Protein 8VA3 (pdb70)

Structure (mmCIF, N/CA/C/O backbone):
data_8VA3
#
_entry.id   8VA3
#
_cell.length_a   94.055
_cell.length_b   105.352
_cell.length_c   190.409
_cell.angle_alpha   90.00
_cell.angle_beta   90.00
_cell.angle_gamma   90.00
#
_symmetry.space_group_name_H-M   'P 21 21 21'
#
loop_
_entity.id
_entity.type
_entity.pdbx_description
1 polymer 'Glycoside hydrolase family 3'
2 non-polymer DI(HYDROXYETHYL)ETHER
3 non-polymer 'TRIETHYLENE GLYCOL'
4 non-polymer GLYCEROL
5 non-polymer 'MAGNESIUM ION'
6 non-polymer 'SODIUM ION'
7 non-polymer '4-(2-HYDROXYETHYL)-1-PIPERAZINE ETHANESULFONIC ACID'
8 non-polymer 'PHOSPHATE ION'
9 water water
#
loop_
_atom_site.group_PDB
_atom_site.id
_atom_site.type_symbol
_atom_site.label_atom_id
_atom_site.label_alt_id
_atom_site.label_comp_id
_atom_site.label_asym_id
_atom_site.label_entity_id
_atom_site.label_seq_id
_atom_site.pdbx_PDB_ins_code
_atom_site.Cartn_x
_atom_site.Cartn_y
_atom_site.Cartn_z
_atom_site.occupancy
_atom_site.B_iso_or_equiv
_atom_site.auth_seq_id
_atom_site.auth_comp_id
_atom_site.auth_asym_id
_atom_site.auth_atom_id
_atom_site.pdbx_PDB_model_num
ATOM 1 N N . ALA A 1 18 ? 60.267 76.677 96.946 1.00 75.32 18 ALA A N 1
ATOM 2 C CA . ALA A 1 18 ? 60.744 75.317 96.711 1.00 77.00 18 ALA A CA 1
ATOM 3 C C . ALA A 1 18 ? 59.695 74.518 95.938 1.00 68.83 18 ALA A C 1
ATOM 4 O O . ALA A 1 18 ? 58.511 74.605 96.235 1.00 78.20 18 ALA A O 1
ATOM 6 N N . GLN A 1 19 ? 60.125 73.738 94.947 1.00 72.65 19 GLN A N 1
ATOM 7 C CA . GLN A 1 19 ? 59.192 73.013 94.094 1.00 66.84 19 GLN A CA 1
ATOM 8 C C . GLN A 1 19 ? 59.760 71.656 93.705 1.00 67.81 19 GLN A C 1
ATOM 9 O O . GLN A 1 19 ? 60.935 71.540 93.341 1.00 68.65 19 GLN A O 1
ATOM 15 N N . VAL A 1 20 ? 58.909 70.638 93.769 1.00 54.81 20 VAL A N 1
ATOM 16 C CA . VAL A 1 20 ? 59.252 69.289 93.331 1.00 47.55 20 VAL A CA 1
ATOM 17 C C . VAL A 1 20 ? 59.077 69.207 91.815 1.00 41.37 20 VAL A C 1
ATOM 18 O O . VAL A 1 20 ? 58.421 70.075 91.219 1.00 44.64 20 VAL A O 1
ATOM 22 N N . PRO A 1 21 ? 59.666 68.212 91.153 1.00 53.63 21 PRO A N 1
ATOM 23 C CA . PRO A 1 21 ? 59.447 68.067 89.716 1.00 48.59 21 PRO A CA 1
ATOM 24 C C . PRO A 1 21 ? 57.989 67.790 89.426 1.00 35.61 21 PRO A C 1
ATOM 25 O O . PRO A 1 21 ? 57.257 67.261 90.286 1.00 39.63 21 PRO A O 1
ATOM 29 N N . PRO A 1 22 ? 57.512 68.146 88.226 1.00 37.73 22 PRO A N 1
ATOM 30 C CA . PRO A 1 22 ? 56.118 67.849 87.864 1.00 37.88 22 PRO A CA 1
ATOM 31 C C . PRO A 1 22 ? 55.841 66.361 87.951 1.00 35.41 22 PRO A C 1
ATOM 32 O O . PRO A 1 22 ? 56.663 65.531 87.563 1.00 32.69 22 PRO A O 1
ATOM 36 N N . ALA A 1 23 ? 54.680 66.029 88.505 1.00 33.42 23 ALA A N 1
ATOM 37 C CA . ALA A 1 23 ? 54.300 64.630 88.650 1.00 34.92 23 ALA A CA 1
ATOM 38 C C . ALA A 1 23 ? 54.245 63.932 87.295 1.00 31.63 23 ALA A C 1
ATOM 39 O O . ALA A 1 23 ? 54.644 62.771 87.164 1.00 35.58 23 ALA A O 1
ATOM 41 N N . LEU A 1 24 ? 53.749 64.595 86.315 1.00 30.57 24 LEU A N 1
ATOM 42 C CA . LEU A 1 24 ? 53.770 64.094 84.962 1.00 30.29 24 LEU A CA 1
ATOM 43 C C . LEU A 1 24 ? 54.740 64.953 84.149 1.00 39.42 24 LEU A C 1
ATOM 44 O O . LEU A 1 24 ? 54.796 66.172 84.361 1.00 29.40 24 LEU A O 1
ATOM 49 N N . PRO A 1 25 ? 55.543 64.361 83.261 1.00 37.86 25 PRO A N 1
ATOM 50 C CA . PRO A 1 25 ? 56.629 65.129 82.621 1.00 35.84 25 PRO A CA 1
ATOM 51 C C . PRO A 1 25 ? 56.084 66.334 81.855 1.00 30.10 25 PRO A C 1
ATOM 52 O O . PRO A 1 25 ? 55.033 66.262 81.226 1.00 32.39 25 PRO A O 1
ATOM 56 N N . TYR A 1 26 ? 56.786 67.465 81.958 1.00 36.15 26 TYR A N 1
ATOM 57 C CA . TYR A 1 26 ? 56.398 68.658 81.207 1.00 36.91 26 TYR A CA 1
ATOM 58 C C . TYR A 1 26 ? 56.556 68.408 79.708 1.00 34.45 26 TYR A C 1
ATOM 59 O O . TYR A 1 26 ? 57.580 67.887 79.259 1.00 36.56 26 TYR A O 1
ATOM 68 N N . ASP A 1 27 ? 55.543 68.783 78.931 1.00 35.78 27 ASP A N 1
ATOM 69 C CA . ASP A 1 27 ? 55.527 68.542 77.483 1.00 38.39 27 ASP A CA 1
ATOM 70 C C . ASP A 1 27 ? 55.166 69.866 76.809 1.00 36.88 27 ASP A C 1
ATOM 71 O O . ASP A 1 27 ? 54.007 70.290 76.846 1.00 34.00 27 ASP A O 1
ATOM 76 N N . ALA A 1 28 ? 56.166 70.528 76.214 1.00 39.50 28 ALA A N 1
ATOM 77 C CA . ALA A 1 28 ? 55.952 71.849 75.622 1.00 39.42 28 ALA A CA 1
ATOM 78 C C . ALA A 1 28 ? 54.881 71.805 74.534 1.00 37.79 28 ALA A C 1
ATOM 79 O O . ALA A 1 28 ? 53.963 72.638 74.508 1.00 39.04 28 ALA A O 1
ATOM 81 N N . ALA A 1 29 ? 54.977 70.828 73.631 1.00 38.53 29 ALA A N 1
ATOM 82 C CA . ALA A 1 29 ? 54.025 70.725 72.531 1.00 42.22 29 ALA A CA 1
ATOM 83 C C . ALA A 1 29 ? 52.604 70.533 73.038 1.00 38.23 29 ALA A C 1
ATOM 84 O O . ALA A 1 29 ? 51.651 71.071 72.456 1.00 33.42 29 ALA A O 1
ATOM 86 N N . LEU A 1 30 ? 52.443 69.725 74.087 1.00 32.33 30 LEU A N 1
ATOM 87 C CA . LEU A 1 30 ? 51.132 69.523 74.689 1.00 35.76 30 LEU A CA 1
ATOM 88 C C . LEU A 1 30 ? 50.563 70.836 75.217 1.00 37.15 30 LEU A C 1
ATOM 89 O O . LEU A 1 30 ? 49.417 71.195 74.915 1.00 36.52 30 LEU A O 1
ATOM 94 N N . GLU A 1 31 ? 51.359 71.571 76.004 1.00 34.99 31 GLU A N 1
ATOM 95 C CA . GLU A 1 31 ? 50.864 72.815 76.588 1.00 36.56 31 GLU A CA 1
ATOM 96 C C . GLU A 1 31 ? 50.507 73.816 75.508 1.00 31.99 31 GLU A C 1
ATOM 97 O O . GLU A 1 31 ? 49.517 74.542 75.633 1.00 36.82 31 GLU A O 1
ATOM 103 N N . SER A 1 32 ? 51.282 73.837 74.423 1.00 33.80 32 SER A N 1
ATOM 104 C CA . SER A 1 32 ? 50.948 74.698 73.293 1.00 31.11 32 SER A CA 1
ATOM 105 C C . SER A 1 32 ? 49.587 74.346 72.710 1.00 35.33 32 SER A C 1
ATOM 106 O O . SER A 1 32 ? 48.791 75.238 72.405 1.00 36.71 32 SER A O 1
ATOM 109 N N . LYS A 1 33 ? 49.300 73.054 72.528 1.00 30.75 33 LYS A N 1
ATOM 110 C CA . LYS A 1 33 ? 47.983 72.691 72.006 1.00 31.95 33 LYS A CA 1
ATOM 111 C C . LYS A 1 33 ? 46.889 73.152 72.954 1.00 31.95 33 LYS A C 1
ATOM 112 O O . LYS A 1 33 ? 45.859 73.682 72.520 1.00 32.21 33 LYS A O 1
ATOM 118 N N . VAL A 1 34 ? 47.105 72.962 74.258 1.00 28.36 34 VAL A N 1
ATOM 119 C CA . VAL A 1 34 ? 46.112 73.349 75.258 1.00 27.39 34 VAL A CA 1
ATOM 120 C C . VAL A 1 34 ? 45.882 74.851 75.230 1.00 31.39 34 VAL A C 1
ATOM 121 O O . VAL A 1 34 ? 44.738 75.315 75.177 1.00 29.36 34 VAL A O 1
ATOM 125 N N . GLN A 1 35 ? 46.962 75.634 75.208 1.00 28.28 35 GLN A N 1
ATOM 126 C CA . GLN A 1 35 ? 46.783 77.077 75.311 1.00 37.01 35 GLN A CA 1
ATOM 127 C C . GLN A 1 35 ? 46.197 77.662 74.033 1.00 40.36 35 GLN A C 1
ATOM 128 O O . GLN A 1 35 ? 45.374 78.582 74.098 1.00 30.82 35 GLN A O 1
ATOM 134 N N . GLN A 1 36 ? 46.573 77.130 72.861 1.00 37.22 36 GLN A N 1
ATOM 135 C CA . GLN A 1 36 ? 45.964 77.623 71.627 1.00 38.08 36 GLN A CA 1
ATOM 136 C C . GLN A 1 36 ? 44.473 77.320 71.584 1.00 32.22 36 GLN A C 1
ATOM 137 O O . GLN A 1 36 ? 43.685 78.150 71.120 1.00 32.06 36 GLN A O 1
ATOM 143 N N . ARG A 1 37 ? 44.072 76.119 72.018 1.00 28.24 37 ARG A N 1
ATOM 144 C CA . ARG A 1 37 ? 42.653 75.791 72.047 1.00 31.82 37 ARG A CA 1
ATOM 145 C C . ARG A 1 37 ? 41.920 76.650 73.062 1.00 32.29 37 ARG A C 1
ATOM 146 O O . ARG A 1 37 ? 40.827 77.158 72.776 1.00 31.36 37 ARG A O 1
ATOM 154 N N . LEU A 1 38 ? 42.517 76.847 74.247 1.00 28.32 38 LEU A N 1
ATOM 155 C CA . LEU A 1 38 ? 41.860 77.653 75.272 1.00 32.02 38 LEU A CA 1
ATOM 156 C C . LEU A 1 38 ? 41.612 79.069 74.775 1.00 27.25 38 LEU A C 1
ATOM 157 O O . LEU A 1 38 ? 40.559 79.658 75.055 1.00 31.81 38 LEU A O 1
ATOM 162 N N . ALA A 1 39 ? 42.567 79.634 74.027 1.00 28.30 39 ALA A N 1
ATOM 163 C CA . ALA A 1 39 ? 42.449 81.032 73.628 1.00 30.12 39 ALA A CA 1
ATOM 164 C C . ALA A 1 39 ? 41.321 81.254 72.636 1.00 36.27 39 ALA A C 1
ATOM 165 O O . ALA A 1 39 ? 40.942 82.408 72.397 1.00 35.19 39 ALA A O 1
ATOM 167 N N . ARG A 1 40 ? 40.820 80.185 72.017 1.00 32.74 40 ARG A N 1
ATOM 168 C CA . ARG A 1 40 ? 39.782 80.276 70.996 1.00 34.87 40 ARG A CA 1
ATOM 169 C C . ARG A 1 40 ? 38.385 80.074 71.560 1.00 29.43 40 ARG A C 1
ATOM 170 O O . ARG A 1 40 ? 37.405 80.266 70.832 1.00 35.28 40 ARG A O 1
ATOM 178 N N . MET A 1 41 ? 38.278 79.680 72.817 1.00 30.25 41 MET A N 1
ATOM 179 C CA . MET A 1 41 ? 37.013 79.238 73.386 1.00 29.40 41 MET A CA 1
ATOM 180 C C . MET A 1 41 ? 36.213 80.397 73.964 1.00 33.47 41 MET A C 1
ATOM 181 O O . MET A 1 41 ? 36.760 81.322 74.571 1.00 33.50 41 MET A O 1
ATOM 186 N N . THR A 1 42 ? 34.892 80.295 73.835 1.00 27.18 42 THR A N 1
ATOM 187 C CA . THR A 1 42 ? 33.989 81.238 74.472 1.00 31.81 42 THR A CA 1
ATOM 188 C C . THR A 1 42 ? 33.780 80.831 75.922 1.00 27.65 42 THR A C 1
ATOM 189 O O . THR A 1 42 ? 34.104 79.708 76.327 1.00 30.78 42 THR A O 1
ATOM 193 N N . LEU A 1 43 ? 33.220 81.750 76.717 1.00 28.11 43 LEU A N 1
ATOM 194 C CA . LEU A 1 43 ? 32.881 81.398 78.099 1.00 27.40 43 LEU A CA 1
ATOM 195 C C . LEU A 1 43 ? 31.879 80.239 78.152 1.00 27.78 43 LEU A C 1
ATOM 196 O O . LEU A 1 43 ? 32.008 79.337 78.985 1.00 26.03 43 LEU A O 1
ATOM 201 N N . ASP A 1 44 ? 30.876 80.236 77.264 1.00 26.63 44 ASP A N 1
ATOM 202 C CA . ASP A 1 44 ? 29.940 79.110 77.222 1.00 29.57 44 ASP A CA 1
ATOM 203 C C . ASP A 1 44 ? 30.658 77.786 77.007 1.00 26.43 44 ASP A C 1
ATOM 204 O O . ASP A 1 44 ? 30.303 76.765 77.607 1.00 27.57 44 ASP A O 1
ATOM 209 N N . GLU A 1 45 ? 31.633 77.766 76.100 1.00 26.81 45 GLU A N 1
ATOM 210 C CA . GLU A 1 45 ? 32.385 76.540 75.892 1.00 25.37 45 GLU A CA 1
ATOM 211 C C . GLU A 1 45 ? 33.246 76.205 77.103 1.00 24.88 45 GLU A C 1
ATOM 212 O O . GLU A 1 45 ? 33.486 75.030 77.380 1.00 24.38 45 GLU A O 1
ATOM 218 N N . LYS A 1 46 ? 33.739 77.209 77.824 1.00 25.28 46 LYS A N 1
ATOM 219 C CA . LYS A 1 46 ? 34.577 76.891 78.978 1.00 27.93 46 LYS A CA 1
ATOM 220 C C . LYS A 1 46 ? 33.760 76.223 80.066 1.00 25.28 46 LYS A C 1
ATOM 221 O O . LYS A 1 46 ? 34.090 75.116 80.503 1.00 24.84 46 LYS A O 1
ATOM 227 N N . VAL A 1 47 ? 32.657 76.848 80.478 1.00 24.84 47 VAL A N 1
ATOM 228 C CA . VAL A 1 47 ? 31.863 76.243 81.548 1.00 24.89 47 VAL A CA 1
ATOM 229 C C . VAL A 1 47 ? 31.266 74.915 81.091 1.00 27.76 47 VAL A C 1
ATOM 230 O O . VAL A 1 47 ? 31.061 74.004 81.902 1.00 27.57 47 VAL A O 1
ATOM 234 N N . GLY A 1 48 ? 31.007 74.758 79.795 1.00 24.11 48 GLY A N 1
ATOM 235 C CA . GLY A 1 48 ? 30.563 73.461 79.306 1.00 25.65 48 GLY A CA 1
ATOM 236 C C . GLY A 1 48 ? 31.588 72.360 79.519 1.00 26.68 48 GLY A C 1
ATOM 237 O O . GLY A 1 48 ? 31.233 71.218 79.830 1.00 22.78 48 GLY A O 1
ATOM 238 N N . GLN A 1 49 ? 32.871 72.670 79.318 1.00 20.64 49 GLN A N 1
ATOM 239 C CA . GLN A 1 49 ? 33.896 71.648 79.510 1.00 18.70 49 GLN A CA 1
ATOM 240 C C . GLN A 1 49 ? 33.957 71.181 80.958 1.00 23.36 49 GLN A C 1
ATOM 241 O O . GLN A 1 49 ? 34.364 70.049 81.228 1.00 26.62 49 GLN A O 1
ATOM 247 N N . MET A 1 50 ? 33.580 72.036 81.896 1.00 25.22 50 MET A N 1
ATOM 248 C CA . MET A 1 50 ? 33.604 71.697 83.315 1.00 23.04 50 MET A CA 1
ATOM 249 C C . MET A 1 50 ? 32.325 71.017 83.767 1.00 24.97 50 MET A C 1
ATOM 250 O O . MET A 1 50 ? 32.159 70.770 84.961 1.00 26.11 50 MET A O 1
ATOM 255 N N . CYS A 1 51 ? 31.411 70.717 82.837 1.00 23.75 51 CYS A N 1
ATOM 256 C CA . CYS A 1 51 ? 30.138 70.090 83.145 1.00 22.24 51 CYS A CA 1
ATOM 257 C C . CYS A 1 51 ? 30.135 68.663 82.616 1.00 24.91 51 CYS A C 1
ATOM 258 O O . CYS A 1 51 ? 30.379 68.434 81.422 1.00 26.89 51 CYS A O 1
ATOM 261 N N . GLN A 1 52 ? 29.801 67.713 83.491 1.00 20.20 52 GLN A N 1
ATOM 262 C CA . GLN A 1 52 ? 29.725 66.299 83.149 1.00 23.89 52 GLN A CA 1
ATOM 263 C C . GLN A 1 52 ? 28.340 65.771 83.497 1.00 27.28 52 GLN A C 1
ATOM 264 O O . GLN A 1 52 ? 27.892 65.918 84.638 1.00 23.12 52 GLN A O 1
ATOM 270 N N . LEU A 1 53 ? 27.671 65.143 82.517 1.00 25.86 53 LEU A N 1
ATOM 271 C CA . LEU A 1 53 ? 26.333 64.578 82.703 1.00 21.53 53 LEU A CA 1
ATOM 272 C C . LEU A 1 53 ? 26.353 63.070 82.470 1.00 22.64 53 LEU A C 1
ATOM 273 O O . LEU A 1 53 ? 27.219 62.559 81.757 1.00 22.38 53 LEU A O 1
ATOM 278 N N . THR A 1 54 ? 25.433 62.343 83.122 1.00 23.20 54 THR A N 1
ATOM 279 C CA . THR A 1 54 ? 25.279 60.933 82.775 1.00 29.81 54 THR A CA 1
ATOM 280 C C . THR A 1 54 ? 24.597 60.776 81.427 1.00 28.56 54 THR A C 1
ATOM 281 O O . THR A 1 54 ? 24.084 61.727 80.839 1.00 29.75 54 THR A O 1
ATOM 285 N N . ALA A 1 55 ? 24.548 59.526 80.976 1.00 26.07 55 ALA A N 1
ATOM 286 C CA . ALA A 1 55 ? 23.901 59.216 79.707 1.00 28.84 55 ALA A CA 1
ATOM 287 C C . ALA A 1 55 ? 22.391 59.435 79.733 1.00 31.21 55 ALA A C 1
ATOM 288 O O . ALA A 1 55 ? 21.789 59.595 78.653 1.00 30.19 55 ALA A O 1
ATOM 290 N N . ASP A 1 56 ? 21.759 59.438 80.919 1.00 28.54 56 ASP A N 1
ATOM 291 C CA . ASP A 1 56 ? 20.291 59.492 80.983 1.00 31.59 56 ASP A CA 1
ATOM 292 C C . ASP A 1 56 ? 19.679 60.680 80.246 1.00 28.68 56 ASP A C 1
ATOM 293 O O . ASP A 1 56 ? 18.685 60.482 79.517 1.00 26.28 56 ASP A O 1
ATOM 298 N N . PRO A 1 57 ? 20.171 61.915 80.401 1.00 36.00 57 PRO A N 1
ATOM 299 C CA . PRO A 1 57 ? 19.609 63.030 79.613 1.00 33.01 57 PRO A CA 1
ATOM 300 C C . PRO A 1 57 ? 19.762 62.847 78.115 1.00 31.34 57 PRO A C 1
ATOM 301 O O . PRO A 1 57 ? 19.086 63.553 77.356 1.00 36.68 57 PRO A O 1
ATOM 305 N N . LEU A 1 58 ? 20.635 61.945 77.654 1.00 31.69 58 LEU A N 1
ATOM 306 C CA . LEU A 1 58 ? 20.736 61.648 76.227 1.00 28.43 58 LEU A CA 1
ATOM 307 C C . LEU A 1 58 ? 19.925 60.427 75.815 1.00 34.91 58 LEU A C 1
ATOM 308 O O . LEU A 1 58 ? 19.903 60.091 74.625 1.00 30.41 58 LEU A O 1
ATOM 313 N N . THR A 1 59 ? 19.268 59.760 76.765 1.00 32.26 59 THR A N 1
ATOM 314 C CA . THR A 1 59 ? 18.499 58.545 76.503 1.00 32.58 59 THR A CA 1
ATOM 315 C C . THR A 1 59 ? 17.041 58.882 76.260 1.00 42.47 59 THR A C 1
ATOM 316 O O . THR A 1 59 ? 16.433 59.624 77.039 1.00 42.15 59 THR A O 1
ATOM 320 N N . ASP A 1 60 ? 16.480 58.313 75.198 1.00 40.33 60 ASP A N 1
ATOM 321 C CA . ASP A 1 60 ? 15.051 58.434 74.922 1.00 44.92 60 ASP A CA 1
ATOM 322 C C . ASP A 1 60 ? 14.331 57.430 75.810 1.00 53.84 60 ASP A C 1
ATOM 323 O O . ASP A 1 60 ? 14.261 56.240 75.490 1.00 44.00 60 ASP A O 1
ATOM 328 N N . MET A 1 61 ? 13.771 57.914 76.924 1.00 62.97 61 MET A N 1
ATOM 329 C CA . MET A 1 61 ? 13.207 57.012 77.930 1.00 62.20 61 MET A CA 1
ATOM 330 C C . MET A 1 61 ? 12.007 56.245 77.392 1.00 66.64 61 MET A C 1
ATOM 331 O O . MET A 1 61 ? 11.912 55.024 77.567 1.00 65.58 61 MET A O 1
ATOM 336 N N . ALA A 1 62 ? 11.073 56.946 76.744 1.00 55.39 62 ALA A N 1
ATOM 337 C CA . ALA A 1 62 ? 9.844 56.299 76.293 1.00 60.78 62 ALA A CA 1
ATOM 338 C C . ALA A 1 62 ? 10.133 55.219 75.257 1.00 70.29 62 ALA A C 1
ATOM 339 O O . ALA A 1 62 ? 9.581 54.113 75.333 1.00 72.36 62 ALA A O 1
ATOM 341 N N . ARG A 1 63 ? 11.007 55.517 74.286 1.00 74.00 63 ARG A N 1
ATOM 342 C CA . ARG A 1 63 ? 11.331 54.557 73.232 1.00 72.67 63 ARG A CA 1
ATOM 343 C C . ARG A 1 63 ? 12.259 53.453 73.722 1.00 68.17 63 ARG A C 1
ATOM 344 O O . ARG A 1 63 ? 12.222 52.338 73.186 1.00 57.34 63 ARG A O 1
ATOM 352 N N . THR A 1 64 ? 13.095 53.742 74.724 1.00 58.64 64 THR A N 1
ATOM 353 C CA . THR A 1 64 ? 13.830 52.679 75.403 1.00 61.01 64 THR A CA 1
ATOM 354 C C . THR A 1 64 ? 12.871 51.680 76.058 1.00 75.53 64 THR A C 1
ATOM 355 O O . THR A 1 64 ? 13.005 50.463 75.880 1.00 74.03 64 THR A O 1
ATOM 359 N N . LYS A 1 65 ? 11.880 52.180 76.811 1.00 78.13 65 LYS A N 1
ATOM 360 C CA . LYS A 1 65 ? 10.947 51.287 77.496 1.00 78.62 65 LYS A CA 1
ATOM 361 C C . LYS A 1 65 ? 10.047 50.560 76.509 1.00 79.51 65 LYS A C 1
ATOM 362 O O . LYS A 1 65 ? 9.680 49.401 76.736 1.00 83.17 65 LYS A O 1
ATOM 368 N N . GLY A 1 66 ? 9.671 51.229 75.417 1.00 77.70 66 GLY A N 1
ATOM 369 C CA . GLY A 1 66 ? 8.783 50.605 74.449 1.00 78.96 66 GLY A CA 1
ATOM 370 C C . GLY A 1 66 ? 9.429 49.437 73.729 1.00 72.84 66 GLY A C 1
ATOM 371 O O . GLY A 1 66 ? 8.777 48.425 73.464 1.00 77.30 66 GLY A O 1
ATOM 372 N N . THR A 1 67 ? 10.724 49.554 73.420 1.00 80.51 67 THR A N 1
ATOM 373 C CA . THR A 1 67 ? 11.455 48.501 72.724 1.00 79.39 67 THR A CA 1
ATOM 374 C C . THR A 1 67 ? 12.240 47.580 73.655 1.00 73.19 67 THR A C 1
ATOM 375 O O . THR A 1 67 ? 12.528 46.442 73.268 1.00 69.40 67 THR A O 1
ATOM 379 N N . GLY A 1 68 ? 12.577 48.025 74.868 1.00 70.69 68 GLY A N 1
ATOM 380 C CA . GLY A 1 68 ? 13.478 47.289 75.735 1.00 76.35 68 GLY A CA 1
ATOM 381 C C . GLY A 1 68 ? 14.955 47.489 75.448 1.00 77.15 68 GLY A C 1
ATOM 382 O O . GLY A 1 68 ? 15.792 47.185 76.312 1.00 77.43 68 GLY A O 1
ATOM 383 N N . ARG A 1 69 ? 15.307 47.996 74.273 1.00 68.53 69 ARG A N 1
ATOM 384 C CA . ARG A 1 69 ? 16.692 48.242 73.906 1.00 69.35 69 ARG A CA 1
ATOM 385 C C . ARG A 1 69 ? 17.076 49.695 74.181 1.00 65.42 69 ARG A C 1
ATOM 386 O O . ARG A 1 69 ? 16.247 50.607 74.096 1.00 52.82 69 ARG A O 1
ATOM 394 N N . PHE A 1 70 ? 18.354 49.902 74.502 1.00 50.28 70 PHE A N 1
ATOM 395 C CA . PHE A 1 70 ? 18.900 51.252 74.606 1.00 52.60 70 PHE A CA 1
ATOM 396 C C . PHE A 1 70 ? 18.747 52.017 73.289 1.00 42.94 70 PHE A C 1
ATOM 397 O O . PHE A 1 70 ? 19.243 51.596 72.241 1.00 42.33 70 PHE A O 1
ATOM 405 N N . THR A 1 71 ? 18.068 53.156 73.372 1.00 47.72 71 THR A N 1
ATOM 406 C CA . THR A 1 71 ? 17.871 54.095 72.284 1.00 41.67 71 THR A CA 1
ATOM 407 C C . THR A 1 71 ? 18.312 55.480 72.734 1.00 39.14 71 THR A C 1
ATOM 408 O O . THR A 1 71 ? 17.787 55.994 73.726 1.00 41.70 71 THR A O 1
ATOM 412 N N . PHE A 1 72 ? 19.207 56.122 71.998 1.00 36.95 72 PHE A N 1
ATOM 413 C CA . PHE A 1 72 ? 19.555 57.483 72.385 1.00 31.56 72 PHE A CA 1
ATOM 414 C C . PHE A 1 72 ? 18.774 58.496 71.546 1.00 35.97 72 PHE A C 1
ATOM 415 O O . PHE A 1 72 ? 18.242 58.187 70.479 1.00 36.88 72 PHE A O 1
ATOM 423 N N . ASP A 1 73 ? 18.708 59.729 72.062 1.00 37.17 73 ASP A N 1
ATOM 424 C CA . ASP A 1 73 ? 17.922 60.798 71.458 1.00 42.66 73 ASP A CA 1
ATOM 425 C C . ASP A 1 73 ? 18.856 61.777 70.757 1.00 43.77 73 ASP A C 1
ATOM 426 O O . ASP A 1 73 ? 19.545 62.555 71.439 1.00 36.03 73 ASP A O 1
ATOM 431 N N . PRO A 1 74 ? 18.927 61.785 69.422 1.00 36.40 74 PRO A N 1
ATOM 432 C CA . PRO A 1 74 ? 19.867 62.706 68.755 1.00 37.96 74 PRO A CA 1
ATOM 433 C C . PRO A 1 74 ? 19.560 64.173 69.026 1.00 29.82 74 PRO A C 1
ATOM 434 O O . PRO A 1 74 ? 20.495 64.982 69.130 1.00 38.96 74 PRO A O 1
ATOM 438 N N . LYS A 1 75 ? 18.292 64.535 69.186 1.00 32.81 75 LYS A N 1
ATOM 439 C CA . LYS A 1 75 ? 17.964 65.928 69.486 1.00 40.99 75 LYS A CA 1
ATOM 440 C C . LYS A 1 75 ? 18.479 66.325 70.861 1.00 35.34 75 LYS A C 1
ATOM 441 O O . LYS A 1 75 ? 18.838 67.492 71.084 1.00 36.17 75 LYS A O 1
ATOM 447 N N . ALA A 1 76 ? 18.531 65.361 71.780 1.00 30.64 76 ALA A N 1
ATOM 448 C CA . ALA A 1 76 ? 19.105 65.603 73.099 1.00 32.33 76 ALA A CA 1
ATOM 449 C C . ALA A 1 76 ? 20.618 65.783 73.020 1.00 30.82 76 ALA A C 1
ATOM 450 O O . ALA A 1 76 ? 21.195 66.598 73.753 1.00 32.05 76 ALA A O 1
ATOM 452 N N . ILE A 1 77 ? 21.289 65.007 72.173 1.00 31.61 77 ILE A N 1
ATOM 453 C CA . ILE A 1 77 ? 22.722 65.224 71.985 1.00 30.36 77 ILE A CA 1
ATOM 454 C C . ILE A 1 77 ? 22.972 66.628 71.453 1.00 29.79 77 ILE A C 1
ATOM 455 O O . ILE A 1 77 ? 23.877 67.336 71.926 1.00 27.61 77 ILE A O 1
ATOM 460 N N . GLU A 1 78 ? 22.192 67.032 70.443 1.00 30.41 78 GLU A N 1
ATOM 461 C CA . GLU A 1 78 ? 22.338 68.352 69.835 1.00 28.23 78 GLU A CA 1
ATOM 462 C C . GLU A 1 78 ? 22.157 69.445 70.869 1.00 35.62 78 GLU A C 1
ATOM 463 O O . GLU A 1 78 ? 22.930 70.407 70.905 1.00 34.42 78 GLU A O 1
ATOM 469 N N . ARG A 1 79 ? 21.138 69.307 71.720 1.00 29.82 79 ARG A N 1
ATOM 470 C CA . ARG A 1 79 ? 20.900 70.267 72.796 1.00 34.61 79 ARG A CA 1
ATOM 471 C C . ARG A 1 79 ? 22.000 70.237 73.870 1.00 31.98 79 ARG A C 1
ATOM 472 O O . ARG A 1 79 ? 22.572 71.281 74.205 1.00 29.57 79 ARG A O 1
ATOM 480 N N . VAL A 1 80 ? 22.288 69.065 74.448 1.00 23.80 80 VAL A N 1
ATOM 481 C CA . VAL A 1 80 ? 23.207 69.009 75.588 1.00 24.20 80 VAL A CA 1
ATOM 482 C C . VAL A 1 80 ? 24.626 69.355 75.164 1.00 30.93 80 VAL A C 1
ATOM 483 O O . VAL A 1 80 ? 25.319 70.133 75.832 1.00 27.33 80 VAL A O 1
ATOM 487 N N . VAL A 1 81 ? 25.100 68.733 74.091 1.00 24.71 81 VAL A N 1
ATOM 488 C CA . VAL A 1 81 ? 26.450 68.994 73.604 1.00 24.66 81 VAL A CA 1
ATOM 489 C C . VAL A 1 81 ? 26.475 70.267 72.766 1.00 25.39 81 VAL A C 1
ATOM 490 O O . VAL A 1 81 ? 27.223 71.205 73.044 1.00 32.27 81 VAL A O 1
ATOM 494 N N . GLY A 1 82 ? 25.639 70.326 71.725 1.00 27.17 82 GLY A N 1
ATOM 495 C CA . GLY A 1 82 ? 25.751 71.416 70.768 1.00 30.32 82 GLY A CA 1
ATOM 496 C C . GLY A 1 82 ? 25.364 72.771 71.334 1.00 35.88 82 GLY A C 1
ATOM 497 O O . GLY A 1 82 ? 25.976 73.784 70.995 1.00 33.64 82 GLY A O 1
ATOM 498 N N . GLN A 1 83 ? 24.343 72.820 72.194 1.00 32.67 83 GLN A N 1
ATOM 499 C CA . GLN A 1 83 ? 23.900 74.099 72.738 1.00 27.41 83 GLN A CA 1
ATOM 500 C C . GLN A 1 83 ? 24.519 74.420 74.100 1.00 28.42 83 GLN A C 1
ATOM 501 O O . GLN A 1 83 ? 24.957 75.547 74.323 1.00 29.11 83 GLN A O 1
ATOM 507 N N . TYR A 1 84 ? 24.501 73.491 75.044 1.00 24.89 84 TYR A N 1
ATOM 508 C CA . TYR A 1 84 ? 25.069 73.778 76.360 1.00 26.72 84 TYR A CA 1
ATOM 509 C C . TYR A 1 84 ? 26.552 73.454 76.463 1.00 26.80 84 TYR A C 1
ATOM 510 O O . TYR A 1 84 ? 27.161 73.756 77.495 1.00 24.98 84 TYR A O 1
ATOM 519 N N . LYS A 1 85 ? 27.146 72.861 75.412 1.00 26.54 85 LYS A N 1
ATOM 520 C CA . LYS A 1 85 ? 28.591 72.681 75.268 1.00 26.67 85 LYS A CA 1
ATOM 521 C C . LYS A 1 85 ? 29.153 71.711 76.301 1.00 28.75 85 LYS A C 1
ATOM 522 O O . LYS A 1 85 ? 30.330 71.774 76.643 1.00 26.82 85 LYS A O 1
ATOM 528 N N . VAL A 1 86 ? 28.323 70.791 76.779 1.00 26.43 86 VAL A N 1
ATOM 529 C CA . VAL A 1 86 ? 28.770 69.820 77.755 1.00 22.95 86 VAL A CA 1
ATOM 530 C C . VAL A 1 86 ? 29.908 68.985 77.186 1.00 26.25 86 VAL A C 1
ATOM 531 O O . VAL A 1 86 ? 29.792 68.439 76.084 1.00 24.72 86 VAL A O 1
ATOM 535 N N . GLY A 1 87 ? 31.012 68.872 77.949 1.00 23.59 87 GLY A N 1
ATOM 536 C CA . GLY A 1 87 ? 32.238 68.251 77.447 1.00 21.92 87 GLY A CA 1
ATOM 537 C C . GLY A 1 87 ? 32.532 66.825 77.883 1.00 25.53 87 GLY A C 1
ATOM 538 O O . GLY A 1 87 ? 33.493 66.232 77.390 1.00 24.10 87 GLY A O 1
ATOM 539 N N . SER A 1 88 ? 31.705 66.248 78.759 1.00 18.93 88 SER A N 1
ATOM 540 C CA . SER A 1 88 ? 31.910 64.879 79.215 1.00 21.38 88 SER A CA 1
ATOM 541 C C . SER A 1 88 ? 30.577 64.194 79.509 1.00 18.87 88 SER A C 1
ATOM 542 O O . SER A 1 88 ? 29.700 64.778 80.161 1.00 21.27 88 SER A O 1
ATOM 545 N N . ILE A 1 89 ? 30.429 62.955 79.038 1.00 24.15 89 ILE A N 1
ATOM 546 C CA . ILE A 1 89 ? 29.295 62.105 79.391 1.00 22.84 89 ILE A CA 1
ATOM 547 C C . ILE A 1 89 ? 29.841 60.905 80.154 1.00 27.51 89 ILE A C 1
ATOM 548 O O . ILE A 1 89 ? 30.946 60.434 79.857 1.00 25.01 89 ILE A O 1
ATOM 553 N N . LEU A 1 90 ? 29.086 60.407 81.144 1.00 23.44 90 LEU A N 1
ATOM 554 C CA . LEU A 1 90 ? 29.514 59.213 81.843 1.00 21.29 90 LEU A CA 1
ATOM 555 C C . LEU A 1 90 ? 28.380 58.203 81.914 1.00 23.90 90 LEU A C 1
ATOM 556 O O . LEU A 1 90 ? 27.216 58.521 81.645 1.00 21.32 90 LEU A O 1
ATOM 561 N N . ASN A 1 91 ? 28.770 56.971 82.254 1.00 21.71 91 ASN A N 1
ATOM 562 C CA . ASN A 1 91 ? 27.928 55.914 82.820 1.00 22.53 91 ASN A CA 1
ATOM 563 C C . ASN A 1 91 ? 27.376 54.977 81.757 1.00 23.91 91 ASN A C 1
ATOM 564 O O . ASN A 1 91 ? 27.375 55.282 80.556 1.00 27.81 91 ASN A O 1
ATOM 569 N N . ALA A 1 92 ? 26.909 53.836 82.209 1.00 25.24 92 ALA A N 1
ATOM 570 C CA . ALA A 1 92 ? 26.291 52.877 81.324 1.00 20.92 92 ALA A CA 1
ATOM 571 C C . ALA A 1 92 ? 24.915 53.382 80.939 1.00 25.91 92 ALA A C 1
ATOM 572 O O . ALA A 1 92 ? 24.117 53.743 81.824 1.00 24.85 92 ALA A O 1
ATOM 574 N N . PRO A 1 93 ? 24.593 53.405 79.654 1.00 26.21 93 PRO A N 1
ATOM 575 C CA . PRO A 1 93 ? 23.227 53.702 79.237 1.00 26.36 93 PRO A CA 1
ATOM 576 C C . PRO A 1 93 ? 22.267 52.789 79.977 1.00 28.69 93 PRO A C 1
ATOM 577 O O . PRO A 1 93 ? 22.541 51.601 80.162 1.00 27.54 93 PRO A O 1
ATOM 581 N N . LEU A 1 94 ? 21.155 53.365 80.438 1.00 25.24 94 LEU A N 1
ATOM 582 C CA . LEU A 1 94 ? 20.155 52.668 81.242 1.00 29.21 94 LEU A CA 1
ATOM 583 C C . LEU A 1 94 ? 20.740 52.097 82.514 1.00 34.20 94 LEU A C 1
ATOM 584 O O . LEU A 1 94 ? 20.144 51.198 83.109 1.00 34.95 94 LEU A O 1
ATOM 589 N N . THR A 1 95 ? 21.902 52.620 82.922 1.00 28.35 95 THR A N 1
ATOM 590 C CA . THR A 1 95 ? 22.687 52.125 84.060 1.00 28.81 95 THR A CA 1
ATOM 591 C C . THR A 1 95 ? 22.797 50.597 84.072 1.00 28.13 95 THR A C 1
ATOM 592 O O . THR A 1 95 ? 22.766 49.961 85.129 1.00 27.49 95 THR A O 1
ATOM 596 N N A THR A 1 96 ? 22.951 50.006 82.882 0.63 24.91 96 THR A N 1
ATOM 597 N N B THR A 1 96 ? 22.878 49.982 82.890 0.37 24.98 96 THR A N 1
ATOM 598 C CA A THR A 1 96 ? 23.097 48.565 82.758 0.63 23.69 96 THR A CA 1
ATOM 599 C CA B THR A 1 96 ? 23.125 48.552 82.794 0.37 23.74 96 THR A CA 1
ATOM 600 C C A THR A 1 96 ? 24.131 48.305 81.677 0.63 22.37 96 THR A C 1
ATOM 601 C C B THR A 1 96 ? 24.168 48.335 81.712 0.37 22.41 96 THR A C 1
ATOM 602 O O A THR A 1 96 ? 24.191 49.044 80.693 0.63 22.90 96 THR A O 1
ATOM 603 O O B THR A 1 96 ? 24.268 49.120 80.767 0.37 22.92 96 THR A O 1
ATOM 610 N N . ALA A 1 97 ? 24.941 47.262 81.860 1.00 22.39 97 ALA A N 1
ATOM 611 C CA . ALA A 1 97 ? 26.023 46.984 80.915 1.00 23.47 97 ALA A CA 1
ATOM 612 C C . ALA A 1 97 ? 25.465 46.860 79.490 1.00 25.76 97 ALA A C 1
ATOM 613 O O . ALA A 1 97 ? 24.349 46.387 79.281 1.00 22.87 97 ALA A O 1
ATOM 615 N N . GLN A 1 98 ? 26.251 47.315 78.513 1.00 22.42 98 GLN A N 1
ATOM 616 C CA . GLN A 1 98 ? 25.891 47.266 77.101 1.00 22.19 98 GLN A CA 1
ATOM 617 C C . GLN A 1 98 ? 27.037 46.618 76.337 1.00 23.28 98 GLN A C 1
ATOM 618 O O . GLN A 1 98 ? 28.152 46.512 76.852 1.00 23.43 98 GLN A O 1
ATOM 624 N N . THR A 1 99 ? 26.760 46.208 75.087 1.00 24.41 99 THR A N 1
ATOM 625 C CA . THR A 1 99 ? 27.813 45.661 74.229 1.00 24.74 99 THR A CA 1
ATOM 626 C C . THR A 1 99 ? 28.755 46.787 73.777 1.00 23.16 99 THR A C 1
ATOM 627 O O . THR A 1 99 ? 28.371 47.959 73.746 1.00 25.72 99 THR A O 1
ATOM 631 N N . PRO A 1 100 ? 30.002 46.470 73.416 1.00 23.07 100 PRO A N 1
ATOM 632 C CA . PRO A 1 100 ? 30.835 47.508 72.778 1.00 24.13 100 PRO A CA 1
ATOM 633 C C . PRO A 1 100 ? 30.126 48.190 71.603 1.00 25.17 100 PRO A C 1
ATOM 634 O O . PRO A 1 100 ? 30.222 49.420 71.439 1.00 24.44 100 PRO A O 1
ATOM 638 N N . GLU A 1 101 ? 29.408 47.422 70.783 1.00 24.25 101 GLU A N 1
ATOM 639 C CA . GLU A 1 101 ? 28.774 48.027 69.609 1.00 28.26 101 GLU A CA 1
ATOM 640 C C . GLU A 1 101 ? 27.745 49.073 70.024 1.00 24.30 101 GLU A C 1
ATOM 641 O O . GLU A 1 101 ? 27.615 50.122 69.380 1.00 28.89 101 GLU A O 1
ATOM 647 N N . ALA A 1 102 ? 26.995 48.798 71.090 1.00 25.69 102 ALA A N 1
ATOM 648 C CA . ALA A 1 102 ? 25.985 49.754 71.541 1.00 26.56 102 ALA A CA 1
ATOM 649 C C . ALA A 1 102 ? 26.621 51.029 72.070 1.00 26.42 102 ALA A C 1
ATOM 650 O O . ALA A 1 102 ? 26.142 52.129 71.776 1.00 24.04 102 ALA A O 1
ATOM 652 N N . TYR A 1 103 ? 27.700 50.913 72.848 1.00 22.20 103 TYR A N 1
ATOM 653 C CA . TYR A 1 103 ? 28.470 52.094 73.219 1.00 22.34 103 TYR A CA 1
ATOM 654 C C . TYR A 1 103 ? 28.975 52.845 71.985 1.00 25.35 103 TYR A C 1
ATOM 655 O O . TYR A 1 103 ? 28.918 54.082 71.928 1.00 23.07 103 TYR A O 1
ATOM 664 N N . ALA A 1 104 ? 29.539 52.123 71.015 1.00 23.68 104 ALA A N 1
ATOM 665 C CA . ALA A 1 104 ? 30.250 52.801 69.937 1.00 24.68 104 ALA A CA 1
ATOM 666 C C . ALA A 1 104 ? 29.300 53.663 69.116 1.00 27.90 104 ALA A C 1
ATOM 667 O O . ALA A 1 104 ? 29.616 54.807 68.773 1.00 28.40 104 ALA A O 1
ATOM 669 N N . ARG A 1 105 ? 28.132 53.123 68.771 1.00 27.22 105 ARG A N 1
ATOM 670 C CA . ARG A 1 105 ? 27.193 53.906 67.978 1.00 26.38 105 ARG A CA 1
ATOM 671 C C . ARG A 1 105 ? 26.760 55.157 68.721 1.00 29.47 105 ARG A C 1
ATOM 672 O O . ARG A 1 105 ? 26.542 56.216 68.112 1.00 27.92 105 ARG A O 1
ATOM 680 N N . PHE A 1 106 ? 26.613 55.040 70.040 1.00 26.24 106 PHE A N 1
ATOM 681 C CA . PHE A 1 106 ? 26.225 56.160 70.887 1.00 25.96 106 PHE A CA 1
ATOM 682 C C . PHE A 1 106 ? 27.336 57.208 70.926 1.00 29.58 106 PHE A C 1
ATOM 683 O O . PHE A 1 106 ? 27.108 58.405 70.695 1.00 24.68 106 PHE A O 1
ATOM 691 N N . ILE A 1 107 ? 28.558 56.761 71.152 1.00 22.36 107 ILE A N 1
ATOM 692 C CA . ILE A 1 107 ? 29.679 57.686 71.249 1.00 24.33 107 ILE A CA 1
ATOM 693 C C . ILE A 1 107 ? 30.029 58.284 69.889 1.00 26.05 107 ILE A C 1
ATOM 694 O O . ILE A 1 107 ? 30.443 59.447 69.798 1.00 26.32 107 ILE A O 1
ATOM 699 N N . GLU A 1 108 ? 29.887 57.507 68.811 1.00 25.29 108 GLU A N 1
ATOM 700 C CA . GLU A 1 108 ? 30.020 58.103 67.486 1.00 28.66 108 GLU A CA 1
ATOM 701 C C . GLU A 1 108 ? 29.062 59.283 67.314 1.00 29.59 108 GLU A C 1
ATOM 702 O O . GLU A 1 108 ? 29.434 60.329 66.760 1.00 30.11 108 GLU A O 1
ATOM 708 N N . ALA A 1 109 ? 27.819 59.133 67.776 1.00 25.91 109 ALA A N 1
ATOM 709 C CA . ALA A 1 109 ? 26.851 60.218 67.634 1.00 29.20 109 ALA A CA 1
ATOM 710 C C . ALA A 1 109 ? 27.217 61.401 68.528 1.00 25.52 109 ALA A C 1
ATOM 711 O O . ALA A 1 109 ? 27.035 62.562 68.135 1.00 25.90 109 ALA A O 1
ATOM 713 N N . ILE A 1 110 ? 27.734 61.123 69.726 1.00 25.74 110 ILE A N 1
ATOM 714 C CA . ILE A 1 110 ? 28.162 62.207 70.610 1.00 25.13 110 ILE A CA 1
ATOM 715 C C . ILE A 1 110 ? 29.353 62.947 70.001 1.00 25.30 110 ILE A C 1
ATOM 716 O O . ILE A 1 110 ? 29.390 64.186 69.997 1.00 25.25 110 ILE A O 1
ATOM 721 N N . GLN A 1 111 ? 30.340 62.204 69.470 1.00 25.59 111 GLN A N 1
ATOM 722 C CA . GLN A 1 111 ? 31.526 62.859 68.928 1.00 22.20 111 GLN A CA 1
ATOM 723 C C . GLN A 1 111 ? 31.198 63.653 67.677 1.00 25.78 111 GLN A C 1
ATOM 724 O O . GLN A 1 111 ? 31.765 64.726 67.457 1.00 26.17 111 GLN A O 1
ATOM 730 N N . LYS A 1 112 ? 30.302 63.145 66.839 1.00 29.16 112 LYS A N 1
ATOM 731 C CA . LYS A 1 112 ? 29.920 63.903 65.654 1.00 31.09 112 LYS A CA 1
ATOM 732 C C . LYS A 1 112 ? 29.421 65.303 66.035 1.00 36.45 112 LYS A C 1
ATOM 733 O O . LYS A 1 112 ? 29.841 66.311 65.450 1.00 32.81 112 LYS A O 1
ATOM 739 N N . VAL A 1 113 ? 28.552 65.389 67.043 1.00 29.10 113 VAL A N 1
ATOM 740 C CA . VAL A 1 113 ? 28.069 66.698 67.482 1.00 27.63 113 VAL A CA 1
ATOM 741 C C . VAL A 1 113 ? 29.188 67.489 68.149 1.00 26.44 113 VAL A C 1
ATOM 742 O O . VAL A 1 113 ? 29.326 68.700 67.932 1.00 31.16 113 VAL A O 1
ATOM 746 N N . SER A 1 114 ? 29.982 66.833 68.992 1.00 23.75 114 SER A N 1
ATOM 747 C CA . SER A 1 114 ? 31.034 67.547 69.716 1.00 24.67 114 SER A CA 1
ATOM 748 C C . SER A 1 114 ? 32.019 68.200 68.752 1.00 27.17 114 SER A C 1
ATOM 749 O O . SER A 1 114 ? 32.346 69.389 68.869 1.00 28.97 114 SER A O 1
ATOM 752 N N . MET A 1 115 ? 32.510 67.431 67.785 1.00 28.36 115 MET A N 1
ATOM 753 C CA . MET A 1 115 ? 33.506 67.969 66.868 1.00 29.80 115 MET A CA 1
ATOM 754 C C . MET A 1 115 ? 32.910 69.039 65.959 1.00 33.01 115 MET A C 1
ATOM 755 O O . MET A 1 115 ? 33.561 70.051 65.688 1.00 36.09 115 MET A O 1
ATOM 760 N N . LYS A 1 116 ? 31.667 68.865 65.512 1.00 30.17 116 LYS A N 1
ATOM 761 C CA . LYS A 1 116 ? 31.086 69.838 64.595 1.00 30.02 116 LYS A CA 1
ATOM 762 C C . LYS A 1 116 ? 30.763 71.152 65.289 1.00 36.16 116 LYS A C 1
ATOM 763 O O . LYS A 1 116 ? 31.009 72.232 64.737 1.00 32.69 116 LYS A O 1
ATOM 769 N N . GLN A 1 117 ? 30.143 71.082 66.469 1.00 32.40 117 GLN A N 1
ATOM 770 C CA . GLN A 1 117 ? 29.620 72.260 67.154 1.00 31.58 117 GLN A CA 1
ATOM 771 C C . GLN A 1 117 ? 30.633 72.908 68.093 1.00 33.67 117 GLN A C 1
ATOM 772 O O . GLN A 1 117 ? 30.646 74.136 68.218 1.00 35.41 117 GLN A O 1
ATOM 778 N N . ILE A 1 118 ? 31.474 72.119 68.759 1.00 30.92 118 ILE A N 1
ATOM 779 C CA . ILE A 1 118 ? 32.450 72.642 69.704 1.00 30.18 118 ILE A CA 1
ATOM 780 C C . ILE A 1 118 ? 33.859 72.620 69.127 1.00 37.62 118 ILE A C 1
ATOM 781 O O . ILE A 1 118 ? 34.634 73.562 69.329 1.00 34.38 118 ILE A O 1
ATOM 786 N N . GLY A 1 119 ? 34.220 71.551 68.429 1.00 33.90 119 GLY A N 1
ATOM 787 C CA . GLY A 1 119 ? 35.589 71.389 67.989 1.00 26.28 119 GLY A CA 1
ATOM 788 C C . GLY A 1 119 ? 36.476 70.765 69.037 1.00 32.74 119 GLY A C 1
ATOM 789 O O . GLY A 1 119 ? 37.694 70.697 68.838 1.00 32.77 119 GLY A O 1
ATOM 790 N N . ILE A 1 120 ? 35.898 70.327 70.153 1.00 27.95 120 ILE A N 1
ATOM 791 C CA . ILE A 1 120 ? 36.592 69.679 71.257 1.00 19.75 120 ILE A CA 1
ATOM 792 C C . ILE A 1 120 ? 35.928 68.320 71.437 1.00 22.87 120 ILE A C 1
ATOM 793 O O . ILE A 1 120 ? 34.710 68.252 71.606 1.00 30.70 120 ILE A O 1
ATOM 798 N N . PRO A 1 121 ? 36.669 67.219 71.400 1.00 27.65 121 PRO A N 1
ATOM 799 C CA . PRO A 1 121 ? 36.038 65.907 71.561 1.00 21.61 121 PRO A CA 1
ATOM 800 C C . PRO A 1 121 ? 35.439 65.728 72.946 1.00 24.47 121 PRO A C 1
ATOM 801 O O . PRO A 1 121 ? 35.974 66.203 73.953 1.00 25.97 121 PRO A O 1
ATOM 805 N N . ASN A 1 122 ? 34.343 64.976 72.996 1.00 24.30 122 ASN A N 1
ATOM 806 C CA . ASN A 1 122 ? 33.790 64.548 74.272 1.00 18.04 122 ASN A CA 1
ATOM 807 C C . ASN A 1 122 ? 34.748 63.588 74.961 1.00 21.17 122 ASN A C 1
ATOM 808 O O . ASN A 1 122 ? 35.486 62.836 74.308 1.00 22.84 122 ASN A O 1
ATOM 813 N N . LEU A 1 123 ? 34.732 63.626 76.290 1.00 23.08 123 LEU A N 1
ATOM 814 C CA . LEU A 1 123 ? 35.444 62.674 77.143 1.00 24.69 123 LEU A CA 1
ATOM 815 C C . LEU A 1 123 ? 34.392 61.796 77.833 1.00 19.17 123 LEU A C 1
ATOM 816 O O . LEU A 1 123 ? 33.651 62.265 78.705 1.00 22.87 123 LEU A O 1
ATOM 821 N N . TYR A 1 124 ? 34.332 60.521 77.435 1.00 20.86 124 TYR A N 1
ATOM 822 C CA . TYR A 1 124 ? 33.408 59.560 78.028 1.00 20.85 124 TYR A CA 1
ATOM 823 C C . TYR A 1 124 ? 34.125 58.792 79.136 1.00 20.23 124 TYR A C 1
ATOM 824 O O . TYR A 1 124 ? 35.255 58.325 78.943 1.00 25.00 124 TYR A O 1
ATOM 833 N N . GLY A 1 125 ? 33.486 58.673 80.292 1.00 22.69 125 GLY A N 1
ATOM 834 C CA . GLY A 1 125 ? 34.037 57.914 81.413 1.00 22.78 125 GLY A CA 1
ATOM 835 C C . GLY A 1 125 ? 33.096 56.810 81.858 1.00 23.76 125 GLY A C 1
ATOM 836 O O . GLY A 1 125 ? 31.875 56.963 81.800 1.00 20.09 125 GLY A O 1
ATOM 837 N N . LEU A 1 126 ? 33.672 55.683 82.267 1.00 22.84 126 LEU A N 1
ATOM 838 C CA . LEU A 1 126 ? 32.924 54.591 82.871 1.00 22.07 126 LEU A CA 1
ATOM 839 C C . LEU A 1 126 ? 33.632 54.130 84.137 1.00 22.58 126 LEU A C 1
ATOM 840 O O . LEU A 1 126 ? 34.862 54.183 84.220 1.00 24.62 126 LEU A O 1
ATOM 845 N N . ASP A 1 127 ? 32.867 53.590 85.082 1.00 19.76 127 ASP A N 1
ATOM 846 C CA . ASP A 1 127 ? 33.459 52.983 86.282 1.00 22.27 127 ASP A CA 1
ATOM 847 C C . ASP A 1 127 ? 33.773 51.509 86.012 1.00 20.70 127 ASP A C 1
ATOM 848 O O . ASP A 1 127 ? 33.112 50.593 86.524 1.00 20.74 127 ASP A O 1
ATOM 853 N N . GLN A 1 128 ? 34.813 51.280 85.198 1.00 19.33 128 GLN A N 1
ATOM 854 C CA . GLN A 1 128 ? 35.274 49.925 84.893 1.00 17.63 128 GLN A CA 1
ATOM 855 C C . GLN A 1 128 ? 36.266 49.590 86.007 1.00 22.33 128 GLN A C 1
ATOM 856 O O . GLN A 1 128 ? 37.444 49.927 85.923 1.00 23.82 128 GLN A O 1
ATOM 862 N N . ASN A 1 129 ? 35.794 48.927 87.062 1.00 18.95 129 ASN A N 1
ATOM 863 C CA . ASN A 1 129 ? 36.584 48.828 88.292 1.00 21.96 129 ASN A CA 1
ATOM 864 C C . ASN A 1 129 ? 36.961 47.405 88.661 1.00 23.43 129 ASN A C 1
ATOM 865 O O . ASN A 1 129 ? 37.559 47.200 89.715 1.00 22.80 129 ASN A O 1
ATOM 870 N N . HIS A 1 130 ? 36.650 46.420 87.821 1.00 20.31 130 HIS A N 1
ATOM 871 C CA . HIS A 1 130 ? 37.241 45.100 87.992 1.00 17.66 130 HIS A CA 1
ATOM 872 C C . HIS A 1 130 ? 37.088 44.374 86.661 1.00 21.83 130 HIS A C 1
ATOM 873 O O . HIS A 1 130 ? 36.422 43.339 86.573 1.00 22.46 130 HIS A O 1
ATOM 880 N N . GLY A 1 131 ? 37.840 44.839 85.673 1.00 20.09 131 GLY A N 1
ATOM 881 C CA . GLY A 1 131 ? 37.488 44.580 84.301 1.00 17.73 131 GLY A CA 1
ATOM 882 C C . GLY A 1 131 ? 36.301 45.460 83.959 1.00 22.18 131 GLY A C 1
ATOM 883 O O . GLY A 1 131 ? 35.959 46.425 84.678 1.00 18.64 131 GLY A O 1
ATOM 884 N N . THR A 1 132 ? 35.627 45.089 82.875 1.00 21.25 132 THR A N 1
ATOM 885 C CA . THR A 1 132 ? 34.648 45.955 82.245 1.00 18.57 132 THR A CA 1
ATOM 886 C C . THR A 1 132 ? 33.276 45.779 82.912 1.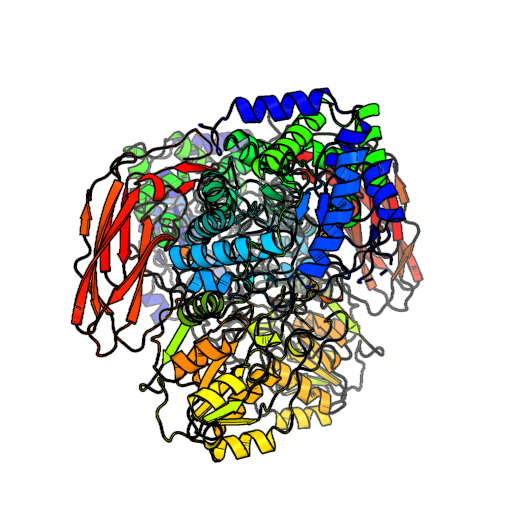00 20.49 132 THR A C 1
ATOM 887 O O . THR A 1 132 ? 32.337 45.228 82.333 1.00 21.55 132 THR A O 1
ATOM 891 N N . THR A 1 133 ? 33.183 46.295 84.141 1.00 18.35 133 THR A N 1
ATOM 892 C CA . THR A 1 133 ? 31.938 46.453 84.912 1.00 18.11 133 THR A CA 1
ATOM 893 C C . THR A 1 133 ? 30.691 46.646 84.066 1.00 20.92 133 THR A C 1
ATOM 894 O O . THR A 1 133 ? 29.662 45.992 84.288 1.00 23.02 133 THR A O 1
ATOM 898 N N . TYR A 1 134 ? 30.771 47.565 83.106 1.00 21.26 134 TYR A N 1
ATOM 899 C CA . TYR A 1 134 ? 29.597 47.995 82.357 1.00 21.60 134 TYR A CA 1
ATOM 900 C C . TYR A 1 134 ? 29.655 47.605 80.886 1.00 20.30 134 TYR A C 1
ATOM 901 O O . TYR A 1 134 ? 28.963 48.210 80.062 1.00 22.44 134 TYR A O 1
ATOM 910 N N . THR A 1 135 ? 30.445 46.597 80.536 1.00 21.63 135 THR A N 1
ATOM 911 C CA . THR A 1 135 ? 30.498 46.116 79.153 1.00 20.43 135 THR A CA 1
ATOM 912 C C . THR A 1 135 ? 30.149 44.638 79.138 1.00 20.97 135 THR A C 1
ATOM 913 O O . THR A 1 135 ? 30.890 43.824 79.698 1.00 20.99 135 THR A O 1
ATOM 917 N N . LEU A 1 136 ? 29.024 44.294 78.508 1.00 22.57 136 LEU A N 1
ATOM 918 C CA . LEU A 1 136 ? 28.664 42.891 78.341 1.00 20.52 136 LEU A CA 1
ATOM 919 C C . LEU A 1 136 ? 29.743 42.164 77.545 1.00 21.77 136 LEU A C 1
ATOM 920 O O . LEU A 1 136 ? 30.234 42.680 76.533 1.00 21.75 136 LEU A O 1
ATOM 925 N N . GLY A 1 137 ? 30.047 40.923 77.952 1.00 19.73 137 GLY A N 1
ATOM 926 C CA . GLY A 1 137 ? 31.026 40.088 77.271 1.00 22.37 137 GLY A CA 1
ATOM 927 C C . GLY A 1 137 ? 32.486 40.375 77.622 1.00 24.59 137 GLY A C 1
ATOM 928 O O . GLY A 1 137 ? 33.380 39.632 77.176 1.00 25.16 137 GLY A O 1
ATOM 929 N N . GLY A 1 138 ? 32.769 41.426 78.367 1.00 24.53 138 GLY A N 1
ATOM 930 C CA . GLY A 1 138 ? 34.148 41.719 78.699 1.00 23.54 138 GLY A CA 1
ATOM 931 C C . GLY A 1 138 ? 34.662 40.812 79.806 1.00 22.25 138 GLY A C 1
ATOM 932 O O . GLY A 1 138 ? 33.923 40.054 80.435 1.00 23.14 138 GLY A O 1
ATOM 933 N N . THR A 1 139 ? 35.960 40.916 80.047 1.00 21.36 139 THR A N 1
ATOM 934 C CA . THR A 1 139 ? 36.618 40.106 81.056 1.00 17.88 139 THR A CA 1
ATOM 935 C C . THR A 1 139 ? 36.406 40.723 82.442 1.00 21.01 139 THR A C 1
ATOM 936 O O . THR A 1 139 ? 36.871 41.833 82.700 1.00 23.57 139 THR A O 1
ATOM 940 N N . ILE A 1 140 ? 35.736 39.998 83.335 1.00 17.88 140 ILE A N 1
ATOM 941 C CA . ILE A 1 140 ? 35.459 40.475 84.686 1.00 16.36 140 ILE A CA 1
ATOM 942 C C . ILE A 1 140 ? 36.444 39.823 85.648 1.00 20.23 140 ILE A C 1
ATOM 943 O O . ILE A 1 140 ? 36.489 38.594 85.769 1.00 20.31 140 ILE A O 1
ATOM 948 N N . PHE A 1 141 ? 37.207 40.648 86.354 1.00 18.88 141 PHE A N 1
ATOM 949 C CA . PHE A 1 141 ? 38.283 40.220 87.238 1.00 21.29 141 PHE A CA 1
ATOM 950 C C . PHE A 1 141 ? 37.796 40.153 88.668 1.00 18.49 141 PHE A C 1
ATOM 951 O O . PHE A 1 141 ? 36.703 40.619 88.983 1.00 18.80 141 PHE A O 1
ATOM 959 N N . PRO A 1 142 ? 38.604 39.597 89.575 1.00 18.61 142 PRO A N 1
ATOM 960 C CA . PRO A 1 142 ? 38.322 39.758 90.994 1.00 17.29 142 PRO A CA 1
ATOM 961 C C . PRO A 1 142 ? 38.270 41.232 91.347 1.00 18.29 142 PRO A C 1
ATOM 962 O O . PRO A 1 142 ? 38.879 42.071 90.672 1.00 17.69 142 PRO A O 1
ATOM 966 N N . GLN A 1 143 ? 37.510 41.550 92.397 1.00 15.59 143 GLN A N 1
ATOM 967 C CA . GLN A 1 143 ? 37.504 42.925 92.919 1.00 18.91 143 GLN A CA 1
ATOM 968 C C . GLN A 1 143 ? 38.869 43.281 93.495 1.00 22.34 143 GLN A C 1
ATOM 969 O O . GLN A 1 143 ? 39.702 42.415 93.751 1.00 18.20 143 GLN A O 1
ATOM 975 N N . ASN A 1 144 ? 39.085 44.580 93.741 1.00 18.05 144 ASN A N 1
ATOM 976 C CA . ASN A 1 144 ? 40.405 45.004 94.209 1.00 18.95 144 ASN A CA 1
ATOM 977 C C . ASN A 1 144 ? 40.772 44.367 95.542 1.00 22.20 144 ASN A C 1
ATOM 978 O O . ASN A 1 144 ? 41.961 44.171 95.817 1.00 17.74 144 ASN A O 1
ATOM 983 N N . ILE A 1 145 ? 39.792 44.044 96.404 1.00 17.42 145 ILE A N 1
ATOM 984 C CA . ILE A 1 145 ? 40.207 43.464 97.692 1.00 19.03 145 ILE A CA 1
ATOM 985 C C . ILE A 1 145 ? 40.890 42.126 97.441 1.00 19.15 145 ILE A C 1
ATOM 986 O O . ILE A 1 145 ? 41.891 41.779 98.093 1.00 16.89 145 ILE A O 1
ATOM 991 N N . ASN A 1 146 ? 40.357 41.358 96.489 1.00 15.43 146 ASN A N 1
ATOM 992 C CA . ASN A 1 146 ? 40.994 40.115 96.050 1.00 16.13 146 ASN A CA 1
ATOM 993 C C . ASN A 1 146 ? 42.380 40.366 95.466 1.00 18.15 146 ASN A C 1
ATOM 994 O O . ASN A 1 146 ? 43.323 39.618 95.738 1.00 18.46 146 ASN A O 1
ATOM 999 N N . LEU A 1 147 ? 42.514 41.385 94.613 1.00 19.24 147 LEU A N 1
ATOM 1000 C CA . LEU A 1 147 ? 43.849 41.681 94.075 1.00 18.78 147 LEU A CA 1
ATOM 1001 C C . LEU A 1 147 ? 44.817 42.043 95.187 1.00 19.37 147 LEU A C 1
ATOM 1002 O O . LEU A 1 147 ? 46.007 41.694 95.116 1.00 21.06 147 LEU A O 1
ATOM 1007 N N . GLY A 1 148 ? 44.341 42.755 96.217 1.00 18.91 148 GLY A N 1
ATOM 1008 C CA . GLY A 1 148 ? 45.186 42.938 97.408 1.00 19.41 148 GLY A CA 1
ATOM 1009 C C . GLY A 1 148 ? 45.704 41.618 97.944 1.00 18.08 148 GLY A C 1
ATOM 1010 O O . GLY A 1 148 ? 46.904 41.466 98.241 1.00 18.25 148 GLY A O 1
ATOM 1011 N N . ALA A 1 149 ? 44.809 40.634 98.052 1.00 16.90 149 ALA A N 1
ATOM 1012 C CA . ALA A 1 149 ? 45.187 39.329 98.574 1.00 17.87 149 ALA A CA 1
ATOM 1013 C C . ALA A 1 149 ? 46.196 38.611 97.693 1.00 16.13 149 ALA A C 1
ATOM 1014 O O . ALA A 1 149 ? 46.893 37.706 98.184 1.00 17.83 149 ALA A O 1
ATOM 1016 N N . THR A 1 150 ? 46.294 38.955 96.406 1.00 19.72 150 THR A N 1
ATOM 1017 C CA . THR A 1 150 ? 47.316 38.282 95.598 1.00 18.60 150 THR A CA 1
ATOM 1018 C C . THR A 1 150 ? 48.724 38.758 95.911 1.00 19.21 150 THR A C 1
ATOM 1019 O O . THR A 1 150 ? 49.668 38.048 95.563 1.00 22.65 150 THR A O 1
ATOM 1023 N N . PHE A 1 151 ? 48.898 39.947 96.523 1.00 19.44 151 PHE A N 1
ATOM 1024 C CA . PHE A 1 151 ? 50.235 40.569 96.628 1.00 18.52 151 PHE A CA 1
ATOM 1025 C C . PHE A 1 151 ? 51.032 40.466 95.326 1.00 19.24 151 PHE A C 1
ATOM 1026 O O . PHE A 1 151 ? 52.258 40.249 95.327 1.00 18.04 151 PHE A O 1
ATOM 1034 N N . ASN A 1 152 ? 50.360 40.709 94.203 1.00 16.49 152 ASN A N 1
ATOM 1035 C CA . ASN A 1 152 ? 50.966 40.422 92.903 1.00 17.71 152 ASN A CA 1
ATOM 1036 C C . ASN A 1 152 ? 50.792 41.658 92.027 1.00 22.32 152 ASN A C 1
ATOM 1037 O O . ASN A 1 152 ? 49.732 41.853 91.415 1.00 22.00 152 ASN A O 1
ATOM 1042 N N . ARG A 1 153 ? 51.832 42.497 92.006 1.00 21.53 153 ARG A N 1
ATOM 1043 C CA . ARG A 1 153 ? 51.805 43.708 91.187 1.00 23.48 153 ARG A CA 1
ATOM 1044 C C . ARG A 1 153 ? 51.563 43.386 89.720 1.00 23.59 153 ARG A C 1
ATOM 1045 O O . ARG A 1 153 ? 50.875 44.137 89.026 1.00 21.30 153 ARG A O 1
ATOM 1053 N N . GLU A 1 154 ? 52.213 42.338 89.203 1.00 24.42 154 GLU A N 1
ATOM 1054 C CA . GLU A 1 154 ? 52.153 42.103 87.762 1.00 27.39 154 GLU A CA 1
ATOM 1055 C C . GLU A 1 154 ? 50.764 41.626 87.332 1.00 25.69 154 GLU A C 1
ATOM 1056 O O . GLU A 1 154 ? 50.264 42.044 86.271 1.00 24.47 154 GLU A O 1
ATOM 1062 N N . LEU A 1 155 ? 50.117 40.753 88.127 1.00 21.44 155 LEU A N 1
ATOM 1063 C CA . LEU A 1 155 ? 48.745 40.382 87.802 1.00 24.29 155 LEU A CA 1
ATOM 1064 C C . LEU A 1 155 ? 47.845 41.593 87.878 1.00 25.96 155 LEU A C 1
ATOM 1065 O O . LEU A 1 155 ? 46.939 41.743 87.062 1.00 20.72 155 LEU A O 1
ATOM 1070 N N . THR A 1 156 ? 48.056 42.452 88.878 1.00 20.07 156 THR A N 1
ATOM 1071 C CA . THR A 1 156 ? 47.212 43.636 88.993 1.00 17.98 156 THR A CA 1
ATOM 1072 C C . THR A 1 156 ? 47.380 44.514 87.762 1.00 21.08 156 THR A C 1
ATOM 1073 O O . THR A 1 156 ? 46.396 44.953 87.152 1.00 20.32 156 THR A O 1
ATOM 1077 N N . ARG A 1 157 ? 48.630 44.752 87.361 1.00 21.06 157 ARG A N 1
ATOM 1078 C CA . ARG A 1 157 ? 48.883 45.552 86.170 1.00 20.95 157 ARG A CA 1
ATOM 1079 C C . ARG A 1 157 ? 48.279 44.909 84.917 1.00 22.76 157 ARG A C 1
ATOM 1080 O O . ARG A 1 157 ? 47.723 45.603 84.060 1.00 22.46 157 ARG A O 1
ATOM 1088 N N . ARG A 1 158 ? 48.405 43.592 84.773 1.00 19.13 158 ARG A N 1
ATOM 1089 C CA . ARG A 1 158 ? 47.890 42.947 83.568 1.00 21.48 158 ARG A CA 1
ATOM 1090 C C . ARG A 1 158 ? 46.367 43.037 83.526 1.00 23.66 158 ARG A C 1
ATOM 1091 O O . ARG A 1 158 ? 45.778 43.226 82.452 1.00 24.40 158 ARG A O 1
ATOM 1099 N N . SER A 1 159 ? 45.719 42.949 84.691 1.00 21.43 159 SER A N 1
ATOM 1100 C CA . SER A 1 159 ? 44.256 43.032 84.717 1.00 18.21 159 SER A CA 1
ATOM 1101 C C . SER A 1 159 ? 43.781 44.394 84.232 1.00 19.37 159 SER A C 1
ATOM 1102 O O . SER A 1 159 ? 42.798 44.478 83.494 1.00 21.33 159 SER A O 1
ATOM 1105 N N . THR A 1 160 ? 44.450 45.475 84.644 1.00 19.77 160 THR A N 1
ATOM 1106 C CA . THR A 1 160 ? 43.970 46.779 84.226 1.00 20.79 160 THR A CA 1
ATOM 1107 C C . THR A 1 160 ? 44.403 47.111 82.811 1.00 21.39 160 THR A C 1
ATOM 1108 O O . THR A 1 160 ? 43.715 47.881 82.136 1.00 21.52 160 THR A O 1
ATOM 1112 N N . GLU A 1 161 ? 45.480 46.494 82.314 1.00 20.45 161 GLU A N 1
ATOM 1113 C CA . GLU A 1 161 ? 45.787 46.562 80.885 1.00 22.61 161 GLU A CA 1
ATOM 1114 C C . GLU A 1 161 ? 44.682 45.919 80.052 1.00 28.63 161 GLU A C 1
ATOM 1115 O O . GLU A 1 161 ? 44.259 46.458 79.015 1.00 23.80 161 GLU A O 1
ATOM 1121 N N . ILE A 1 162 ? 44.223 44.743 80.476 1.00 19.37 162 ILE A N 1
ATOM 1122 C CA . ILE A 1 162 ? 43.118 44.088 79.775 1.00 18.77 162 ILE A CA 1
ATOM 1123 C C . ILE A 1 162 ? 41.861 44.939 79.861 1.00 18.86 162 ILE A C 1
ATOM 1124 O O . ILE A 1 162 ? 41.163 45.151 78.855 1.00 22.88 162 ILE A O 1
ATOM 1129 N N . CYS A 1 163 ? 41.580 45.494 81.035 1.00 21.18 163 CYS A N 1
ATOM 1130 C CA . CYS A 1 163 ? 40.402 46.347 81.160 1.00 21.73 163 CYS A CA 1
ATOM 1131 C C . CYS A 1 163 ? 40.502 47.551 80.237 1.00 21.00 163 CYS A C 1
ATOM 1132 O O . CYS A 1 163 ? 39.512 47.933 79.599 1.00 21.69 163 CYS A O 1
ATOM 1135 N N . ALA A 1 164 ? 41.687 48.169 80.160 1.00 19.51 164 ALA A N 1
ATOM 1136 C CA . ALA A 1 164 ? 41.866 49.321 79.281 1.00 21.13 164 ALA A CA 1
ATOM 1137 C C . ALA A 1 164 ? 41.629 48.937 77.825 1.00 23.14 164 ALA A C 1
ATOM 1138 O O . ALA A 1 164 ? 41.015 49.688 77.054 1.00 24.31 164 ALA A O 1
ATOM 1140 N N . TYR A 1 165 ? 42.170 47.794 77.410 1.00 19.29 165 TYR A N 1
ATOM 1141 C CA . TYR A 1 165 ? 41.978 47.340 76.027 1.00 19.80 165 TYR A CA 1
ATOM 1142 C C . TYR A 1 165 ? 40.493 47.154 75.725 1.00 23.03 165 TYR A C 1
ATOM 1143 O O . TYR A 1 165 ? 39.978 47.648 74.712 1.00 23.05 165 TYR A O 1
ATOM 1152 N N . GLU A 1 166 ? 39.787 46.437 76.601 1.00 21.33 166 GLU A N 1
ATOM 1153 C CA . GLU A 1 166 ? 38.382 46.138 76.346 1.00 23.15 166 GLU A CA 1
ATOM 1154 C C . GLU A 1 166 ? 37.480 47.359 76.533 1.00 22.84 166 GLU A C 1
ATOM 1155 O O . GLU A 1 166 ? 36.347 47.355 76.033 1.00 24.25 166 GLU A O 1
ATOM 1161 N N . THR A 1 167 ? 37.963 48.404 77.231 1.00 20.24 167 THR A N 1
ATOM 1162 C CA . THR A 1 167 ? 37.190 49.632 77.390 1.00 21.32 167 THR A CA 1
ATOM 1163 C C . THR A 1 167 ? 37.368 50.530 76.169 1.00 21.35 167 THR A C 1
ATOM 1164 O O . THR A 1 167 ? 36.400 51.099 75.654 1.00 23.42 167 THR A O 1
ATOM 1168 N N . ARG A 1 168 ? 38.592 50.627 75.641 1.00 19.49 168 ARG A N 1
ATOM 1169 C CA . ARG A 1 168 ? 38.781 51.300 74.361 1.00 19.54 168 ARG A CA 1
ATOM 1170 C C . ARG A 1 168 ? 37.963 50.645 73.255 1.00 19.87 168 ARG A C 1
ATOM 1171 O O . ARG A 1 168 ? 37.540 51.322 72.306 1.00 21.02 168 ARG A O 1
ATOM 1179 N N . ALA A 1 169 ? 37.737 49.333 73.347 1.00 24.05 169 ALA A N 1
ATOM 1180 C CA . ALA A 1 169 ? 36.924 48.648 72.347 1.00 21.89 169 ALA A CA 1
ATOM 1181 C C . ALA A 1 169 ? 35.488 49.148 72.335 1.00 25.51 169 ALA A C 1
ATOM 1182 O O . ALA A 1 169 ? 34.748 48.846 71.385 1.00 23.18 169 ALA A O 1
ATOM 1184 N N . CYS A 1 170 ? 35.101 49.924 73.343 1.00 20.68 170 CYS A N 1
ATOM 1185 C CA . CYS A 1 170 ? 33.781 50.537 73.455 1.00 19.78 170 CYS A CA 1
ATOM 1186 C C . CYS A 1 170 ? 33.777 51.993 73.009 1.00 24.08 170 CYS A C 1
ATOM 1187 O O . CYS A 1 170 ? 32.748 52.654 73.157 1.00 24.49 170 CYS A O 1
ATOM 1190 N N . LEU A 1 171 ? 34.907 52.509 72.501 1.00 20.75 171 LEU A N 1
ATOM 1191 C CA . LEU A 1 171 ? 35.145 53.929 72.249 1.00 22.16 171 LEU A CA 1
ATOM 1192 C C . LEU A 1 171 ? 35.188 54.760 73.528 1.00 20.87 171 LEU A C 1
ATOM 1193 O O . LEU A 1 171 ? 34.948 55.975 73.487 1.00 21.74 171 LEU A O 1
ATOM 1198 N N . VAL A 1 172 ? 35.502 54.155 74.668 1.00 23.61 172 VAL A N 1
ATOM 1199 C CA . VAL A 1 172 ? 35.594 54.859 75.951 1.00 22.80 172 VAL A CA 1
ATOM 1200 C C . VAL A 1 172 ? 37.067 54.971 76.335 1.00 24.81 172 VAL A C 1
ATOM 1201 O O . VAL A 1 172 ? 37.781 53.963 76.304 1.00 25.66 172 VAL A O 1
ATOM 1205 N N . PRO A 1 173 ? 37.576 56.177 76.660 1.00 20.55 173 PRO A N 1
ATOM 1206 C CA . PRO A 1 173 ? 39.019 56.317 76.918 1.00 19.08 173 PRO A CA 1
ATOM 1207 C C . PRO A 1 173 ? 39.368 56.583 78.372 1.00 21.88 173 PRO A C 1
ATOM 1208 O O . PRO A 1 173 ? 40.493 57.008 78.676 1.00 20.33 173 PRO A O 1
ATOM 1212 N N . TRP A 1 174 ? 38.425 56.350 79.286 1.00 21.70 174 TRP A N 1
ATOM 1213 C CA . TRP A 1 174 ? 38.610 56.789 80.664 1.00 22.16 174 TRP A CA 1
ATOM 1214 C C . TRP A 1 174 ? 37.853 55.864 81.606 1.00 17.75 174 TRP A C 1
ATOM 1215 O O . TRP A 1 174 ? 36.651 55.655 81.404 1.00 21.84 174 TRP A O 1
ATOM 1226 N N . THR A 1 175 ? 38.539 55.362 82.641 1.00 21.35 175 THR A N 1
ATOM 1227 C CA . THR A 1 175 ? 37.901 54.647 83.750 1.00 18.84 175 THR A CA 1
ATOM 1228 C C . THR A 1 175 ? 38.094 55.401 85.062 1.00 20.91 175 THR A C 1
ATOM 1229 O O . THR A 1 175 ? 39.166 55.941 85.327 1.00 20.10 175 THR A O 1
ATOM 1233 N N . PHE A 1 176 ? 37.072 55.400 85.917 1.00 18.08 176 PHE A N 1
ATOM 1234 C CA . PHE A 1 176 ? 37.179 56.185 87.139 1.00 19.02 176 PHE A CA 1
ATOM 1235 C C . PHE A 1 176 ? 37.970 55.401 88.186 1.00 22.56 176 PHE A C 1
ATOM 1236 O O . PHE A 1 176 ? 37.515 55.290 89.331 1.00 21.64 176 PHE A O 1
ATOM 1244 N N . ASN A 1 177 ? 39.131 54.853 87.818 1.00 20.60 177 ASN A N 1
ATOM 1245 C CA . ASN A 1 177 ? 39.774 53.840 88.655 1.00 21.87 177 ASN A CA 1
ATOM 1246 C C . ASN A 1 177 ? 41.283 53.947 88.488 1.00 20.24 177 ASN A C 1
ATOM 1247 O O . ASN A 1 177 ? 41.752 54.489 87.486 1.00 20.68 177 ASN A O 1
ATOM 1252 N N . PRO A 1 178 ? 42.086 53.415 89.449 1.00 19.58 178 PRO A N 1
ATOM 1253 C CA . PRO A 1 178 ? 41.742 52.588 90.629 1.00 20.90 178 PRO A CA 1
ATOM 1254 C C . PRO A 1 178 ? 41.147 53.283 91.867 1.00 21.39 178 PRO A C 1
ATOM 1255 O O . PRO A 1 178 ? 41.508 54.404 92.219 1.00 20.10 178 PRO A O 1
ATOM 1259 N N . THR A 1 179 ? 40.299 52.560 92.599 1.00 18.32 179 THR A N 1
ATOM 1260 C CA . THR A 1 179 ? 39.900 52.953 93.957 1.00 15.79 179 THR A CA 1
ATOM 1261 C C . THR A 1 179 ? 40.981 52.518 94.944 1.00 19.20 179 THR A C 1
ATOM 1262 O O . THR A 1 179 ? 41.311 51.332 95.002 1.00 20.23 179 THR A O 1
ATOM 1266 N N . ILE A 1 180 ? 41.538 53.453 95.715 1.00 18.43 180 ILE A N 1
ATOM 1267 C CA . ILE A 1 180 ? 42.635 53.118 96.627 1.00 18.05 180 ILE A CA 1
ATOM 1268 C C . ILE A 1 180 ? 42.370 53.648 98.040 1.00 20.75 180 ILE A C 1
ATOM 1269 O O . ILE A 1 180 ? 43.302 54.010 98.765 1.00 21.70 180 ILE A O 1
ATOM 1274 N N . ASP A 1 181 ? 41.100 53.684 98.432 1.00 20.50 181 ASP A N 1
ATOM 1275 C CA . ASP A 1 181 ? 40.729 53.985 99.811 1.00 20.46 181 ASP A CA 1
ATOM 1276 C C . ASP A 1 181 ? 41.315 52.941 100.747 1.00 21.64 181 ASP A C 1
ATOM 1277 O O . ASP A 1 181 ? 41.212 51.750 100.484 1.00 23.05 181 ASP A O 1
ATOM 1282 N N . LEU A 1 182 ? 41.848 53.364 101.892 1.00 22.41 182 LEU A N 1
ATOM 1283 C CA . LEU A 1 182 ? 42.199 52.375 102.917 1.00 17.35 182 LEU A CA 1
ATOM 1284 C C . LEU A 1 182 ? 40.926 51.803 103.536 1.00 22.66 182 LEU A C 1
ATOM 1285 O O . LEU A 1 182 ? 40.031 52.562 103.921 1.00 23.75 182 LEU A O 1
ATOM 1290 N N . ALA A 1 183 ? 40.868 50.470 103.657 1.00 18.72 183 ALA A N 1
ATOM 1291 C CA . ALA A 1 183 ? 39.727 49.743 104.232 1.00 18.84 183 ALA A CA 1
ATOM 1292 C C . ALA A 1 183 ? 39.888 49.673 105.753 1.00 24.71 183 ALA A C 1
ATOM 1293 O O . ALA A 1 183 ? 40.319 48.669 106.323 1.00 24.55 183 ALA A O 1
ATOM 1295 N N . ARG A 1 184 ? 39.524 50.755 106.416 1.00 22.22 184 ARG A N 1
ATOM 1296 C CA . ARG A 1 184 ? 39.795 50.860 107.842 1.00 21.29 184 ARG A CA 1
ATOM 1297 C C . ARG A 1 184 ? 38.615 50.473 108.713 1.00 35.22 184 ARG A C 1
ATOM 1298 O O . ARG A 1 184 ? 38.772 50.423 109.934 1.00 31.66 184 ARG A O 1
ATOM 1306 N N . HIS A 1 185 ? 37.451 50.189 108.144 1.00 22.32 185 HIS A N 1
ATOM 1307 C CA . HIS A 1 185 ? 36.311 49.809 108.981 1.00 18.83 185 HIS A CA 1
ATOM 1308 C C . HIS A 1 185 ? 35.603 48.667 108.280 1.00 19.86 185 HIS A C 1
ATOM 1309 O O . HIS A 1 185 ? 35.064 48.865 107.187 1.00 19.47 185 HIS A O 1
ATOM 1316 N N . ALA A 1 186 ? 35.646 47.484 108.900 1.00 18.22 186 ALA A N 1
ATOM 1317 C CA . ALA A 1 186 ? 35.051 46.254 108.373 1.00 18.71 186 ALA A CA 1
ATOM 1318 C C . ALA A 1 186 ? 33.560 46.371 108.050 1.00 19.82 186 ALA A C 1
ATOM 1319 O O . ALA A 1 186 ? 33.046 45.592 107.218 1.00 18.35 186 ALA A O 1
ATOM 1321 N N . ALA A 1 187 ? 32.834 47.302 108.654 1.00 16.69 187 ALA A N 1
ATOM 1322 C CA . ALA A 1 187 ? 31.412 47.394 108.308 1.00 20.95 187 ALA A CA 1
ATOM 1323 C C . ALA A 1 187 ? 31.144 48.235 107.060 1.00 18.36 187 ALA A C 1
ATOM 1324 O O . ALA A 1 187 ? 29.983 48.317 106.598 1.00 17.84 187 ALA A O 1
ATOM 1326 N N . TRP A 1 188 ? 32.139 48.923 106.547 1.00 18.24 188 TRP A N 1
ATOM 1327 C CA . TRP A 1 188 ? 31.874 49.861 105.436 1.00 18.78 188 TRP A CA 1
ATOM 1328 C C . TRP A 1 188 ? 31.472 49.085 104.185 1.00 16.64 188 TRP A C 1
ATOM 1329 O O . TRP A 1 188 ? 32.205 48.186 103.760 1.00 18.18 188 TRP A O 1
ATOM 1340 N N . PRO A 1 189 ? 30.371 49.431 103.526 1.00 16.90 189 PRO A N 1
ATOM 1341 C CA . PRO A 1 189 ? 29.963 48.617 102.372 1.00 15.44 189 PRO A CA 1
ATOM 1342 C C . PRO A 1 189 ? 30.895 48.759 101.183 1.00 20.44 189 PRO A C 1
ATOM 1343 O O . PRO A 1 189 ? 30.782 47.949 100.244 1.00 21.29 189 PRO A O 1
ATOM 1347 N N . ARG A 1 190 ? 31.840 49.706 101.207 1.00 15.42 190 ARG A N 1
ATOM 1348 C CA . ARG A 1 190 ? 32.800 49.836 100.101 1.00 19.38 190 ARG A CA 1
ATOM 1349 C C . ARG A 1 190 ? 34.142 49.212 100.436 1.00 18.70 190 ARG A C 1
ATOM 1350 O O . ARG A 1 190 ? 35.135 49.445 99.734 1.00 16.71 190 ARG A O 1
ATOM 1358 N N . PHE A 1 191 ? 34.159 48.392 101.478 1.00 19.16 191 PHE A N 1
ATOM 1359 C CA . PHE A 1 191 ? 35.358 47.706 101.950 1.00 16.95 191 PHE A CA 1
ATOM 1360 C C . PHE A 1 191 ? 36.066 46.997 100.812 1.00 16.62 191 PHE A C 1
ATOM 1361 O O . PHE A 1 191 ? 37.293 47.037 100.716 1.00 18.71 191 PHE A O 1
ATOM 1369 N N . TRP A 1 192 ? 35.303 46.328 99.944 1.00 18.89 192 TRP A N 1
ATOM 1370 C CA . TRP A 1 192 ? 35.911 45.462 98.930 1.00 16.76 192 TRP A CA 1
ATOM 1371 C C . TRP A 1 192 ? 36.364 46.194 97.678 1.00 17.23 192 TRP A C 1
ATOM 1372 O O . TRP A 1 192 ? 36.956 45.544 96.787 1.00 19.05 192 TRP A O 1
ATOM 1383 N N . GLU A 1 193 ? 36.146 47.514 97.573 1.00 17.18 193 GLU A N 1
ATOM 1384 C CA . GLU A 1 193 ? 36.510 48.221 96.338 1.00 18.17 193 GLU A CA 1
ATOM 1385 C C . GLU A 1 193 ? 37.978 48.639 96.286 1.00 19.70 193 GLU A C 1
ATOM 1386 O O . GLU A 1 193 ? 38.444 49.109 95.244 1.00 17.98 193 GLU A O 1
ATOM 1392 N N . ASN A 1 194 ? 38.714 48.485 97.371 1.00 17.23 194 ASN A N 1
ATOM 1393 C CA . ASN A 1 194 ? 40.100 48.924 97.410 1.00 18.66 194 ASN A CA 1
ATOM 1394 C C . ASN A 1 194 ? 40.979 47.703 97.661 1.00 16.21 194 ASN A C 1
ATOM 1395 O O . ASN A 1 194 ? 40.482 46.578 97.761 1.00 19.58 194 ASN A O 1
ATOM 1400 N N . PHE A 1 195 ? 42.289 47.919 97.824 1.00 19.31 195 PHE A N 1
ATOM 1401 C CA . PHE A 1 195 ? 43.207 46.798 97.982 1.00 18.74 195 PHE A CA 1
ATOM 1402 C C . PHE A 1 195 ? 43.415 46.400 99.442 1.00 20.10 195 PHE A C 1
ATOM 1403 O O . PHE A 1 195 ? 44.321 45.607 99.729 1.00 18.85 195 PHE A O 1
ATOM 1411 N N . GLY A 1 196 ? 42.623 46.945 100.363 1.00 17.10 196 GLY A N 1
ATOM 1412 C CA . GLY A 1 196 ? 42.606 46.444 101.736 1.00 16.85 196 GLY A CA 1
ATOM 1413 C C . GLY A 1 196 ? 42.982 47.454 102.810 1.00 21.55 196 GLY A C 1
ATOM 1414 O O . GLY A 1 196 ? 43.020 48.660 102.567 1.00 18.52 196 GLY A O 1
ATOM 1415 N N . GLU A 1 197 ? 43.323 46.979 104.002 1.00 17.25 197 GLU A N 1
ATOM 1416 C CA . GLU A 1 197 ? 43.468 47.937 105.084 1.00 19.29 197 GLU A CA 1
ATOM 1417 C C . GLU A 1 197 ? 44.834 48.609 105.116 1.00 19.13 197 GLU A C 1
ATOM 1418 O O . GLU A 1 197 ? 45.002 49.601 105.845 1.00 17.97 197 GLU A O 1
ATOM 1424 N N . ASP A 1 198 ? 45.799 48.151 104.324 1.00 18.24 198 ASP A N 1
ATOM 1425 C CA . ASP A 1 198 ? 47.184 48.616 104.464 1.00 18.23 198 ASP A CA 1
ATOM 1426 C C . ASP A 1 198 ? 47.568 49.721 103.485 1.00 21.74 198 ASP A C 1
ATOM 1427 O O . ASP A 1 198 ? 47.234 49.666 102.306 1.00 16.41 198 ASP A O 1
ATOM 1432 N N . THR A 1 199 ? 48.313 50.706 104.005 1.00 18.88 199 THR A N 1
ATOM 1433 C CA . THR A 1 199 ? 48.823 51.826 103.222 1.00 18.29 199 THR A CA 1
ATOM 1434 C C . THR A 1 199 ? 49.699 51.352 102.062 1.00 18.75 199 THR A C 1
ATOM 1435 O O . THR A 1 199 ? 49.465 51.722 100.913 1.00 18.45 199 THR A O 1
ATOM 1439 N N . TYR A 1 200 ? 50.730 50.549 102.356 1.00 18.64 200 TYR A N 1
ATOM 1440 C CA . TYR A 1 200 ? 51.704 50.155 101.330 1.00 19.64 200 TYR A CA 1
ATOM 1441 C C . TYR A 1 200 ? 51.062 49.305 100.242 1.00 23.46 200 TYR A C 1
ATOM 1442 O O . TYR A 1 200 ? 51.370 49.490 99.057 1.00 18.75 200 TYR A O 1
ATOM 1451 N N . VAL A 1 201 ? 50.148 48.388 100.606 1.00 19.36 201 VAL A N 1
ATOM 1452 C CA . VAL A 1 201 ? 49.469 47.593 99.571 1.00 17.62 201 VAL A CA 1
ATOM 1453 C C . VAL A 1 201 ? 48.695 48.495 98.609 1.00 23.12 201 VAL A C 1
ATOM 1454 O O . VAL A 1 201 ? 48.822 48.376 97.376 1.00 19.78 201 VAL A O 1
ATOM 1458 N N . ASN A 1 202 ? 47.904 49.435 99.148 1.00 18.93 202 ASN A N 1
ATOM 1459 C CA . ASN A 1 202 ? 47.114 50.289 98.259 1.00 16.17 202 ASN A CA 1
ATOM 1460 C C . ASN A 1 202 ? 48.010 51.198 97.425 1.00 20.97 202 ASN A C 1
ATOM 1461 O O . ASN A 1 202 ? 47.699 51.471 96.256 1.00 20.15 202 ASN A O 1
ATOM 1466 N N . ALA A 1 203 ? 49.099 51.703 98.015 1.00 19.62 203 ALA A N 1
ATOM 1467 C CA . ALA A 1 203 ? 50.070 52.490 97.247 1.00 18.88 203 ALA A CA 1
ATOM 1468 C C . ALA A 1 203 ? 50.657 51.675 96.099 1.00 19.32 203 ALA A C 1
ATOM 1469 O O . ALA A 1 203 ? 50.679 52.122 94.942 1.00 18.93 203 ALA A O 1
ATOM 1471 N N . GLU A 1 204 ? 51.125 50.454 96.393 1.00 19.26 204 GLU A N 1
ATOM 1472 C CA . GLU A 1 204 ? 51.845 49.687 95.370 1.00 18.90 204 GLU A CA 1
ATOM 1473 C C . GLU A 1 204 ? 50.905 49.137 94.290 1.00 21.89 204 GLU A C 1
ATOM 1474 O O . GLU A 1 204 ? 51.215 49.186 93.084 1.00 19.65 204 GLU A O 1
ATOM 1480 N N . LEU A 1 205 ? 49.764 48.588 94.698 1.00 17.81 205 LEU A N 1
ATOM 1481 C CA . LEU A 1 205 ? 48.854 48.062 93.694 1.00 19.11 205 LEU A CA 1
ATOM 1482 C C . LEU A 1 205 ? 48.108 49.182 92.971 1.00 18.11 205 LEU A C 1
ATOM 1483 O O . LEU A 1 205 ? 47.791 49.026 91.788 1.00 18.71 205 LEU A O 1
ATOM 1488 N N . GLY A 1 206 ? 47.891 50.336 93.630 1.00 18.56 206 GLY A N 1
ATOM 1489 C CA . GLY A 1 206 ? 47.361 51.488 92.919 1.00 19.35 206 GLY A CA 1
ATOM 1490 C C . GLY A 1 206 ? 48.304 51.953 91.821 1.00 20.83 206 GLY A C 1
ATOM 1491 O O . GLY A 1 206 ? 47.876 52.266 90.701 1.00 19.65 206 GLY A O 1
ATOM 1492 N N . ARG A 1 207 ? 49.605 52.010 92.122 1.00 20.36 207 ARG A N 1
ATOM 1493 C CA . ARG A 1 207 ? 50.578 52.317 91.059 1.00 19.81 207 ARG A CA 1
ATOM 1494 C C . ARG A 1 207 ? 50.544 51.281 89.928 1.00 19.96 207 ARG A C 1
ATOM 1495 O O . ARG A 1 207 ? 50.592 51.632 88.733 1.00 22.48 207 ARG A O 1
ATOM 1503 N N . ALA A 1 208 ? 50.497 49.990 90.277 1.00 21.92 208 ALA A N 1
ATOM 1504 C CA . ALA A 1 208 ? 50.458 48.962 89.240 1.00 21.54 208 ALA A CA 1
ATOM 1505 C C . ALA A 1 208 ? 49.194 49.111 88.390 1.00 20.47 208 ALA A C 1
ATOM 1506 O O . ALA A 1 208 ? 49.229 48.978 87.160 1.00 21.68 208 ALA A O 1
ATOM 1508 N N . ALA A 1 209 ? 48.066 49.406 89.041 1.00 19.61 209 ALA A N 1
ATOM 1509 C CA . ALA A 1 209 ? 46.820 49.568 88.315 1.00 20.99 209 ALA A CA 1
ATOM 1510 C C . ALA A 1 209 ? 46.905 50.742 87.354 1.00 19.71 209 ALA A C 1
ATOM 1511 O O . ALA A 1 209 ? 46.444 50.649 86.204 1.00 22.03 209 ALA A O 1
ATOM 1513 N N . VAL A 1 210 ? 47.421 51.878 87.834 1.00 18.97 210 VAL A N 1
ATOM 1514 C CA . VAL A 1 210 ? 47.573 53.070 86.992 1.00 21.12 210 VAL A CA 1
ATOM 1515 C C . VAL A 1 210 ? 48.455 52.756 85.782 1.00 23.76 210 VAL A C 1
ATOM 1516 O O . VAL A 1 210 ? 48.130 53.092 84.628 1.00 20.83 210 VAL A O 1
ATOM 1520 N N . LEU A 1 211 ? 49.570 52.077 86.026 1.00 20.47 211 LEU A N 1
ATOM 1521 C CA . LEU A 1 211 ? 50.469 51.712 84.934 1.00 24.46 211 LEU A CA 1
ATOM 1522 C C . LEU A 1 211 ? 49.776 50.791 83.931 1.00 22.89 211 LEU A C 1
ATOM 1523 O O . LEU A 1 211 ? 49.991 50.917 82.718 1.00 22.08 211 LEU A O 1
ATOM 1528 N N . GLY A 1 212 ? 48.965 49.846 84.412 1.00 22.03 212 GLY A N 1
ATOM 1529 C CA . GLY A 1 212 ? 48.285 48.949 83.493 1.00 23.53 212 GLY A CA 1
ATOM 1530 C C . GLY A 1 212 ? 47.294 49.688 82.612 1.00 21.08 212 GLY A C 1
ATOM 1531 O O . GLY A 1 212 ? 47.265 49.495 81.392 1.00 22.69 212 GLY A O 1
ATOM 1532 N N . TYR A 1 213 ? 46.493 50.571 83.219 1.00 20.89 213 TYR A N 1
ATOM 1533 C CA . TYR A 1 213 ? 45.460 51.293 82.470 1.00 18.14 213 TYR A CA 1
ATOM 1534 C C . TYR A 1 213 ? 46.078 52.217 81.443 1.00 25.36 213 TYR A C 1
ATOM 1535 O O . TYR A 1 213 ? 45.670 52.225 80.274 1.00 21.46 213 TYR A O 1
ATOM 1544 N N . GLN A 1 214 ? 47.048 53.025 81.869 1.00 20.16 214 GLN A N 1
ATOM 1545 C CA . GLN A 1 214 ? 47.539 54.127 81.044 1.00 20.43 214 GLN A CA 1
ATOM 1546 C C . GLN A 1 214 ? 48.716 53.764 80.152 1.00 25.79 214 GLN A C 1
ATOM 1547 O O . GLN A 1 214 ? 48.964 54.470 79.163 1.00 22.94 214 GLN A O 1
ATOM 1553 N N . GLY A 1 215 ? 49.476 52.733 80.496 1.00 23.14 215 GLY A N 1
ATOM 1554 C CA . GLY A 1 215 ? 50.759 52.518 79.859 1.00 25.62 215 GLY A CA 1
ATOM 1555 C C . GLY A 1 215 ? 51.822 53.431 80.441 1.00 24.42 215 GLY A C 1
ATOM 1556 O O . GLY A 1 215 ? 51.626 54.098 81.460 1.00 25.50 215 GLY A O 1
ATOM 1557 N N . ASP A 1 216 ? 52.969 53.482 79.755 1.00 30.51 216 ASP A N 1
ATOM 1558 C CA . ASP A 1 216 ? 54.168 54.033 80.368 1.00 34.69 216 ASP A CA 1
ATOM 1559 C C . ASP A 1 216 ? 54.411 55.497 80.020 1.00 33.27 216 ASP A C 1
ATOM 1560 O O . ASP A 1 216 ? 55.420 56.056 80.442 1.00 34.30 216 ASP A O 1
ATOM 1565 N N . ASN A 1 217 ? 53.521 56.133 79.267 1.00 26.68 217 ASN A N 1
ATOM 1566 C CA . ASN A 1 217 ? 53.694 57.533 78.884 1.00 28.24 217 ASN A CA 1
ATOM 1567 C C . ASN A 1 217 ? 52.389 58.276 79.130 1.00 25.96 217 ASN A C 1
ATOM 1568 O O . ASN A 1 217 ? 51.465 58.200 78.294 1.00 26.21 217 ASN A O 1
ATOM 1573 N N . PRO A 1 218 ? 52.286 59.022 80.233 1.00 25.10 218 PRO A N 1
ATOM 1574 C CA . PRO A 1 218 ? 51.010 59.686 80.554 1.00 26.66 218 PRO A CA 1
ATOM 1575 C C . PRO A 1 218 ? 50.661 60.778 79.587 1.00 24.83 218 PRO A C 1
ATOM 1576 O O . PRO A 1 218 ? 49.510 61.228 79.579 1.00 24.02 218 PRO A O 1
ATOM 1580 N N . ASN A 1 219 ? 51.622 61.250 78.797 1.00 28.74 219 ASN A N 1
ATOM 1581 C CA . ASN A 1 219 ? 51.367 62.325 77.848 1.00 23.41 219 ASN A CA 1
ATOM 1582 C C . ASN A 1 219 ? 50.934 61.802 76.486 1.00 27.57 219 ASN A C 1
ATOM 1583 O O . ASN A 1 219 ? 50.619 62.602 75.607 1.00 25.97 219 ASN A O 1
ATOM 1588 N N . SER A 1 220 ? 50.920 60.485 76.286 1.00 24.23 220 SER A N 1
ATOM 1589 C CA . SER A 1 220 ? 50.474 59.907 75.017 1.00 22.83 220 SER A CA 1
ATOM 1590 C C . SER A 1 220 ? 49.915 58.532 75.362 1.00 29.00 220 SER A C 1
ATOM 1591 O O . SER A 1 220 ? 50.632 57.531 75.349 1.00 25.67 220 SER A O 1
ATOM 1594 N N . ILE A 1 221 ? 48.631 58.500 75.678 1.00 23.56 221 ILE A N 1
ATOM 1595 C CA . ILE A 1 221 ? 47.944 57.253 75.987 1.00 23.00 221 ILE A CA 1
ATOM 1596 C C . ILE A 1 221 ? 47.325 56.713 74.697 1.00 30.84 221 ILE A C 1
ATOM 1597 O O . ILE A 1 221 ? 46.417 57.319 74.114 1.00 23.50 221 ILE A O 1
ATOM 1602 N N . ASP A 1 222 ? 47.841 55.586 74.220 1.00 25.04 222 ASP A N 1
ATOM 1603 C CA . ASP A 1 222 ? 47.488 55.152 72.872 1.00 26.93 222 ASP A CA 1
ATOM 1604 C C . ASP A 1 222 ? 46.103 54.516 72.903 1.00 29.07 222 ASP A C 1
ATOM 1605 O O . ASP A 1 222 ? 45.426 54.513 73.932 1.00 25.15 222 ASP A O 1
ATOM 1610 N N . ARG A 1 223 ? 45.674 53.929 71.795 1.00 26.56 223 ARG A N 1
ATOM 1611 C CA . ARG A 1 223 ? 44.285 53.481 71.695 1.00 27.22 223 ARG A CA 1
ATOM 1612 C C . ARG A 1 223 ? 44.059 52.082 72.260 1.00 25.33 223 ARG A C 1
ATOM 1613 O O . ARG A 1 223 ? 42.955 51.541 72.138 1.00 23.19 223 ARG A O 1
ATOM 1621 N N . TYR A 1 224 ? 45.055 51.499 72.910 1.00 25.53 224 TYR A N 1
ATOM 1622 C CA . TYR A 1 224 ? 44.807 50.315 73.728 1.00 22.43 224 TYR A CA 1
ATOM 1623 C C . TYR A 1 224 ? 44.846 50.616 75.207 1.00 24.10 224 TYR A C 1
ATOM 1624 O O . TYR A 1 224 ? 44.688 49.688 76.005 1.00 24.52 224 TYR A O 1
ATOM 1633 N N . HIS A 1 225 ? 45.038 51.884 75.588 1.00 20.49 225 HIS A N 1
ATOM 1634 C CA . HIS A 1 225 ? 45.116 52.296 76.988 1.00 21.91 225 HIS A CA 1
ATOM 1635 C C . HIS A 1 225 ? 44.092 53.392 77.286 1.00 19.28 225 HIS A C 1
ATOM 1636 O O . HIS A 1 225 ? 43.531 54.007 76.374 1.00 22.98 225 HIS A O 1
ATOM 1643 N N . ILE A 1 226 ? 43.801 53.604 78.577 1.00 18.68 226 ILE A N 1
ATOM 1644 C CA . ILE A 1 226 ? 42.831 54.612 78.981 1.00 19.57 226 ILE A CA 1
ATOM 1645 C C . ILE A 1 226 ? 43.396 55.446 80.109 1.00 21.86 226 ILE A C 1
ATOM 1646 O O . ILE A 1 226 ? 44.315 55.033 80.811 1.00 23.37 226 ILE A O 1
ATOM 1651 N N . ALA A 1 227 ? 42.824 56.633 80.286 1.00 20.83 227 ALA A N 1
ATOM 1652 C CA . ALA A 1 227 ? 43.129 57.437 81.469 1.00 19.73 227 ALA A CA 1
ATOM 1653 C C . ALA A 1 227 ? 42.645 56.731 82.713 1.00 20.95 227 ALA A C 1
ATOM 1654 O O . ALA A 1 227 ? 41.546 56.169 82.726 1.00 19.27 227 ALA A O 1
ATOM 1656 N N . ALA A 1 228 ? 43.469 56.757 83.766 1.00 19.26 228 ALA A N 1
ATOM 1657 C CA . ALA A 1 228 ? 43.053 56.307 85.086 1.00 18.88 228 ALA A CA 1
ATOM 1658 C C . ALA A 1 228 ? 42.617 57.485 85.950 1.00 21.88 228 ALA A C 1
ATOM 1659 O O . ALA A 1 228 ? 42.856 58.653 85.631 1.00 21.93 228 ALA A O 1
ATOM 1661 N N . CYS A 1 229 ? 42.010 57.147 87.090 1.00 18.67 229 CYS A N 1
ATOM 1662 C CA . CYS A 1 229 ? 41.446 58.120 88.014 1.00 17.57 229 CYS A CA 1
ATOM 1663 C C . CYS A 1 229 ? 41.569 57.548 89.422 1.00 17.94 229 CYS A C 1
ATOM 1664 O O . CYS A 1 229 ? 40.914 56.550 89.731 1.00 18.53 229 CYS A O 1
ATOM 1667 N N . LEU A 1 230 ? 42.403 58.144 90.275 1.00 19.22 230 LEU A N 1
ATOM 1668 C CA . LEU A 1 230 ? 42.409 57.693 91.666 1.00 19.06 230 LEU A CA 1
ATOM 1669 C C . LEU A 1 230 ? 41.132 58.129 92.363 1.00 18.15 230 LEU A C 1
ATOM 1670 O O . LEU A 1 230 ? 40.686 59.258 92.192 1.00 19.06 230 LEU A O 1
ATOM 1675 N N . LYS A 1 231 ? 40.583 57.248 93.197 1.00 17.60 231 LYS A N 1
ATOM 1676 C CA . LYS A 1 231 ? 39.442 57.638 94.023 1.00 19.56 231 LYS A CA 1
ATOM 1677 C C . LYS A 1 231 ? 39.483 56.854 95.326 1.00 17.60 231 LYS A C 1
ATOM 1678 O O . LYS A 1 231 ? 40.140 55.819 95.422 1.00 23.37 231 LYS A O 1
ATOM 1684 N N . HIS A 1 232 ? 38.831 57.391 96.365 1.00 17.47 232 HIS A N 1
ATOM 1685 C CA . HIS A 1 232 ? 38.095 58.655 96.442 1.00 17.28 232 HIS A CA 1
ATOM 1686 C C . HIS A 1 232 ? 38.846 59.577 97.388 1.00 20.85 232 HIS A C 1
ATOM 1687 O O . HIS A 1 232 ? 38.801 59.375 98.585 1.00 20.68 232 HIS A O 1
ATOM 1694 N N . TYR A 1 233 ? 39.527 60.586 96.863 1.00 19.36 233 TYR A N 1
ATOM 1695 C CA . TYR A 1 233 ? 40.487 61.352 97.672 1.00 17.42 233 TYR A CA 1
ATOM 1696 C C . TYR A 1 233 ? 39.788 62.179 98.758 1.00 17.28 233 TYR A C 1
ATOM 1697 O O . TYR A 1 233 ? 39.024 63.093 98.437 1.00 19.17 233 TYR A O 1
ATOM 1706 N N . MET A 1 234 ? 40.073 61.901 100.044 1.00 17.58 234 MET A N 1
ATOM 1707 C CA . MET A 1 234 ? 40.773 60.775 100.656 1.00 19.35 234 MET A CA 1
ATOM 1708 C C . MET A 1 234 ? 40.120 60.502 102.044 1.00 18.83 234 MET A C 1
ATOM 1709 O O . MET A 1 234 ? 39.260 61.278 102.480 1.00 20.84 234 MET A O 1
ATOM 1714 N N . ALA A 1 235 ? 40.519 59.419 102.721 1.00 21.36 235 ALA A N 1
ATOM 1715 C CA . ALA A 1 235 ? 39.959 59.049 104.020 1.00 21.22 235 ALA A CA 1
ATOM 1716 C C . ALA A 1 235 ? 38.481 58.652 103.924 1.00 17.70 235 ALA A C 1
ATOM 1717 O O . ALA A 1 235 ? 37.763 58.626 104.946 1.00 19.98 235 ALA A O 1
ATOM 1719 N N . TYR A 1 236 ? 38.040 58.280 102.717 1.00 21.09 236 TYR A N 1
ATOM 1720 C CA . TYR A 1 236 ? 36.651 57.885 102.464 1.00 19.16 236 TYR A CA 1
ATOM 1721 C C . TYR A 1 236 ? 36.278 56.596 103.205 1.00 21.37 236 TYR A C 1
ATOM 1722 O O . TYR A 1 236 ? 35.119 56.421 103.627 1.00 20.29 236 TYR A O 1
ATOM 1731 N N . GLY A 1 237 ? 37.240 55.692 103.372 1.00 18.95 237 GLY A N 1
ATOM 1732 C CA . GLY A 1 237 ? 36.992 54.390 103.964 1.00 20.56 237 GLY A CA 1
ATOM 1733 C C . GLY A 1 237 ? 37.174 54.357 105.467 1.00 20.98 237 GLY A C 1
ATOM 1734 O O . GLY A 1 237 ? 37.196 53.280 106.079 1.00 19.63 237 GLY A O 1
ATOM 1735 N N . ALA A 1 238 ? 37.219 55.531 106.085 1.00 15.87 238 ALA A N 1
ATOM 1736 C CA . ALA A 1 238 ? 37.339 55.540 107.538 1.00 19.73 238 ALA A CA 1
ATOM 1737 C C . ALA A 1 238 ? 36.178 56.240 108.236 1.00 18.68 238 ALA A C 1
ATOM 1738 O O . ALA A 1 238 ? 36.410 57.006 109.183 1.00 20.88 238 ALA A O 1
ATOM 1740 N N . PRO A 1 239 ? 34.922 56.010 107.842 1.00 17.44 239 PRO A N 1
ATOM 1741 C CA . PRO A 1 239 ? 33.832 56.612 108.611 1.00 18.46 239 PRO A CA 1
ATOM 1742 C C . PRO A 1 239 ? 33.837 56.063 110.034 1.00 17.51 239 PRO A C 1
ATOM 1743 O O . PRO A 1 239 ? 33.975 54.854 110.245 1.00 21.57 239 PRO A O 1
ATOM 1747 N N . VAL A 1 240 ? 33.650 56.951 111.008 1.00 21.29 240 VAL A N 1
ATOM 1748 C CA . VAL A 1 240 ? 33.681 56.523 112.413 1.00 20.53 240 VAL A CA 1
ATOM 1749 C C . VAL A 1 240 ? 32.726 55.362 112.659 1.00 23.52 240 VAL A C 1
ATOM 1750 O O . VAL A 1 240 ? 33.080 54.377 113.314 1.00 22.16 240 VAL A O 1
ATOM 1754 N N . SER A 1 241 ? 31.492 55.473 112.164 1.00 21.45 241 SER A N 1
ATOM 1755 C CA . SER A 1 241 ? 30.464 54.479 112.453 1.00 22.37 241 SER A CA 1
ATOM 1756 C C . SER A 1 241 ? 30.525 53.303 111.501 1.00 22.71 241 SER A C 1
ATOM 1757 O O . SER A 1 241 ? 29.793 52.326 111.697 1.00 24.42 241 SER A O 1
ATOM 1760 N N . GLY A 1 242 ? 31.350 53.381 110.458 1.00 18.42 242 GLY A N 1
ATOM 1761 C CA . GLY A 1 242 ? 31.334 52.360 109.432 1.00 20.03 242 GLY A CA 1
ATOM 1762 C C . GLY A 1 242 ? 30.306 52.576 108.324 1.00 22.83 242 GLY A C 1
ATOM 1763 O O . GLY A 1 242 ? 30.395 51.916 107.279 1.00 21.86 242 GLY A O 1
ATOM 1764 N N . ARG A 1 243 ? 29.325 53.462 108.530 1.00 22.21 243 ARG A N 1
ATOM 1765 C CA . ARG A 1 243 ? 28.285 53.710 107.535 1.00 23.17 243 ARG A CA 1
ATOM 1766 C C . ARG A 1 243 ? 28.839 54.578 106.406 1.00 20.00 243 ARG A C 1
ATOM 1767 O O . ARG A 1 243 ? 29.568 55.545 106.645 1.00 18.20 243 ARG A O 1
ATOM 1775 N N . ASP A 1 244 ? 28.496 54.225 105.162 1.00 20.67 244 ASP A N 1
ATOM 1776 C CA . ASP A 1 244 ? 29.000 54.979 104.024 1.00 20.63 244 ASP A CA 1
ATOM 1777 C C . ASP A 1 244 ? 28.556 56.438 104.094 1.00 17.29 244 ASP A C 1
ATOM 1778 O O . ASP A 1 244 ? 27.407 56.731 104.458 1.00 21.68 244 ASP A O 1
ATOM 1783 N N . ARG A 1 245 ? 29.466 57.354 103.720 1.00 19.14 245 ARG A N 1
ATOM 1784 C CA . ARG A 1 245 ? 29.175 58.794 103.653 1.00 19.38 245 ARG A CA 1
ATOM 1785 C C . ARG A 1 245 ? 28.642 59.316 104.989 1.00 20.86 245 ARG A C 1
ATOM 1786 O O . ARG A 1 245 ? 27.604 59.995 105.072 1.00 18.63 245 ARG A O 1
ATOM 1794 N N . THR A 1 246 ? 29.332 58.946 106.052 1.00 22.76 246 THR A N 1
ATOM 1795 C CA . THR A 1 246 ? 29.168 59.538 107.367 1.00 20.75 246 THR A CA 1
ATOM 1796 C C . THR A 1 246 ? 30.569 59.953 107.813 1.00 19.73 246 THR A C 1
ATOM 1797 O O . THR A 1 246 ? 31.564 59.539 107.209 1.00 22.39 246 THR A O 1
ATOM 1801 N N . PRO A 1 247 ? 30.672 60.851 108.794 1.00 22.08 247 PRO A N 1
ATOM 1802 C CA . PRO A 1 247 ? 31.960 61.518 109.041 1.00 21.55 247 PRO A CA 1
ATOM 1803 C C . PRO A 1 247 ? 33.076 60.539 109.410 1.00 20.26 247 PRO A C 1
ATOM 1804 O O . PRO A 1 247 ? 32.869 59.582 110.157 1.00 19.83 247 PRO A O 1
ATOM 1808 N N . SER A 1 248 ? 34.257 60.799 108.873 1.00 19.45 248 SER A N 1
ATOM 1809 C CA . SER A 1 248 ? 35.485 60.272 109.446 1.00 20.31 248 SER A CA 1
ATOM 1810 C C . SER A 1 248 ? 36.026 61.226 110.509 1.00 24.05 248 SER A C 1
ATOM 1811 O O . SER A 1 248 ? 35.624 62.390 110.617 1.00 23.61 248 SER A O 1
ATOM 1814 N N . SER A 1 249 ? 36.995 60.726 111.304 1.00 17.59 249 SER A N 1
ATOM 1815 C CA . SER A 1 249 ? 37.648 61.534 112.327 1.00 16.91 249 SER A CA 1
ATOM 1816 C C . SER A 1 249 ? 39.119 61.107 112.354 1.00 26.34 249 SER A C 1
ATOM 1817 O O . SER A 1 249 ? 39.592 60.474 113.303 1.00 22.50 249 SER A O 1
ATOM 1820 N N . VAL A 1 250 ? 39.861 61.446 111.255 1.00 20.28 250 VAL A N 1
ATOM 1821 C CA . VAL A 1 250 ? 41.203 60.899 111.039 1.00 18.92 250 VAL A CA 1
ATOM 1822 C C . VAL A 1 250 ? 42.218 61.779 111.754 1.00 23.87 250 VAL A C 1
ATOM 1823 O O . VAL A 1 250 ? 42.139 63.011 111.686 1.00 20.14 250 VAL A O 1
ATOM 1827 N N . SER A 1 251 ? 43.161 61.149 112.457 1.00 18.96 251 SER A N 1
ATOM 1828 C CA . SER A 1 251 ? 44.165 61.896 113.190 1.00 22.01 251 SER A CA 1
ATOM 1829 C C . SER A 1 251 ? 45.143 62.564 112.227 1.00 20.49 251 SER A C 1
ATOM 1830 O O . SER A 1 251 ? 45.312 62.145 111.083 1.00 23.33 251 SER A O 1
ATOM 1833 N N . ARG A 1 252 ? 45.796 63.617 112.723 1.00 22.71 252 ARG A N 1
ATOM 1834 C CA . ARG A 1 252 ? 46.717 64.382 111.888 1.00 25.45 252 ARG A CA 1
ATOM 1835 C C . ARG A 1 252 ? 47.850 63.505 111.350 1.00 20.66 252 ARG A C 1
ATOM 1836 O O . ARG A 1 252 ? 48.216 63.625 110.185 1.00 21.34 252 ARG A O 1
ATOM 1844 N N . SER A 1 253 ? 48.412 62.600 112.164 1.00 21.11 253 SER A N 1
ATOM 1845 C CA . SER A 1 253 ? 49.461 61.737 111.601 1.00 22.86 253 SER A CA 1
ATOM 1846 C C . SER A 1 253 ? 48.901 60.732 110.585 1.00 25.28 253 SER A C 1
ATOM 1847 O O . SER A 1 253 ? 49.513 60.532 109.533 1.00 23.83 253 SER A O 1
ATOM 1850 N N . ASP A 1 254 ? 47.728 60.128 110.844 1.00 21.70 254 ASP A N 1
ATOM 1851 C CA . ASP A 1 254 ? 47.158 59.152 109.907 1.00 21.27 254 ASP A CA 1
ATOM 1852 C C . ASP A 1 254 ? 46.796 59.780 108.558 1.00 20.68 254 ASP A C 1
ATOM 1853 O O . ASP A 1 254 ? 46.942 59.128 107.521 1.00 24.15 254 ASP A O 1
ATOM 1858 N N . MET A 1 255 ? 46.290 61.021 108.543 1.00 18.71 255 MET A N 1
ATOM 1859 C CA . MET A 1 255 ? 45.895 61.626 107.265 1.00 18.88 255 MET A CA 1
ATOM 1860 C C . MET A 1 255 ? 47.084 61.687 106.298 1.00 22.49 255 MET A C 1
ATOM 1861 O O . MET A 1 255 ? 46.965 61.349 105.121 1.00 20.74 255 MET A O 1
ATOM 1866 N N . ARG A 1 256 ? 48.237 62.120 106.774 1.00 20.30 256 ARG A N 1
ATOM 1867 C CA . ARG A 1 256 ? 49.367 62.240 105.854 1.00 24.90 256 ARG A CA 1
ATOM 1868 C C . ARG A 1 256 ? 50.092 60.912 105.669 1.00 21.43 256 ARG A C 1
ATOM 1869 O O . ARG A 1 256 ? 50.441 60.536 104.540 1.00 22.63 256 ARG A O 1
ATOM 1877 N N . GLU A 1 257 ? 50.282 60.178 106.756 1.00 20.52 257 GLU A N 1
ATOM 1878 C CA . GLU A 1 257 ? 51.095 58.974 106.688 1.00 19.71 257 GLU A CA 1
ATOM 1879 C C . GLU A 1 257 ? 50.382 57.838 105.971 1.00 20.52 257 GLU A C 1
ATOM 1880 O O . GLU A 1 257 ? 51.026 57.030 105.279 1.00 20.81 257 GLU A O 1
ATOM 1886 N N . LYS A 1 258 ? 49.072 57.709 106.173 1.00 19.71 258 LYS A N 1
ATOM 1887 C CA . LYS A 1 258 ? 48.356 56.537 105.696 1.00 20.34 258 LYS A CA 1
ATOM 1888 C C . LYS A 1 258 ? 47.346 56.877 104.615 1.00 24.65 258 LYS A C 1
ATOM 1889 O O . LYS A 1 258 ? 47.409 56.294 103.533 1.00 23.04 258 LYS A O 1
ATOM 1895 N N . HIS A 1 259 ? 46.444 57.835 104.847 1.00 18.13 259 HIS A N 1
ATOM 1896 C CA . HIS A 1 259 ? 45.390 58.061 103.850 1.00 17.98 259 HIS A CA 1
ATOM 1897 C C . HIS A 1 259 ? 45.923 58.740 102.591 1.00 17.20 259 HIS A C 1
ATOM 1898 O O . HIS A 1 259 ? 45.529 58.372 101.471 1.00 17.64 259 HIS A O 1
ATOM 1905 N N . PHE A 1 260 ? 46.791 59.747 102.756 1.00 18.25 260 PHE A N 1
ATOM 1906 C CA . PHE A 1 260 ? 47.342 60.491 101.621 1.00 21.82 260 PHE A CA 1
ATOM 1907 C C . PHE A 1 260 ? 48.316 59.643 100.812 1.00 23.46 260 PHE A C 1
ATOM 1908 O O . PHE A 1 260 ? 48.432 59.825 99.584 1.00 20.16 260 PHE A O 1
ATOM 1916 N N . GLU A 1 261 ? 49.035 58.743 101.484 1.00 19.74 261 GLU A N 1
ATOM 1917 C CA . GLU A 1 261 ? 50.219 58.114 100.883 1.00 18.65 261 GLU A CA 1
ATOM 1918 C C . GLU A 1 261 ? 49.905 57.342 99.606 1.00 22.35 261 GLU A C 1
ATOM 1919 O O . GLU A 1 261 ? 50.654 57.494 98.624 1.00 20.63 261 GLU A O 1
ATOM 1925 N N . PRO A 1 262 ? 48.846 56.512 99.522 1.00 19.18 262 PRO A N 1
ATOM 1926 C CA . PRO A 1 262 ? 48.590 55.847 98.247 1.00 21.30 262 PRO A CA 1
ATOM 1927 C C . PRO A 1 262 ? 48.269 56.844 97.145 1.00 20.72 262 PRO A C 1
ATOM 1928 O O . PRO A 1 262 ? 48.638 56.614 95.986 1.00 19.96 262 PRO A O 1
ATOM 1932 N N . PHE A 1 263 ? 47.615 57.966 97.461 1.00 18.91 263 PHE A N 1
ATOM 1933 C CA . PHE A 1 263 ? 47.372 58.960 96.412 1.00 19.51 263 PHE A CA 1
ATOM 1934 C C . PHE A 1 263 ? 48.673 59.626 95.981 1.00 20.06 263 PHE A C 1
ATOM 1935 O O . PHE A 1 263 ? 48.921 59.796 94.777 1.00 20.42 263 PHE A O 1
ATOM 1943 N N . ARG A 1 264 ? 49.522 59.999 96.949 1.00 18.79 264 ARG A N 1
ATOM 1944 C CA . ARG A 1 264 ? 50.846 60.521 96.614 1.00 17.45 264 ARG A CA 1
ATOM 1945 C C . ARG A 1 264 ? 51.613 59.564 95.713 1.00 19.81 264 ARG A C 1
ATOM 1946 O O . ARG A 1 264 ? 52.186 59.977 94.695 1.00 20.47 264 ARG A O 1
ATOM 1954 N N . ALA A 1 265 ? 51.626 58.269 96.070 1.00 18.86 265 ALA A N 1
ATOM 1955 C CA . ALA A 1 265 ? 52.422 57.296 95.315 1.00 25.44 265 ALA A CA 1
ATOM 1956 C C . ALA A 1 265 ? 51.910 57.136 93.888 1.00 22.94 265 ALA A C 1
ATOM 1957 O O . ALA A 1 265 ? 52.698 57.088 92.931 1.00 21.20 265 ALA A O 1
ATOM 1959 N N . ALA A 1 266 ? 50.599 57.016 93.729 1.00 23.76 266 ALA A N 1
ATOM 1960 C CA . ALA A 1 266 ? 50.047 56.781 92.397 1.00 24.75 266 ALA A CA 1
ATOM 1961 C C . ALA A 1 266 ? 50.067 58.040 91.527 1.00 22.51 266 ALA A C 1
ATOM 1962 O O . ALA A 1 266 ? 50.085 57.927 90.296 1.00 23.36 266 ALA A O 1
ATOM 1964 N N . VAL A 1 267 ? 50.019 59.238 92.138 1.00 22.04 267 VAL A N 1
ATOM 1965 C CA . VAL A 1 267 ? 50.292 60.473 91.390 1.00 18.90 267 VAL A CA 1
ATOM 1966 C C . VAL A 1 267 ? 51.697 60.434 90.779 1.00 24.96 267 VAL A C 1
ATOM 1967 O O . VAL A 1 267 ? 51.899 60.841 89.631 1.00 27.97 267 VAL A O 1
ATOM 1971 N N . GLN A 1 268 ? 52.695 59.940 91.528 1.00 26.66 268 GLN A N 1
ATOM 1972 C CA . GLN A 1 268 ? 54.037 59.887 90.949 1.00 30.37 268 GLN A CA 1
ATOM 1973 C C . GLN A 1 268 ? 54.110 58.962 89.753 1.00 28.59 268 GLN A C 1
ATOM 1974 O O . GLN A 1 268 ? 55.007 59.125 88.918 1.00 31.55 268 GLN A O 1
ATOM 1980 N N A SER A 1 269 ? 53.202 57.993 89.645 0.50 24.93 269 SER A N 1
ATOM 1981 N N B SER A 1 269 ? 53.201 57.988 89.665 0.50 24.93 269 SER A N 1
ATOM 1982 C CA A SER A 1 269 ? 53.135 57.141 88.466 0.50 28.38 269 SER A CA 1
ATOM 1983 C CA B SER A 1 269 ? 53.073 57.125 88.500 0.50 28.34 269 SER A CA 1
ATOM 1984 C C A SER A 1 269 ? 52.345 57.781 87.319 0.50 28.10 269 SER A C 1
ATOM 1985 C C B SER A 1 269 ? 52.504 57.849 87.287 0.50 28.30 269 SER A C 1
ATOM 1986 O O A SER A 1 269 ? 52.088 57.119 86.303 0.50 24.62 269 SER A O 1
ATOM 1987 O O B SER A 1 269 ? 52.551 57.300 86.180 0.50 25.47 269 SER A O 1
ATOM 1992 N N . GLY A 1 270 ? 51.974 59.053 87.462 1.00 27.34 270 GLY A N 1
ATOM 1993 C CA . GLY A 1 270 ? 51.451 59.828 86.355 1.00 27.14 270 GLY A CA 1
ATOM 1994 C C . GLY A 1 270 ? 49.959 59.723 86.082 1.00 27.13 270 GLY A C 1
ATOM 1995 O O . GLY A 1 270 ? 49.554 59.878 84.923 1.00 23.05 270 GLY A O 1
ATOM 1996 N N . VAL A 1 271 ? 49.132 59.475 87.110 1.00 22.52 271 VAL A N 1
ATOM 1997 C CA . VAL A 1 271 ? 47.691 59.348 86.892 1.00 21.16 271 VAL A CA 1
ATOM 1998 C C . VAL A 1 271 ? 47.145 60.652 86.306 1.00 20.65 271 VAL A C 1
ATOM 1999 O O . VAL A 1 271 ? 47.556 61.760 86.694 1.00 22.09 271 VAL A O 1
ATOM 2003 N N . LEU A 1 272 ? 46.253 60.515 85.322 1.00 19.33 272 LEU A N 1
ATOM 2004 C CA . LEU A 1 272 ? 45.694 61.673 84.606 1.00 19.76 272 LEU A CA 1
ATOM 2005 C C . LEU A 1 272 ? 44.619 62.404 85.407 1.00 23.84 272 LEU A C 1
ATOM 2006 O O . LEU A 1 272 ? 44.405 63.598 85.180 1.00 22.49 272 LEU A O 1
ATOM 2011 N N . SER A 1 273 ? 43.918 61.717 86.308 1.00 20.07 273 SER A N 1
ATOM 2012 C CA . SER A 1 273 ? 42.739 62.301 86.936 1.00 18.91 273 SER A CA 1
ATOM 2013 C C . SER A 1 273 ? 42.556 61.715 88.335 1.00 19.57 273 SER A C 1
ATOM 2014 O O . SER A 1 273 ? 43.116 60.662 88.669 1.00 17.70 273 SER A O 1
ATOM 2017 N N . ILE A 1 274 ? 41.799 62.440 89.161 1.00 18.85 274 ILE A N 1
ATOM 2018 C CA . ILE A 1 274 ? 41.481 62.044 90.536 1.00 18.31 274 ILE A CA 1
ATOM 2019 C C . ILE A 1 274 ? 40.042 62.455 90.813 1.00 20.14 274 ILE A C 1
ATOM 2020 O O . ILE A 1 274 ? 39.585 63.500 90.337 1.00 21.17 274 ILE A O 1
ATOM 2025 N N . MET A 1 275 ? 39.322 61.620 91.558 1.00 20.64 275 MET A N 1
ATOM 2026 C CA . MET A 1 275 ? 37.981 61.943 92.016 1.00 17.56 275 MET A CA 1
ATOM 2027 C C . MET A 1 275 ? 37.988 62.103 93.538 1.00 19.31 275 MET A C 1
ATOM 2028 O O . MET A 1 275 ? 38.660 61.346 94.242 1.00 21.60 275 MET A O 1
ATOM 2033 N N . VAL A 1 276 ? 37.243 63.072 94.041 1.00 23.50 276 VAL A N 1
ATOM 2034 C CA . VAL A 1 276 ? 37.230 63.451 95.460 1.00 21.34 276 VAL A CA 1
ATOM 2035 C C . VAL A 1 276 ? 36.204 62.630 96.270 1.00 23.77 276 VAL A C 1
ATOM 2036 O O . VAL A 1 276 ? 35.162 62.179 95.766 1.00 19.66 276 VAL A O 1
ATOM 2040 N N . ASN A 1 277 ? 36.540 62.426 97.552 1.00 22.74 277 ASN A N 1
ATOM 2041 C CA . ASN A 1 277 ? 35.679 61.818 98.564 1.00 18.95 277 ASN A CA 1
ATOM 2042 C C . ASN A 1 277 ? 34.389 62.618 98.742 1.00 20.25 277 ASN A C 1
ATOM 2043 O O . ASN A 1 277 ? 34.430 63.816 99.049 1.00 16.40 277 ASN A O 1
ATOM 2048 N N . SER A 1 278 ? 33.241 61.945 98.562 1.00 19.41 278 SER A N 1
ATOM 2049 C CA . SER A 1 278 ? 31.921 62.553 98.758 1.00 19.50 278 SER A CA 1
ATOM 2050 C C . SER A 1 278 ? 31.678 63.005 100.195 1.00 20.38 278 SER A C 1
ATOM 2051 O O . SER A 1 278 ? 30.858 63.907 100.426 1.00 21.81 278 SER A O 1
ATOM 2054 N N . GLY A 1 279 ? 32.378 62.420 101.151 1.00 17.50 279 GLY A N 1
ATOM 2055 C CA . GLY A 1 279 ? 32.085 62.576 102.573 1.00 19.61 279 GLY A CA 1
ATOM 2056 C C . GLY A 1 279 ? 32.797 63.732 103.256 1.00 19.52 279 GLY A C 1
ATOM 2057 O O . GLY A 1 279 ? 33.132 64.736 102.633 1.00 20.83 279 GLY A O 1
ATOM 2058 N N . VAL A 1 280 ? 32.976 63.591 104.574 1.00 18.64 280 VAL A N 1
ATOM 2059 C CA . VAL A 1 280 ? 33.285 64.685 105.496 1.00 19.46 280 VAL A CA 1
ATOM 2060 C C . VAL A 1 280 ? 34.314 64.183 106.509 1.00 19.15 280 VAL A C 1
ATOM 2061 O O . VAL A 1 280 ? 34.225 63.040 106.988 1.00 20.64 280 VAL A O 1
ATOM 2065 N N . ASP A 1 281 ? 35.273 65.054 106.855 1.00 18.83 281 ASP A N 1
ATOM 2066 C CA . ASP A 1 281 ? 36.196 64.824 107.952 1.00 18.69 281 ASP A CA 1
ATOM 2067 C C . ASP A 1 281 ? 36.332 66.127 108.719 1.00 18.88 281 ASP A C 1
ATOM 2068 O O . ASP A 1 281 ? 36.411 67.197 108.108 1.00 21.59 281 ASP A O 1
ATOM 2073 N N . ASN A 1 282 ? 36.290 66.037 110.056 1.00 20.73 282 ASN A N 1
ATOM 2074 C CA . ASN A 1 282 ? 36.365 67.215 110.920 1.00 17.98 282 ASN A CA 1
ATOM 2075 C C . ASN A 1 282 ? 35.403 68.311 110.451 1.00 22.24 282 ASN A C 1
ATOM 2076 O O . ASN A 1 282 ? 35.756 69.495 110.323 1.00 20.88 282 ASN A O 1
ATOM 2081 N N . GLY A 1 283 ? 34.176 67.904 110.136 1.00 20.42 283 GLY A N 1
ATOM 2082 C CA . GLY A 1 283 ? 33.152 68.866 109.789 1.00 20.28 283 GLY A CA 1
ATOM 2083 C C . GLY A 1 283 ? 33.269 69.418 108.383 1.00 20.60 283 GLY A C 1
ATOM 2084 O O . GLY A 1 283 ? 32.373 70.148 107.955 1.00 22.57 283 GLY A O 1
ATOM 2085 N N . MET A 1 284 ? 34.300 69.034 107.629 1.00 21.26 284 MET A N 1
ATOM 2086 C CA . MET A 1 284 ? 34.557 69.646 106.332 1.00 19.33 284 MET A CA 1
ATOM 2087 C C . MET A 1 284 ? 34.300 68.666 105.200 1.00 18.55 284 MET A C 1
ATOM 2088 O O . MET A 1 284 ? 35.008 67.653 105.095 1.00 20.32 284 MET A O 1
ATOM 2093 N N . PRO A 1 285 ? 33.325 68.923 104.328 1.00 18.93 285 PRO A N 1
ATOM 2094 C CA . PRO A 1 285 ? 33.239 68.156 103.078 1.00 20.27 285 PRO A CA 1
ATOM 2095 C C . PRO A 1 285 ? 34.545 68.261 102.301 1.00 17.09 285 PRO A C 1
ATOM 2096 O O . PRO A 1 285 ? 35.121 69.345 102.152 1.00 18.81 285 PRO A O 1
ATOM 2100 N N . PHE A 1 286 ? 35.024 67.122 101.807 1.00 18.33 286 PHE A N 1
ATOM 2101 C CA . PHE A 1 286 ? 36.257 67.171 100.999 1.00 19.93 286 PHE A CA 1
ATOM 2102 C C . PHE A 1 286 ? 36.062 67.984 99.738 1.00 21.41 286 PHE A C 1
ATOM 2103 O O . PHE A 1 286 ? 37.017 68.589 99.246 1.00 18.89 286 PHE A O 1
ATOM 2111 N N . HIS A 1 287 ? 34.837 68.048 99.236 1.00 19.69 287 HIS A N 1
ATOM 2112 C CA . HIS A 1 287 ? 34.594 68.802 98.003 1.00 24.07 287 HIS A CA 1
ATOM 2113 C C . HIS A 1 287 ? 34.645 70.302 98.227 1.00 22.46 287 HIS A C 1
ATOM 2114 O O . HIS A 1 287 ? 34.550 71.060 97.258 1.00 25.67 287 HIS A O 1
ATOM 2121 N N . ALA A 1 288 ? 34.763 70.748 99.479 1.00 21.09 288 ALA A N 1
ATOM 2122 C CA . ALA A 1 288 ? 34.933 72.161 99.791 1.00 23.71 288 ALA A CA 1
ATOM 2123 C C . ALA A 1 288 ? 36.298 72.460 100.406 1.00 23.91 288 ALA A C 1
ATOM 2124 O O . ALA A 1 288 ? 36.512 73.577 100.881 1.00 21.35 288 ALA A O 1
ATOM 2126 N N . ASN A 1 289 ? 37.240 71.522 100.362 1.00 21.01 289 ASN A N 1
ATOM 2127 C CA . ASN A 1 289 ? 38.463 71.611 101.193 1.00 18.27 289 ASN A CA 1
ATOM 2128 C C . ASN A 1 289 ? 39.638 72.029 100.305 1.00 19.97 289 ASN A C 1
ATOM 2129 O O . ASN A 1 289 ? 40.390 71.196 99.780 1.00 19.77 289 ASN A O 1
ATOM 2134 N N . LYS A 1 290 ? 39.834 73.348 100.189 1.00 21.96 290 LYS A N 1
ATOM 2135 C CA . LYS A 1 290 ? 40.908 73.849 99.332 1.00 19.59 290 LYS A CA 1
ATOM 2136 C C . LYS A 1 290 ? 42.273 73.405 99.844 1.00 26.91 290 LYS A C 1
ATOM 2137 O O . LYS A 1 290 ? 43.173 73.094 99.054 1.00 22.63 290 LYS A O 1
ATOM 2143 N N . GLN A 1 291 ? 42.446 73.353 101.169 1.00 24.22 291 GLN A N 1
ATOM 2144 C CA . GLN A 1 291 ? 43.747 72.950 101.695 1.00 20.24 291 GLN A CA 1
ATOM 2145 C C . GLN A 1 291 ? 44.141 71.567 101.175 1.00 22.47 291 GLN A C 1
ATOM 2146 O O . GLN A 1 291 ? 45.264 71.373 100.698 1.00 22.69 291 GLN A O 1
ATOM 2152 N N . LEU A 1 292 ? 43.210 70.598 101.214 1.00 19.59 292 LEU A N 1
ATOM 2153 C CA . LEU A 1 292 ? 43.544 69.252 100.752 1.00 19.27 292 LEU A CA 1
ATOM 2154 C C . LEU A 1 292 ? 43.502 69.108 99.229 1.00 20.43 292 LEU A C 1
ATOM 2155 O O . LEU A 1 292 ? 44.333 68.405 98.653 1.00 21.41 292 LEU A O 1
ATOM 2160 N N . LEU A 1 293 ? 42.521 69.707 98.557 1.00 20.58 293 LEU A N 1
ATOM 2161 C CA . LEU A 1 293 ? 42.438 69.525 97.106 1.00 21.32 293 LEU A CA 1
ATOM 2162 C C . LEU A 1 293 ? 43.512 70.328 96.375 1.00 23.38 293 LEU A C 1
ATOM 2163 O O . LEU A 1 293 ? 44.136 69.828 95.427 1.00 22.29 293 LEU A O 1
ATOM 2168 N N . THR A 1 294 ? 43.701 71.592 96.750 1.00 22.01 294 THR A N 1
ATOM 2169 C CA . THR A 1 294 ? 44.597 72.446 95.971 1.00 21.45 294 THR A CA 1
ATOM 2170 C C . THR A 1 294 ? 46.012 72.446 96.542 1.00 23.84 294 THR A C 1
ATOM 2171 O O . THR A 1 294 ? 46.979 72.323 95.785 1.00 25.45 294 THR A O 1
ATOM 2175 N N . ASP A 1 295 ? 46.154 72.540 97.867 1.00 22.60 295 ASP A N 1
ATOM 2176 C CA . ASP A 1 295 ? 47.489 72.705 98.442 1.00 21.79 295 ASP A CA 1
ATOM 2177 C C . ASP A 1 295 ? 48.200 71.371 98.626 1.00 24.74 295 ASP A C 1
ATOM 2178 O O . ASP A 1 295 ? 49.315 71.189 98.124 1.00 26.17 295 ASP A O 1
ATOM 2183 N N . TRP A 1 296 ? 47.580 70.422 99.348 1.00 22.23 296 TRP A N 1
ATOM 2184 C CA . TRP A 1 296 ? 48.248 69.130 99.556 1.00 22.42 296 TRP A CA 1
ATOM 2185 C C . TRP A 1 296 ? 48.453 68.379 98.247 1.00 25.50 296 TRP A C 1
ATOM 2186 O O . TRP A 1 296 ? 49.461 67.679 98.076 1.00 23.32 296 TRP A O 1
ATOM 2197 N N . LEU A 1 297 ? 47.475 68.460 97.336 1.00 20.31 297 LEU A N 1
ATOM 2198 C CA . LEU A 1 297 ? 47.451 67.591 96.162 1.00 21.97 297 LEU A CA 1
ATOM 2199 C C . LEU A 1 297 ? 48.020 68.299 94.931 1.00 20.11 297 LEU A C 1
ATOM 2200 O O . LEU A 1 297 ? 49.166 68.049 94.549 1.00 22.40 297 LEU A O 1
ATOM 2205 N N . LYS A 1 298 ? 47.262 69.211 94.314 1.00 21.57 298 LYS A N 1
ATOM 2206 C CA . LYS A 1 298 ? 47.717 69.826 93.062 1.00 22.95 298 LYS A CA 1
ATOM 2207 C C . LYS A 1 298 ? 49.029 70.587 93.220 1.00 23.95 298 LYS A C 1
ATOM 2208 O O . LYS A 1 298 ? 49.937 70.473 92.381 1.00 23.62 298 LYS A O 1
ATOM 2214 N N . ARG A 1 299 ? 49.131 71.401 94.265 1.00 22.08 299 ARG A N 1
ATOM 2215 C CA . ARG A 1 299 ? 50.290 72.270 94.436 1.00 24.50 299 ARG A CA 1
ATOM 2216 C C . ARG A 1 299 ? 51.492 71.497 94.956 1.00 23.00 299 ARG A C 1
ATOM 2217 O O . ARG A 1 299 ? 52.551 71.462 94.315 1.00 23.52 299 ARG A O 1
ATOM 2225 N N . ASP A 1 300 ? 51.357 70.901 96.130 1.00 19.94 300 ASP A N 1
ATOM 2226 C CA . ASP A 1 300 ? 52.504 70.232 96.757 1.00 26.64 300 ASP A CA 1
ATOM 2227 C C . ASP A 1 300 ? 53.061 69.135 95.863 1.00 27.51 300 ASP A C 1
ATOM 2228 O O . ASP A 1 300 ? 54.277 68.947 95.799 1.00 24.52 300 ASP A O 1
ATOM 2233 N N . LEU A 1 301 ? 52.191 68.355 95.213 1.00 23.59 301 LEU A N 1
ATOM 2234 C CA . LEU A 1 301 ? 52.696 67.312 94.330 1.00 24.27 301 LEU A CA 1
ATOM 2235 C C . LEU A 1 301 ? 52.988 67.806 92.906 1.00 24.51 301 LEU A C 1
ATOM 2236 O O . LEU A 1 301 ? 53.434 67.009 92.084 1.00 26.46 301 LEU A O 1
ATOM 2241 N N . ASN A 1 302 ? 52.780 69.092 92.610 1.00 21.43 302 ASN A N 1
ATOM 2242 C CA . ASN A 1 302 ? 52.966 69.662 91.276 1.00 23.12 302 ASN A CA 1
ATOM 2243 C C . ASN A 1 302 ? 52.286 68.785 90.218 1.00 27.28 302 ASN A C 1
ATOM 2244 O O . ASN A 1 302 ? 52.910 68.256 89.309 1.00 23.11 302 ASN A O 1
ATOM 2249 N N . TRP A 1 303 ? 50.990 68.561 90.407 1.00 22.54 303 TRP A N 1
ATOM 2250 C CA . TRP A 1 303 ? 50.247 67.598 89.590 1.00 24.62 303 TRP A CA 1
ATOM 2251 C C . TRP A 1 303 ? 49.274 68.345 88.678 1.00 25.78 303 TRP A C 1
ATOM 2252 O O . TRP A 1 303 ? 48.382 69.056 89.166 1.00 23.96 303 TRP A O 1
ATOM 2263 N N . ASP A 1 304 ? 49.434 68.171 87.361 1.00 24.57 304 ASP A N 1
ATOM 2264 C CA . ASP A 1 304 ? 48.679 68.969 86.399 1.00 24.85 304 ASP A CA 1
ATOM 2265 C C . ASP A 1 304 ? 47.428 68.248 85.879 1.00 27.59 304 ASP A C 1
ATOM 2266 O O . ASP A 1 304 ? 46.898 68.637 84.824 1.00 24.00 304 ASP A O 1
ATOM 2271 N N . GLY A 1 305 ? 46.955 67.228 86.609 1.00 22.48 305 GLY A N 1
ATOM 2272 C CA . GLY A 1 305 ? 45.848 66.386 86.203 1.00 20.96 305 GLY A CA 1
ATOM 2273 C C . GLY A 1 305 ? 44.497 67.051 86.410 1.00 21.53 305 GLY A C 1
ATOM 2274 O O . GLY A 1 305 ? 44.386 68.201 86.824 1.00 21.59 305 GLY A O 1
ATOM 2275 N N . MET A 1 306 ? 43.449 66.278 86.154 1.00 21.34 306 MET A N 1
ATOM 2276 C CA . MET A 1 306 ? 42.078 66.768 86.164 1.00 21.30 306 MET A CA 1
ATOM 2277 C C . MET A 1 306 ? 41.364 66.222 87.400 1.00 20.47 306 MET A C 1
ATOM 2278 O O . MET A 1 306 ? 41.270 65.002 87.571 1.00 19.79 306 MET A O 1
ATOM 2283 N N . LEU A 1 307 ? 40.845 67.122 88.251 1.00 19.16 307 LEU A N 1
ATOM 2284 C CA . LEU A 1 307 ? 40.146 66.758 89.491 1.00 21.30 307 LEU A CA 1
ATOM 2285 C C . LEU A 1 307 ? 38.632 66.845 89.285 1.00 20.41 307 LEU A C 1
ATOM 2286 O O . LEU A 1 307 ? 38.095 67.931 89.008 1.00 20.93 307 LEU A O 1
ATOM 2291 N N . VAL A 1 308 ? 37.950 65.710 89.442 1.00 18.68 308 VAL A N 1
ATOM 2292 C CA . VAL A 1 308 ? 36.512 65.592 89.174 1.00 19.15 308 VAL A CA 1
ATOM 2293 C C . VAL A 1 308 ? 35.809 65.304 90.499 1.00 22.30 308 VAL A C 1
ATOM 2294 O O . VAL A 1 308 ? 36.386 64.680 91.396 1.00 20.56 308 VAL A O 1
ATOM 2298 N N . THR A 1 309 ? 34.592 65.832 90.658 1.00 19.01 309 THR A N 1
ATOM 2299 C CA . THR A 1 309 ? 33.778 65.457 91.812 1.00 21.87 309 THR A CA 1
ATOM 2300 C C . THR A 1 309 ? 33.288 64.024 91.667 1.00 21.85 309 THR A C 1
ATOM 2301 O O . THR A 1 309 ? 33.294 63.440 90.586 1.00 22.21 309 THR A O 1
ATOM 2305 N N . ASP A 1 310 ? 32.825 63.475 92.789 1.00 21.46 310 ASP A N 1
ATOM 2306 C CA . ASP A 1 310 ? 32.009 62.279 92.757 1.00 18.93 310 ASP A CA 1
ATOM 2307 C C . ASP A 1 310 ? 30.551 62.706 92.508 1.00 23.04 310 ASP A C 1
ATOM 2308 O O . ASP A 1 310 ? 30.242 63.896 92.349 1.00 18.96 310 ASP A O 1
ATOM 2313 N N . TRP A 1 311 ? 29.642 61.727 92.471 1.00 19.51 311 TRP A N 1
ATOM 2314 C CA . TRP A 1 311 ? 28.290 61.923 91.920 1.00 21.85 311 TRP A CA 1
ATOM 2315 C C . TRP A 1 311 ? 27.455 62.929 92.715 1.00 23.50 311 TRP A C 1
ATOM 2316 O O . TRP A 1 311 ? 27.137 62.704 93.885 1.00 22.13 311 TRP A O 1
ATOM 2327 N N . ALA A 1 312 ? 27.096 64.040 92.069 1.00 22.51 312 ALA A N 1
ATOM 2328 C CA . ALA A 1 312 ? 26.213 65.053 92.626 1.00 23.13 312 ALA A CA 1
ATOM 2329 C C . ALA A 1 312 ? 26.797 65.723 93.855 1.00 23.05 312 ALA A C 1
ATOM 2330 O O . ALA A 1 312 ? 26.057 66.275 94.662 1.00 20.40 312 ALA A O 1
ATOM 2332 N N . ASP A 1 313 ? 28.122 65.691 94.045 1.00 17.46 313 ASP A N 1
ATOM 2333 C CA . ASP A 1 313 ? 28.638 66.155 95.329 1.00 18.29 313 ASP A CA 1
ATOM 2334 C C . ASP A 1 313 ? 28.668 67.667 95.473 1.00 23.36 313 ASP A C 1
ATOM 2335 O O . ASP A 1 313 ? 28.739 68.161 96.611 1.00 22.99 313 ASP A O 1
ATOM 2340 N N . ILE A 1 314 ? 28.591 68.428 94.382 1.00 19.54 314 ILE A N 1
ATOM 2341 C CA . ILE A 1 314 ? 28.366 69.855 94.575 1.00 21.38 314 ILE A CA 1
ATOM 2342 C C . ILE A 1 314 ? 26.957 70.099 95.125 1.00 20.46 314 ILE A C 1
ATOM 2343 O O . ILE A 1 314 ? 26.775 70.929 96.025 1.00 21.77 314 ILE A O 1
ATOM 2348 N N . ASP A 1 315 ? 25.949 69.371 94.633 1.00 22.47 315 ASP A N 1
ATOM 2349 C CA . ASP A 1 315 ? 24.619 69.500 95.241 1.00 22.18 315 ASP A CA 1
ATOM 2350 C C . ASP A 1 315 ? 24.667 69.137 96.720 1.00 20.43 315 ASP A C 1
ATOM 2351 O O . ASP A 1 315 ? 23.937 69.719 97.537 1.00 23.18 315 ASP A O 1
ATOM 2356 N N . ASN A 1 316 ? 25.463 68.126 97.069 1.00 21.54 316 ASN A N 1
ATOM 2357 C CA . ASN A 1 316 ? 25.498 67.687 98.461 1.00 20.20 316 ASN A CA 1
ATOM 2358 C C . ASN A 1 316 ? 25.980 68.796 99.389 1.00 24.52 316 ASN A C 1
ATOM 2359 O O . ASN A 1 316 ? 25.531 68.874 100.534 1.00 21.02 316 ASN A O 1
ATOM 2364 N N . LEU A 1 317 ? 26.865 69.677 98.914 1.00 21.05 317 LEU A N 1
ATOM 2365 C CA . LEU A 1 317 ? 27.378 70.731 99.782 1.00 19.77 317 LEU A CA 1
ATOM 2366 C C . LEU A 1 317 ? 26.253 71.598 100.333 1.00 26.98 317 LEU A C 1
ATOM 2367 O O . LEU A 1 317 ? 26.299 71.997 101.501 1.00 21.88 317 LEU A O 1
ATOM 2372 N N . TYR A 1 318 ? 25.258 71.950 99.496 1.00 21.84 318 TYR A N 1
ATOM 2373 C CA . TYR A 1 318 ? 24.145 72.720 100.048 1.00 27.91 318 TYR A CA 1
ATOM 2374 C C . TYR A 1 318 ? 22.989 71.851 100.536 1.00 28.19 318 TYR A C 1
ATOM 2375 O O . TYR A 1 318 ? 22.414 72.146 101.584 1.00 26.88 318 TYR A O 1
ATOM 2384 N N . LYS A 1 319 ? 22.640 70.775 99.831 1.00 23.44 319 LYS A N 1
ATOM 2385 C CA . LYS A 1 319 ? 21.477 69.987 100.243 1.00 21.02 319 LYS A CA 1
ATOM 2386 C C . LYS A 1 319 ? 21.767 69.104 101.455 1.00 25.32 319 LYS A C 1
ATOM 2387 O O . LYS A 1 319 ? 20.982 69.062 102.403 1.00 26.72 319 LYS A O 1
ATOM 2393 N N . ARG A 1 320 ? 22.858 68.343 101.413 1.00 18.40 320 ARG A N 1
ATOM 2394 C CA . ARG A 1 320 ? 23.114 67.353 102.452 1.00 21.77 320 ARG A CA 1
ATOM 2395 C C . ARG A 1 320 ? 23.822 67.983 103.646 1.00 21.47 320 ARG A C 1
ATOM 2396 O O . ARG A 1 320 ? 23.380 67.830 104.784 1.00 20.40 320 ARG A O 1
ATOM 2404 N N . ASP A 1 321 ? 24.895 68.732 103.394 1.00 21.13 321 ASP A N 1
ATOM 2405 C CA . ASP A 1 321 ? 25.763 69.168 104.487 1.00 22.63 321 ASP A CA 1
ATOM 2406 C C . ASP A 1 321 ? 25.483 70.586 104.949 1.00 23.00 321 ASP A C 1
ATOM 2407 O O . ASP A 1 321 ? 25.912 70.951 106.050 1.00 20.16 321 ASP A O 1
ATOM 2412 N N . ARG A 1 322 ? 24.794 71.401 104.132 1.00 19.22 322 ARG A N 1
ATOM 2413 C CA . ARG A 1 322 ? 24.379 72.745 104.531 1.00 22.15 322 ARG A CA 1
ATOM 2414 C C . ARG A 1 322 ? 25.586 73.600 104.906 1.00 21.28 322 ARG A C 1
ATOM 2415 O O . ARG A 1 322 ? 25.561 74.355 105.885 1.00 22.93 322 ARG A O 1
ATOM 2423 N N . VAL A 1 323 ? 26.661 73.472 104.120 1.00 20.02 323 VAL A N 1
ATOM 2424 C CA . VAL A 1 323 ? 27.769 74.428 104.188 1.00 22.35 323 VAL A CA 1
ATOM 2425 C C . VAL A 1 323 ? 27.642 75.494 103.122 1.00 23.12 323 VAL A C 1
ATOM 2426 O O . VAL A 1 323 ? 28.481 76.398 103.032 1.00 24.80 323 VAL A O 1
ATOM 2430 N N . ALA A 1 324 ? 26.595 75.424 102.319 1.00 24.99 324 ALA A N 1
ATOM 2431 C CA . ALA A 1 324 ? 26.305 76.433 101.309 1.00 25.93 324 ALA A CA 1
ATOM 2432 C C . ALA A 1 324 ? 24.795 76.604 101.328 1.00 26.94 324 ALA A C 1
ATOM 2433 O O . ALA A 1 324 ? 24.073 75.684 101.722 1.00 25.50 324 ALA A O 1
ATOM 2435 N N . ASN A 1 325 ? 24.316 77.773 100.932 1.00 25.21 325 ASN A N 1
ATOM 2436 C CA . ASN A 1 325 ? 22.874 78.015 100.966 1.00 22.31 325 ASN A CA 1
ATOM 2437 C C . ASN A 1 325 ? 22.151 77.688 99.663 1.00 27.28 325 ASN A C 1
ATOM 2438 O O . ASN A 1 325 ? 20.917 77.635 99.668 1.00 24.16 325 ASN A O 1
ATOM 2443 N N . ASN A 1 326 ? 22.864 77.481 98.557 1.00 27.75 326 ASN A N 1
ATOM 2444 C CA . ASN A 1 326 ? 22.191 77.195 97.295 1.00 26.64 326 ASN A CA 1
ATOM 2445 C C . ASN A 1 326 ? 23.224 76.645 96.317 1.00 26.99 326 ASN A C 1
ATOM 2446 O O . ASN A 1 326 ? 24.427 76.643 96.596 1.00 22.94 326 ASN A O 1
ATOM 2451 N N . LYS A 1 327 ? 22.747 76.204 95.146 1.00 26.22 327 LYS A N 1
ATOM 2452 C CA . LYS A 1 327 ? 23.653 75.522 94.225 1.00 23.90 327 LYS A CA 1
ATOM 2453 C C . LYS A 1 327 ? 24.715 76.475 93.671 1.00 26.92 327 LYS A C 1
ATOM 2454 O O . LYS A 1 327 ? 25.870 76.085 93.472 1.00 23.23 327 LYS A O 1
ATOM 2460 N N . LYS A 1 328 ? 24.354 77.726 93.416 1.00 23.77 328 LYS A N 1
ATOM 2461 C CA . LYS A 1 328 ? 25.349 78.686 92.943 1.00 23.89 328 LYS A CA 1
ATOM 2462 C C . LYS A 1 328 ? 26.510 78.797 93.925 1.00 29.59 328 LYS A C 1
ATOM 2463 O O . LYS A 1 328 ? 27.686 78.742 93.537 1.00 27.57 328 LYS A O 1
ATOM 2469 N N . GLU A 1 329 ? 26.196 78.983 95.205 1.00 27.36 329 GLU A N 1
ATOM 2470 C CA . GLU A 1 329 ? 27.254 79.093 96.203 1.00 25.14 329 GLU A CA 1
ATOM 2471 C C . GLU A 1 329 ? 28.034 77.800 96.312 1.00 23.20 329 GLU A C 1
ATOM 2472 O O . GLU A 1 329 ? 29.248 77.822 96.529 1.00 24.81 329 GLU A O 1
ATOM 2478 N N . ALA A 1 330 ? 27.347 76.662 96.206 1.00 22.75 330 ALA A N 1
ATOM 2479 C CA . ALA A 1 330 ? 28.032 75.376 96.257 1.00 20.64 330 ALA A CA 1
ATOM 2480 C C . ALA A 1 330 ? 28.998 75.211 95.086 1.00 24.32 330 ALA A C 1
ATOM 2481 O O . ALA A 1 330 ? 30.114 74.702 95.263 1.00 23.78 330 ALA A O 1
ATOM 2483 N N . ILE A 1 331 ? 28.575 75.589 93.872 1.00 19.84 331 ILE A N 1
ATOM 2484 C CA . ILE A 1 331 ? 29.486 75.507 92.724 1.00 23.77 331 ILE A CA 1
ATOM 2485 C C . ILE A 1 331 ? 30.745 76.340 92.970 1.00 23.27 331 ILE A C 1
ATOM 2486 O O . ILE A 1 331 ? 31.872 75.865 92.777 1.00 23.86 331 ILE A O 1
ATOM 2491 N N . ALA A 1 332 ? 30.569 77.605 93.364 1.00 23.51 332 ALA A N 1
ATOM 2492 C CA . ALA A 1 332 ? 31.714 78.483 93.592 1.00 30.27 332 ALA A CA 1
ATOM 2493 C C . ALA A 1 332 ? 32.679 77.881 94.607 1.00 27.54 332 ALA A C 1
ATOM 2494 O O . ALA A 1 332 ? 33.898 77.864 94.382 1.00 25.32 332 ALA A O 1
ATOM 2496 N N . MET A 1 333 ? 32.142 77.374 95.732 1.00 27.02 333 MET A N 1
ATOM 2497 C CA . MET A 1 333 ? 32.971 76.773 96.786 1.00 22.45 333 MET A CA 1
ATOM 2498 C C . MET A 1 333 ? 33.831 75.635 96.236 1.00 24.70 333 MET A C 1
ATOM 2499 O O . MET A 1 333 ? 35.032 75.531 96.532 1.00 24.98 333 MET A O 1
ATOM 2504 N N . ALA A 1 334 ? 33.215 74.744 95.457 1.00 24.09 334 ALA A N 1
ATOM 2505 C CA . ALA A 1 334 ? 33.911 73.551 94.971 1.00 24.10 334 ALA A CA 1
ATOM 2506 C C . ALA A 1 334 ? 34.936 73.921 93.901 1.00 21.08 334 ALA A C 1
ATOM 2507 O O . ALA A 1 334 ? 36.094 73.503 93.960 1.00 22.57 334 ALA A O 1
ATOM 2509 N N . ILE A 1 335 ? 34.538 74.757 92.942 1.00 21.36 335 ILE A N 1
ATOM 2510 C CA . ILE A 1 335 ? 35.484 75.159 91.895 1.00 25.62 335 ILE A CA 1
ATOM 2511 C C . ILE A 1 335 ? 36.632 75.954 92.502 1.00 22.42 335 ILE A C 1
ATOM 2512 O O . ILE A 1 335 ? 37.803 75.695 92.214 1.00 24.16 335 ILE A O 1
ATOM 2517 N N . ASN A 1 336 ? 36.323 76.887 93.402 1.00 24.29 336 ASN A N 1
ATOM 2518 C CA . ASN A 1 336 ? 37.402 77.635 94.041 1.00 24.35 336 ASN A CA 1
ATOM 2519 C C . ASN A 1 336 ? 38.285 76.732 94.896 1.00 23.62 336 ASN A C 1
ATOM 2520 O O . ASN A 1 336 ? 39.464 77.053 95.119 1.00 23.85 336 ASN A O 1
ATOM 2525 N N . ALA A 1 337 ? 37.748 75.616 95.397 1.00 22.78 337 ALA A N 1
ATOM 2526 C CA . ALA A 1 337 ? 38.567 74.701 96.193 1.00 21.38 337 ALA A CA 1
ATOM 2527 C C . ALA A 1 337 ? 39.521 73.870 95.341 1.00 24.43 337 ALA A C 1
ATOM 2528 O O . ALA A 1 337 ? 40.462 73.260 95.889 1.00 21.47 337 ALA A O 1
ATOM 2530 N N . GLY A 1 338 ? 39.303 73.833 94.026 1.00 21.81 338 GLY A N 1
ATOM 2531 C CA . GLY A 1 338 ? 40.176 73.095 93.117 1.00 22.82 338 GLY A CA 1
ATOM 2532 C C . GLY A 1 338 ? 39.495 72.097 92.187 1.00 23.05 338 GLY A C 1
ATOM 2533 O O . GLY A 1 338 ? 40.156 71.522 91.319 1.00 22.49 338 GLY A O 1
ATOM 2534 N N . ILE A 1 339 ? 38.189 71.876 92.351 1.00 20.52 339 ILE A N 1
ATOM 2535 C CA . ILE A 1 339 ? 37.459 71.015 91.411 1.00 22.67 339 ILE A CA 1
ATOM 2536 C C . ILE A 1 339 ? 37.565 71.567 89.990 1.00 22.29 339 ILE A C 1
ATOM 2537 O O . ILE A 1 339 ? 37.359 72.761 89.755 1.00 22.25 339 ILE A O 1
ATOM 2542 N N . ASP A 1 340 ? 37.884 70.697 89.033 1.00 19.42 340 ASP A N 1
ATOM 2543 C CA . ASP A 1 340 ? 37.892 71.083 87.612 1.00 22.04 340 ASP A CA 1
ATOM 2544 C C . ASP A 1 340 ? 36.608 70.719 86.858 1.00 23.70 340 ASP A C 1
ATOM 2545 O O . ASP A 1 340 ? 36.215 71.447 85.937 1.00 22.76 340 ASP A O 1
ATOM 2550 N N . MET A 1 341 ? 35.956 69.608 87.210 1.00 19.66 341 MET A N 1
ATOM 2551 C CA . MET A 1 341 ? 34.817 69.065 86.467 1.00 23.67 341 MET A CA 1
ATOM 2552 C C . MET A 1 341 ? 33.754 68.616 87.455 1.00 24.09 341 MET A C 1
ATOM 2553 O O . MET A 1 341 ? 34.074 67.895 88.408 1.00 20.78 341 MET A O 1
ATOM 2558 N N . SER A 1 342 ? 32.503 69.012 87.243 1.00 21.17 342 SER A N 1
ATOM 2559 C CA . SER A 1 342 ? 31.416 68.608 88.140 1.00 21.71 342 SER A CA 1
ATOM 2560 C C . SER A 1 342 ? 30.641 67.445 87.528 1.00 22.49 342 SER A C 1
ATOM 2561 O O . SER A 1 342 ? 30.107 67.551 86.414 1.00 23.12 342 SER A O 1
ATOM 2564 N N . MET A 1 343 ? 30.590 66.339 88.258 1.00 23.20 343 MET A N 1
ATOM 2565 C CA . MET A 1 343 ? 29.732 65.215 87.909 1.00 21.50 343 MET A CA 1
ATOM 2566 C C . MET A 1 343 ? 28.359 65.605 88.435 1.00 22.86 343 MET A C 1
ATOM 2567 O O . MET A 1 343 ? 27.968 65.245 89.554 1.00 21.04 343 MET A O 1
ATOM 25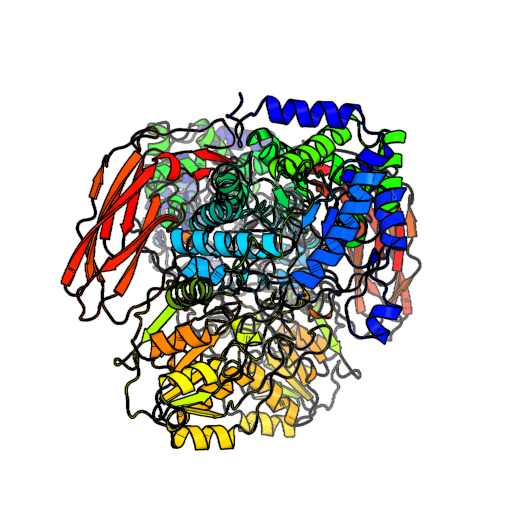72 N N . ASP A 1 344 ? 27.642 66.409 87.632 1.00 22.13 344 ASP A N 1
ATOM 2573 C CA . ASP A 1 344 ? 26.511 67.152 88.192 1.00 23.42 344 ASP A CA 1
ATOM 2574 C C . ASP A 1 344 ? 25.435 66.264 88.807 1.00 25.23 344 ASP A C 1
ATOM 2575 O O . ASP A 1 344 ? 25.005 66.551 89.949 1.00 22.76 344 ASP A O 1
ATOM 2580 N N . PRO A 1 345 ? 24.961 65.177 88.150 1.00 23.72 345 PRO A N 1
ATOM 2581 C CA . PRO A 1 345 ? 25.233 64.717 86.780 1.00 22.54 345 PRO A CA 1
ATOM 2582 C C . PRO A 1 345 ? 24.004 64.833 85.894 1.00 28.99 345 PRO A C 1
ATOM 2583 O O . PRO A 1 345 ? 23.921 64.155 84.879 1.00 22.86 345 PRO A O 1
ATOM 2587 N N . TYR A 1 346 ? 23.014 65.649 86.249 1.00 24.59 346 TYR A N 1
ATOM 2588 C CA . TYR A 1 346 ? 21.767 65.660 85.496 1.00 28.48 346 TYR A CA 1
ATOM 2589 C C . TYR A 1 346 ? 21.416 66.993 84.863 1.00 28.56 346 TYR A C 1
ATOM 2590 O O . TYR A 1 346 ? 20.634 67.002 83.915 1.00 27.02 346 TYR A O 1
ATOM 2599 N N . ASP A 1 347 ? 21.945 68.118 85.348 1.00 29.65 347 ASP A N 1
ATOM 2600 C CA . ASP A 1 347 ? 21.388 69.427 85.000 1.00 29.82 347 ASP A CA 1
ATOM 2601 C C . ASP A 1 347 ? 22.362 70.226 84.137 1.00 29.53 347 ASP A C 1
ATOM 2602 O O . ASP A 1 347 ? 23.403 70.664 84.630 1.00 31.09 347 ASP A O 1
ATOM 2607 N N . VAL A 1 348 ? 22.011 70.463 82.865 1.00 30.42 348 VAL A N 1
ATOM 2608 C CA . VAL A 1 348 ? 22.762 71.444 82.079 1.00 26.55 348 VAL A CA 1
ATOM 2609 C C . VAL A 1 348 ? 22.798 72.814 82.737 1.00 30.04 348 VAL A C 1
ATOM 2610 O O . VAL A 1 348 ? 23.696 73.614 82.433 1.00 26.95 348 VAL A O 1
ATOM 2614 N N . GLY A 1 349 ? 21.828 73.131 83.609 1.00 29.92 349 GLY A N 1
ATOM 2615 C CA . GLY A 1 349 ? 21.795 74.450 84.249 1.00 24.77 349 GLY A CA 1
ATOM 2616 C C . GLY A 1 349 ? 23.012 74.736 85.109 1.00 26.63 349 GLY A C 1
ATOM 2617 O O . GLY A 1 349 ? 23.205 75.879 85.535 1.00 26.05 349 GLY A O 1
ATOM 2618 N N . PHE A 1 350 ? 23.834 73.722 85.374 1.00 21.78 350 PHE A N 1
ATOM 2619 C CA . PHE A 1 350 ? 25.141 73.959 85.980 1.00 26.28 350 PHE A CA 1
ATOM 2620 C C . PHE A 1 350 ? 25.943 74.995 85.190 1.00 27.29 350 PHE A C 1
ATOM 2621 O O . PHE A 1 350 ? 26.618 75.846 85.775 1.00 26.92 350 PHE A O 1
ATOM 2629 N N . THR A 1 351 ? 25.907 74.925 83.855 1.00 28.54 351 THR A N 1
ATOM 2630 C CA . THR A 1 351 ? 26.678 75.884 83.075 1.00 28.18 351 THR A CA 1
ATOM 2631 C C . THR A 1 351 ? 26.185 77.304 83.316 1.00 28.23 351 THR A C 1
ATOM 2632 O O . THR A 1 351 ? 26.994 78.231 83.460 1.00 28.36 351 THR A O 1
ATOM 2636 N N . ASP A 1 352 ? 24.864 77.491 83.389 1.00 28.14 352 ASP A N 1
ATOM 2637 C CA . ASP A 1 352 ? 24.319 78.826 83.650 1.00 26.84 352 ASP A CA 1
ATOM 2638 C C . ASP A 1 352 ? 24.761 79.339 85.014 1.00 26.83 352 ASP A C 1
ATOM 2639 O O . ASP A 1 352 ? 25.124 80.513 85.157 1.00 25.78 352 ASP A O 1
ATOM 2644 N N . LEU A 1 353 ? 24.713 78.475 86.036 1.00 26.17 353 LEU A N 1
ATOM 2645 C CA . LEU A 1 353 ? 25.113 78.881 87.379 1.00 28.84 353 LEU A CA 1
ATOM 2646 C C . LEU A 1 353 ? 26.611 79.184 87.465 1.00 28.07 353 LEU A C 1
ATOM 2647 O O . LEU A 1 353 ? 27.019 80.135 88.144 1.00 28.34 353 LEU A O 1
ATOM 2652 N N . LEU A 1 354 ? 27.453 78.392 86.802 1.00 27.38 354 LEU A N 1
ATOM 2653 C CA . LEU A 1 354 ? 28.883 78.695 86.860 1.00 25.55 354 LEU A CA 1
ATOM 2654 C C . LEU A 1 354 ? 29.182 79.996 86.116 1.00 30.11 354 LEU A C 1
ATOM 2655 O O . LEU A 1 354 ? 29.964 80.831 86.589 1.00 29.23 354 LEU A O 1
ATOM 2660 N N . LYS A 1 355 ? 28.503 80.221 84.989 1.00 28.66 355 LYS A N 1
ATOM 2661 C CA . LYS A 1 355 ? 28.622 81.508 84.314 1.00 30.28 355 LYS A CA 1
ATOM 2662 C C . LYS A 1 355 ? 28.195 82.650 85.234 1.00 35.13 355 LYS A C 1
ATOM 2663 O O . LYS A 1 355 ? 28.844 83.704 85.279 1.00 34.64 355 LYS A O 1
ATOM 2669 N N . GLN A 1 356 ? 27.144 82.437 86.031 1.00 31.92 356 GLN A N 1
ATOM 2670 C CA . GLN A 1 356 ? 26.737 83.465 86.989 1.00 32.65 356 GLN A CA 1
ATOM 2671 C C . GLN A 1 356 ? 27.823 83.721 88.017 1.00 31.18 356 GLN A C 1
ATOM 2672 O O . GLN A 1 356 ? 28.095 84.876 88.359 1.00 33.07 356 GLN A O 1
ATOM 2678 N N . CYS A 1 357 ? 28.437 82.649 88.545 1.00 28.13 357 CYS A N 1
ATOM 2679 C CA . CYS A 1 357 ? 29.582 82.816 89.434 1.00 29.35 357 CYS A CA 1
ATOM 2680 C C . CYS A 1 357 ? 30.646 83.682 88.804 1.00 29.60 357 CYS A C 1
ATOM 2681 O O . CYS A 1 357 ? 31.208 84.562 89.461 1.00 34.20 357 CYS A O 1
ATOM 2684 N N . VAL A 1 358 ? 30.931 83.462 87.522 1.00 29.72 358 VAL A N 1
ATOM 2685 C CA . VAL A 1 358 ? 31.996 84.226 86.892 1.00 32.35 358 VAL A CA 1
ATOM 2686 C C . VAL A 1 358 ? 31.568 85.675 86.718 1.00 41.45 358 VAL A C 1
ATOM 2687 O O . VAL A 1 358 ? 32.323 86.596 87.048 1.00 37.22 358 VAL A O 1
ATOM 2691 N N . ASN A 1 359 ? 30.331 85.904 86.262 1.00 36.01 359 ASN A N 1
ATOM 2692 C CA . ASN A 1 359 ? 29.904 87.280 86.027 1.00 38.97 359 ASN A CA 1
ATOM 2693 C C . ASN A 1 359 ? 29.781 88.057 87.327 1.00 36.37 359 ASN A C 1
ATOM 2694 O O . ASN A 1 359 ? 30.008 89.270 87.334 1.00 44.36 359 ASN A O 1
ATOM 2699 N N . GLU A 1 360 ? 29.425 87.393 88.428 1.00 36.94 360 GLU A N 1
ATOM 2700 C CA . GLU A 1 360 ? 29.327 88.036 89.738 1.00 35.24 360 GLU A CA 1
ATOM 2701 C C . GLU A 1 360 ? 30.655 88.071 90.489 1.00 43.66 360 GLU A C 1
ATOM 2702 O O . GLU A 1 360 ? 30.706 88.587 91.614 1.00 40.76 360 GLU A O 1
ATOM 2708 N N . GLY A 1 361 ? 31.719 87.524 89.906 1.00 43.69 361 GLY A N 1
ATOM 2709 C CA . GLY A 1 361 ? 33.030 87.533 90.524 1.00 41.87 361 GLY A CA 1
ATOM 2710 C C . GLY A 1 361 ? 33.195 86.579 91.680 1.00 37.02 361 GLY A C 1
ATOM 2711 O O . GLY A 1 361 ? 34.086 86.782 92.511 1.00 38.64 361 GLY A O 1
ATOM 2712 N N . LEU A 1 362 ? 32.335 85.560 91.781 1.00 31.49 362 LEU A N 1
ATOM 2713 C CA . LEU A 1 362 ? 32.463 84.559 92.831 1.00 31.29 362 LEU A CA 1
ATOM 2714 C C . LEU A 1 362 ? 33.579 83.561 92.531 1.00 30.74 362 LEU A C 1
ATOM 2715 O O . LEU A 1 362 ? 34.122 82.936 93.453 1.00 30.70 362 LEU A O 1
ATOM 2720 N N . VAL A 1 363 ? 33.885 83.371 91.251 1.00 27.51 363 VAL A N 1
ATOM 2721 C CA . VAL A 1 363 ? 34.955 82.499 90.770 1.00 25.41 363 VAL A CA 1
ATOM 2722 C C . VAL A 1 363 ? 35.753 83.326 89.769 1.00 29.20 363 VAL A C 1
ATOM 2723 O O . VAL A 1 363 ? 35.161 83.890 88.839 1.00 29.32 363 VAL A O 1
ATOM 2727 N N . PRO A 1 364 ? 37.066 83.459 89.934 1.00 28.69 364 PRO A N 1
ATOM 2728 C CA . PRO A 1 364 ? 37.864 84.240 88.981 1.00 28.03 364 PRO A CA 1
ATOM 2729 C C . PRO A 1 364 ? 38.103 83.468 87.686 1.00 33.86 364 PRO A C 1
ATOM 2730 O O . PRO A 1 364 ? 38.164 82.236 87.676 1.00 25.42 364 PRO A O 1
ATOM 2734 N N . MET A 1 365 ? 38.225 84.211 86.575 1.00 31.39 365 MET A N 1
ATOM 2735 C CA . MET A 1 365 ? 38.473 83.567 85.274 1.00 26.61 365 MET A CA 1
ATOM 2736 C C . MET A 1 365 ? 39.753 82.750 85.294 1.00 29.89 365 MET A C 1
ATOM 2737 O O . MET A 1 365 ? 39.857 81.736 84.592 1.00 28.43 365 MET A O 1
ATOM 2742 N N . SER A 1 366 ? 40.729 83.158 86.108 1.00 28.06 366 SER A N 1
ATOM 2743 C CA . SER A 1 366 ? 41.966 82.394 86.222 1.00 27.13 366 SER A CA 1
ATOM 2744 C C . SER A 1 366 ? 41.706 80.955 86.675 1.00 29.93 366 SER A C 1
ATOM 2745 O O . SER A 1 366 ? 42.395 80.027 86.233 1.00 25.24 366 SER A O 1
ATOM 2748 N N . ARG A 1 367 ? 40.721 80.749 87.563 1.00 26.96 367 ARG A N 1
ATOM 2749 C CA . ARG A 1 367 ? 40.367 79.397 88.024 1.00 24.26 367 ARG A CA 1
ATOM 2750 C C . ARG A 1 367 ? 39.588 78.639 86.947 1.00 28.68 367 ARG A C 1
ATOM 2751 O O . ARG A 1 367 ? 39.797 77.431 86.746 1.00 28.85 367 ARG A O 1
ATOM 2759 N N . ILE A 1 368 ? 38.707 79.340 86.227 1.00 24.68 368 ILE A N 1
ATOM 2760 C CA . ILE A 1 368 ? 38.036 78.737 85.070 1.00 23.83 368 ILE A CA 1
ATOM 2761 C C . ILE A 1 368 ? 39.064 78.289 84.044 1.00 27.70 368 ILE A C 1
ATOM 2762 O O . ILE A 1 368 ? 39.028 77.151 83.562 1.00 23.98 368 ILE A O 1
ATOM 2767 N N . ASP A 1 369 ? 40.008 79.184 83.701 1.00 27.30 369 ASP A N 1
ATOM 2768 C CA . ASP A 1 369 ? 40.971 78.885 82.641 1.00 26.78 369 ASP A CA 1
ATOM 2769 C C . ASP A 1 369 ? 41.908 77.759 83.034 1.00 25.12 369 ASP A C 1
ATOM 2770 O O . ASP A 1 369 ? 42.246 76.926 82.186 1.00 26.85 369 ASP A O 1
ATOM 2775 N N . ASP A 1 370 ? 42.272 77.666 84.327 1.00 26.40 370 ASP A N 1
ATOM 2776 C CA . ASP A 1 370 ? 43.083 76.545 84.804 1.00 24.97 370 ASP A CA 1
ATOM 2777 C C . ASP A 1 370 ? 42.298 75.240 84.764 1.00 22.29 370 ASP A C 1
ATOM 2778 O O . ASP A 1 370 ? 42.833 74.193 84.389 1.00 23.43 370 ASP A O 1
ATOM 2783 N N . ALA A 1 371 ? 41.034 75.272 85.182 1.00 22.43 371 ALA A N 1
ATOM 2784 C CA . ALA A 1 371 ? 40.228 74.058 85.131 1.00 21.58 371 ALA A CA 1
ATOM 2785 C C . ALA A 1 371 ? 40.076 73.573 83.689 1.00 27.40 371 ALA A C 1
ATOM 2786 O O . ALA A 1 371 ? 40.222 72.374 83.399 1.00 21.91 371 ALA A O 1
ATOM 2788 N N . VAL A 1 372 ? 39.787 74.493 82.769 1.00 22.67 372 VAL A N 1
ATOM 2789 C CA . VAL A 1 372 ? 39.620 74.092 81.380 1.00 24.95 372 VAL A CA 1
ATOM 2790 C C . VAL A 1 372 ? 40.945 73.603 80.816 1.00 25.98 372 VAL A C 1
ATOM 2791 O O . VAL A 1 372 ? 40.986 72.641 80.030 1.00 22.57 372 VAL A O 1
ATOM 2795 N N . SER A 1 373 ? 42.046 74.263 81.186 1.00 24.50 373 SER A N 1
ATOM 2796 C CA . SER A 1 373 ? 43.354 73.788 80.735 1.00 24.21 373 SER A CA 1
ATOM 2797 C C . SER A 1 373 ? 43.589 72.354 81.176 1.00 28.29 373 SER A C 1
ATOM 2798 O O . SER A 1 373 ? 44.106 71.543 80.398 1.00 25.40 373 SER A O 1
ATOM 2801 N N . ARG A 1 374 ? 43.206 72.010 82.423 1.00 24.35 374 ARG A N 1
ATOM 2802 C CA . ARG A 1 374 ? 43.404 70.638 82.883 1.00 20.22 374 ARG A CA 1
ATOM 2803 C C . ARG A 1 374 ? 42.506 69.653 82.130 1.00 24.49 374 ARG A C 1
ATOM 2804 O O . ARG A 1 374 ? 42.925 68.529 81.831 1.00 22.04 374 ARG A O 1
ATOM 2812 N N . ILE A 1 375 ? 41.290 70.056 81.779 1.00 22.54 375 ILE A N 1
ATOM 2813 C CA . ILE A 1 375 ? 40.413 69.158 81.021 1.00 20.11 375 ILE A CA 1
ATOM 2814 C C . ILE A 1 375 ? 40.929 68.990 79.593 1.00 23.06 375 ILE A C 1
ATOM 2815 O O . ILE A 1 375 ? 41.004 67.867 79.059 1.00 24.65 375 ILE A O 1
ATOM 2820 N N . LEU A 1 376 ? 41.285 70.099 78.941 1.00 25.21 376 LEU A N 1
ATOM 2821 C CA . LEU A 1 376 ? 41.829 70.002 77.580 1.00 23.18 376 LEU A CA 1
ATOM 2822 C C . LEU A 1 376 ? 43.099 69.165 77.553 1.00 21.31 376 LEU A C 1
ATOM 2823 O O . LEU A 1 376 ? 43.321 68.377 76.628 1.00 23.95 376 LEU A O 1
ATOM 2828 N N . ARG A 1 377 ? 43.972 69.377 78.539 1.00 23.98 377 ARG A N 1
ATOM 2829 C CA . ARG A 1 377 ? 45.213 68.628 78.631 1.00 25.14 377 ARG A CA 1
ATOM 2830 C C . ARG A 1 377 ? 44.935 67.136 78.661 1.00 26.77 377 ARG A C 1
ATOM 2831 O O . ARG A 1 377 ? 45.610 66.357 77.986 1.00 23.04 377 ARG A O 1
ATOM 2839 N N . MET A 1 378 ? 43.938 66.718 79.436 1.00 22.29 378 MET A N 1
ATOM 2840 C CA . MET A 1 378 ? 43.620 65.301 79.508 1.00 22.67 378 MET A CA 1
ATOM 2841 C C . MET A 1 378 ? 43.110 64.789 78.166 1.00 21.01 378 MET A C 1
ATOM 2842 O O . MET A 1 378 ? 43.448 63.679 77.753 1.00 23.01 378 MET A O 1
ATOM 2847 N N . LYS A 1 379 ? 42.306 65.597 77.469 1.00 22.82 379 LYS A N 1
ATOM 2848 C CA . LYS A 1 379 ? 41.747 65.180 76.180 1.00 20.80 379 LYS A CA 1
ATOM 2849 C C . LYS A 1 379 ? 42.840 65.000 75.139 1.00 23.06 379 LYS A C 1
ATOM 2850 O O . LYS A 1 379 ? 42.833 64.001 74.413 1.00 23.98 379 LYS A O 1
ATOM 2856 N N . PHE A 1 380 ? 43.829 65.911 75.110 1.00 24.46 380 PHE A N 1
ATOM 2857 C CA . PHE A 1 380 ? 44.965 65.764 74.190 1.00 25.84 380 PHE A CA 1
ATOM 2858 C C . PHE A 1 380 ? 45.818 64.539 74.537 1.00 28.10 380 PHE A C 1
ATOM 2859 O O . PHE A 1 380 ? 46.310 63.839 73.635 1.00 27.10 380 PHE A O 1
ATOM 2867 N N . ARG A 1 381 ? 46.011 64.268 75.837 1.00 25.28 381 ARG A N 1
ATOM 2868 C CA . ARG A 1 381 ? 46.842 63.135 76.244 1.00 23.55 381 ARG A CA 1
ATOM 2869 C C . ARG A 1 381 ? 46.265 61.822 75.749 1.00 23.72 381 ARG A C 1
ATOM 2870 O O . ARG A 1 381 ? 47.004 60.878 75.435 1.00 26.07 381 ARG A O 1
ATOM 2878 N N . LEU A 1 382 ? 44.949 61.729 75.721 1.00 22.16 382 LEU A N 1
ATOM 2879 C CA . LEU A 1 382 ? 44.240 60.568 75.210 1.00 21.23 382 LEU A CA 1
ATOM 2880 C C . LEU A 1 382 ? 44.121 60.557 73.689 1.00 25.34 382 LEU A C 1
ATOM 2881 O O . LEU A 1 382 ? 43.485 59.644 73.147 1.00 24.24 382 LEU A O 1
ATOM 2886 N N . GLY A 1 383 ? 44.685 61.544 72.994 1.00 24.05 383 GLY A N 1
ATOM 2887 C CA . GLY A 1 383 ? 44.609 61.558 71.533 1.00 24.65 383 GLY A CA 1
ATOM 2888 C C . GLY A 1 383 ? 43.237 61.842 70.959 1.00 26.49 383 GLY A C 1
ATOM 2889 O O . GLY A 1 383 ? 42.982 61.537 69.790 1.00 26.97 383 GLY A O 1
ATOM 2890 N N . LEU A 1 384 ? 42.351 62.446 71.736 1.00 25.87 384 LEU A N 1
ATOM 2891 C CA . LEU A 1 384 ? 40.954 62.541 71.334 1.00 22.04 384 LEU A CA 1
ATOM 2892 C C . LEU A 1 384 ? 40.651 63.611 70.297 1.00 26.67 384 LEU A C 1
ATOM 2893 O O . LEU A 1 384 ? 39.588 63.538 69.662 1.00 25.52 384 LEU A O 1
ATOM 2898 N N . PHE A 1 385 ? 41.491 64.641 70.149 1.00 23.66 385 PHE A N 1
ATOM 2899 C CA . PHE A 1 385 ? 41.225 65.622 69.093 1.00 29.70 385 PHE A CA 1
ATOM 2900 C C . PHE A 1 385 ? 41.476 65.020 67.708 1.00 31.80 385 PHE A C 1
ATOM 2901 O O . PHE A 1 385 ? 40.647 65.163 66.792 1.00 28.49 385 PHE A O 1
ATOM 2909 N N . ASP A 1 386 ? 42.596 64.300 67.551 1.00 27.90 386 ASP A N 1
ATOM 2910 C CA . ASP A 1 386 ? 42.922 63.631 66.293 1.00 31.99 386 ASP A CA 1
ATOM 2911 C C . ASP A 1 386 ? 42.132 62.347 66.112 1.00 32.65 386 ASP A C 1
ATOM 2912 O O . ASP A 1 386 ? 41.847 61.947 64.976 1.00 27.80 386 ASP A O 1
ATOM 2917 N N . ALA A 1 387 ? 41.762 61.693 67.213 1.00 26.30 387 ALA A N 1
ATOM 2918 C CA . ALA A 1 387 ? 41.002 60.442 67.171 1.00 24.66 387 ALA A CA 1
ATOM 2919 C C . ALA A 1 387 ? 39.862 60.471 68.195 1.00 25.83 387 ALA A C 1
ATOM 2920 O O . ALA A 1 387 ? 39.934 59.820 69.242 1.00 25.18 387 ALA A O 1
ATOM 2922 N N . PRO A 1 388 ? 38.769 61.189 67.909 1.00 26.90 388 PRO A N 1
ATOM 2923 C CA . PRO A 1 388 ? 37.631 61.137 68.841 1.00 28.64 388 PRO A CA 1
ATOM 2924 C C . PRO A 1 388 ? 36.925 59.807 68.793 1.00 25.55 388 PRO A C 1
ATOM 2925 O O . PRO A 1 388 ? 36.301 59.425 69.778 1.00 24.70 388 PRO A O 1
ATOM 2929 N N . THR A 1 389 ? 36.984 59.104 67.664 1.00 25.04 389 THR A N 1
ATOM 2930 C CA . THR A 1 389 ? 36.557 57.718 67.568 1.00 24.11 389 THR A CA 1
ATOM 2931 C C . THR A 1 389 ? 37.669 56.974 66.840 1.00 25.83 389 THR A C 1
ATOM 2932 O O . THR A 1 389 ? 38.636 57.579 66.375 1.00 28.41 389 THR A O 1
ATOM 2936 N N . TRP A 1 390 ? 37.531 55.656 66.734 1.00 27.54 390 TRP A N 1
ATOM 2937 C CA . TRP A 1 390 ? 38.589 54.814 66.184 1.00 34.34 390 TRP A CA 1
ATOM 2938 C C . TRP A 1 390 ? 37.958 53.484 65.788 1.00 32.04 390 TRP A C 1
ATOM 2939 O O . TRP A 1 390 ? 36.756 53.278 65.960 1.00 31.13 390 TRP A O 1
ATOM 2950 N N . ASN A 1 391 ? 38.770 52.576 65.240 1.00 28.55 391 ASN A N 1
ATOM 2951 C CA . ASN A 1 391 ? 38.222 51.394 64.575 1.00 26.15 391 ASN A CA 1
ATOM 2952 C C . ASN A 1 391 ? 37.911 50.321 65.622 1.00 27.54 391 ASN A C 1
ATOM 2953 O O . ASN A 1 391 ? 38.633 49.339 65.790 1.00 27.82 391 ASN A O 1
ATOM 2958 N N . TRP A 1 392 ? 36.778 50.505 66.321 1.00 30.64 392 TRP A N 1
ATOM 2959 C CA . TRP A 1 392 ? 36.357 49.536 67.336 1.00 26.93 392 TRP A CA 1
ATOM 2960 C C . TRP A 1 392 ? 35.985 48.178 66.725 1.00 27.81 392 TRP A C 1
ATOM 2961 O O . TRP A 1 392 ? 36.132 47.145 67.392 1.00 28.30 392 TRP A O 1
ATOM 2972 N N . ARG A 1 393 ? 35.510 48.148 65.474 1.00 25.72 393 ARG A N 1
ATOM 2973 C CA . ARG A 1 393 ? 35.128 46.871 64.854 1.00 33.61 393 ARG A CA 1
ATOM 2974 C C . ARG A 1 393 ? 36.336 45.977 64.574 1.00 34.33 393 ARG A C 1
ATOM 2975 O O . ARG A 1 393 ? 36.224 44.750 64.598 1.00 33.44 393 ARG A O 1
ATOM 2983 N N . ARG A 1 394 ? 37.495 46.557 64.312 1.00 29.20 394 ARG A N 1
ATOM 2984 C CA . ARG A 1 394 ? 38.621 45.759 63.847 1.00 35.28 394 ARG A CA 1
ATOM 2985 C C . ARG A 1 394 ? 39.771 45.629 64.840 1.00 29.69 394 ARG A C 1
ATOM 2986 O O . ARG A 1 394 ? 40.452 44.601 64.840 1.00 30.06 394 ARG A O 1
ATOM 2994 N N . ASP A 1 395 ? 40.016 46.629 65.675 1.00 27.17 395 ASP A N 1
ATOM 2995 C CA . ASP A 1 395 ? 41.292 46.689 66.382 1.00 27.75 395 ASP A CA 1
ATOM 2996 C C . ASP A 1 395 ? 41.293 45.963 67.722 1.00 27.76 395 ASP A C 1
ATOM 2997 O O . ASP A 1 395 ? 42.331 45.953 68.387 1.00 26.87 395 ASP A O 1
ATOM 3002 N N . TYR A 1 396 ? 40.184 45.334 68.137 1.00 28.17 396 TYR A N 1
ATOM 3003 C CA . TYR A 1 396 ? 40.103 44.720 69.472 1.00 23.59 396 TYR A CA 1
ATOM 3004 C C . TYR A 1 396 ? 39.686 43.248 69.405 1.00 23.61 396 TYR A C 1
ATOM 3005 O O . TYR A 1 396 ? 38.780 42.813 70.121 1.00 22.71 396 TYR A O 1
ATOM 3014 N N . PRO A 1 397 ? 40.375 42.433 68.594 1.00 28.54 397 PRO A N 1
ATOM 3015 C CA . PRO A 1 397 ? 39.941 41.040 68.442 1.00 24.79 397 PRO A CA 1
ATOM 3016 C C . PRO A 1 397 ? 40.110 40.208 69.699 1.00 25.09 397 PRO A C 1
ATOM 3017 O O . PRO A 1 397 ? 39.470 39.153 69.794 1.00 29.10 397 PRO A O 1
ATOM 3021 N N . LEU A 1 398 ? 40.919 40.649 70.682 1.00 25.01 398 LEU A N 1
ATOM 3022 C CA . LEU A 1 398 ? 41.087 39.915 71.941 1.00 26.36 398 LEU A CA 1
ATOM 3023 C C . LEU A 1 398 ? 40.024 40.245 72.988 1.00 24.96 398 LEU A C 1
ATOM 3024 O O . LEU A 1 398 ? 40.067 39.692 74.092 1.00 27.90 398 LEU A O 1
ATOM 3029 N N . PHE A 1 399 ? 39.071 41.122 72.670 1.00 26.78 399 PHE A N 1
ATOM 3030 C CA . PHE A 1 399 ? 37.971 41.408 73.575 1.00 25.31 399 PHE A CA 1
ATOM 3031 C C . PHE A 1 399 ? 37.296 40.120 74.010 1.00 25.27 399 PHE A C 1
ATOM 3032 O O . PHE A 1 399 ? 36.850 39.345 73.172 1.00 23.38 399 PHE A O 1
ATOM 3040 N N . GLY A 1 400 ? 37.212 39.891 75.320 1.00 23.47 400 GLY A N 1
ATOM 3041 C CA . GLY A 1 400 ? 36.530 38.692 75.795 1.00 27.81 400 GLY A CA 1
ATOM 3042 C C . GLY A 1 400 ? 37.191 37.380 75.419 1.00 22.66 400 GLY A C 1
ATOM 3043 O O . GLY A 1 400 ? 36.545 36.328 75.460 1.00 29.37 400 GLY A O 1
ATOM 3044 N N . SER A 1 401 ? 38.467 37.404 75.075 1.00 20.91 401 SER A N 1
ATOM 3045 C CA . SER A 1 401 ? 39.143 36.205 74.602 1.00 24.11 401 SER A CA 1
ATOM 3046 C C . SER A 1 401 ? 39.450 35.243 75.753 1.00 27.00 401 SER A C 1
ATOM 3047 O O . SER A 1 401 ? 39.445 35.602 76.934 1.00 23.94 401 SER A O 1
ATOM 3050 N N . ALA A 1 402 ? 39.799 34.010 75.383 1.00 28.52 402 ALA A N 1
ATOM 3051 C CA . ALA A 1 402 ? 40.261 33.036 76.372 1.00 29.17 402 ALA A CA 1
ATOM 3052 C C . ALA A 1 402 ? 41.587 33.454 77.011 1.00 25.23 402 ALA A C 1
ATOM 3053 O O . ALA A 1 402 ? 41.831 33.142 78.181 1.00 30.09 402 ALA A O 1
ATOM 3055 N N . GLN A 1 403 ? 42.468 34.112 76.251 1.00 29.64 403 GLN A N 1
ATOM 3056 C CA . GLN A 1 403 ? 43.720 34.616 76.816 1.00 24.76 403 GLN A CA 1
ATOM 3057 C C . GLN A 1 403 ? 43.452 35.587 77.956 1.00 23.78 403 GLN A C 1
ATOM 3058 O O . GLN A 1 403 ? 44.108 35.540 79.008 1.00 24.24 403 GLN A O 1
ATOM 3064 N N . HIS A 1 404 ? 42.491 36.477 77.762 1.00 20.16 404 HIS A N 1
ATOM 3065 C CA . HIS A 1 404 ? 42.150 37.424 78.807 1.00 24.53 404 HIS A CA 1
ATOM 3066 C C . HIS A 1 404 ? 41.503 36.719 79.998 1.00 25.79 404 HIS A C 1
ATOM 3067 O O . HIS A 1 404 ? 41.783 37.050 81.163 1.00 23.95 404 HIS A O 1
ATOM 3074 N N . ALA A 1 405 ? 40.627 35.754 79.723 1.00 23.55 405 ALA A N 1
ATOM 3075 C CA . ALA A 1 405 ? 39.982 35.004 80.792 1.00 20.21 405 ALA A CA 1
ATOM 3076 C C . ALA A 1 405 ? 40.997 34.236 81.631 1.00 24.41 405 ALA A C 1
ATOM 3077 O O . ALA A 1 405 ? 40.816 34.087 82.844 1.00 19.48 405 ALA A O 1
ATOM 3079 N N . ASP A 1 406 ? 42.052 33.721 81.002 1.00 21.58 406 ASP A N 1
ATOM 3080 C CA . ASP A 1 406 ? 43.114 33.032 81.741 1.00 22.27 406 ASP A CA 1
ATOM 3081 C C . ASP A 1 406 ? 43.745 33.937 82.792 1.00 23.35 406 ASP A C 1
ATOM 3082 O O . ASP A 1 406 ? 44.059 33.487 83.900 1.00 22.11 406 ASP A O 1
ATOM 3087 N N . VAL A 1 407 ? 43.960 35.209 82.461 1.00 21.12 407 VAL A N 1
ATOM 3088 C CA . VAL A 1 407 ? 44.534 36.117 83.454 1.00 19.76 407 VAL A CA 1
ATOM 3089 C C . VAL A 1 407 ? 43.522 36.370 84.576 1.00 21.72 407 VAL A C 1
ATOM 3090 O O . VAL A 1 407 ? 43.881 36.438 85.763 1.00 22.33 407 VAL A O 1
ATOM 3094 N N . ALA A 1 408 ? 42.239 36.507 84.231 1.00 22.31 408 ALA A N 1
ATOM 3095 C CA . ALA A 1 408 ? 41.237 36.667 85.287 1.00 19.47 408 ALA A CA 1
ATOM 3096 C C . ALA A 1 408 ? 41.196 35.453 86.176 1.00 19.26 408 ALA A C 1
ATOM 3097 O O . ALA A 1 408 ? 41.134 35.590 87.401 1.00 21.29 408 ALA A O 1
ATOM 3099 N N . ARG A 1 409 ? 41.286 34.254 85.594 1.00 20.59 409 ARG A N 1
ATOM 3100 C CA . ARG A 1 409 ? 41.215 33.052 86.418 1.00 16.88 409 ARG A CA 1
ATOM 3101 C C . ARG A 1 409 ? 42.463 32.909 87.285 1.00 18.44 409 ARG A C 1
ATOM 3102 O O . ARG A 1 409 ? 42.375 32.503 88.442 1.00 19.97 409 ARG A O 1
ATOM 3110 N N . GLN A 1 410 ? 43.630 33.279 86.773 1.00 19.03 410 GLN A N 1
ATOM 3111 C CA . GLN A 1 410 ? 44.822 33.233 87.630 1.00 19.00 410 GLN A CA 1
ATOM 3112 C C . GLN A 1 410 ? 44.755 34.263 88.754 1.00 18.14 410 GLN A C 1
ATOM 3113 O O . GLN A 1 410 ? 45.163 33.979 89.888 1.00 21.16 410 GLN A O 1
ATOM 3119 N N A SER A 1 411 ? 44.297 35.480 88.446 0.49 17.19 411 SER A N 1
ATOM 3120 N N B SER A 1 411 ? 44.267 35.469 88.472 0.51 17.18 411 SER A N 1
ATOM 3121 C CA A SER A 1 411 ? 44.048 36.471 89.487 0.49 18.70 411 SER A CA 1
ATOM 3122 C CA B SER A 1 411 ? 44.121 36.438 89.550 0.51 18.66 411 SER A CA 1
ATOM 3123 C C A SER A 1 411 ? 43.126 35.911 90.558 0.49 20.35 411 SER A C 1
ATOM 3124 C C B SER A 1 411 ? 43.092 35.972 90.579 0.51 20.36 411 SER A C 1
ATOM 3125 O O A SER A 1 411 ? 43.410 36.012 91.755 0.49 20.18 411 SER A O 1
ATOM 3126 O O B SER A 1 411 ? 43.279 36.188 91.780 0.51 20.25 411 SER A O 1
ATOM 3131 N N . ALA A 1 412 ? 41.998 35.332 90.135 1.00 17.23 412 ALA A N 1
ATOM 3132 C CA . ALA A 1 412 ? 41.053 34.754 91.094 1.00 18.37 412 ALA A CA 1
ATOM 3133 C C . ALA A 1 412 ? 41.735 33.694 91.957 1.00 18.29 412 ALA A C 1
ATOM 3134 O O . ALA A 1 412 ? 41.584 33.695 93.184 1.00 19.68 412 ALA A O 1
ATOM 3136 N N . GLU A 1 413 ? 42.488 32.777 91.323 1.00 18.96 413 GLU A N 1
ATOM 3137 C CA . GLU A 1 413 ? 43.185 31.731 92.076 1.00 17.13 413 GLU A CA 1
ATOM 3138 C C . GLU A 1 413 ? 44.112 32.335 93.122 1.00 21.85 413 GLU A C 1
ATOM 3139 O O . GLU A 1 413 ? 44.083 31.948 94.300 1.00 22.67 413 GLU A O 1
ATOM 3145 N N . GLU A 1 414 ? 44.956 33.283 92.702 1.00 20.57 414 GLU A N 1
ATOM 3146 C CA . GLU A 1 414 ? 45.966 33.813 93.618 1.00 19.89 414 GLU A CA 1
ATOM 3147 C C . GLU A 1 414 ? 45.370 34.643 94.740 1.00 20.86 414 GLU A C 1
ATOM 3148 O O . GLU A 1 414 ? 46.070 34.926 95.739 1.00 19.11 414 GLU A O 1
ATOM 3154 N N . SER A 1 415 ? 44.116 35.059 94.584 1.00 19.86 415 SER A N 1
ATOM 3155 C CA . SER A 1 415 ? 43.436 35.869 95.593 1.00 19.32 415 SER A CA 1
ATOM 3156 C C . SER A 1 415 ? 42.828 35.048 96.720 1.00 20.67 415 SER A C 1
ATOM 3157 O O . SER A 1 415 ? 42.615 35.583 97.822 1.00 21.14 415 SER A O 1
ATOM 3160 N N . MET A 1 416 ? 42.494 33.781 96.482 1.00 16.03 416 MET A N 1
ATOM 3161 C CA . MET A 1 416 ? 41.712 33.042 97.474 1.00 18.49 416 MET A CA 1
ATOM 3162 C C . MET A 1 416 ? 42.633 32.630 98.613 1.00 19.97 416 MET A C 1
ATOM 3163 O O . MET A 1 416 ? 43.773 32.203 98.382 1.00 19.45 416 MET A O 1
ATOM 3168 N N . VAL A 1 417 ? 42.146 32.771 99.833 1.00 18.19 417 VAL A N 1
ATOM 3169 C CA . VAL A 1 417 ? 42.971 32.628 101.036 1.00 17.77 417 VAL A CA 1
ATOM 3170 C C . VAL A 1 417 ? 42.544 31.359 101.764 1.00 16.14 417 VAL A C 1
ATOM 3171 O O . VAL A 1 417 ? 41.412 31.261 102.247 1.00 17.32 417 VAL A O 1
ATOM 3175 N N . LEU A 1 418 ? 43.439 30.382 101.831 1.00 20.24 418 LEU A N 1
ATOM 3176 C CA . LEU A 1 418 ? 43.227 29.193 102.642 1.00 19.20 418 LEU A CA 1
ATOM 3177 C C . LEU A 1 418 ? 43.547 29.595 104.072 1.00 19.42 418 LEU A C 1
ATOM 3178 O O . LEU A 1 418 ? 44.705 29.855 104.409 1.00 23.88 418 LEU A O 1
ATOM 3183 N N . LEU A 1 419 ? 42.517 29.681 104.913 1.00 17.17 419 LEU A N 1
ATOM 3184 C CA . LEU A 1 419 ? 42.721 30.147 106.282 1.00 20.97 419 LEU A CA 1
ATOM 3185 C C . LEU A 1 419 ? 42.874 29.011 107.278 1.00 22.39 419 LEU A C 1
ATOM 3186 O O . LEU A 1 419 ? 43.419 29.227 108.365 1.00 20.95 419 LEU A O 1
ATOM 3191 N N . LYS A 1 420 ? 42.429 27.806 106.928 1.00 20.10 420 LYS A N 1
ATOM 3192 C CA . LYS A 1 420 ? 42.482 26.675 107.833 1.00 18.68 420 LYS A CA 1
ATOM 3193 C C . LYS A 1 420 ? 42.407 25.437 106.975 1.00 19.86 420 LYS A C 1
ATOM 3194 O O . LYS A 1 420 ? 41.615 25.400 106.046 1.00 19.45 420 LYS A O 1
ATOM 3200 N N . ASN A 1 421 ? 43.196 24.414 107.305 1.00 20.82 421 ASN A N 1
ATOM 3201 C CA . ASN A 1 421 ? 43.070 23.162 106.564 1.00 21.68 421 ASN A CA 1
ATOM 3202 C C . ASN A 1 421 ? 43.599 22.005 107.402 1.00 21.57 421 ASN A C 1
ATOM 3203 O O . ASN A 1 421 ? 44.761 21.591 107.243 1.00 24.41 421 ASN A O 1
ATOM 3208 N N . GLU A 1 422 ? 42.767 21.494 108.300 1.00 24.27 422 GLU A N 1
ATOM 3209 C CA . GLU A 1 422 ? 43.148 20.447 109.224 1.00 22.07 422 GLU A CA 1
ATOM 3210 C C . GLU A 1 422 ? 42.979 19.075 108.604 1.00 26.19 422 GLU A C 1
ATOM 3211 O O . GLU A 1 422 ? 42.095 18.860 107.763 1.00 27.13 422 GLU A O 1
ATOM 3217 N N . GLY A 1 423 ? 43.885 18.168 108.967 1.00 26.65 423 GLY A N 1
ATOM 3218 C CA . GLY A 1 423 ? 43.796 16.787 108.521 1.00 31.07 423 GLY A CA 1
ATOM 3219 C C . GLY A 1 423 ? 43.897 16.574 107.027 1.00 29.99 423 GLY A C 1
ATOM 3220 O O . GLY A 1 423 ? 43.351 15.595 106.515 1.00 34.70 423 GLY A O 1
ATOM 3221 N N . GLN A 1 424 ? 44.551 17.483 106.311 1.00 26.58 424 GLN A N 1
ATOM 3222 C CA . GLN A 1 424 ? 44.714 17.411 104.859 1.00 32.52 424 GLN A CA 1
ATOM 3223 C C . GLN A 1 424 ? 43.387 17.184 104.148 1.00 24.85 424 GLN A C 1
ATOM 3224 O O . GLN A 1 424 ? 43.315 16.472 103.148 1.00 26.83 424 GLN A O 1
ATOM 3230 N N . LEU A 1 425 ? 42.315 17.805 104.667 1.00 25.22 425 LEU A N 1
ATOM 3231 C CA . LEU A 1 425 ? 41.027 17.688 103.987 1.00 25.27 425 LEU A CA 1
ATOM 3232 C C . LEU A 1 425 ? 41.126 18.191 102.555 1.00 27.08 425 LEU A C 1
ATOM 3233 O O . LEU A 1 425 ? 40.588 17.567 101.628 1.00 24.85 425 LEU A O 1
ATOM 3238 N N . LEU A 1 426 ? 41.799 19.352 102.348 1.00 21.63 426 LEU A N 1
ATOM 3239 C CA . LEU A 1 426 ? 42.040 19.837 100.997 1.00 22.08 426 LEU A CA 1
ATOM 3240 C C . LEU A 1 426 ? 43.487 19.557 100.610 1.00 22.13 426 LEU A C 1
ATOM 3241 O O . LEU A 1 426 ? 44.380 19.616 101.455 1.00 21.04 426 LEU A O 1
ATOM 3246 N N . PRO A 1 427 ? 43.754 19.261 99.337 1.00 22.15 427 PRO A N 1
ATOM 3247 C CA . PRO A 1 427 ? 42.788 19.204 98.227 1.00 21.45 427 PRO A CA 1
ATOM 3248 C C . PRO A 1 427 ? 41.905 17.971 98.249 1.00 23.96 427 PRO A C 1
ATOM 3249 O O . PRO A 1 427 ? 42.277 16.932 98.769 1.00 24.20 427 PRO A O 1
ATOM 3253 N N . LEU A 1 428 ? 40.714 18.086 97.682 1.00 22.82 428 LEU A N 1
ATOM 3254 C CA . LEU A 1 428 ? 39.790 16.969 97.530 1.00 22.44 428 LEU A CA 1
ATOM 3255 C C . LEU A 1 428 ? 40.332 15.987 96.509 1.00 27.36 428 LEU A C 1
ATOM 3256 O O . LEU A 1 428 ? 41.229 16.305 95.732 1.00 29.90 428 LEU A O 1
ATOM 3261 N N . ARG A 1 429 ? 39.757 14.789 96.485 1.00 31.82 429 ARG A N 1
ATOM 3262 C CA . ARG A 1 429 ? 40.279 13.736 95.630 1.00 31.64 429 ARG A CA 1
ATOM 3263 C C . ARG A 1 429 ? 39.162 13.094 94.820 1.00 37.17 429 ARG A C 1
ATOM 3264 O O . ARG A 1 429 ? 37.967 13.307 95.063 1.00 31.86 429 ARG A O 1
ATOM 3272 N N . ALA A 1 430 ? 39.593 12.287 93.849 1.00 32.50 430 ALA A N 1
ATOM 3273 C CA . ALA A 1 430 ? 38.684 11.465 93.062 1.00 31.62 430 ALA A CA 1
ATOM 3274 C C . ALA A 1 430 ? 37.911 10.518 93.968 1.00 38.48 430 ALA A C 1
ATOM 3275 O O . ALA A 1 430 ? 38.390 10.081 95.021 1.00 29.53 430 ALA A O 1
ATOM 3277 N N . GLY A 1 431 ? 36.698 10.200 93.553 1.00 38.02 431 GLY A N 1
ATOM 3278 C CA . GLY A 1 431 ? 35.884 9.283 94.300 1.00 39.73 431 GLY A CA 1
ATOM 3279 C C . GLY A 1 431 ? 35.081 9.897 95.423 1.00 37.88 431 GLY A C 1
ATOM 3280 O O . GLY A 1 431 ? 34.235 9.202 96.001 1.00 54.99 431 GLY A O 1
ATOM 3281 N N . GLN A 1 432 ? 35.319 11.156 95.779 1.00 32.37 432 GLN A N 1
ATOM 3282 C CA . GLN A 1 432 ? 34.557 11.761 96.870 1.00 29.91 432 GLN A CA 1
ATOM 3283 C C . GLN A 1 432 ? 33.263 12.331 96.308 1.00 26.12 432 GLN A C 1
ATOM 3284 O O . GLN A 1 432 ? 33.275 12.994 95.269 1.00 25.88 432 GLN A O 1
ATOM 3290 N N . LYS A 1 433 ? 32.159 12.025 96.969 1.00 23.06 433 LYS A N 1
ATOM 3291 C CA . LYS A 1 433 ? 30.875 12.632 96.639 1.00 22.19 433 LYS A CA 1
ATOM 3292 C C . LYS A 1 433 ? 30.781 13.970 97.351 1.00 22.37 433 LYS A C 1
ATOM 3293 O O . LYS A 1 433 ? 30.903 14.036 98.580 1.00 22.18 433 LYS A O 1
ATOM 3299 N N . ILE A 1 434 ? 30.579 15.038 96.596 1.00 18.85 434 ILE A N 1
ATOM 3300 C CA . ILE A 1 434 ? 30.677 16.394 97.142 1.00 20.99 434 ILE A CA 1
ATOM 3301 C C . ILE A 1 434 ? 29.284 17.002 97.162 1.00 24.80 434 ILE A C 1
ATOM 3302 O O . ILE A 1 434 ? 28.579 16.942 96.153 1.00 26.75 434 ILE A O 1
ATOM 3307 N N . LEU A 1 435 ? 28.882 17.571 98.306 1.00 19.28 435 LEU A N 1
ATOM 3308 C CA . LEU A 1 435 ? 27.658 18.361 98.376 1.00 20.16 435 LEU A CA 1
ATOM 3309 C C . LEU A 1 435 ? 28.013 19.842 98.403 1.00 22.64 435 LEU A C 1
ATOM 3310 O O . LEU A 1 435 ? 28.833 20.270 99.217 1.00 22.85 435 LEU A O 1
ATOM 3315 N N . LEU A 1 436 ? 27.379 20.632 97.540 1.00 20.07 436 LEU A N 1
ATOM 3316 C CA . LEU A 1 436 ? 27.509 22.089 97.593 1.00 17.88 436 LEU A CA 1
ATOM 3317 C C . LEU A 1 436 ? 26.279 22.612 98.332 1.00 20.82 436 LEU A C 1
ATOM 3318 O O . LEU A 1 436 ? 25.153 22.360 97.894 1.00 20.43 436 LEU A O 1
ATOM 3323 N N . ALA A 1 437 ? 26.504 23.334 99.433 1.00 19.27 437 ALA A N 1
ATOM 3324 C CA . ALA A 1 437 ? 25.452 23.903 100.259 1.00 17.16 437 ALA A CA 1
ATOM 3325 C C . ALA A 1 437 ? 25.714 25.387 100.451 1.00 19.53 437 ALA A C 1
ATOM 3326 O O . ALA A 1 437 ? 26.787 25.904 100.109 1.00 20.24 437 ALA A O 1
ATOM 3328 N N . GLY A 1 438 ? 24.721 26.072 101.014 1.00 18.44 438 GLY A N 1
ATOM 3329 C CA . GLY A 1 438 ? 24.836 27.488 101.297 1.00 19.99 438 GLY A CA 1
ATOM 3330 C C . GLY A 1 438 ? 24.301 28.372 100.190 1.00 18.57 438 GLY A C 1
ATOM 3331 O O . GLY A 1 438 ? 24.230 27.973 99.016 1.00 20.32 438 GLY A O 1
ATOM 3332 N N . PRO A 1 439 ? 23.950 29.615 100.528 1.00 16.79 439 PRO A N 1
ATOM 3333 C CA . PRO A 1 439 ? 23.282 30.479 99.542 1.00 21.05 439 PRO A CA 1
ATOM 3334 C C . PRO A 1 439 ? 24.230 31.089 98.532 1.00 20.40 439 PRO A C 1
ATOM 3335 O O . PRO A 1 439 ? 23.752 31.653 97.537 1.00 18.07 439 PRO A O 1
ATOM 3339 N N . ASN A 1 440 ? 25.550 30.986 98.741 1.00 18.21 440 ASN A N 1
ATOM 3340 C CA . ASN A 1 440 ? 26.519 31.486 97.776 1.00 21.57 440 ASN A CA 1
ATOM 3341 C C . ASN A 1 440 ? 26.999 30.398 96.842 1.00 20.65 440 ASN A C 1
ATOM 3342 O O . ASN A 1 440 ? 27.891 30.667 96.035 1.00 22.06 440 ASN A O 1
ATOM 3347 N N . ALA A 1 441 ? 26.458 29.165 96.954 1.00 17.25 441 ALA A N 1
ATOM 3348 C CA . ALA A 1 441 ? 27.007 28.030 96.197 1.00 22.03 441 ALA A CA 1
ATOM 3349 C C . ALA A 1 441 ? 26.674 28.063 94.716 1.00 20.45 441 ALA A C 1
ATOM 3350 O O . ALA A 1 441 ? 27.366 27.387 93.939 1.00 17.51 441 ALA A O 1
ATOM 3352 N N . ASN A 1 442 ? 25.615 28.766 94.299 1.00 17.50 442 ASN A N 1
ATOM 3353 C CA . ASN A 1 442 ? 25.184 28.690 92.907 1.00 18.56 442 ASN A CA 1
ATOM 3354 C C . ASN A 1 442 ? 24.717 30.058 92.415 1.00 19.61 442 ASN A C 1
ATOM 3355 O O . ASN A 1 442 ? 23.609 30.218 91.898 1.00 20.79 442 ASN A O 1
ATOM 3360 N N . SER A 1 443 ? 25.605 31.042 92.517 1.00 22.10 443 SER A N 1
ATOM 3361 C CA . SER A 1 443 ? 25.269 32.414 92.170 1.00 26.66 443 SER A CA 1
ATOM 3362 C C . SER A 1 443 ? 26.472 33.151 91.594 1.00 21.06 443 SER A C 1
ATOM 3363 O O . SER A 1 443 ? 27.527 33.238 92.248 1.00 19.33 443 SER A O 1
ATOM 3366 N N . LEU A 1 444 ? 26.290 33.732 90.394 1.00 20.74 444 LEU A N 1
ATOM 3367 C CA . LEU A 1 444 ? 27.313 34.633 89.852 1.00 20.09 444 LEU A CA 1
ATOM 3368 C C . LEU A 1 444 ? 27.258 35.986 90.532 1.00 17.94 444 LEU A C 1
ATOM 3369 O O . LEU A 1 444 ? 28.284 36.648 90.681 1.00 19.34 444 LEU A O 1
ATOM 3374 N N . ARG A 1 445 ? 26.067 36.392 90.959 1.00 17.68 445 ARG A N 1
ATOM 3375 C CA . ARG A 1 445 ? 25.949 37.608 91.759 1.00 15.97 445 ARG A CA 1
ATOM 3376 C C . ARG A 1 445 ? 26.789 37.507 93.026 1.00 18.36 445 ARG A C 1
ATOM 3377 O O . ARG A 1 445 ? 27.462 38.469 93.431 1.00 18.68 445 ARG A O 1
ATOM 3385 N N . ALA A 1 446 ? 26.785 36.331 93.654 1.00 18.19 446 ALA A N 1
ATOM 3386 C CA . ALA A 1 446 ? 27.554 36.154 94.875 1.00 19.53 446 ALA A CA 1
ATOM 3387 C C . ALA A 1 446 ? 29.043 36.265 94.588 1.00 20.13 446 ALA A C 1
ATOM 3388 O O . ALA A 1 446 ? 29.796 36.852 95.380 1.00 18.32 446 ALA A O 1
ATOM 3390 N N . LEU A 1 447 ? 29.475 35.680 93.477 1.00 19.33 447 LEU A N 1
ATOM 3391 C CA . LEU A 1 447 ? 30.896 35.658 93.123 1.00 18.24 447 LEU A CA 1
ATOM 3392 C C . LEU A 1 447 ? 31.427 37.048 92.785 1.00 23.10 447 LEU A C 1
ATOM 3393 O O . LEU A 1 447 ? 32.607 37.353 93.049 1.00 19.83 447 LEU A O 1
ATOM 3398 N N . ASN A 1 448 ? 30.604 37.878 92.144 1.00 18.71 448 ASN A N 1
ATOM 3399 C CA . ASN A 1 448 ? 31.023 39.193 91.679 1.00 18.56 448 ASN A CA 1
ATOM 3400 C C . ASN A 1 448 ? 30.786 40.312 92.691 1.00 24.43 448 ASN A C 1
ATOM 3401 O O . ASN A 1 448 ? 31.581 41.256 92.766 1.00 20.36 448 ASN A O 1
ATOM 3406 N N . GLY A 1 449 ? 29.714 40.247 93.461 1.00 19.17 449 GLY A N 1
ATOM 3407 C CA . GLY A 1 449 ? 29.446 41.403 94.297 1.00 18.17 449 GLY A CA 1
ATOM 3408 C C . GLY A 1 449 ? 28.890 42.562 93.473 1.00 21.56 449 GLY A C 1
ATOM 3409 O O . GLY A 1 449 ? 28.461 42.390 92.335 1.00 20.56 449 GLY A O 1
ATOM 3410 N N . GLY A 1 450 ? 28.916 43.759 94.065 1.00 18.33 450 GLY A N 1
ATOM 3411 C CA . GLY A 1 450 ? 28.407 44.947 93.406 1.00 19.42 450 GLY A CA 1
ATOM 3412 C C . GLY A 1 450 ? 29.308 45.383 92.260 1.00 22.12 450 GLY A C 1
ATOM 3413 O O . GLY A 1 450 ? 30.295 44.736 91.914 1.00 18.68 450 GLY A O 1
ATOM 3414 N N . TRP A 1 451 ? 28.969 46.529 91.686 1.00 21.40 451 TRP A N 1
ATOM 3415 C CA . TRP A 1 451 ? 29.685 47.045 90.523 1.00 15.89 451 TRP A CA 1
ATOM 3416 C C . TRP A 1 451 ? 29.930 45.935 89.499 1.00 21.30 451 TRP A C 1
ATOM 3417 O O . TRP A 1 451 ? 31.051 45.710 89.022 1.00 21.15 451 TRP A O 1
ATOM 3428 N N . THR A 1 452 ? 28.865 45.222 89.148 1.00 21.28 452 THR A N 1
ATOM 3429 C CA . THR A 1 452 ? 28.979 44.208 88.108 1.00 17.82 452 THR A CA 1
ATOM 3430 C C . THR A 1 452 ? 27.702 44.222 87.270 1.00 22.05 452 THR A C 1
ATOM 3431 O O . THR A 1 452 ? 26.667 43.770 87.757 1.00 19.97 452 THR A O 1
ATOM 3435 N N . TYR A 1 453 ? 27.806 44.738 86.029 1.00 20.31 453 TYR A N 1
ATOM 3436 C CA . TYR A 1 453 ? 26.769 44.873 84.995 1.00 22.37 453 TYR A CA 1
ATOM 3437 C C . TYR A 1 453 ? 25.692 45.875 85.402 1.00 24.10 453 TYR A C 1
ATOM 3438 O O . TYR A 1 453 ? 25.219 46.667 84.579 1.00 23.45 453 TYR A O 1
ATOM 3447 N N . THR A 1 454 ? 25.293 45.842 86.669 1.00 21.04 454 THR A N 1
ATOM 3448 C CA . THR A 1 454 ? 24.523 46.911 87.285 1.00 20.17 454 THR A CA 1
ATOM 3449 C C . THR A 1 454 ? 25.268 47.387 88.522 1.00 22.58 454 THR A C 1
ATOM 3450 O O . THR A 1 454 ? 26.119 46.686 89.078 1.00 20.85 454 THR A O 1
ATOM 3454 N N . TRP A 1 455 ? 24.878 48.567 88.980 1.00 19.58 455 TRP A N 1
ATOM 3455 C CA . TRP A 1 455 ? 25.533 49.188 90.123 1.00 21.45 455 TRP A CA 1
ATOM 3456 C C . TRP A 1 455 ? 25.501 48.277 91.353 1.00 20.88 455 TRP A C 1
ATOM 3457 O O . TRP A 1 455 ? 26.541 48.009 91.962 1.00 20.38 455 TRP A O 1
ATOM 3468 N N . GLN A 1 456 ? 24.317 47.755 91.711 1.00 18.33 456 GLN A N 1
ATOM 3469 C CA . GLN A 1 456 ? 24.193 46.865 92.863 1.00 17.89 456 GLN A CA 1
ATOM 3470 C C . GLN A 1 456 ? 24.655 45.434 92.571 1.00 18.60 456 GLN A C 1
ATOM 3471 O O . GLN A 1 456 ? 24.757 44.622 93.505 1.00 21.26 456 GLN A O 1
ATOM 3477 N N . GLY A 1 457 ? 24.982 45.118 91.319 1.00 21.93 457 GLY A N 1
ATOM 3478 C CA . GLY A 1 457 ? 25.331 43.756 90.989 1.00 18.44 457 GLY A CA 1
ATOM 3479 C C . GLY A 1 457 ? 24.174 42.785 91.072 1.00 22.77 457 GLY A C 1
ATOM 3480 O O . GLY A 1 457 ? 24.398 41.568 91.066 1.00 17.95 457 GLY A O 1
ATOM 3481 N N . HIS A 1 458 ? 22.936 43.285 91.114 1.00 19.76 458 HIS A N 1
ATOM 3482 C CA . HIS A 1 458 ? 21.796 42.469 91.532 1.00 21.97 458 HIS A CA 1
ATOM 3483 C C . HIS A 1 458 ? 21.120 41.713 90.390 1.00 24.90 458 HIS A C 1
ATOM 3484 O O . HIS A 1 458 ? 20.094 41.071 90.636 1.00 22.79 458 HIS A O 1
ATOM 3491 N N . ARG A 1 459 ? 21.662 41.757 89.158 1.00 21.67 459 ARG A N 1
ATOM 3492 C CA . ARG A 1 459 ? 21.045 41.077 88.022 1.00 20.09 459 ARG A CA 1
ATOM 3493 C C . ARG A 1 459 ? 22.035 40.169 87.299 1.00 23.29 459 ARG A C 1
ATOM 3494 O O . ARG A 1 459 ? 21.786 39.752 86.170 1.00 24.17 459 ARG A O 1
ATOM 3502 N N . THR A 1 460 ? 23.145 39.845 87.931 1.00 23.16 460 THR A N 1
ATOM 3503 C CA . THR A 1 460 ? 24.243 39.260 87.172 1.00 20.47 460 THR A CA 1
ATOM 3504 C C . THR A 1 460 ? 23.899 37.860 86.684 1.00 23.84 460 THR A C 1
ATOM 3505 O O . THR A 1 460 ? 24.233 37.500 85.552 1.00 23.38 460 THR A O 1
ATOM 3509 N N . ASP A 1 461 ? 23.206 37.057 87.494 1.00 23.08 461 ASP A N 1
ATOM 3510 C CA . ASP A 1 461 ? 22.845 35.729 86.987 1.00 21.32 461 ASP A CA 1
ATOM 3511 C C . ASP A 1 461 ? 21.860 35.825 85.830 1.00 25.84 461 ASP A C 1
ATOM 3512 O O . ASP A 1 461 ? 21.900 34.995 84.908 1.00 26.60 461 ASP A O 1
ATOM 3517 N N . GLU A 1 462 ? 21.009 36.849 85.844 1.00 22.55 462 GLU A N 1
ATOM 3518 C CA A GLU A 1 462 ? 20.063 37.057 84.750 0.52 26.13 462 GLU A CA 1
ATOM 3519 C CA B GLU A 1 462 ? 20.065 37.041 84.741 0.48 26.12 462 GLU A CA 1
ATOM 3520 C C . GLU A 1 462 ? 20.780 37.500 83.480 1.00 28.16 462 GLU A C 1
ATOM 3521 O O . GLU A 1 462 ? 20.473 37.026 82.378 1.00 25.38 462 GLU A O 1
ATOM 3532 N N . LEU A 1 463 ? 21.758 38.392 83.618 1.00 25.64 463 LEU A N 1
ATOM 3533 C CA . LEU A 1 463 ? 22.367 39.049 82.475 1.00 22.25 463 LEU A CA 1
ATOM 3534 C C . LEU A 1 463 ? 23.495 38.262 81.841 1.00 24.50 463 LEU A C 1
ATOM 3535 O O . LEU A 1 463 ? 23.817 38.501 80.665 1.00 23.14 463 LEU A O 1
ATOM 3540 N N . ALA A 1 464 ? 24.135 37.369 82.589 1.00 21.26 464 ALA A N 1
ATOM 3541 C CA . ALA A 1 464 ? 25.350 36.720 82.103 1.00 23.80 464 ALA A CA 1
ATOM 3542 C C . ALA A 1 464 ? 25.432 35.266 82.568 1.00 26.23 464 ALA A C 1
ATOM 3543 O O . ALA A 1 464 ? 26.444 34.863 83.164 1.00 23.74 464 ALA A O 1
ATOM 3545 N N . PRO A 1 465 ? 24.415 34.441 82.286 1.00 27.22 465 PRO A N 1
ATOM 3546 C CA . PRO A 1 465 ? 24.410 33.056 82.795 1.00 24.45 465 PRO A CA 1
ATOM 3547 C C . PRO A 1 465 ? 25.488 32.170 82.208 1.00 27.05 465 PRO A C 1
ATOM 3548 O O . PRO A 1 465 ? 25.644 31.035 82.684 1.00 25.98 465 PRO A O 1
ATOM 3552 N N . GLN A 1 466 ? 26.233 32.629 81.198 1.00 25.17 466 GLN A N 1
ATOM 3553 C CA . GLN A 1 466 ? 27.249 31.773 80.595 1.00 27.79 466 GLN A CA 1
ATOM 3554 C C . GLN A 1 466 ? 28.449 31.526 81.514 1.00 25.62 466 GLN A C 1
ATOM 3555 O O . GLN A 1 466 ? 29.160 30.536 81.319 1.00 23.87 466 GLN A O 1
ATOM 3561 N N . TYR A 1 467 ? 28.674 32.370 82.515 1.00 22.29 467 TYR A N 1
ATOM 3562 C CA . TYR A 1 467 ? 29.807 32.165 83.421 1.00 23.54 467 TYR A CA 1
ATOM 3563 C C . TYR A 1 467 ? 29.437 31.129 84.465 1.00 26.39 467 TYR A C 1
ATOM 3564 O O . TYR A 1 467 ? 28.267 30.815 84.650 1.00 22.29 467 TYR A O 1
ATOM 3573 N N . LYS A 1 468 ? 30.445 30.571 85.138 1.00 22.87 468 LYS A N 1
ATOM 3574 C CA . LYS A 1 468 ? 30.237 29.375 85.959 1.00 20.45 468 LYS A CA 1
ATOM 3575 C C . LYS A 1 468 ? 30.111 29.742 87.436 1.00 20.72 468 LYS A C 1
ATOM 3576 O O . LYS A 1 468 ? 31.005 30.388 88.007 1.00 19.36 468 LYS A O 1
ATOM 3582 N N . THR A 1 469 ? 29.018 29.305 88.064 1.00 20.86 469 THR A N 1
ATOM 3583 C CA . THR A 1 469 ? 28.894 29.433 89.514 1.00 18.69 469 THR A CA 1
ATOM 3584 C C . THR A 1 469 ? 29.840 28.450 90.203 1.00 19.14 469 THR A C 1
ATOM 3585 O O . THR A 1 469 ? 30.446 27.570 89.576 1.00 18.91 469 THR A O 1
ATOM 3589 N N . ILE A 1 470 ? 29.968 28.585 91.519 1.00 16.61 470 ILE A N 1
ATOM 3590 C CA . ILE A 1 470 ? 30.797 27.628 92.234 1.00 18.22 470 ILE A CA 1
ATOM 3591 C C . ILE A 1 470 ? 30.348 26.207 91.934 1.00 18.90 470 ILE A C 1
ATOM 3592 O O . ILE A 1 470 ? 31.157 25.352 91.577 1.00 18.35 470 ILE A O 1
ATOM 3597 N N . TYR A 1 471 ? 29.047 25.939 92.081 1.00 17.71 471 TYR A N 1
ATOM 3598 C CA . TYR A 1 471 ? 28.507 24.611 91.788 1.00 18.68 471 TYR A CA 1
ATOM 3599 C C . TYR A 1 471 ? 28.834 24.153 90.367 1.00 19.00 471 TYR A C 1
ATOM 3600 O O . TYR A 1 471 ? 29.298 23.019 90.156 1.00 19.21 471 TYR A O 1
ATOM 3609 N N . GLU A 1 472 ? 28.548 24.997 89.381 1.00 19.76 472 GLU A N 1
ATOM 3610 C CA . GLU A 1 472 ? 28.825 24.640 87.982 1.00 20.81 472 GLU A CA 1
ATOM 3611 C C . GLU A 1 472 ? 30.304 24.279 87.775 1.00 20.94 472 GLU A C 1
ATOM 3612 O O . GLU A 1 472 ? 30.637 23.265 87.144 1.00 21.31 472 GLU A O 1
ATOM 3618 N N . ALA A 1 473 ? 31.211 25.092 88.316 1.00 17.51 473 ALA A N 1
ATOM 3619 C CA . ALA A 1 473 ? 32.634 24.849 88.093 1.00 19.59 473 ALA A CA 1
ATOM 3620 C C . ALA A 1 473 ? 33.101 23.598 88.834 1.00 22.41 473 ALA A C 1
ATOM 3621 O O . ALA A 1 473 ? 33.923 22.830 88.320 1.00 23.25 473 ALA A O 1
ATOM 3623 N N . MET A 1 474 ? 32.572 23.370 90.038 1.00 22.03 474 MET A N 1
ATOM 3624 C CA . MET A 1 474 ? 32.883 22.151 90.790 1.00 18.90 474 MET A CA 1
ATOM 3625 C C . MET A 1 474 ? 32.380 20.921 90.049 1.00 20.88 474 MET A C 1
ATOM 3626 O O . MET A 1 474 ? 33.103 19.933 89.906 1.00 22.18 474 MET A O 1
ATOM 3631 N N . ALA A 1 475 ? 31.134 20.970 89.538 1.00 18.72 475 ALA A N 1
ATOM 3632 C CA . ALA A 1 475 ? 30.606 19.816 88.810 1.00 18.59 475 ALA A CA 1
ATOM 3633 C C . ALA A 1 475 ? 31.435 19.505 87.558 1.00 24.34 475 ALA A C 1
ATOM 3634 O O . ALA A 1 475 ? 31.680 18.337 87.234 1.00 24.14 475 ALA A O 1
ATOM 3636 N N . GLU A 1 476 ? 31.866 20.529 86.839 1.00 20.28 476 GLU A N 1
ATOM 3637 C CA . GLU A 1 476 ? 32.658 20.279 85.635 1.00 25.38 476 GLU A CA 1
ATOM 3638 C C . GLU A 1 476 ? 34.013 19.670 85.968 1.00 27.94 476 GLU A C 1
ATOM 3639 O O . GLU A 1 476 ? 34.459 18.748 85.283 1.00 23.71 476 GLU A O 1
ATOM 3645 N N . ARG A 1 477 ? 34.654 20.133 87.040 1.00 22.31 477 ARG A N 1
ATOM 3646 C CA . ARG A 1 477 ? 35.994 19.652 87.384 1.00 22.89 477 ARG A CA 1
ATOM 3647 C C . ARG A 1 477 ? 35.953 18.278 88.042 1.00 23.05 477 ARG A C 1
ATOM 3648 O O . ARG A 1 477 ? 36.773 17.408 87.723 1.00 25.81 477 ARG A O 1
ATOM 3656 N N . PHE A 1 478 ? 35.028 18.062 88.977 1.00 22.59 478 PHE A N 1
ATOM 3657 C CA . PHE A 1 478 ? 34.980 16.787 89.675 1.00 23.10 478 PHE A CA 1
ATOM 3658 C C . PHE A 1 478 ? 34.052 15.762 89.032 1.00 30.75 478 PHE A C 1
ATOM 3659 O O . PHE A 1 478 ? 34.077 14.592 89.431 1.00 25.69 478 PHE A O 1
ATOM 3667 N N . GLY A 1 479 ? 33.251 16.160 88.057 1.00 22.25 479 GLY A N 1
ATOM 3668 C CA . GLY A 1 479 ? 32.329 15.232 87.422 1.00 22.29 479 GLY A CA 1
ATOM 3669 C C . GLY A 1 479 ? 30.912 15.544 87.864 1.00 22.29 479 GLY A C 1
ATOM 3670 O O . GLY A 1 479 ? 30.650 15.767 89.068 1.00 22.98 479 GLY A O 1
ATOM 3671 N N . GLN A 1 480 ? 29.992 15.616 86.898 1.00 23.08 480 GLN A N 1
ATOM 3672 C CA . GLN A 1 480 ? 28.615 15.984 87.239 1.00 23.55 480 GLN A CA 1
ATOM 3673 C C . GLN A 1 480 ? 27.988 14.961 88.180 1.00 20.47 480 GLN A C 1
ATOM 3674 O O . GLN A 1 480 ? 27.074 15.285 88.930 1.00 22.91 480 GLN A O 1
ATOM 3680 N N . ASP A 1 481 ? 28.437 13.725 88.117 1.00 21.06 481 ASP A N 1
ATOM 3681 C CA . ASP A 1 481 ? 27.884 12.663 88.918 1.00 23.22 481 ASP A CA 1
ATOM 3682 C C . ASP A 1 481 ? 28.399 12.699 90.342 1.00 28.42 481 ASP A C 1
ATOM 3683 O O . ASP A 1 481 ? 27.816 12.027 91.209 1.00 23.69 481 ASP A O 1
ATOM 3688 N N . LYS A 1 482 ? 29.475 13.451 90.601 1.00 23.98 482 LYS A N 1
ATOM 3689 C CA . LYS A 1 482 ? 30.069 13.503 91.941 1.00 23.55 482 LYS A CA 1
ATOM 3690 C C . LYS A 1 482 ? 29.684 14.741 92.729 1.00 25.39 482 LYS A C 1
ATOM 3691 O O . LYS A 1 482 ? 29.989 14.810 93.924 1.00 26.67 482 LYS A O 1
ATOM 3697 N N . VAL A 1 483 ? 29.005 15.704 92.112 1.00 21.85 483 VAL A N 1
ATOM 3698 C CA . VAL A 1 483 ? 28.675 16.976 92.757 1.00 22.46 483 VAL A CA 1
ATOM 3699 C C . VAL A 1 483 ? 27.161 17.193 92.751 1.00 25.53 483 VAL A C 1
ATOM 3700 O O . VAL A 1 483 ? 26.510 17.111 91.696 1.00 24.67 483 VAL A O 1
ATOM 3704 N N . THR A 1 484 ? 26.619 17.491 93.927 1.00 20.44 484 THR A N 1
ATOM 3705 C CA . THR A 1 484 ? 25.195 17.662 94.195 1.00 22.91 484 THR A CA 1
ATOM 3706 C C . THR A 1 484 ? 24.977 19.043 94.785 1.00 26.34 484 THR A C 1
ATOM 3707 O O . THR A 1 484 ? 25.755 19.494 95.626 1.00 25.20 484 THR A O 1
ATOM 3711 N N . LEU A 1 485 ? 23.904 19.706 94.374 1.00 18.43 485 LEU A N 1
ATOM 3712 C CA . LEU A 1 485 ? 23.564 21.006 94.924 1.00 20.90 485 LEU A CA 1
ATOM 3713 C C . LEU A 1 485 ? 22.343 20.863 95.841 1.00 21.77 485 LEU A C 1
ATOM 3714 O O . LEU A 1 485 ? 21.276 20.422 95.399 1.00 19.06 485 LEU A O 1
ATOM 3719 N N . SER A 1 486 ? 22.493 21.264 97.107 1.00 18.25 486 SER A N 1
ATOM 3720 C CA . SER A 1 486 ? 21.342 21.376 98.011 1.00 21.60 486 SER A CA 1
ATOM 3721 C C . SER A 1 486 ? 21.671 22.492 99.003 1.00 21.27 486 SER A C 1
ATOM 3722 O O . SER A 1 486 ? 22.471 22.270 99.912 1.00 21.61 486 SER A O 1
ATOM 3725 N N . GLN A 1 487 ? 21.051 23.674 98.834 1.00 19.84 487 GLN A N 1
ATOM 3726 C CA . GLN A 1 487 ? 21.612 24.863 99.479 1.00 20.93 487 GLN A CA 1
ATOM 3727 C C . GLN A 1 487 ? 21.257 24.949 100.955 1.00 21.24 487 GLN A C 1
ATOM 3728 O O . GLN A 1 487 ? 22.110 25.323 101.759 1.00 20.88 487 GLN A O 1
ATOM 3734 N N . GLY A 1 488 ? 20.018 24.623 101.320 1.00 19.44 488 GLY A N 1
ATOM 3735 C CA . GLY A 1 488 ? 19.585 24.731 102.707 1.00 18.26 488 GLY A CA 1
ATOM 3736 C C . GLY A 1 488 ? 19.199 26.138 103.118 1.00 18.06 488 GLY A C 1
ATOM 3737 O O . GLY A 1 488 ? 18.327 26.315 103.963 1.00 19.68 488 GLY A O 1
ATOM 3738 N N . VAL A 1 489 ? 19.839 27.143 102.530 1.00 18.94 489 VAL A N 1
ATOM 3739 C CA . VAL A 1 489 ? 19.510 28.549 102.742 1.00 19.50 489 VAL A CA 1
ATOM 3740 C C . VAL A 1 489 ? 19.600 29.234 101.399 1.00 19.29 489 VAL A C 1
ATOM 3741 O O . VAL A 1 489 ? 20.528 28.963 100.629 1.00 20.37 489 VAL A O 1
ATOM 3745 N N . VAL A 1 490 ? 18.651 30.124 101.113 1.00 17.11 490 VAL A N 1
ATOM 3746 C CA . VAL A 1 490 ? 18.561 30.752 99.791 1.00 19.22 490 VAL A CA 1
ATOM 3747 C C . VAL A 1 490 ? 18.385 32.262 99.951 1.00 22.22 490 VAL A C 1
ATOM 3748 O O . VAL A 1 490 ? 17.594 32.720 100.788 1.00 26.02 490 VAL A O 1
ATOM 3752 N N . TYR A 1 491 ? 19.136 33.052 99.125 1.00 19.19 491 TYR A N 1
ATOM 3753 C CA . TYR A 1 491 ? 18.857 34.489 99.019 1.00 17.34 491 TYR A CA 1
ATOM 3754 C C . TYR A 1 491 ? 17.646 34.721 98.114 1.00 19.49 491 TYR A C 1
ATOM 3755 O O . TYR A 1 491 ? 17.553 34.112 97.060 1.00 24.11 491 TYR A O 1
ATOM 3764 N N . PRO A 1 492 ? 16.757 35.637 98.461 1.00 21.19 492 PRO A N 1
ATOM 3765 C CA . PRO A 1 492 ? 15.685 36.020 97.534 1.00 22.66 492 PRO A CA 1
ATOM 3766 C C . PRO A 1 492 ? 16.225 36.802 96.338 1.00 26.79 492 PRO A C 1
ATOM 3767 O O . PRO A 1 492 ? 17.308 37.391 96.387 1.00 21.99 492 PRO A O 1
ATOM 3771 N N . LYS A 1 493 ? 15.433 36.834 95.253 1.00 25.17 493 LYS A N 1
ATOM 3772 C CA . LYS A 1 493 ? 15.790 37.695 94.126 1.00 23.67 493 LYS A CA 1
ATOM 3773 C C . LYS A 1 493 ? 15.650 39.154 94.553 1.00 25.82 493 LYS A C 1
ATOM 3774 O O . LYS A 1 493 ? 14.766 39.497 95.344 1.00 23.14 493 LYS A O 1
ATOM 3780 N N . ALA A 1 494 ? 16.534 40.008 94.047 1.00 23.71 494 ALA A N 1
ATOM 3781 C CA . ALA A 1 494 ? 16.541 41.403 94.478 1.00 24.53 494 ALA A CA 1
ATOM 3782 C C . ALA A 1 494 ? 15.349 42.159 93.912 1.00 28.37 494 ALA A C 1
ATOM 3783 O O . ALA A 1 494 ? 14.938 41.914 92.770 1.00 29.17 494 ALA A O 1
ATOM 3785 N N . ASP A 1 495 ? 14.801 43.095 94.707 1.00 25.50 495 ASP A N 1
ATOM 3786 C CA . ASP A 1 495 ? 13.914 44.091 94.114 1.00 29.23 495 ASP A CA 1
ATOM 3787 C C . ASP A 1 495 ? 14.769 45.125 93.366 1.00 34.66 495 ASP A C 1
ATOM 3788 O O . ASP A 1 495 ? 16.007 45.078 93.405 1.00 26.41 495 ASP A O 1
ATOM 3793 N N . GLU A 1 496 ? 14.115 46.063 92.665 1.00 23.59 496 GLU A N 1
ATOM 3794 C CA . GLU A 1 496 ? 14.886 46.979 91.813 1.00 30.50 496 GLU A CA 1
ATOM 3795 C C . GLU A 1 496 ? 15.907 47.801 92.605 1.00 28.28 496 GLU A C 1
ATOM 3796 O O . GLU A 1 496 ? 16.989 48.101 92.085 1.00 29.37 496 GLU A O 1
ATOM 3802 N N . ALA A 1 497 ? 15.590 48.182 93.847 1.00 24.23 497 ALA A N 1
ATOM 3803 C CA . ALA A 1 497 ? 16.502 48.961 94.689 1.00 22.99 497 ALA A CA 1
ATOM 3804 C C . ALA A 1 497 ? 17.510 48.094 95.450 1.00 23.28 497 ALA A C 1
ATOM 3805 O O . ALA A 1 497 ? 18.371 48.636 96.153 1.00 26.52 497 ALA A O 1
ATOM 3807 N N . ASN A 1 498 ? 17.437 46.772 95.309 1.00 22.93 498 ASN A N 1
ATOM 3808 C CA . ASN A 1 498 ? 18.269 45.854 96.082 1.00 22.82 498 ASN A CA 1
ATOM 3809 C C . ASN A 1 498 ? 18.096 46.127 97.571 1.00 24.32 498 ASN A C 1
ATOM 3810 O O . ASN A 1 498 ? 19.046 46.056 98.357 1.00 23.55 498 ASN A O 1
ATOM 3815 N N . SER A 1 499 ? 16.857 46.414 97.980 1.00 21.85 499 SER A N 1
ATOM 3816 C CA . SER A 1 499 ? 16.669 46.711 99.387 1.00 24.81 499 SER A CA 1
ATOM 3817 C C . SER A 1 499 ? 16.732 45.467 100.255 1.00 24.24 499 SER A C 1
ATOM 3818 O O . SER A 1 499 ? 16.841 45.604 101.477 1.00 27.22 499 SER A O 1
ATOM 3821 N N . ASN A 1 500 ? 16.671 44.273 99.652 1.00 21.97 500 ASN A N 1
ATOM 3822 C CA . ASN A 1 500 ? 16.680 43.008 100.374 1.00 20.24 500 ASN A CA 1
ATOM 3823 C C . ASN A 1 500 ? 17.972 42.206 100.191 1.00 20.48 500 ASN A C 1
ATOM 3824 O O . ASN A 1 500 ? 17.958 40.980 100.375 1.00 22.72 500 ASN A O 1
ATOM 3829 N N . TRP A 1 501 ? 19.106 42.875 99.885 1.00 19.37 501 TRP A N 1
ATOM 3830 C CA . TRP A 1 501 ? 20.400 42.185 99.770 1.00 21.29 501 TRP A CA 1
ATOM 3831 C C . TRP A 1 501 ? 20.763 41.406 101.042 1.00 24.73 501 TRP A C 1
ATOM 3832 O O . TRP A 1 501 ? 21.411 40.359 100.950 1.00 20.90 501 TRP A O 1
ATOM 3843 N N . ALA A 1 502 ? 20.369 41.885 102.238 1.00 17.27 502 ALA A N 1
ATOM 3844 C CA . ALA A 1 502 ? 20.770 41.181 103.461 1.00 20.57 502 ALA A CA 1
ATOM 3845 C C . ALA A 1 502 ? 19.855 40.015 103.820 1.00 23.04 502 ALA A C 1
ATOM 3846 O O . ALA A 1 502 ? 20.207 39.222 104.705 1.00 23.09 502 ALA A O 1
ATOM 3848 N N . ALA A 1 503 ? 18.697 39.898 103.179 1.00 22.43 503 ALA A N 1
ATOM 3849 C CA . ALA A 1 503 ? 17.750 38.862 103.550 1.00 22.07 503 ALA A CA 1
ATOM 3850 C C . ALA A 1 503 ? 18.221 37.500 103.050 1.00 23.03 503 ALA A C 1
ATOM 3851 O O . ALA A 1 503 ? 18.876 37.387 102.006 1.00 20.36 503 ALA A O 1
ATOM 3853 N N . ASP A 1 504 ? 17.875 36.462 103.804 1.00 20.18 504 ASP A N 1
ATOM 3854 C CA . ASP A 1 504 ? 17.940 35.097 103.292 1.00 20.42 504 ASP A CA 1
ATOM 3855 C C . ASP A 1 504 ? 16.887 34.290 104.028 1.00 23.99 504 ASP A C 1
ATOM 3856 O O . ASP A 1 504 ? 16.249 34.775 104.971 1.00 24.77 504 ASP A O 1
ATOM 3861 N N A SER A 1 505 ? 16.679 33.059 103.570 0.42 21.18 505 SER A N 1
ATOM 3862 N N B SER A 1 505 ? 16.678 33.057 103.574 0.58 21.15 505 SER A N 1
ATOM 3863 C CA A SER A 1 505 ? 15.606 32.226 104.096 0.42 20.84 505 SER A CA 1
ATOM 3864 C CA B SER A 1 505 ? 15.592 32.231 104.091 0.58 20.80 505 SER A CA 1
ATOM 3865 C C A SER A 1 505 ? 16.086 30.794 104.228 0.42 22.32 505 SER A C 1
ATOM 3866 C C B SER A 1 505 ? 16.061 30.793 104.214 0.58 22.32 505 SER A C 1
ATOM 3867 O O A SER A 1 505 ? 16.852 30.316 103.389 0.42 21.65 505 SER A O 1
ATOM 3868 O O B SER A 1 505 ? 16.805 30.310 103.357 0.58 21.59 505 SER A O 1
ATOM 3873 N N . MET A 1 506 ? 15.610 30.103 105.260 1.00 21.17 506 MET A N 1
ATOM 3874 C CA . MET A 1 506 ? 15.806 28.661 105.316 1.00 23.65 506 MET A CA 1
ATOM 3875 C C . MET A 1 506 ? 15.032 28.040 104.155 1.00 27.36 506 MET A C 1
ATOM 3876 O O . MET A 1 506 ? 13.953 28.506 103.785 1.00 30.25 506 MET A O 1
ATOM 3881 N N . ALA A 1 507 ? 15.570 26.983 103.586 1.00 23.96 507 ALA A N 1
ATOM 3882 C CA . ALA A 1 507 ? 14.977 26.379 102.377 1.00 23.37 507 ALA A CA 1
ATOM 3883 C C . ALA A 1 507 ? 15.003 24.862 102.534 1.00 26.65 507 ALA A C 1
ATOM 3884 O O . ALA A 1 507 ? 15.936 24.203 102.085 1.00 26.54 507 ALA A O 1
ATOM 3886 N N . ASP A 1 508 ? 13.968 24.306 103.147 1.00 20.56 508 ASP A N 1
ATOM 3887 C CA . ASP A 1 508 ? 13.907 22.871 103.424 1.00 26.89 508 ASP A CA 1
ATOM 3888 C C . ASP A 1 508 ? 15.234 22.341 103.957 1.00 27.53 508 ASP A C 1
ATOM 3889 O O . ASP A 1 508 ? 15.887 21.474 103.371 1.00 21.97 508 ASP A O 1
ATOM 3894 N N . LEU A 1 509 ? 15.613 22.865 105.122 1.00 22.91 509 LEU A N 1
ATOM 3895 C CA . LEU A 1 509 ? 16.864 22.438 105.735 1.00 21.31 509 LEU A CA 1
ATOM 3896 C C . LEU A 1 509 ? 16.902 20.922 105.892 1.00 22.49 509 LEU A C 1
ATOM 3897 O O . LEU A 1 509 ? 17.930 20.299 105.628 1.00 25.19 509 LEU A O 1
ATOM 3902 N N . ALA A 1 510 ? 15.769 20.296 106.255 1.00 23.48 510 ALA A N 1
ATOM 3903 C CA . ALA A 1 510 ? 15.812 18.851 106.519 1.00 23.31 510 ALA A CA 1
ATOM 3904 C C . ALA A 1 510 ? 16.299 18.066 105.296 1.00 26.58 510 ALA A C 1
ATOM 3905 O O . ALA A 1 510 ? 17.098 17.124 105.424 1.00 26.39 510 ALA A O 1
ATOM 3907 N N . ALA A 1 511 ? 15.842 18.439 104.103 1.00 21.85 511 ALA A N 1
ATOM 3908 C CA . ALA A 1 511 ? 16.284 17.725 102.908 1.00 28.07 511 ALA A CA 1
ATOM 3909 C C . ALA A 1 511 ? 17.764 17.945 102.658 1.00 24.82 511 ALA A C 1
ATOM 3910 O O . ALA A 1 511 ? 18.462 17.044 102.184 1.00 25.85 511 ALA A O 1
ATOM 3912 N N . THR A 1 512 ? 18.265 19.131 102.975 1.00 23.10 512 THR A N 1
ATOM 3913 C CA . THR A 1 512 ? 19.688 19.383 102.772 1.00 20.92 512 THR A CA 1
ATOM 3914 C C . THR A 1 512 ? 20.517 18.557 103.743 1.00 22.72 512 THR A C 1
ATOM 3915 O O . THR A 1 512 ? 21.600 18.076 103.397 1.00 24.61 512 THR A O 1
ATOM 3919 N N . LEU A 1 513 ? 20.021 18.368 104.966 1.00 21.15 513 LEU A N 1
ATOM 3920 C CA . LEU A 1 513 ? 20.747 17.535 105.911 1.00 23.61 513 LEU A CA 1
ATOM 3921 C C . LEU A 1 513 ? 20.733 16.086 105.468 1.00 22.61 513 LEU A C 1
ATOM 3922 O O . LEU A 1 513 ? 21.734 15.379 105.626 1.00 24.85 513 LEU A O 1
ATOM 3927 N N . ARG A 1 514 ? 19.622 15.626 104.887 1.00 23.83 514 ARG A N 1
ATOM 3928 C CA . ARG A 1 514 ? 19.607 14.281 104.304 1.00 25.80 514 ARG A CA 1
ATOM 3929 C C . ARG A 1 514 ? 20.612 14.163 103.164 1.00 31.73 514 ARG A C 1
ATOM 3930 O O . ARG A 1 514 ? 21.307 13.149 103.048 1.00 28.06 514 ARG A O 1
ATOM 3938 N N . ALA A 1 515 ? 20.704 15.188 102.306 1.00 24.21 515 ALA A N 1
ATOM 3939 C CA . ALA A 1 515 ? 21.720 15.160 101.252 1.00 28.16 515 ALA A CA 1
ATOM 3940 C C . ALA A 1 515 ? 23.125 15.125 101.844 1.00 31.95 515 ALA A C 1
ATOM 3941 O O . ALA A 1 515 ? 24.011 14.432 101.329 1.00 26.25 515 ALA A O 1
ATOM 3943 N N . ALA A 1 516 ? 23.348 15.855 102.938 1.00 23.63 516 ALA A N 1
ATOM 3944 C CA . ALA A 1 516 ? 24.676 15.857 103.552 1.00 28.34 516 ALA A CA 1
ATOM 3945 C C . ALA A 1 516 ? 25.045 14.478 104.097 1.00 29.17 516 ALA A C 1
ATOM 3946 O O . ALA A 1 516 ? 26.201 14.045 103.980 1.00 27.47 516 ALA A O 1
ATOM 3948 N N . GLN A 1 517 ? 24.088 13.778 104.719 1.00 27.25 517 GLN A N 1
ATOM 3949 C CA . GLN A 1 517 ? 24.413 12.456 105.242 1.00 34.56 517 GLN A CA 1
ATOM 3950 C C . GLN A 1 517 ? 24.811 11.496 104.131 1.00 34.63 517 GLN A C 1
ATOM 3951 O O . GLN A 1 517 ? 25.501 10.512 104.403 1.00 30.29 517 GLN A O 1
ATOM 3957 N N . ALA A 1 518 ? 24.400 11.753 102.897 1.00 28.64 518 ALA A N 1
ATOM 3958 C CA . ALA A 1 518 ? 24.756 10.881 101.787 1.00 31.51 518 ALA A CA 1
ATOM 3959 C C . ALA A 1 518 ? 26.070 11.267 101.116 1.00 33.38 518 ALA A C 1
ATOM 3960 O O . ALA A 1 518 ? 26.584 10.501 100.301 1.00 30.66 518 ALA A O 1
ATOM 3962 N N . ALA A 1 519 ? 26.610 12.431 101.413 1.00 24.97 519 ALA A N 1
ATOM 3963 C CA . ALA A 1 519 ? 27.818 12.902 100.752 1.00 25.23 519 ALA A CA 1
ATOM 3964 C C . ALA A 1 519 ? 29.061 12.459 101.528 1.00 28.86 519 ALA A C 1
ATOM 3965 O O . ALA A 1 519 ? 28.977 11.977 102.661 1.00 27.68 519 ALA A O 1
ATOM 3967 N N . ASP A 1 520 ? 30.233 12.665 100.927 1.00 20.79 520 ASP A N 1
ATOM 3968 C CA . ASP A 1 520 ? 31.485 12.453 101.654 1.00 23.23 520 ASP A CA 1
ATOM 3969 C C . ASP A 1 520 ? 32.094 13.731 102.196 1.00 25.42 520 ASP A C 1
ATOM 3970 O O . ASP A 1 520 ? 32.779 13.689 103.219 1.00 24.66 520 ASP A O 1
ATOM 3975 N N . VAL A 1 521 ? 31.904 14.862 101.528 1.00 23.61 521 VAL A N 1
ATOM 3976 C CA . VAL A 1 521 ? 32.425 16.133 102.002 1.00 19.85 521 VAL A CA 1
ATOM 3977 C C . VAL A 1 521 ? 31.414 17.201 101.627 1.00 20.68 521 VAL A C 1
ATOM 3978 O O . VAL A 1 521 ? 30.723 17.096 100.613 1.00 19.84 521 VAL A O 1
ATOM 3982 N N . ILE A 1 522 ? 31.278 18.204 102.486 1.00 21.03 522 ILE A N 1
ATOM 3983 C CA . ILE A 1 522 ? 30.311 19.271 102.296 1.00 19.83 522 ILE A CA 1
ATOM 3984 C C . ILE A 1 522 ? 31.101 20.541 102.051 1.00 25.52 522 ILE A C 1
ATOM 3985 O O . ILE A 1 522 ? 31.982 20.880 102.848 1.00 21.78 522 ILE A O 1
ATOM 3990 N N . VAL A 1 523 ? 30.801 21.231 100.953 1.00 21.25 523 VAL A N 1
ATOM 3991 C CA . VAL A 1 523 ? 31.420 22.518 100.662 1.00 18.06 523 VAL A CA 1
ATOM 3992 C C . VAL A 1 523 ? 30.332 23.559 100.892 1.00 21.78 523 VAL A C 1
ATOM 3993 O O . VAL A 1 523 ? 29.424 23.710 100.067 1.00 21.68 523 VAL A O 1
ATOM 3997 N N . ALA A 1 524 ? 30.401 24.278 102.002 1.00 17.61 524 ALA A N 1
ATOM 3998 C CA . ALA A 1 524 ? 29.325 25.174 102.422 1.00 16.29 524 ALA A CA 1
ATOM 3999 C C . ALA A 1 524 ? 29.736 26.609 102.099 1.00 19.61 524 ALA A C 1
ATOM 4000 O O . ALA A 1 524 ? 30.703 27.114 102.665 1.00 20.62 524 ALA A O 1
ATOM 4002 N N . CYS A 1 525 ? 28.987 27.274 101.214 1.00 18.49 525 CYS A N 1
ATOM 4003 C CA . CYS A 1 525 ? 29.355 28.589 100.692 1.00 19.46 525 CYS A CA 1
ATOM 4004 C C . CYS A 1 525 ? 28.423 29.624 101.316 1.00 18.33 525 CYS A C 1
ATOM 4005 O O . CYS A 1 525 ? 27.231 29.679 100.982 1.00 17.80 525 CYS A O 1
ATOM 4008 N N . VAL A 1 526 ? 28.971 30.475 102.188 1.00 19.31 526 VAL A N 1
ATOM 4009 C CA . VAL A 1 526 ? 28.191 31.412 102.990 1.00 19.39 526 VAL A CA 1
ATOM 4010 C C . VAL A 1 526 ? 28.879 32.762 102.896 1.00 18.86 526 VAL A C 1
ATOM 4011 O O . VAL A 1 526 ? 30.027 32.866 102.465 1.00 19.24 526 VAL A O 1
ATOM 4015 N N . GLY A 1 527 ? 28.182 33.793 103.353 1.00 20.16 527 GLY A N 1
ATOM 4016 C CA . GLY A 1 527 ? 28.760 35.129 103.387 1.00 19.78 527 GLY A CA 1
ATOM 4017 C C . GLY A 1 527 ? 27.707 36.200 103.139 1.00 20.13 527 GLY A C 1
ATOM 4018 O O . GLY A 1 527 ? 26.735 36.319 103.908 1.00 19.65 527 GLY A O 1
ATOM 4019 N N . GLU A 1 528 ? 27.868 36.978 102.064 1.00 16.67 528 GLU A N 1
ATOM 4020 C CA . GLU A 1 528 ? 26.905 38.018 101.710 1.00 17.83 528 GLU A CA 1
ATOM 4021 C C . GLU A 1 528 ? 26.447 37.838 100.279 1.00 18.80 528 GLU A C 1
ATOM 4022 O O . GLU A 1 528 ? 27.209 37.348 99.442 1.00 18.13 528 GLU A O 1
ATOM 4028 N N . ASN A 1 529 ? 25.237 38.330 100.001 1.00 18.69 529 ASN A N 1
ATOM 4029 C CA . ASN A 1 529 ? 24.809 38.648 98.631 1.00 15.52 529 ASN A CA 1
ATOM 4030 C C . ASN A 1 529 ? 25.420 39.984 98.204 1.00 18.62 529 ASN A C 1
ATOM 4031 O O . ASN A 1 529 ? 26.056 40.673 99.005 1.00 19.94 529 ASN A O 1
ATOM 4036 N N . SER A 1 530 ? 25.226 40.368 96.928 1.00 19.68 530 SER A N 1
ATOM 4037 C CA . SER A 1 530 ? 25.864 41.581 96.422 1.00 15.76 530 SER A CA 1
ATOM 4038 C C . SER A 1 530 ? 25.146 42.841 96.901 1.00 18.63 530 SER A C 1
ATOM 4039 O O . SER A 1 530 ? 23.939 42.838 97.190 1.00 20.69 530 SER A O 1
ATOM 4042 N N . TYR A 1 531 ? 25.921 43.917 97.030 1.00 16.43 531 TYR A N 1
ATOM 4043 C CA . TYR A 1 531 ? 25.408 45.238 97.402 1.00 17.89 531 TYR A CA 1
ATOM 4044 C C . TYR A 1 531 ? 26.443 46.275 96.949 1.00 17.46 531 TYR A C 1
ATOM 4045 O O . TYR A 1 531 ? 27.585 45.932 96.611 1.00 18.18 531 TYR A O 1
ATOM 4054 N N . CYS A 1 532 ? 26.069 47.553 97.017 1.00 17.01 532 CYS A N 1
ATOM 4055 C CA . CYS A 1 532 ? 27.049 48.579 96.680 1.00 19.08 532 CYS A CA 1
ATOM 4056 C C . CYS A 1 532 ? 26.680 49.895 97.369 1.00 22.58 532 CYS A C 1
ATOM 4057 O O . CYS A 1 532 ? 25.520 50.288 97.351 1.00 20.47 532 CYS A O 1
ATOM 4060 N N . GLU A 1 533 ? 27.661 50.535 98.008 1.00 20.18 533 GLU A N 1
ATOM 4061 C CA . GLU A 1 533 ? 27.566 51.890 98.595 1.00 20.65 533 GLU A CA 1
ATOM 4062 C C . GLU A 1 533 ? 26.495 51.891 99.687 1.00 21.38 533 GLU A C 1
ATOM 4063 O O . GLU A 1 533 ? 26.285 50.877 100.350 1.00 19.64 533 GLU A O 1
ATOM 4069 N N . THR A 1 534 ? 25.817 53.030 99.857 1.00 19.23 534 THR A N 1
ATOM 4070 C CA . THR A 1 534 ? 24.919 53.209 101.006 1.00 20.88 534 THR A CA 1
ATOM 4071 C C . THR A 1 534 ? 23.811 52.157 101.102 1.00 19.63 534 THR A C 1
ATOM 4072 O O . THR A 1 534 ? 23.488 51.755 102.233 1.00 22.03 534 THR A O 1
ATOM 4076 N N . PRO A 1 535 ? 23.202 51.674 100.007 1.00 21.52 535 PRO A N 1
ATOM 4077 C CA . PRO A 1 535 ? 22.223 50.590 100.137 1.00 22.15 535 PRO A CA 1
ATOM 4078 C C . PRO A 1 535 ? 22.758 49.371 100.863 1.00 23.26 535 PRO A C 1
ATOM 4079 O O . PRO A 1 535 ? 21.969 48.603 101.428 1.00 23.33 535 PRO A O 1
ATOM 4083 N N . GLY A 1 536 ? 24.086 49.182 100.861 1.00 18.16 536 GLY A N 1
ATOM 4084 C CA . GLY A 1 536 ? 24.700 48.053 101.539 1.00 19.61 536 GLY A CA 1
ATOM 4085 C C . GLY A 1 536 ? 25.097 48.264 102.994 1.00 22.37 536 GLY A C 1
ATOM 4086 O O . GLY A 1 536 ? 25.742 47.382 103.565 1.00 19.14 536 GLY A O 1
ATOM 4087 N N . ASN A 1 537 ? 24.781 49.406 103.597 1.00 17.72 537 ASN A N 1
ATOM 4088 C CA . ASN A 1 537 ? 25.120 49.651 105.016 1.00 17.95 537 ASN A CA 1
ATOM 4089 C C . ASN A 1 537 ? 24.595 48.515 105.894 1.00 21.70 537 ASN A C 1
ATOM 4090 O O . ASN A 1 537 ? 23.503 47.983 105.657 1.00 18.04 537 ASN A O 1
ATOM 4095 N N . LEU A 1 538 ? 25.351 48.154 106.939 1.00 20.48 538 LEU A N 1
ATOM 4096 C CA . LEU A 1 538 ? 24.879 47.099 107.830 1.00 21.12 538 LEU A CA 1
ATOM 4097 C C . LEU A 1 538 ? 24.785 47.634 109.257 1.00 26.34 538 LEU A C 1
ATOM 4098 O O . LEU A 1 538 ? 25.329 48.692 109.585 1.00 23.07 538 LEU A O 1
ATOM 4103 N N . THR A 1 539 ? 24.081 46.899 110.115 1.00 20.47 539 THR A N 1
ATOM 4104 C CA . THR A 1 539 ? 23.972 47.298 111.513 1.00 25.64 539 THR A CA 1
ATOM 4105 C C . THR A 1 539 ? 24.655 46.337 112.469 1.00 22.70 539 THR A C 1
ATOM 4106 O O . THR A 1 539 ? 24.865 46.706 113.631 1.00 22.39 539 THR A O 1
ATOM 4110 N N . ASP A 1 540 ? 24.994 45.122 112.017 1.00 19.46 540 ASP A N 1
ATOM 4111 C CA . ASP A 1 540 ? 25.694 44.142 112.854 1.00 20.36 540 ASP A CA 1
ATOM 4112 C C . ASP A 1 540 ? 26.583 43.311 111.946 1.00 20.28 540 ASP A C 1
ATOM 4113 O O . ASP A 1 540 ? 26.088 42.744 110.973 1.00 18.07 540 ASP A O 1
ATOM 4118 N N . LEU A 1 541 ? 27.874 43.213 112.274 1.00 18.18 541 LEU A N 1
ATOM 4119 C CA . LEU A 1 541 ? 28.810 42.489 111.406 1.00 20.14 541 LEU A CA 1
ATOM 4120 C C . LEU A 1 541 ? 28.604 40.978 111.372 1.00 17.92 541 LEU A C 1
ATOM 4121 O O . LEU A 1 541 ? 29.195 40.322 110.503 1.00 19.45 541 LEU A O 1
ATOM 4126 N N . HIS A 1 542 ? 27.828 40.400 112.290 1.00 18.60 542 HIS A N 1
ATOM 4127 C CA . HIS A 1 542 ? 27.674 38.946 112.304 1.00 20.12 542 HIS A CA 1
ATOM 4128 C C . HIS A 1 542 ? 27.151 38.426 110.965 1.00 21.44 542 HIS A C 1
ATOM 4129 O O . HIS A 1 542 ? 26.265 39.028 110.350 1.00 19.47 542 HIS A O 1
ATOM 4136 N N . LEU A 1 543 ? 27.657 37.260 110.554 1.00 17.80 543 LEU A N 1
ATOM 4137 C CA . LEU A 1 543 ? 26.993 36.478 109.519 1.00 19.26 543 LEU A CA 1
ATOM 4138 C C . LEU A 1 543 ? 25.517 36.316 109.866 1.00 22.80 543 LEU A C 1
ATOM 4139 O O . LEU A 1 543 ? 25.139 36.255 111.045 1.00 18.66 543 LEU A O 1
ATOM 4144 N N . SER A 1 544 ? 24.683 36.179 108.838 1.00 18.84 544 SER A N 1
ATOM 4145 C CA . SER A 1 544 ? 23.256 36.104 109.116 1.00 19.62 544 SER A CA 1
ATOM 4146 C C . SER A 1 544 ? 22.919 34.878 109.959 1.00 23.40 544 SER A C 1
ATOM 4147 O O . SER A 1 544 ? 23.552 33.822 109.829 1.00 20.61 544 SER A O 1
ATOM 4150 N N . PRO A 1 545 ? 21.888 34.989 110.813 1.00 24.80 545 PRO A N 1
ATOM 4151 C CA . PRO A 1 545 ? 21.508 33.852 111.671 1.00 24.61 545 PRO A CA 1
ATOM 4152 C C . PRO A 1 545 ? 21.164 32.588 110.907 1.00 21.66 545 PRO A C 1
ATOM 4153 O O . PRO A 1 545 ? 21.538 31.492 111.351 1.00 23.21 545 PRO A O 1
ATOM 4157 N N . ASN A 1 546 ? 20.443 32.698 109.788 1.00 18.12 546 ASN A N 1
ATOM 4158 C CA . ASN A 1 546 ? 20.120 31.498 109.015 1.00 20.32 546 ASN A CA 1
ATOM 4159 C C . ASN A 1 546 ? 21.385 30.804 108.516 1.00 17.65 546 ASN A C 1
ATOM 4160 O O . ASN A 1 546 ? 21.464 29.566 108.496 1.00 20.33 546 ASN A O 1
ATOM 4165 N N . GLN A 1 547 ? 22.367 31.573 108.046 1.00 16.70 547 GLN A N 1
ATOM 4166 C CA . GLN A 1 547 ? 23.577 30.908 107.553 1.00 18.32 547 GLN A CA 1
ATOM 4167 C C . GLN A 1 547 ? 24.392 30.273 108.692 1.00 20.06 547 GLN A C 1
ATOM 4168 O O . GLN A 1 547 ? 24.996 29.200 108.507 1.00 20.31 547 GLN A O 1
ATOM 4174 N N . ARG A 1 548 ? 24.419 30.900 109.866 1.00 19.25 548 ARG A N 1
ATOM 4175 C CA . ARG A 1 548 ? 25.033 30.265 111.034 1.00 22.37 548 ARG A CA 1
ATOM 4176 C C . ARG A 1 548 ? 24.337 28.957 111.376 1.00 23.12 548 ARG A C 1
ATOM 4177 O O . ARG A 1 548 ? 24.992 27.935 111.604 1.00 20.89 548 ARG A O 1
ATOM 4185 N N . THR A 1 549 ? 22.997 28.983 111.450 1.00 21.33 549 THR A N 1
ATOM 4186 C CA . THR A 1 549 ? 22.264 27.758 111.744 1.00 21.92 549 THR A CA 1
ATOM 4187 C C . THR A 1 549 ? 22.571 26.670 110.723 1.00 19.42 549 THR A C 1
ATOM 4188 O O . THR A 1 549 ? 22.772 25.505 111.086 1.00 20.68 549 THR A O 1
ATOM 4192 N N . LEU A 1 550 ? 22.594 27.027 109.433 1.00 18.89 550 LEU A N 1
ATOM 4193 C CA . LEU A 1 550 ? 22.891 26.039 108.384 1.00 22.41 550 LEU A CA 1
ATOM 4194 C C . LEU A 1 550 ? 24.181 25.278 108.679 1.00 21.50 550 LEU A C 1
ATOM 4195 O O . LEU A 1 550 ? 24.210 24.039 108.680 1.00 20.54 550 LEU A O 1
ATOM 4200 N N . VAL A 1 551 ? 25.266 26.011 108.934 1.00 20.36 551 VAL A N 1
ATOM 4201 C CA . VAL A 1 551 ? 26.561 25.362 109.125 1.00 23.90 551 VAL A CA 1
ATOM 4202 C C . VAL A 1 551 ? 26.562 24.537 110.404 1.00 21.15 551 VAL A C 1
ATOM 4203 O O . VAL A 1 551 ? 27.099 23.418 110.432 1.00 20.50 551 VAL A O 1
ATOM 4207 N N . LYS A 1 552 ? 25.919 25.038 111.464 1.00 20.05 552 LYS A N 1
ATOM 4208 C CA . LYS A 1 552 ? 25.845 24.246 112.687 1.00 19.94 552 LYS A CA 1
ATOM 4209 C C . LYS A 1 552 ? 25.077 22.958 112.460 1.00 22.40 552 LYS A C 1
ATOM 4210 O O . LYS A 1 552 ? 25.465 21.902 112.981 1.00 23.01 552 LYS A O 1
ATOM 4216 N N . GLU A 1 553 ? 23.960 23.023 111.711 1.00 21.72 553 GLU A N 1
ATOM 4217 C CA . GLU A 1 553 ? 23.187 21.795 111.490 1.00 21.70 553 GLU A CA 1
ATOM 4218 C C . GLU A 1 553 ? 23.912 20.849 110.533 1.00 18.14 553 GLU A C 1
ATOM 4219 O O . GLU A 1 553 ? 23.909 19.626 110.732 1.00 21.55 553 GLU A O 1
ATOM 4225 N N . LEU A 1 554 ? 24.549 21.386 109.499 1.00 20.03 554 LEU A N 1
ATOM 4226 C CA . LEU A 1 554 ? 25.425 20.550 108.678 1.00 22.85 554 LEU A CA 1
ATOM 4227 C C . LEU A 1 554 ? 26.493 19.840 109.516 1.00 21.81 554 LEU A C 1
ATOM 4228 O O . LEU A 1 554 ? 26.794 18.663 109.288 1.00 22.85 554 LEU A O 1
ATOM 4233 N N . ALA A 1 555 ? 27.101 20.540 110.473 1.00 20.47 555 ALA A N 1
ATOM 4234 C CA . ALA A 1 555 ? 28.199 19.930 111.221 1.00 25.85 555 ALA A CA 1
ATOM 4235 C C . ALA A 1 555 ? 27.720 18.731 112.025 1.00 25.34 555 ALA A C 1
ATOM 4236 O O . ALA A 1 555 ? 28.469 17.776 112.224 1.00 26.48 555 ALA A O 1
ATOM 4238 N N . LYS A 1 556 ? 26.466 18.748 112.468 1.00 23.35 556 LYS A N 1
ATOM 4239 C CA . LYS A 1 556 ? 25.909 17.641 113.228 1.00 24.41 556 LYS A CA 1
ATOM 4240 C C . LYS A 1 556 ? 25.764 16.354 112.412 1.00 31.37 556 LYS A C 1
ATOM 4241 O O . LYS A 1 556 ? 25.558 15.285 112.999 1.00 26.88 556 LYS A O 1
ATOM 4247 N N . THR A 1 557 ? 25.857 16.412 111.085 1.00 24.26 557 THR A N 1
ATOM 4248 C CA . THR A 1 557 ? 25.849 15.172 110.313 1.00 27.83 557 THR A CA 1
ATOM 4249 C C . THR A 1 557 ? 27.121 14.360 110.536 1.00 27.55 557 THR A C 1
ATOM 4250 O O . THR A 1 557 ? 27.146 13.169 110.228 1.00 27.26 557 THR A O 1
ATOM 4254 N N . GLY A 1 558 ? 28.165 14.972 111.075 1.00 25.71 558 GLY A N 1
ATOM 4255 C CA . GLY A 1 558 ? 29.445 14.306 111.232 1.00 26.51 558 GLY A CA 1
ATOM 4256 C C . GLY A 1 558 ? 30.334 14.326 110.007 1.00 29.47 558 GLY A C 1
ATOM 4257 O O . GLY A 1 558 ? 31.441 13.787 110.062 1.00 27.62 558 GLY A O 1
ATOM 4258 N N . LYS A 1 559 ? 29.873 14.894 108.880 1.00 23.07 559 LYS A N 1
ATOM 4259 C CA . LYS A 1 559 ? 30.675 14.952 107.660 1.00 24.35 559 LYS A CA 1
ATOM 4260 C C . LYS A 1 559 ? 31.639 16.133 107.719 1.00 22.97 559 LYS A C 1
ATOM 4261 O O . LYS A 1 559 ? 31.333 17.156 108.328 1.00 28.64 559 LYS A O 1
ATOM 4267 N N . PRO A 1 560 ? 32.800 16.035 107.077 1.00 24.24 560 PRO A N 1
ATOM 4268 C CA . PRO A 1 560 ? 33.719 17.179 107.069 1.00 23.07 560 PRO A CA 1
ATOM 4269 C C . PRO A 1 560 ? 33.192 18.301 106.199 1.00 21.08 560 PRO A C 1
ATOM 4270 O O . PRO A 1 560 ? 32.577 18.073 105.134 1.00 19.76 560 PRO A O 1
ATOM 4274 N N . ILE A 1 561 ? 33.428 19.525 106.679 1.00 18.73 561 ILE A N 1
ATOM 4275 C CA . ILE A 1 561 ? 32.950 20.748 106.042 1.00 19.46 561 ILE A CA 1
ATOM 4276 C C . ILE A 1 561 ? 34.132 21.587 105.573 1.00 23.61 561 ILE A C 1
ATOM 4277 O O . ILE A 1 561 ? 35.029 21.896 106.363 1.00 20.71 561 ILE A O 1
ATOM 4282 N N . VAL A 1 562 ? 34.109 21.966 104.299 1.00 21.58 562 VAL A N 1
ATOM 4283 C CA . VAL A 1 562 ? 34.938 23.032 103.751 1.00 19.95 562 VAL A CA 1
ATOM 4284 C C . VAL A 1 562 ? 34.062 24.270 103.740 1.00 21.96 562 VAL A C 1
ATOM 4285 O O . VAL A 1 562 ? 33.038 24.314 103.036 1.00 19.94 562 VAL A O 1
ATOM 4289 N N . LEU A 1 563 ? 34.433 25.251 104.549 1.00 18.25 563 LEU A N 1
ATOM 4290 C CA . LEU A 1 563 ? 33.645 26.466 104.732 1.00 19.78 563 LEU A CA 1
ATOM 4291 C C . LEU A 1 563 ? 34.195 27.516 103.782 1.00 20.76 563 LEU A C 1
ATOM 4292 O O . LEU A 1 563 ? 35.334 27.942 103.948 1.00 19.48 563 LEU A O 1
ATOM 4297 N N . VAL A 1 564 ? 33.380 27.958 102.818 1.00 17.15 564 VAL A N 1
ATOM 4298 C CA . VAL A 1 564 ? 33.808 28.927 101.819 1.00 18.16 564 VAL A CA 1
ATOM 4299 C C . VAL A 1 564 ? 33.144 30.252 102.137 1.00 22.12 564 VAL A C 1
ATOM 4300 O O . VAL A 1 564 ? 31.913 30.347 102.151 1.00 23.75 564 VAL A O 1
ATOM 4304 N N . LEU A 1 565 ? 33.950 31.275 102.351 1.00 16.61 565 LEU A N 1
ATOM 4305 C CA . LEU A 1 565 ? 33.465 32.597 102.736 1.00 19.24 565 LEU A CA 1
ATOM 4306 C C . LEU A 1 565 ? 33.413 33.448 101.481 1.00 20.08 565 LEU A C 1
ATOM 4307 O O . LEU A 1 565 ? 34.454 33.729 100.876 1.00 18.91 565 LEU A O 1
ATOM 4312 N N . SER A 1 566 ? 32.210 33.874 101.101 1.00 18.39 566 SER A N 1
ATOM 4313 C CA . SER A 1 566 ? 31.968 34.504 99.796 1.00 17.39 566 SER A CA 1
ATOM 4314 C C . SER A 1 566 ? 31.261 35.824 100.087 1.00 16.56 566 SER A C 1
ATOM 4315 O O . SER A 1 566 ? 30.073 35.810 100.423 1.00 19.05 566 SER A O 1
ATOM 4318 N N . GLU A 1 567 ? 31.990 36.952 100.046 1.00 18.40 567 GLU A N 1
ATOM 4319 C CA . GLU A 1 567 ? 31.489 38.141 100.748 1.00 20.91 567 GLU A CA 1
ATOM 4320 C C . GLU A 1 567 ? 32.388 39.323 100.419 1.00 20.81 567 GLU A C 1
ATOM 4321 O O . GLU A 1 567 ? 33.594 39.155 100.166 1.00 17.47 567 GLU A O 1
ATOM 4327 N N . GLY A 1 568 ? 31.804 40.519 100.475 1.00 17.45 568 GLY A N 1
ATOM 4328 C CA . GLY A 1 568 ? 32.590 41.751 100.346 1.00 16.52 568 GLY A CA 1
ATOM 4329 C C . GLY A 1 568 ? 33.196 42.256 101.656 1.00 18.08 568 GLY A C 1
ATOM 4330 O O . GLY A 1 568 ? 34.184 42.997 101.625 1.00 18.74 568 GLY A O 1
ATOM 4331 N N . ARG A 1 569 ? 32.591 41.912 102.802 1.00 14.58 569 ARG A N 1
ATOM 4332 C CA . ARG A 1 569 ? 33.056 42.306 104.131 1.00 18.64 569 ARG A CA 1
ATOM 4333 C C . ARG A 1 569 ? 33.335 41.077 104.987 1.00 20.99 569 ARG A C 1
ATOM 4334 O O . ARG A 1 569 ? 32.734 40.013 104.773 1.00 18.21 569 ARG A O 1
ATOM 4342 N N . PRO A 1 570 ? 34.245 41.189 105.983 1.00 21.88 570 PRO A N 1
ATOM 4343 C CA . PRO A 1 570 ? 34.593 40.013 106.823 1.00 14.55 570 PRO A CA 1
ATOM 4344 C C . PRO A 1 570 ? 33.538 39.808 107.911 1.00 18.35 570 PRO A C 1
ATOM 4345 O O . PRO A 1 570 ? 33.667 40.208 109.071 1.00 19.81 570 PRO A O 1
ATOM 4349 N N . ARG A 1 571 ? 32.420 39.202 107.526 1.00 17.43 571 ARG A N 1
ATOM 4350 C CA . ARG A 1 571 ? 31.337 38.996 108.474 1.00 16.19 571 ARG A CA 1
ATOM 4351 C C . ARG A 1 571 ? 31.748 37.982 109.540 1.00 20.27 571 ARG A C 1
ATOM 4352 O O . ARG A 1 571 ? 32.481 37.026 109.264 1.00 19.83 571 ARG A O 1
ATOM 4360 N N . LEU A 1 572 ? 31.293 38.198 110.778 1.00 19.24 572 LEU A N 1
ATOM 4361 C CA . LEU A 1 572 ? 31.838 37.410 111.888 1.00 16.80 572 LEU A CA 1
ATOM 4362 C C . LEU A 1 572 ? 31.373 35.960 111.792 1.00 20.22 572 LEU A C 1
ATOM 4363 O O . LEU A 1 572 ? 30.183 35.713 111.578 1.00 19.65 572 LEU A O 1
ATOM 4368 N N . VAL A 1 573 ? 32.314 35.002 111.939 1.00 17.71 573 VAL A N 1
ATOM 4369 C CA . VAL A 1 573 ? 32.037 33.563 111.788 1.00 17.59 573 VAL A CA 1
ATOM 4370 C C . VAL A 1 573 ? 32.658 32.718 112.906 1.00 20.16 573 VAL A C 1
ATOM 4371 O O . VAL A 1 573 ? 32.834 31.488 112.775 1.00 19.66 573 VAL A O 1
ATOM 4375 N N . GLY A 1 574 ? 32.987 33.373 114.012 1.00 22.46 574 GLY A N 1
ATOM 4376 C CA . GLY A 1 574 ? 33.678 32.706 115.107 1.00 25.74 574 GLY A CA 1
ATOM 4377 C C . GLY A 1 574 ? 32.915 31.549 115.719 1.00 22.68 574 GLY A C 1
ATOM 4378 O O . GLY A 1 574 ? 33.528 30.621 116.235 1.00 23.15 574 GLY A O 1
ATOM 4379 N N . ASP A 1 575 ? 31.575 31.558 115.632 1.00 22.45 575 ASP A N 1
ATOM 4380 C CA . ASP A 1 575 ? 30.823 30.451 116.208 1.00 22.09 575 ASP A CA 1
ATOM 4381 C C . ASP A 1 575 ? 30.781 29.236 115.296 1.00 23.54 575 ASP A C 1
ATOM 4382 O O . ASP A 1 575 ? 30.485 28.133 115.770 1.00 24.91 575 ASP A O 1
ATOM 4387 N N . ILE A 1 576 ? 31.077 29.388 114.006 1.00 20.09 576 ILE A N 1
ATOM 4388 C CA . ILE A 1 576 ? 31.038 28.253 113.092 1.00 19.50 576 ILE A CA 1
ATOM 4389 C C . ILE A 1 576 ? 32.428 27.859 112.594 1.00 20.89 576 ILE A C 1
ATOM 4390 O O . ILE A 1 576 ? 32.597 26.727 112.114 1.00 20.40 576 ILE A O 1
ATOM 4395 N N . GLU A 1 577 ? 33.413 28.743 112.681 1.00 19.28 577 GLU A N 1
ATOM 4396 C CA . GLU A 1 577 ? 34.788 28.365 112.339 1.00 22.41 577 GLU A CA 1
ATOM 4397 C C . GLU A 1 577 ? 35.257 27.095 113.039 1.00 21.24 577 GLU A C 1
ATOM 4398 O O . GLU A 1 577 ? 35.959 26.295 112.393 1.00 19.90 577 GLU A O 1
ATOM 4404 N N . PRO A 1 578 ? 34.938 26.834 114.321 1.00 21.28 578 PRO A N 1
ATOM 4405 C CA . PRO A 1 578 ? 35.410 25.572 114.921 1.00 21.23 578 PRO A CA 1
ATOM 4406 C C . PRO A 1 578 ? 34.798 24.339 114.293 1.00 26.94 578 PRO A C 1
ATOM 4407 O O . PRO A 1 578 ? 35.391 23.253 114.417 1.00 24.23 578 PRO A O 1
ATOM 4411 N N . LEU A 1 579 ? 33.628 24.461 113.649 1.00 19.56 579 LEU A N 1
ATOM 4412 C CA . LEU A 1 579 ? 32.960 23.314 113.046 1.00 22.01 579 LEU A CA 1
ATOM 4413 C C . LEU A 1 579 ? 33.534 22.937 111.679 1.00 25.71 579 LEU A C 1
ATOM 4414 O O . LEU A 1 579 ? 33.265 21.835 111.187 1.00 24.46 579 LEU A O 1
ATOM 4419 N N . ALA A 1 580 ? 34.323 23.815 111.065 1.00 24.18 580 ALA A N 1
ATOM 4420 C CA . ALA A 1 580 ? 34.842 23.602 109.718 1.00 20.21 580 ALA A CA 1
ATOM 4421 C C . ALA A 1 580 ? 36.272 23.085 109.787 1.00 24.62 580 ALA A C 1
ATOM 4422 O O . ALA A 1 580 ? 37.118 23.667 110.467 1.00 22.76 580 ALA A O 1
ATOM 4424 N N . GLN A 1 581 ? 36.546 22.017 109.050 1.00 20.10 581 GLN A N 1
ATOM 4425 C CA . GLN A 1 581 ? 37.896 21.471 109.036 1.00 24.52 581 GLN A CA 1
ATOM 4426 C C . GLN A 1 581 ? 38.805 22.298 108.126 1.00 21.83 581 GLN A C 1
ATOM 4427 O O . GLN A 1 581 ? 40.022 22.414 108.378 1.00 23.53 581 GLN A O 1
ATOM 4433 N N . SER A 1 582 ? 38.237 22.861 107.054 1.00 20.79 582 SER A N 1
ATOM 4434 C CA . SER A 1 582 ? 38.947 23.772 106.163 1.00 18.22 582 SER A CA 1
ATOM 4435 C C . SER A 1 582 ? 38.121 25.036 106.004 1.00 20.62 582 SER A C 1
ATOM 4436 O O . SER A 1 582 ? 36.883 24.988 106.033 1.00 19.53 582 SER A O 1
ATOM 4439 N N . VAL A 1 583 ? 38.799 26.179 105.906 1.00 16.64 583 VAL A N 1
ATOM 4440 C CA . VAL A 1 583 ? 38.135 27.460 105.681 1.00 19.96 583 VAL A CA 1
ATOM 4441 C C . VAL A 1 583 ? 38.860 28.163 104.532 1.00 18.43 583 VAL A C 1
ATOM 4442 O O . VAL A 1 583 ? 40.084 28.298 104.568 1.00 19.13 583 VAL A O 1
ATOM 4446 N N . VAL A 1 584 ? 38.108 28.622 103.526 1.00 15.65 584 VAL A N 1
ATOM 4447 C CA . VAL A 1 584 ? 38.643 29.377 102.388 1.00 19.75 584 VAL A CA 1
ATOM 4448 C C . VAL A 1 584 ? 37.896 30.704 102.285 1.00 23.24 584 VAL A C 1
ATOM 4449 O O . VAL A 1 584 ? 36.662 30.716 102.172 1.00 22.99 584 VAL A O 1
ATOM 4453 N N . ASN A 1 585 ? 38.632 31.814 102.228 1.00 18.95 585 ASN A N 1
ATOM 4454 C CA . ASN A 1 585 ? 38.027 33.121 101.966 1.00 21.64 585 ASN A CA 1
ATOM 4455 C C . ASN A 1 585 ? 38.242 33.459 100.501 1.00 17.55 585 ASN A C 1
ATOM 4456 O O . ASN A 1 585 ? 39.396 33.642 100.061 1.00 19.46 585 ASN A O 1
ATOM 4461 N N . ILE A 1 586 ? 37.133 33.528 99.737 1.00 17.36 586 ILE A N 1
ATOM 4462 C CA . ILE A 1 586 ? 37.250 33.864 98.321 1.00 18.06 586 ILE A CA 1
ATOM 4463 C C . ILE A 1 586 ? 36.936 35.321 98.066 1.00 19.40 586 ILE A C 1
ATOM 4464 O O . ILE A 1 586 ? 37.137 35.787 96.930 1.00 17.43 586 ILE A O 1
ATOM 4469 N N . MET A 1 587 ? 36.487 36.059 99.095 1.00 17.33 587 MET A N 1
ATOM 4470 C CA . MET A 1 587 ? 36.078 37.453 98.952 1.00 19.32 587 MET A CA 1
ATOM 4471 C C . MET A 1 587 ? 35.129 37.567 97.744 1.00 19.02 587 MET A C 1
ATOM 4472 O O . MET A 1 587 ? 34.086 36.885 97.733 1.00 15.86 587 MET A O 1
ATOM 4477 N N . LEU A 1 588 ? 35.475 38.377 96.727 1.00 14.68 588 LEU A N 1
ATOM 4478 C CA . LEU A 1 588 ? 34.629 38.561 95.529 1.00 18.08 588 LEU A CA 1
ATOM 4479 C C . LEU A 1 588 ? 35.452 38.329 94.270 1.00 19.30 588 LEU A C 1
ATOM 4480 O O . LEU A 1 588 ? 35.947 39.279 93.643 1.00 18.81 588 LEU A O 1
ATOM 4485 N N . PRO A 1 589 ? 35.609 37.073 93.855 1.00 17.57 589 PRO A N 1
ATOM 4486 C CA . PRO A 1 589 ? 36.602 36.755 92.813 1.00 19.43 589 PRO A CA 1
ATOM 4487 C C . PRO A 1 589 ? 36.096 36.921 91.378 1.00 19.13 589 PRO A C 1
ATOM 4488 O O . PRO A 1 589 ? 36.875 36.708 90.442 1.00 18.59 589 PRO A O 1
ATOM 4492 N N . GLY A 1 590 ? 34.832 37.296 91.163 1.00 17.64 590 GLY A N 1
ATOM 4493 C CA . GLY A 1 590 ? 34.353 37.588 89.810 1.00 16.28 590 GLY A CA 1
ATOM 4494 C C . GLY A 1 590 ? 33.978 36.367 88.982 1.00 19.12 590 GLY A C 1
ATOM 4495 O O . GLY A 1 590 ? 33.950 35.233 89.465 1.00 19.03 590 GLY A O 1
ATOM 4496 N N . ASN A 1 591 ? 33.699 36.630 87.681 1.00 20.83 591 ASN A N 1
ATOM 4497 C CA . ASN A 1 591 ? 33.147 35.615 86.777 1.00 21.05 591 ASN A CA 1
ATOM 4498 C C . ASN A 1 591 ? 34.000 34.354 86.682 1.00 20.06 591 ASN A C 1
ATOM 4499 O O . ASN A 1 591 ? 33.482 33.301 86.294 1.00 23.45 591 ASN A O 1
ATOM 4504 N N . HIS A 1 592 ? 35.316 34.440 86.919 1.00 20.85 592 HIS A N 1
ATOM 4505 C CA . HIS A 1 592 ? 36.165 33.254 86.812 1.00 18.32 592 HIS A CA 1
ATOM 4506 C C . HIS A 1 592 ? 36.548 32.689 88.170 1.00 19.29 592 HIS A C 1
ATOM 4507 O O . HIS A 1 592 ? 37.426 31.820 88.247 1.00 20.36 592 HIS A O 1
ATOM 4514 N N . GLY A 1 593 ? 35.861 33.137 89.225 1.00 19.28 593 GLY A N 1
ATOM 4515 C CA . GLY A 1 593 ? 36.164 32.670 90.566 1.00 16.87 593 GLY A CA 1
ATOM 4516 C C . GLY A 1 593 ? 35.663 31.268 90.850 1.00 19.08 593 GLY A C 1
ATOM 4517 O O . GLY A 1 593 ? 36.281 30.532 91.617 1.00 18.95 593 GLY A O 1
ATOM 4518 N N . GLY A 1 594 ? 34.513 30.892 90.290 1.00 20.33 594 GLY A N 1
ATOM 4519 C CA . GLY A 1 594 ? 34.110 29.498 90.405 1.00 21.43 594 GLY A CA 1
ATOM 4520 C C . GLY A 1 594 ? 35.145 28.564 89.795 1.00 20.00 594 GLY A C 1
ATOM 4521 O O . GLY A 1 594 ? 35.536 27.566 90.405 1.00 20.34 594 GLY A O 1
ATOM 4522 N N . GLU A 1 595 ? 35.573 28.862 88.562 1.00 17.82 595 GLU A N 1
ATOM 4523 C CA . GLU A 1 595 ? 36.591 28.051 87.897 1.00 20.01 595 GLU A CA 1
ATOM 4524 C C . GLU A 1 595 ? 37.871 27.986 88.725 1.00 21.27 595 GLU A C 1
ATOM 4525 O O . GLU A 1 595 ? 38.469 26.910 88.876 1.00 18.61 595 GLU A O 1
ATOM 4531 N N . ALA A 1 596 ? 38.288 29.125 89.284 1.00 20.28 596 ALA A N 1
ATOM 4532 C CA . ALA A 1 596 ? 39.523 29.158 90.076 1.00 21.20 596 ALA A CA 1
ATOM 4533 C C . ALA A 1 596 ? 39.387 28.316 91.333 1.00 20.03 596 ALA A C 1
ATOM 4534 O O . ALA A 1 596 ? 40.272 27.526 91.665 1.00 19.36 596 ALA A O 1
ATOM 4536 N N . LEU A 1 597 ? 38.274 28.482 92.065 1.00 18.22 597 LEU A N 1
ATOM 4537 C CA . LEU A 1 597 ? 38.089 27.709 93.289 1.00 16.32 597 LEU A CA 1
ATOM 4538 C C . LEU A 1 597 ? 38.101 26.217 92.993 1.00 18.14 597 LEU A C 1
ATOM 4539 O O . LEU A 1 597 ? 38.711 25.441 93.746 1.00 19.08 597 LEU A O 1
ATOM 4544 N N . ALA A 1 598 ? 37.413 25.783 91.912 1.00 16.81 598 ALA A N 1
ATOM 4545 C CA . ALA A 1 598 ? 37.407 24.352 91.604 1.00 20.61 598 ALA A CA 1
ATOM 4546 C C . ALA A 1 598 ? 38.825 23.838 91.376 1.00 19.23 598 ALA A C 1
ATOM 4547 O O . ALA A 1 598 ? 39.171 22.727 91.816 1.00 19.54 598 ALA A O 1
ATOM 4549 N N . ARG A 1 599 ? 39.654 24.623 90.689 1.00 19.40 599 ARG A N 1
ATOM 4550 C CA . ARG A 1 599 ? 41.050 24.214 90.483 1.00 18.38 599 ARG A CA 1
ATOM 4551 C C . ARG A 1 599 ? 41.800 24.126 91.802 1.00 21.35 599 ARG A C 1
ATOM 4552 O O . ARG A 1 599 ? 42.548 23.169 92.032 1.00 21.19 599 ARG A O 1
ATOM 4560 N N . LEU A 1 600 ? 41.613 25.109 92.693 1.00 18.27 600 LEU A N 1
ATOM 4561 C CA . LEU A 1 600 ? 42.300 25.051 93.984 1.00 20.27 600 LEU A CA 1
ATOM 4562 C C . LEU A 1 600 ? 41.820 23.865 94.813 1.00 20.65 600 LEU A C 1
ATOM 4563 O O . LEU A 1 600 ? 42.638 23.127 95.384 1.00 22.94 600 LEU A O 1
ATOM 4568 N N . LEU A 1 601 ? 40.497 23.659 94.901 1.00 18.35 601 LEU A N 1
ATOM 4569 C CA . LEU A 1 601 ? 40.007 22.569 95.746 1.00 19.34 601 LEU A CA 1
ATOM 4570 C C . LEU A 1 601 ? 40.395 21.208 95.188 1.00 19.32 601 LEU A C 1
ATOM 4571 O O . LEU A 1 601 ? 40.515 20.241 95.952 1.00 23.13 601 LEU A O 1
ATOM 4576 N N . ALA A 1 602 ? 40.607 21.113 93.877 1.00 19.60 602 ALA A N 1
ATOM 4577 C CA . ALA A 1 602 ? 41.075 19.869 93.256 1.00 18.18 602 ALA A CA 1
ATOM 4578 C C . ALA A 1 602 ? 42.580 19.670 93.376 1.00 23.09 602 ALA A C 1
ATOM 4579 O O . ALA A 1 602 ? 43.054 18.560 93.099 1.00 24.01 602 ALA A O 1
ATOM 4581 N N . GLY A 1 603 ? 43.320 20.698 93.777 1.00 25.06 603 GLY A N 1
ATOM 4582 C CA . GLY A 1 603 ? 44.778 20.673 93.835 1.00 20.96 603 GLY A CA 1
ATOM 4583 C C . GLY A 1 603 ? 45.479 20.900 92.506 1.00 27.57 603 GLY A C 1
ATOM 4584 O O . GLY A 1 603 ? 46.704 20.692 92.416 1.00 24.40 603 GLY A O 1
ATOM 4585 N N . ASP A 1 604 ? 44.747 21.304 91.468 1.00 20.84 604 ASP A N 1
ATOM 4586 C CA . ASP A 1 604 ? 45.380 21.688 90.212 1.00 22.78 604 ASP A CA 1
ATOM 4587 C C . ASP A 1 604 ? 46.233 22.910 90.400 1.00 24.76 604 ASP A C 1
ATOM 4588 O O . ASP A 1 604 ? 47.241 23.079 89.701 1.00 26.42 604 ASP A O 1
ATOM 4593 N N . ALA A 1 605 ? 45.796 23.811 91.264 1.00 19.29 605 ALA A N 1
ATOM 4594 C CA . ALA A 1 605 ? 46.572 24.961 91.681 1.00 22.52 605 ALA A CA 1
ATOM 4595 C C . ALA A 1 605 ? 46.836 24.835 93.173 1.00 22.70 605 ALA A C 1
ATOM 4596 O O . ALA A 1 605 ? 46.159 24.076 93.879 1.00 23.23 605 ALA A O 1
ATOM 4598 N N . ASN A 1 606 ? 47.781 25.628 93.679 1.00 21.58 606 ASN A N 1
ATOM 4599 C CA . ASN A 1 606 ? 48.069 25.664 95.106 1.00 17.71 606 ASN A CA 1
ATOM 4600 C C . ASN A 1 606 ? 47.661 27.028 95.676 1.00 18.85 606 ASN A C 1
ATOM 4601 O O . ASN A 1 606 ? 47.851 28.072 95.030 1.00 20.75 606 ASN A O 1
ATOM 4606 N N . PHE A 1 607 ? 47.076 27.027 96.873 1.00 18.35 607 PHE A N 1
ATOM 4607 C CA . PHE A 1 607 ? 46.713 28.301 97.506 1.00 20.07 607 PHE A CA 1
ATOM 4608 C C . PHE A 1 607 ? 47.943 29.159 97.790 1.00 20.16 607 PHE A C 1
ATOM 4609 O O . PHE A 1 607 ? 48.951 28.678 98.336 1.00 21.43 607 PHE A O 1
ATOM 4617 N N . SER A 1 608 ? 47.824 30.469 97.492 1.00 18.59 608 SER A N 1
ATOM 4618 C CA . SER A 1 608 ? 48.881 31.425 97.801 1.00 20.08 608 SER A CA 1
ATOM 4619 C C . SER A 1 608 ? 48.348 32.768 98.283 1.00 19.43 608 SER A C 1
ATOM 4620 O O . SER A 1 608 ? 49.149 33.630 98.637 1.00 18.78 608 SER A O 1
ATOM 4623 N N . GLY A 1 609 ? 47.028 32.958 98.359 1.00 18.95 609 GLY A N 1
ATOM 4624 C CA . GLY A 1 609 ? 46.500 34.233 98.796 1.00 17.90 609 GLY A CA 1
ATOM 4625 C C . GLY A 1 609 ? 46.778 34.483 100.271 1.00 16.94 609 GLY A C 1
ATOM 4626 O O . GLY A 1 609 ? 46.931 33.556 101.065 1.00 22.79 609 GLY A O 1
ATOM 4627 N N . ARG A 1 610 ? 46.822 35.767 100.634 1.00 16.94 610 ARG A N 1
ATOM 4628 C CA . ARG A 1 610 ? 47.049 36.216 102.010 1.00 19.51 610 ARG A CA 1
ATOM 4629 C C . ARG A 1 610 ? 46.085 37.342 102.302 1.00 20.29 610 ARG A C 1
ATOM 4630 O O . ARG A 1 610 ? 45.830 38.166 101.430 1.00 21.62 610 ARG A O 1
ATOM 4638 N N . LEU A 1 611 ? 45.532 37.375 103.512 1.00 19.52 611 LEU A N 1
ATOM 4639 C CA . LEU A 1 611 ? 44.516 38.378 103.798 1.00 15.16 611 LEU A CA 1
ATOM 4640 C C . LEU A 1 611 ? 45.107 39.781 103.718 1.00 16.79 611 LEU A C 1
ATOM 4641 O O . LEU A 1 611 ? 46.113 40.062 104.379 1.00 19.84 611 LEU A O 1
ATOM 4646 N N . PRO A 1 612 ? 44.502 40.677 102.993 1.00 16.87 612 PRO A N 1
ATOM 4647 C CA . PRO A 1 612 ? 44.978 42.069 102.962 1.00 16.75 612 PRO A CA 1
ATOM 4648 C C . PRO A 1 612 ? 44.247 42.964 103.963 1.00 19.80 612 PRO A C 1
ATOM 4649 O O . PRO A 1 612 ? 44.259 44.196 103.848 1.00 18.98 612 PRO A O 1
ATOM 4653 N N . PHE A 1 613 ? 43.607 42.347 104.952 1.00 19.49 613 PHE A N 1
ATOM 4654 C CA . PHE A 1 613 ? 42.945 43.061 106.044 1.00 16.71 613 PHE A CA 1
ATOM 4655 C C . PHE A 1 613 ? 42.904 42.139 107.259 1.00 18.57 613 PHE A C 1
ATOM 4656 O O . PHE A 1 613 ? 43.144 40.935 107.153 1.00 16.95 613 PHE A O 1
ATOM 4664 N N . THR A 1 614 ? 42.580 42.727 108.422 1.00 17.83 614 THR A N 1
ATOM 4665 C CA . THR A 1 614 ? 42.333 41.961 109.649 1.00 15.58 614 THR A CA 1
ATOM 4666 C C . THR A 1 614 ? 40.906 41.424 109.640 1.00 20.11 614 THR A C 1
ATOM 4667 O O . THR A 1 614 ? 39.959 42.179 109.419 1.00 21.32 614 THR A O 1
ATOM 4671 N N . TYR A 1 615 ? 40.741 40.136 109.895 1.00 18.32 615 TYR A N 1
ATOM 4672 C CA . TYR A 1 615 ? 39.401 39.561 109.975 1.00 21.78 615 TYR A CA 1
ATOM 4673 C C . TYR A 1 615 ? 38.940 39.580 111.437 1.00 19.87 615 TYR A C 1
ATOM 4674 O O . TYR A 1 615 ? 39.528 38.866 112.268 1.00 21.67 615 TYR A O 1
ATOM 4683 N N . PRO A 1 616 ? 37.938 40.373 111.810 1.00 22.88 616 PRO A N 1
ATOM 4684 C CA . PRO A 1 616 ? 37.610 40.518 113.229 1.00 23.40 616 PRO A CA 1
ATOM 4685 C C . PRO A 1 616 ? 36.837 39.318 113.752 1.00 21.99 616 PRO A C 1
ATOM 4686 O O . PRO A 1 616 ? 36.248 38.531 113.005 1.00 21.53 616 PRO A O 1
ATOM 4690 N N . ARG A 1 617 ? 36.822 39.211 115.075 1.00 19.06 617 ARG A N 1
ATOM 4691 C CA . ARG A 1 617 ? 36.110 38.152 115.780 1.00 19.00 617 ARG A CA 1
ATOM 4692 C C . ARG A 1 617 ? 34.804 38.641 116.392 1.00 18.85 617 ARG A C 1
ATOM 4693 O O . ARG A 1 617 ? 33.795 37.917 116.394 1.00 22.65 617 ARG A O 1
ATOM 4701 N N . PHE A 1 618 ? 34.799 39.875 116.880 1.00 23.04 618 PHE A N 1
ATOM 4702 C CA . PHE A 1 618 ? 33.736 40.415 117.704 1.00 23.36 618 PHE A CA 1
ATOM 4703 C C . PHE A 1 618 ? 33.290 41.772 117.170 1.00 19.70 618 PHE A C 1
ATOM 4704 O O . PHE A 1 618 ? 34.104 42.576 116.702 1.00 22.14 618 PHE A O 1
ATOM 4712 N N . ALA A 1 619 ? 31.991 42.030 117.298 1.00 21.81 619 ALA A N 1
ATOM 4713 C CA . ALA A 1 619 ? 31.398 43.216 116.691 1.00 21.99 619 ALA A CA 1
ATOM 4714 C C . ALA A 1 619 ? 31.894 44.504 117.331 1.00 27.37 619 ALA A C 1
ATOM 4715 O O . ALA A 1 619 ? 31.947 45.549 116.670 1.00 23.76 619 ALA A O 1
ATOM 4717 N N . ASN A 1 620 ? 32.227 44.476 118.615 1.00 21.52 620 ASN A N 1
ATOM 4718 C CA . ASN A 1 620 ? 32.704 45.681 119.275 1.00 21.12 620 ASN A CA 1
ATOM 4719 C C . ASN A 1 620 ? 34.152 45.534 119.734 1.00 26.17 620 ASN A C 1
ATOM 4720 O O . ASN A 1 620 ? 34.540 46.092 120.751 1.00 29.42 620 ASN A O 1
ATOM 4725 N N . ALA A 1 621 ? 34.976 44.815 118.975 1.00 22.49 621 ALA A N 1
ATOM 4726 C CA . ALA A 1 621 ? 36.422 44.802 119.226 1.00 28.62 621 ALA A CA 1
ATOM 4727 C C . ALA A 1 621 ? 37.150 44.836 117.878 1.00 25.69 621 ALA A C 1
ATOM 4728 O O . ALA A 1 621 ? 37.853 43.908 117.487 1.00 26.29 621 ALA A O 1
ATOM 4730 N N . LEU A 1 622 ? 36.935 45.909 117.120 1.00 26.40 622 LEU A N 1
ATOM 4731 C CA . LEU A 1 622 ? 37.507 46.019 115.785 1.00 22.45 622 LEU A CA 1
ATOM 4732 C C . LEU A 1 622 ? 38.881 46.676 115.826 1.00 26.72 622 LEU A C 1
ATOM 4733 O O . LEU A 1 622 ? 39.089 47.683 116.507 1.00 24.24 622 LEU A O 1
ATOM 4738 N N . THR A 1 623 ? 39.792 46.134 115.027 1.00 25.90 623 THR A N 1
ATOM 4739 C CA . THR A 1 623 ? 41.189 46.524 115.042 1.00 32.73 623 THR A CA 1
ATOM 4740 C C . THR A 1 623 ? 41.769 46.282 113.654 1.00 30.60 623 THR A C 1
ATOM 4741 O O . THR A 1 623 ? 41.200 45.532 112.850 1.00 26.44 623 THR A O 1
ATOM 4745 N N . THR A 1 624 ? 42.873 46.966 113.357 1.00 24.30 624 THR A N 1
ATOM 4746 C CA . THR A 1 624 ? 43.704 46.641 112.206 1.00 18.99 624 THR A CA 1
ATOM 4747 C C . THR A 1 624 ? 45.049 46.116 112.711 1.00 23.59 624 THR A C 1
ATOM 4748 O O . THR A 1 624 ? 45.321 46.117 113.919 1.00 23.94 624 THR A O 1
ATOM 4752 N N . TYR A 1 625 ? 45.886 45.629 111.777 1.00 20.07 625 TYR A N 1
ATOM 4753 C CA . TYR A 1 625 ? 47.164 45.017 112.156 1.00 19.20 625 TYR A CA 1
ATOM 4754 C C . TYR A 1 625 ? 48.163 46.062 112.624 1.00 18.20 625 TYR A C 1
ATOM 4755 O O . TYR A 1 625 ? 49.043 45.760 113.452 1.00 21.45 625 TYR A O 1
ATOM 4764 N N . ASP A 1 626 ? 48.064 47.287 112.109 1.00 18.54 626 ASP A N 1
ATOM 4765 C CA . ASP A 1 626 ? 49.034 48.334 112.439 1.00 20.64 626 ASP A CA 1
ATOM 4766 C C . ASP A 1 626 ? 48.559 49.148 113.644 1.00 27.22 626 ASP A C 1
ATOM 4767 O O . ASP A 1 626 ? 48.380 50.366 113.574 1.00 22.59 626 ASP A O 1
ATOM 4772 N N . TYR A 1 627 ? 48.373 48.451 114.762 1.00 19.00 627 TYR A N 1
ATOM 4773 C CA . TYR A 1 627 ? 47.830 49.077 115.954 1.00 19.04 627 TYR A CA 1
ATOM 4774 C C . TYR A 1 627 ? 48.958 49.566 116.879 1.00 21.80 627 TYR A C 1
ATOM 4775 O O . TYR A 1 627 ? 50.139 49.378 116.596 1.00 22.03 627 TYR A O 1
ATOM 4784 N N . LYS A 1 628 ? 48.599 50.201 118.016 1.00 20.30 628 LYS A N 1
ATOM 4785 C CA . LYS A 1 628 ? 49.645 50.724 118.900 1.00 17.67 628 LYS A CA 1
ATOM 4786 C C . LYS A 1 628 ? 49.987 49.723 119.988 1.00 21.49 628 LYS A C 1
ATOM 4787 O O . LYS A 1 628 ? 49.166 48.876 120.355 1.00 21.27 628 LYS A O 1
ATOM 4793 N N . PRO A 1 629 ? 51.180 49.832 120.573 1.00 22.17 629 PRO A N 1
ATOM 4794 C CA . PRO A 1 629 ? 51.579 48.837 121.582 1.00 20.23 629 PRO A CA 1
ATOM 4795 C C . PRO A 1 629 ? 50.613 48.730 122.750 1.00 21.54 629 PRO A C 1
ATOM 4796 O O . PRO A 1 629 ? 50.397 47.621 123.270 1.00 23.88 629 PRO A O 1
ATOM 4800 N N . MET A 1 630 ? 50.026 49.857 123.185 1.00 20.57 630 MET A N 1
ATOM 4801 C CA . MET A 1 630 ? 49.124 49.857 124.330 1.00 22.72 630 MET A CA 1
ATOM 4802 C C . MET A 1 630 ? 47.899 48.958 124.101 1.00 24.28 630 MET A C 1
ATOM 4803 O O . MET A 1 630 ? 47.213 48.596 125.064 1.00 23.39 630 MET A O 1
ATOM 4808 N N . GLU A 1 631 ? 47.602 48.600 122.855 1.00 23.95 631 GLU A N 1
ATOM 4809 C CA . GLU A 1 631 ? 46.429 47.777 122.545 1.00 23.97 631 GLU A CA 1
ATOM 4810 C C . GLU A 1 631 ? 46.738 46.289 122.619 1.00 31.93 631 GLU A C 1
ATOM 4811 O O . GLU A 1 631 ? 45.819 45.473 122.530 1.00 29.25 631 GLU A O 1
ATOM 4817 N N . SER A 1 632 ? 48.012 45.926 122.736 1.00 30.39 632 SER A N 1
ATOM 4818 C CA . SER A 1 632 ? 48.426 44.534 122.795 1.00 38.37 632 SER A CA 1
ATOM 4819 C C . SER A 1 632 ? 48.187 43.981 124.185 1.00 48.63 632 SER A C 1
ATOM 4820 O O . SER A 1 632 ? 48.336 44.686 125.186 1.00 52.89 632 SER A O 1
ATOM 4823 N N . VAL A 1 633 ? 47.828 42.701 124.246 1.00 58.90 633 VAL A N 1
ATOM 4824 C CA . VAL A 1 633 ? 47.593 42.031 125.522 1.00 77.59 633 VAL A CA 1
ATOM 4825 C C . VAL A 1 633 ? 48.900 41.387 125.985 1.00 64.72 633 VAL A C 1
ATOM 4826 O O . VAL A 1 633 ? 49.427 40.479 125.334 1.00 67.24 633 VAL A O 1
ATOM 4830 N N . GLY A 1 634 ? 49.446 41.899 127.089 1.00 45.18 634 GLY A N 1
ATOM 4831 C CA . GLY A 1 634 ? 50.456 41.179 127.847 1.00 54.06 634 GLY A CA 1
ATOM 4832 C C . GLY A 1 634 ? 51.880 41.232 127.337 1.00 65.51 634 GLY A C 1
ATOM 4833 O O . GLY A 1 634 ? 52.668 40.338 127.662 1.00 59.21 634 GLY A O 1
ATOM 4834 N N . THR A 1 635 ? 52.251 42.252 126.561 1.00 57.08 635 THR A N 1
ATOM 4835 C CA . THR A 1 635 ? 53.617 42.354 126.060 1.00 37.93 635 THR A CA 1
ATOM 4836 C C . THR A 1 635 ? 54.527 42.959 127.124 1.00 47.57 635 THR A C 1
ATOM 4837 O O . THR A 1 635 ? 54.192 43.973 127.744 1.00 45.03 635 THR A O 1
ATOM 4841 N N . MET A 1 636 ? 55.679 42.337 127.331 1.00 41.72 636 MET A N 1
ATOM 4842 C CA . MET A 1 636 ? 56.613 42.774 128.358 1.00 44.91 636 MET A CA 1
ATOM 4843 C C . MET A 1 636 ? 57.534 43.869 127.839 1.00 45.35 636 MET A C 1
ATOM 4844 O O . MET A 1 636 ? 57.820 43.958 126.639 1.00 37.90 636 MET A O 1
ATOM 4849 N N . GLU A 1 637 ? 58.017 44.691 128.773 1.00 48.30 637 GLU A N 1
ATOM 4850 C CA . GLU A 1 637 ? 59.001 45.720 128.463 1.00 46.16 637 GLU A CA 1
ATOM 4851 C C . GLU A 1 637 ? 60.189 45.127 127.714 1.00 38.87 637 GLU A C 1
ATOM 4852 O O . GLU A 1 637 ? 60.676 44.048 128.051 1.00 35.40 637 GLU A O 1
ATOM 4858 N N . GLY A 1 638 ? 60.661 45.834 126.688 1.00 42.29 638 GLY A N 1
ATOM 4859 C CA . GLY A 1 638 ? 61.807 45.357 125.934 1.00 41.29 638 GLY A CA 1
ATOM 4860 C C . GLY A 1 638 ? 61.497 44.276 124.915 1.00 44.46 638 GLY A C 1
ATOM 4861 O O . GLY A 1 638 ? 62.419 43.818 124.218 1.00 38.13 638 GLY A O 1
ATOM 4862 N N . ASN A 1 639 ? 60.242 43.837 124.827 1.00 37.52 639 ASN A N 1
ATOM 4863 C CA . ASN A 1 639 ? 59.794 42.821 123.882 1.00 33.25 639 ASN A CA 1
ATOM 4864 C C . ASN A 1 639 ? 58.877 43.454 122.843 1.00 34.16 639 ASN A C 1
ATOM 4865 O O . ASN A 1 639 ? 58.165 44.427 123.130 1.00 26.61 639 ASN A O 1
ATOM 4870 N N . TYR A 1 640 ? 58.862 42.841 121.648 1.00 24.11 640 TYR A N 1
ATOM 4871 C CA . TYR A 1 640 ? 58.175 43.374 120.471 1.00 25.84 640 TYR A CA 1
ATOM 4872 C C . TYR A 1 640 ? 57.272 42.324 119.824 1.00 26.55 640 TYR A C 1
ATOM 4873 O O . TYR A 1 640 ? 56.825 42.503 118.684 1.00 27.61 640 TYR A O 1
ATOM 4882 N N . ASN A 1 641 ? 56.960 41.259 120.566 1.00 31.56 641 ASN A N 1
ATOM 4883 C CA . ASN A 1 641 ? 56.061 40.190 120.125 1.00 29.29 641 ASN A CA 1
ATOM 4884 C C . ASN A 1 641 ? 54.623 40.483 120.568 1.00 30.46 641 ASN A C 1
ATOM 4885 O O . ASN A 1 641 ? 54.052 39.821 121.430 1.00 38.48 641 ASN A O 1
ATOM 4890 N N . TYR A 1 642 ? 54.020 41.471 119.925 1.00 30.15 642 TYR A N 1
ATOM 4891 C CA . TYR A 1 642 ? 52.673 41.882 120.291 1.00 32.20 642 TYR A CA 1
ATOM 4892 C C . TYR A 1 642 ? 51.648 40.792 119.965 1.00 37.85 642 TYR A C 1
ATOM 4893 O O . TYR A 1 642 ? 51.846 39.959 119.079 1.00 35.03 642 TYR A O 1
ATOM 4902 N N . ASP A 1 643 ? 50.539 40.811 120.701 1.00 37.12 643 ASP A N 1
ATOM 4903 C CA . ASP A 1 643 ? 49.520 39.768 120.615 1.00 49.71 643 ASP A CA 1
ATOM 4904 C C . ASP A 1 643 ? 48.141 40.416 120.640 1.00 39.88 643 ASP A C 1
ATOM 4905 O O . ASP A 1 643 ? 47.830 41.175 121.563 1.00 35.74 643 ASP A O 1
ATOM 4910 N N . ALA A 1 644 ? 47.331 40.128 119.610 1.00 39.88 644 ALA A N 1
ATOM 4911 C CA . ALA A 1 644 ? 45.927 40.529 119.549 1.00 40.82 644 ALA A CA 1
ATOM 4912 C C . ALA A 1 644 ? 45.044 39.364 119.119 1.00 41.98 644 ALA A C 1
ATOM 4913 O O . ALA A 1 644 ? 43.923 39.588 118.654 1.00 41.79 644 ALA A O 1
ATOM 4915 N N . GLN A 1 645 ? 45.558 38.131 119.227 1.00 46.29 645 GLN A N 1
ATOM 4916 C CA . GLN A 1 645 ? 44.824 36.953 118.774 1.00 56.38 645 GLN A CA 1
ATOM 4917 C C . GLN A 1 645 ? 43.476 36.828 119.471 1.00 47.45 645 GLN A C 1
ATOM 4918 O O . GLN A 1 645 ? 42.537 36.254 118.902 1.00 44.95 645 GLN A O 1
ATOM 4924 N N . VAL A 1 646 ? 43.361 37.350 120.696 1.00 41.42 646 VAL A N 1
ATOM 4925 C CA . VAL A 1 646 ? 42.076 37.303 121.392 1.00 54.49 646 VAL A CA 1
ATOM 4926 C C . VAL A 1 646 ? 41.007 38.052 120.596 1.00 50.93 646 VAL A C 1
ATOM 4927 O O . VAL A 1 646 ? 39.819 37.719 120.678 1.00 47.57 646 VAL A O 1
ATOM 4931 N N . TYR A 1 647 ? 41.405 39.031 119.780 1.00 41.46 647 TYR A N 1
ATOM 4932 C CA . TYR A 1 647 ? 40.463 39.920 119.101 1.00 38.81 647 TYR A CA 1
ATOM 4933 C C . TYR A 1 647 ? 40.408 39.721 117.596 1.00 47.28 647 TYR A C 1
ATOM 4934 O O . TYR A 1 647 ? 39.649 40.425 116.912 1.00 45.20 647 TYR A O 1
ATOM 4943 N N . VAL A 1 648 ? 41.202 38.807 117.060 1.00 27.86 648 VAL A N 1
ATOM 4944 C CA . VAL A 1 648 ? 41.373 38.649 115.625 1.00 25.98 648 VAL A CA 1
ATOM 4945 C C . VAL A 1 648 ? 40.934 37.236 115.262 1.00 32.48 648 VAL A C 1
ATOM 4946 O O . VAL A 1 648 ? 41.399 36.273 115.883 1.00 27.22 648 VAL A O 1
ATOM 4950 N N . GLN A 1 649 ? 40.031 37.098 114.266 1.00 22.78 649 GLN A N 1
ATOM 4951 C CA . GLN A 1 649 ? 39.740 35.747 113.776 1.00 18.10 649 GLN A CA 1
ATOM 4952 C C . GLN A 1 649 ? 40.919 35.223 112.975 1.00 19.82 649 GLN A C 1
ATOM 4953 O O . GLN A 1 649 ? 41.386 34.102 113.203 1.00 20.14 649 GLN A O 1
ATOM 4959 N N . TRP A 1 650 ? 41.405 36.024 112.020 1.00 19.87 650 TRP A N 1
ATOM 4960 C CA . TRP A 1 650 ? 42.622 35.782 111.254 1.00 20.82 650 TRP A CA 1
ATOM 4961 C C . TRP A 1 650 ? 43.255 37.146 111.012 1.00 20.85 650 TRP A C 1
ATOM 4962 O O . TRP A 1 650 ? 42.546 38.127 110.707 1.00 21.60 650 TRP A O 1
ATOM 4973 N N . PRO A 1 651 ? 44.567 37.255 111.160 1.00 22.64 651 PRO A N 1
ATOM 4974 C CA . PRO A 1 651 ? 45.228 38.556 111.008 1.00 21.08 651 PRO A CA 1
ATOM 4975 C C . PRO A 1 651 ? 45.529 38.903 109.556 1.00 18.64 651 PRO A C 1
ATOM 4976 O O . PRO A 1 651 ? 45.528 38.054 108.655 1.00 18.30 651 PRO A O 1
ATOM 4980 N N . PHE A 1 652 ? 45.817 40.186 109.353 1.00 17.95 652 PHE A N 1
ATOM 4981 C CA . PHE A 1 652 ? 46.435 40.628 108.112 1.00 21.12 652 PHE A CA 1
ATOM 4982 C C . PHE A 1 652 ? 47.625 39.723 107.776 1.00 21.52 652 PHE A C 1
ATOM 4983 O O . PHE A 1 652 ? 48.463 39.396 108.646 1.00 17.44 652 PHE A O 1
ATOM 4991 N N . GLY A 1 653 ? 47.669 39.285 106.534 1.00 17.82 653 GLY A N 1
ATOM 4992 C CA . GLY A 1 653 ? 48.732 38.409 106.072 1.00 18.24 653 GLY A CA 1
ATOM 4993 C C . GLY A 1 653 ? 48.489 36.938 106.343 1.00 22.63 653 GLY A C 1
ATOM 4994 O O . GLY A 1 653 ? 49.326 36.120 105.968 1.00 20.09 653 GLY A O 1
ATOM 4995 N N . ALA A 1 654 ? 47.373 36.567 106.981 1.00 17.72 654 ALA A N 1
ATOM 4996 C CA . ALA A 1 654 ? 47.104 35.151 107.211 1.00 19.68 654 ALA A CA 1
ATOM 4997 C C . ALA A 1 654 ? 46.947 34.426 105.882 1.00 18.23 654 ALA A C 1
ATOM 4998 O O . ALA A 1 654 ? 46.471 34.996 104.908 1.00 17.89 654 ALA A O 1
ATOM 5000 N N . GLY A 1 655 ? 47.329 33.152 105.852 1.00 22.48 655 GLY A N 1
ATOM 5001 C CA . GLY A 1 655 ? 47.047 32.330 104.682 1.00 21.67 655 GLY A CA 1
ATOM 5002 C C . GLY A 1 655 ? 47.937 31.108 104.679 1.00 20.36 655 GLY A C 1
ATOM 5003 O O . GLY A 1 655 ? 49.120 31.228 105.010 1.00 23.51 655 GLY A O 1
ATOM 5004 N N . VAL A 1 656 ? 47.416 29.930 104.365 1.00 20.34 656 VAL A N 1
ATOM 5005 C CA . VAL A 1 656 ? 48.336 28.800 104.310 1.00 24.04 656 VAL A CA 1
ATOM 5006 C C . VAL A 1 656 ? 48.274 28.169 102.932 1.00 24.48 656 VAL A C 1
ATOM 5007 O O . VAL A 1 656 ? 47.522 28.615 102.063 1.00 21.94 656 VAL A O 1
ATOM 5011 N N . SER A 1 657 ? 49.112 27.160 102.715 1.00 22.36 657 SER A N 1
ATOM 5012 C CA . SER A 1 657 ? 49.333 26.581 101.399 1.00 21.86 657 SER A CA 1
ATOM 5013 C C . SER A 1 657 ? 49.157 25.083 101.548 1.00 24.38 657 SER A C 1
ATOM 5014 O O . SER A 1 657 ? 49.171 24.559 102.663 1.00 20.71 657 SER A O 1
ATOM 5017 N N . TYR A 1 658 ? 48.979 24.392 100.428 1.00 20.13 658 TYR A N 1
ATOM 5018 C CA . TYR A 1 658 ? 49.121 22.935 100.503 1.00 18.76 658 TYR A CA 1
ATOM 5019 C C . TYR A 1 658 ? 50.574 22.503 100.703 1.00 23.13 658 TYR A C 1
ATOM 5020 O O . TYR A 1 658 ? 50.833 21.331 100.994 1.00 26.36 658 TYR A O 1
ATOM 5029 N N . THR A 1 659 ? 51.530 23.383 100.504 1.00 17.05 659 THR A N 1
ATOM 5030 C CA . THR A 1 659 ? 52.895 23.054 100.912 1.00 16.36 659 THR A CA 1
ATOM 5031 C C . THR A 1 659 ? 53.275 23.965 102.085 1.00 24.16 659 THR A C 1
ATOM 5032 O O . THR A 1 659 ? 52.448 24.731 102.582 1.00 24.02 659 THR A O 1
ATOM 5036 N N . ASP A 1 660 ? 54.516 23.837 102.578 1.00 21.93 660 ASP A N 1
ATOM 5037 C CA . ASP A 1 660 ? 55.020 24.660 103.670 1.00 20.41 660 ASP A CA 1
ATOM 5038 C C . ASP A 1 660 ? 56.238 25.433 103.198 1.00 21.47 660 ASP A C 1
ATOM 5039 O O . ASP A 1 660 ? 56.981 24.953 102.339 1.00 22.05 660 ASP A O 1
ATOM 5044 N N . PHE A 1 661 ? 56.462 26.610 103.794 1.00 17.86 661 PHE A N 1
ATOM 5045 C CA . PHE A 1 661 ? 57.615 27.445 103.456 1.00 19.53 661 PHE A CA 1
ATOM 5046 C C . PHE A 1 661 ? 58.365 27.816 104.725 1.00 27.39 661 PHE A C 1
ATOM 5047 O O . PHE A 1 661 ? 57.748 28.154 105.744 1.00 24.23 661 PHE A O 1
ATOM 5055 N N . ALA A 1 662 ? 59.693 27.749 104.663 1.00 20.06 662 ALA A N 1
ATOM 5056 C CA . ALA A 1 662 ? 60.571 28.081 105.790 1.00 18.82 662 ALA A CA 1
ATOM 5057 C C . ALA A 1 662 ? 61.400 29.301 105.423 1.00 24.39 662 ALA A C 1
ATOM 5058 O O . ALA A 1 662 ? 61.894 29.399 104.290 1.00 22.00 662 ALA A O 1
ATOM 5060 N N . TYR A 1 663 ? 61.491 30.255 106.349 1.00 21.32 663 TYR A N 1
ATOM 5061 C CA . TYR A 1 663 ? 62.237 31.487 106.140 1.00 21.32 663 TYR A CA 1
ATOM 5062 C C . TYR A 1 663 ? 63.555 31.417 106.903 1.00 23.73 663 TYR A C 1
ATOM 5063 O O . TYR A 1 663 ? 63.587 30.987 108.067 1.00 21.26 663 TYR A O 1
ATOM 5072 N N . SER A 1 664 ? 64.638 31.873 106.271 1.00 20.21 664 SER A N 1
ATOM 5073 C CA . SER A 1 664 ? 65.902 31.850 106.999 1.00 19.32 664 SER A CA 1
ATOM 5074 C C . SER A 1 664 ? 66.843 32.921 106.455 1.00 24.78 664 SER A C 1
ATOM 5075 O O . SER A 1 664 ? 66.613 33.481 105.381 1.00 21.35 664 SER A O 1
ATOM 5078 N N . ASN A 1 665 ? 67.897 33.222 107.228 1.00 19.77 665 ASN A N 1
ATOM 5079 C CA . ASN A 1 665 ? 69.027 34.017 106.740 1.00 18.70 665 ASN A CA 1
ATOM 5080 C C . ASN A 1 665 ? 68.561 35.393 106.270 1.00 27.62 665 ASN A C 1
ATOM 5081 O O . ASN A 1 665 ? 68.794 35.800 105.131 1.00 21.84 665 ASN A O 1
ATOM 5086 N N . LEU A 1 666 ? 67.821 36.088 107.144 1.00 20.88 666 LEU A N 1
ATOM 5087 C CA . LEU A 1 666 ? 67.499 37.493 106.913 1.00 22.53 666 LEU A CA 1
ATOM 5088 C C . LEU A 1 666 ? 68.753 38.325 107.119 1.00 24.20 666 LEU A C 1
ATOM 5089 O O . LEU A 1 666 ? 69.411 38.203 108.160 1.00 24.07 666 LEU A O 1
ATOM 5094 N N . ARG A 1 667 ? 69.121 39.136 106.120 1.00 21.59 667 ARG A N 1
ATOM 5095 C CA . ARG A 1 667 ? 70.258 40.042 106.279 1.00 23.32 667 ARG A CA 1
ATOM 5096 C C . ARG A 1 667 ? 69.951 41.374 105.600 1.00 26.70 667 ARG A C 1
ATOM 5097 O O . ARG A 1 667 ? 69.229 41.438 104.596 1.00 25.04 667 ARG A O 1
ATOM 5105 N N . VAL A 1 668 ? 70.498 42.444 106.174 1.00 22.94 668 VAL A N 1
ATOM 5106 C CA . VAL A 1 668 ? 70.163 43.813 105.796 1.00 25.31 668 VAL A CA 1
ATOM 5107 C C . VAL A 1 668 ? 71.468 44.574 105.666 1.00 30.28 668 VAL A C 1
ATOM 5108 O O . VAL A 1 668 ? 72.338 44.485 106.539 1.00 26.17 668 VAL A O 1
ATOM 5112 N N . SER A 1 669 ? 71.623 45.313 104.578 1.00 23.14 669 SER A N 1
ATOM 5113 C CA . SER A 1 669 ? 72.844 46.111 104.488 1.00 25.93 669 SER A CA 1
ATOM 5114 C C . SER A 1 669 ? 72.515 47.458 103.856 1.00 26.75 669 SER A C 1
ATOM 5115 O O . SER A 1 669 ? 71.742 47.510 102.885 1.00 27.38 669 SER A O 1
ATOM 5118 N N . PRO A 1 670 ? 73.023 48.563 104.405 1.00 26.85 670 PRO A N 1
ATOM 5119 C CA . PRO A 1 670 ? 73.801 48.669 105.645 1.00 26.96 670 PRO A CA 1
ATOM 5120 C C . PRO A 1 670 ? 72.884 48.523 106.874 1.00 26.62 670 PRO A C 1
ATOM 5121 O O . PRO A 1 670 ? 71.783 49.055 106.906 1.00 26.80 670 PRO A O 1
ATOM 5125 N N . ALA A 1 671 ? 73.318 47.796 107.905 1.00 28.82 671 ALA A N 1
ATOM 5126 C CA . ALA A 1 671 ? 72.514 47.674 109.121 1.00 32.68 671 ALA A CA 1
ATOM 5127 C C . ALA A 1 671 ? 72.588 48.917 110.006 1.00 25.48 671 ALA A C 1
ATOM 5128 O O . ALA A 1 671 ? 71.675 49.139 110.807 1.00 29.76 671 ALA A O 1
ATOM 5130 N N . GLN A 1 672 ? 73.659 49.706 109.907 1.00 24.59 672 GLN A N 1
ATOM 5131 C CA . GLN A 1 672 ? 73.724 51.046 110.483 1.00 29.06 672 GLN A CA 1
ATOM 5132 C C . GLN A 1 672 ? 73.533 52.031 109.335 1.00 30.35 672 GLN A C 1
ATOM 5133 O O . GLN A 1 672 ? 74.334 52.040 108.395 1.00 28.53 672 GLN A O 1
ATOM 5139 N N . PHE A 1 673 ? 72.479 52.840 109.385 1.00 25.66 673 PHE A N 1
ATOM 5140 C CA . PHE A 1 673 ? 72.102 53.603 108.206 1.00 22.99 673 PHE A CA 1
ATOM 5141 C C . PHE A 1 673 ? 71.680 55.008 108.584 1.00 26.40 673 PHE A C 1
ATOM 5142 O O . PHE A 1 673 ? 71.409 55.312 109.752 1.00 24.36 673 PHE A O 1
ATOM 5150 N N . ALA A 1 674 ? 71.586 55.866 107.560 1.00 25.45 674 ALA A N 1
ATOM 5151 C CA . ALA A 1 674 ? 71.001 57.188 107.708 1.00 25.41 674 ALA A CA 1
ATOM 5152 C C . ALA A 1 674 ? 70.014 57.415 106.569 1.00 25.13 674 ALA A C 1
ATOM 5153 O O . ALA A 1 674 ? 69.805 56.543 105.717 1.00 23.71 674 ALA A O 1
ATOM 5155 N N . VAL A 1 675 ? 69.434 58.614 106.531 1.00 25.23 675 VAL A N 1
ATOM 5156 C CA . VAL A 1 675 ? 68.293 58.837 105.647 1.00 25.59 675 VAL A CA 1
ATOM 5157 C C . VAL A 1 675 ? 68.698 58.726 104.177 1.00 25.63 675 VAL A C 1
ATOM 5158 O O . VAL A 1 675 ? 67.876 58.348 103.334 1.00 33.89 675 VAL A O 1
ATOM 5162 N N . SER A 1 676 ? 69.964 59.015 103.845 1.00 25.28 676 SER A N 1
ATOM 5163 C CA . SER A 1 676 ? 70.397 58.901 102.450 1.00 26.78 676 SER A CA 1
ATOM 5164 C C . SER A 1 676 ? 70.563 57.459 101.989 1.00 35.08 676 SER A C 1
ATOM 5165 O O . SER A 1 676 ? 70.740 57.225 100.790 1.00 35.00 676 SER A O 1
ATOM 5168 N N . ASP A 1 677 ? 70.508 56.485 102.890 1.00 27.31 677 ASP A N 1
ATOM 5169 C CA . ASP A 1 677 ? 70.774 55.117 102.496 1.00 25.65 677 ASP A CA 1
ATOM 5170 C C . ASP A 1 677 ? 69.537 54.435 101.929 1.00 28.05 677 ASP A C 1
ATOM 5171 O O . ASP A 1 677 ? 68.405 54.746 102.290 1.00 28.47 677 ASP A O 1
ATOM 5176 N N . THR A 1 678 ? 69.774 53.460 101.058 1.00 27.68 678 THR A N 1
ATOM 5177 C CA . THR A 1 678 ? 68.764 52.482 100.672 1.00 28.01 678 THR A CA 1
ATOM 5178 C C . THR A 1 678 ? 69.193 51.120 101.179 1.00 31.39 678 THR A C 1
ATOM 5179 O O . THR A 1 678 ? 70.305 50.679 100.884 1.00 29.18 678 THR A O 1
ATOM 5183 N N . LEU A 1 679 ? 68.321 50.461 101.938 1.00 25.52 679 LEU A N 1
ATOM 5184 C CA . LEU A 1 679 ? 68.681 49.201 102.567 1.00 27.30 679 LEU A CA 1
ATOM 5185 C C . LEU A 1 679 ? 68.407 48.071 101.595 1.00 31.41 679 LEU A C 1
ATOM 5186 O O . LEU A 1 679 ? 67.351 48.035 100.957 1.00 27.67 679 LEU A O 1
ATOM 5191 N N . THR A 1 680 ? 69.360 47.162 101.474 1.00 26.56 680 THR A N 1
ATOM 5192 C CA . THR A 1 680 ? 69.134 45.939 100.728 1.00 27.95 680 THR A CA 1
ATOM 5193 C C . THR A 1 680 ? 68.800 44.845 101.737 1.00 23.43 680 THR A C 1
ATOM 5194 O O . THR A 1 680 ? 69.614 44.521 102.601 1.00 23.34 680 THR A O 1
ATOM 5198 N N . VAL A 1 681 ? 67.609 44.277 101.611 1.00 22.10 681 VAL A N 1
ATOM 5199 C CA . VAL A 1 681 ? 67.114 43.252 102.517 1.00 21.31 681 VAL A CA 1
ATOM 5200 C C . VAL A 1 681 ? 66.996 41.965 101.743 1.00 24.30 681 VAL A C 1
ATOM 5201 O O . VAL A 1 681 ? 66.279 41.901 100.733 1.00 25.27 681 VAL A O 1
ATOM 5205 N N . GLN A 1 682 ? 67.642 40.928 102.243 1.00 19.96 682 GLN A N 1
ATOM 5206 C CA . GLN A 1 682 ? 67.647 39.621 101.603 1.00 19.94 682 GLN A CA 1
ATOM 5207 C C . GLN A 1 682 ? 67.132 38.616 102.618 1.00 21.08 682 GLN A C 1
ATOM 5208 O O . GLN A 1 682 ? 67.567 38.626 103.775 1.00 23.06 682 GLN A O 1
ATOM 5214 N N . ILE A 1 683 ? 66.191 37.786 102.199 1.00 20.53 683 ILE A N 1
ATOM 5215 C CA . ILE A 1 683 ? 65.641 36.704 103.007 1.00 18.88 683 ILE A CA 1
ATOM 5216 C C . ILE A 1 683 ? 65.627 35.456 102.138 1.00 20.11 683 ILE A C 1
ATOM 5217 O O . ILE A 1 683 ? 65.316 35.533 100.942 1.00 24.59 683 ILE A O 1
ATOM 5222 N N . ASP A 1 684 ? 66.007 34.316 102.710 1.00 17.84 684 ASP A N 1
ATOM 5223 C CA . ASP A 1 684 ? 65.916 33.050 101.990 1.00 18.72 684 ASP A CA 1
ATOM 5224 C C . ASP A 1 684 ? 64.602 32.353 102.311 1.00 27.41 684 ASP A C 1
ATOM 5225 O O . ASP A 1 684 ? 64.196 32.268 103.475 1.00 20.41 684 ASP A O 1
ATOM 5230 N N . VAL A 1 685 ? 63.937 31.853 101.276 1.00 18.74 685 VAL A N 1
ATOM 5231 C CA . VAL A 1 685 ? 62.659 31.179 101.440 1.00 20.31 685 VAL A CA 1
ATOM 5232 C C . VAL A 1 685 ? 62.751 29.820 100.768 1.00 21.48 685 VAL A C 1
ATOM 5233 O O . VAL A 1 685 ? 63.142 29.731 99.599 1.00 20.08 685 VAL A O 1
ATOM 5237 N N . GLN A 1 686 ? 62.317 28.772 101.473 1.00 20.30 686 GLN A N 1
ATOM 5238 C CA . GLN A 1 686 ? 62.423 27.409 100.970 1.00 20.63 686 GLN A CA 1
ATOM 5239 C C . GLN A 1 686 ? 61.080 26.709 101.063 1.00 20.23 686 GLN A C 1
ATOM 5240 O O . GLN A 1 686 ? 60.401 26.756 102.109 1.00 19.68 686 GLN A O 1
ATOM 5246 N N . ASN A 1 687 ? 60.692 26.081 99.958 1.00 21.18 687 ASN A N 1
ATOM 5247 C CA . ASN A 1 687 ? 59.522 25.215 99.930 1.00 20.43 687 ASN A CA 1
ATOM 5248 C C . ASN A 1 687 ? 59.945 23.912 100.577 1.00 21.92 687 ASN A C 1
ATOM 5249 O O . ASN A 1 687 ? 60.720 23.142 99.993 1.00 23.24 687 ASN A O 1
ATOM 5254 N N . ILE A 1 688 ? 59.466 23.653 101.795 1.00 21.15 688 ILE A N 1
ATOM 5255 C CA . ILE A 1 688 ? 59.885 22.444 102.488 1.00 19.07 688 ILE A CA 1
ATOM 5256 C C . ILE A 1 688 ? 58.823 21.354 102.428 1.00 25.32 688 ILE A C 1
ATOM 5257 O O . ILE A 1 688 ? 59.004 20.306 103.040 1.00 26.59 688 ILE A O 1
ATOM 5262 N N . GLY A 1 689 ? 57.731 21.566 101.698 1.00 20.05 689 GLY A N 1
ATOM 5263 C CA . GLY A 1 689 ? 56.705 20.547 101.544 1.00 22.46 689 GLY A CA 1
ATOM 5264 C C . GLY A 1 689 ? 56.882 19.751 100.270 1.00 28.67 689 GLY A C 1
ATOM 5265 O O . GLY A 1 689 ? 57.998 19.601 99.753 1.00 25.25 689 GLY A O 1
ATOM 5266 N N . GLN A 1 690 ? 55.764 19.236 99.749 1.00 21.54 690 GLN A N 1
ATOM 5267 C CA . GLN A 1 690 ? 55.788 18.251 98.680 1.00 25.46 690 GLN A CA 1
ATOM 5268 C C . GLN A 1 690 ? 55.125 18.719 97.395 1.00 21.68 690 GLN A C 1
ATOM 5269 O O . GLN A 1 690 ? 55.047 17.928 96.451 1.00 26.73 690 GLN A O 1
ATOM 5275 N N . ARG A 1 691 ? 54.646 19.959 97.328 1.00 20.39 691 ARG A N 1
ATOM 5276 C CA . ARG A 1 691 ? 53.912 20.473 96.172 1.00 20.92 691 ARG A CA 1
ATOM 5277 C C . ARG A 1 691 ? 54.491 21.808 95.753 1.00 22.37 691 ARG A C 1
ATOM 5278 O O . ARG A 1 691 ? 54.843 22.619 96.611 1.00 21.44 691 ARG A O 1
ATOM 5286 N N . VAL A 1 692 ? 54.536 22.059 94.442 1.00 20.34 692 VAL A N 1
ATOM 5287 C CA . VAL A 1 692 ? 54.934 23.378 93.978 1.00 21.39 692 VAL A CA 1
ATOM 5288 C C . VAL A 1 692 ? 53.934 24.404 94.491 1.00 22.76 692 VAL A C 1
ATOM 5289 O O . VAL A 1 692 ? 52.731 24.118 94.661 1.00 22.86 692 VAL A O 1
ATOM 5293 N N . GLY A 1 693 ? 54.419 25.599 94.776 1.00 21.41 693 GLY A N 1
ATOM 5294 C CA . GLY A 1 693 ? 53.498 26.648 95.169 1.00 22.99 693 GLY A CA 1
ATOM 5295 C C . GLY A 1 693 ? 54.160 28.003 95.152 1.00 23.74 693 GLY A C 1
ATOM 5296 O O . GLY A 1 693 ? 55.394 28.112 95.163 1.00 20.36 693 GLY A O 1
ATOM 5297 N N . LYS A 1 694 ? 53.312 29.039 95.181 1.00 17.91 694 LYS A N 1
ATOM 5298 C CA . LYS A 1 694 ? 53.754 30.411 95.365 1.00 18.54 694 LYS A CA 1
ATOM 5299 C C . LYS A 1 694 ? 53.666 30.806 96.826 1.00 19.10 694 LYS A C 1
ATOM 5300 O O . LYS A 1 694 ? 52.857 30.273 97.596 1.00 21.65 694 LYS A O 1
ATOM 5306 N N . GLU A 1 695 ? 54.541 31.732 97.198 1.00 18.21 695 GLU A N 1
ATOM 5307 C CA . GLU A 1 695 ? 54.578 32.293 98.537 1.00 21.13 695 GLU A CA 1
ATOM 5308 C C . GLU A 1 695 ? 54.738 33.789 98.383 1.00 20.26 695 GLU A C 1
ATOM 5309 O O . GLU A 1 695 ? 55.675 34.249 97.729 1.00 21.94 695 GLU A O 1
ATOM 5315 N N . ALA A 1 696 ? 53.820 34.553 98.952 1.00 18.91 696 ALA A N 1
ATOM 5316 C CA . ALA A 1 696 ? 54.022 35.990 99.087 1.00 19.88 696 ALA A CA 1
ATOM 5317 C C . ALA A 1 696 ? 54.930 36.226 100.288 1.00 19.36 696 ALA A C 1
ATOM 5318 O O . ALA A 1 696 ? 54.727 35.638 101.352 1.00 22.18 696 ALA A O 1
ATOM 5320 N N . VAL A 1 697 ? 55.924 37.076 100.102 1.00 17.82 697 VAL A N 1
ATOM 5321 C CA . VAL A 1 697 ? 56.985 37.305 101.064 1.00 17.23 697 VAL A CA 1
ATOM 5322 C C . VAL A 1 697 ? 56.741 38.716 101.537 1.00 17.85 697 VAL A C 1
ATOM 5323 O O . VAL A 1 697 ? 56.864 39.651 100.746 1.00 20.57 697 VAL A O 1
ATOM 5327 N N . LEU A 1 698 ? 56.320 38.870 102.792 1.00 18.41 698 LEU A N 1
ATOM 5328 C CA . LEU A 1 698 ? 55.967 40.174 103.340 1.00 16.44 698 LEU A CA 1
ATOM 5329 C C . LEU A 1 698 ? 57.051 40.615 104.328 1.00 17.69 698 LEU A C 1
ATOM 5330 O O . LEU A 1 698 ? 57.428 39.853 105.223 1.00 21.85 698 LEU A O 1
ATOM 5335 N N . LEU A 1 699 ? 57.550 41.838 104.148 1.00 19.79 699 LEU A N 1
ATOM 5336 C CA . LEU A 1 699 ? 58.569 42.423 105.018 1.00 21.21 699 LEU A CA 1
ATOM 5337 C C . LEU A 1 699 ? 57.923 43.509 105.871 1.00 18.67 699 LEU A C 1
ATOM 5338 O O . LEU A 1 699 ? 57.420 44.491 105.326 1.00 17.73 699 LEU A O 1
ATOM 5343 N N . TYR A 1 700 ? 57.979 43.356 107.197 1.00 19.03 700 TYR A N 1
ATOM 5344 C CA . TYR A 1 700 ? 57.460 44.344 108.134 1.00 18.87 700 TYR A CA 1
ATOM 5345 C C . TYR A 1 700 ? 58.586 45.026 108.903 1.00 21.72 700 TYR A C 1
ATOM 5346 O O . TYR A 1 700 ? 59.672 44.471 109.067 1.00 22.34 700 TYR A O 1
ATOM 5355 N N . SER A 1 701 ? 58.274 46.191 109.471 1.00 19.98 701 SER A N 1
ATOM 5356 C CA . SER A 1 701 ? 59.181 46.874 110.383 1.00 17.58 701 SER A CA 1
ATOM 5357 C C . SER A 1 701 ? 58.442 47.267 111.657 1.00 18.46 701 SER A C 1
ATOM 5358 O O . SER A 1 701 ? 57.208 47.340 111.701 1.00 19.31 701 SER A O 1
ATOM 5361 N N . HIS A 1 702 ? 59.235 47.525 112.695 1.00 19.49 702 HIS A N 1
ATOM 5362 C CA . HIS A 1 702 ? 58.770 48.108 113.944 1.00 20.05 702 HIS A CA 1
ATOM 5363 C C . HIS A 1 702 ? 59.851 49.056 114.429 1.00 19.97 702 HIS A C 1
ATOM 5364 O O . HIS A 1 702 ? 61.036 48.681 114.518 1.00 20.01 702 HIS A O 1
ATOM 5371 N N . ASP A 1 703 ? 59.448 50.294 114.698 1.00 19.42 703 ASP A N 1
ATOM 5372 C CA . ASP A 1 703 ? 60.342 51.291 115.281 1.00 19.08 703 ASP A CA 1
ATOM 5373 C C . ASP A 1 703 ? 60.335 51.079 116.792 1.00 21.52 703 ASP A C 1
ATOM 5374 O O . ASP A 1 703 ? 59.266 51.145 117.408 1.00 20.48 703 ASP A O 1
ATOM 5379 N N . LEU A 1 704 ? 61.493 50.752 117.398 1.00 20.45 704 LEU A N 1
ATOM 5380 C CA . LEU A 1 704 ? 61.414 50.212 118.764 1.00 19.45 704 LEU A CA 1
ATOM 5381 C C . LEU A 1 704 ? 61.083 51.277 119.807 1.00 23.77 704 LEU A C 1
ATOM 5382 O O . LEU A 1 704 ? 60.601 50.925 120.897 1.00 22.55 704 LEU A O 1
ATOM 5387 N N . ALA A 1 705 ? 61.344 52.553 119.520 1.00 20.80 705 ALA A N 1
ATOM 5388 C CA . ALA A 1 705 ? 60.945 53.654 120.406 1.00 19.98 705 ALA A CA 1
ATOM 5389 C C . ALA A 1 705 ? 60.864 54.894 119.525 1.00 24.58 705 ALA A C 1
ATOM 5390 O O . ALA A 1 705 ? 61.646 55.026 118.591 1.00 24.08 705 ALA A O 1
ATOM 5392 N N . ALA A 1 706 ? 59.911 55.776 119.796 1.00 23.62 706 ALA A N 1
ATOM 5393 C CA . ALA A 1 706 ? 59.675 56.897 118.898 1.00 21.89 706 ALA A CA 1
ATOM 5394 C C . ALA A 1 706 ? 58.914 57.977 119.652 1.00 24.63 706 ALA A C 1
ATOM 5395 O O . ALA A 1 706 ? 58.258 57.704 120.665 1.00 25.20 706 ALA A O 1
ATOM 5397 N N A SER A 1 707 ? 58.977 59.206 119.126 0.50 22.94 707 SER A N 1
ATOM 5398 N N B SER A 1 707 ? 58.984 59.208 119.134 0.50 22.94 707 SER A N 1
ATOM 5399 C CA A SER A 1 707 ? 58.335 60.337 119.797 0.50 22.97 707 SER A CA 1
ATOM 5400 C CA B SER A 1 707 ? 58.321 60.317 119.819 0.50 22.96 707 SER A CA 1
ATOM 5401 C C A SER A 1 707 ? 56.807 60.281 119.715 0.50 22.22 707 SER A C 1
ATOM 5402 C C B SER A 1 707 ? 56.801 60.181 119.784 0.50 22.28 707 SER A C 1
ATOM 5403 O O A SER A 1 707 ? 56.128 60.921 120.533 0.50 24.94 707 SER A O 1
ATOM 5404 O O B SER A 1 707 ? 56.115 60.643 120.710 0.50 24.91 707 SER A O 1
ATOM 5409 N N . SER A 1 708 ? 56.259 59.556 118.745 1.00 19.03 708 SER A N 1
ATOM 5410 C CA . SER A 1 708 ? 54.871 59.114 118.737 1.00 20.11 708 SER A CA 1
ATOM 5411 C C . SER A 1 708 ? 54.900 57.606 118.937 1.00 25.55 708 SER A C 1
ATOM 5412 O O . SER A 1 708 ? 55.763 56.917 118.375 1.00 23.09 708 SER A O 1
ATOM 5415 N N . THR A 1 709 ? 53.987 57.083 119.740 1.00 18.80 709 THR A N 1
ATOM 5416 C CA . THR A 1 709 ? 54.063 55.656 120.030 1.00 16.27 709 THR A CA 1
ATOM 5417 C C . THR A 1 709 ? 53.984 54.840 118.732 1.00 18.77 709 THR A C 1
ATOM 5418 O O . THR A 1 709 ? 53.107 55.091 117.891 1.00 23.17 709 THR A O 1
ATOM 5422 N N . PRO A 1 710 ? 54.921 53.913 118.501 1.00 21.60 710 PRO A N 1
ATOM 5423 C CA . PRO A 1 710 ? 55.108 53.357 117.150 1.00 19.80 710 PRO A CA 1
ATOM 5424 C C . PRO A 1 710 ? 54.181 52.191 116.830 1.00 18.47 710 PRO A C 1
ATOM 5425 O O . PRO A 1 710 ? 54.005 51.275 117.639 1.00 24.08 710 PRO A O 1
ATOM 5429 N N . ASP A 1 711 ? 53.615 52.206 115.619 1.00 19.28 711 ASP A N 1
ATOM 5430 C CA . ASP A 1 711 ? 52.775 51.094 115.185 1.00 16.79 711 ASP A CA 1
ATOM 5431 C C . ASP A 1 711 ? 53.489 49.771 115.394 1.00 20.80 711 ASP A C 1
ATOM 5432 O O . ASP A 1 711 ? 54.675 49.653 115.081 1.00 21.64 711 ASP A O 1
ATOM 5437 N N . VAL A 1 712 ? 52.760 48.759 115.883 1.00 18.76 712 VAL A N 1
ATOM 5438 C CA . VAL A 1 712 ? 53.424 47.509 116.278 1.00 22.89 712 VAL A CA 1
ATOM 5439 C C . VAL A 1 712 ? 54.090 46.834 115.095 1.00 20.86 712 VAL A C 1
ATOM 5440 O O . VAL A 1 712 ? 55.134 46.190 115.252 1.00 19.65 712 VAL A O 1
ATOM 5444 N N . ARG A 1 713 ? 53.490 46.933 113.909 1.00 19.06 713 ARG A N 1
ATOM 5445 C CA . ARG A 1 713 ? 54.085 46.405 112.688 1.00 19.41 713 ARG A CA 1
ATOM 5446 C C . ARG A 1 713 ? 53.663 47.319 111.554 1.00 21.85 713 ARG A C 1
ATOM 5447 O O . ARG A 1 713 ? 52.560 47.881 111.577 1.00 17.52 713 ARG A O 1
ATOM 5455 N N . ARG A 1 714 ? 54.533 47.461 110.553 1.00 17.47 714 ARG A N 1
ATOM 5456 C CA . ARG A 1 714 ? 54.130 48.117 109.307 1.00 18.31 714 ARG A CA 1
ATOM 5457 C C . ARG A 1 714 ? 54.671 47.337 108.127 1.00 20.03 714 ARG A C 1
ATOM 5458 O O . ARG A 1 714 ? 55.871 47.052 108.083 1.00 19.04 714 ARG A O 1
ATOM 5466 N N . LEU A 1 715 ? 53.814 47.026 107.152 1.00 17.52 715 LEU A N 1
ATOM 5467 C CA . LEU A 1 715 ? 54.326 46.374 105.951 1.00 18.65 715 LEU A CA 1
ATOM 5468 C C . LEU A 1 715 ? 55.139 47.383 105.127 1.00 21.30 715 LEU A C 1
ATOM 5469 O O . LEU A 1 715 ? 54.664 48.481 104.837 1.00 18.40 715 LEU A O 1
ATOM 5474 N N . ARG A 1 716 ? 56.370 47.017 104.749 1.00 16.40 716 ARG A N 1
ATOM 5475 C CA . ARG A 1 716 ? 57.259 47.917 104.040 1.00 16.27 716 ARG A CA 1
ATOM 5476 C C . ARG A 1 716 ? 57.643 47.421 102.660 1.00 19.24 716 ARG A C 1
ATOM 5477 O O . ARG A 1 716 ? 58.102 48.223 101.847 1.00 20.73 716 ARG A O 1
ATOM 5485 N N . ALA A 1 717 ? 57.510 46.132 102.388 1.00 18.54 717 ALA A N 1
ATOM 5486 C CA . ALA A 1 717 ? 57.913 45.603 101.090 1.00 16.34 717 ALA A CA 1
ATOM 5487 C C . ALA A 1 717 ? 57.232 44.265 100.924 1.00 19.98 717 ALA A C 1
ATOM 5488 O O . ALA A 1 717 ? 56.907 43.608 101.918 1.00 21.57 717 ALA A O 1
ATOM 5490 N N . PHE A 1 718 ? 57.009 43.862 99.666 1.00 21.11 718 PHE A N 1
ATOM 5491 C CA . PHE A 1 718 ? 56.578 42.498 99.424 1.00 21.56 718 PHE A CA 1
ATOM 5492 C C . PHE A 1 718 ? 56.972 42.052 98.016 1.00 20.32 718 PHE A C 1
ATOM 5493 O O . PHE A 1 718 ? 57.212 42.861 97.118 1.00 20.90 718 PHE A O 1
ATOM 5501 N N . ASP A 1 719 ? 57.061 40.739 97.861 1.00 19.08 719 ASP A N 1
ATOM 5502 C CA . ASP A 1 719 ? 57.336 40.096 96.581 1.00 21.77 719 ASP A CA 1
ATOM 5503 C C . ASP A 1 719 ? 56.560 38.794 96.599 1.00 18.34 719 ASP A C 1
ATOM 5504 O O . ASP A 1 719 ? 56.000 38.406 97.627 1.00 25.51 719 ASP A O 1
ATOM 5509 N N . LYS A 1 720 ? 56.529 38.108 95.464 1.00 20.34 720 LYS A N 1
ATOM 5510 C CA . LYS A 1 720 ? 55.870 36.813 95.463 1.00 19.95 720 LYS A CA 1
ATOM 5511 C C . LYS A 1 720 ? 56.634 35.906 94.524 1.00 18.92 720 LYS A C 1
ATOM 5512 O O . LYS A 1 720 ? 56.962 36.311 93.405 1.00 22.04 720 LYS A O 1
ATOM 5518 N N . ILE A 1 721 ? 56.906 34.676 94.960 1.00 18.42 721 ILE A N 1
ATOM 5519 C CA . ILE A 1 721 ? 57.787 33.783 94.215 1.00 16.74 721 ILE A CA 1
ATOM 5520 C C . ILE A 1 721 ? 57.125 32.426 94.125 1.00 22.91 721 ILE A C 1
ATOM 5521 O O . ILE A 1 721 ? 56.291 32.075 94.952 1.00 22.08 721 ILE A O 1
ATOM 5526 N N . GLU A 1 722 ? 57.542 31.647 93.134 1.00 19.60 722 GLU A N 1
ATOM 5527 C CA . GLU A 1 722 ? 57.056 30.282 92.939 1.00 21.73 722 GLU A CA 1
ATOM 5528 C C . GLU A 1 722 ? 58.201 29.297 93.158 1.00 20.67 722 GLU A C 1
ATOM 5529 O O . GLU A 1 722 ? 59.244 29.416 92.511 1.00 21.76 722 GLU A O 1
ATOM 5535 N N . LEU A 1 723 ? 58.014 28.327 94.046 1.00 22.34 723 LEU A N 1
ATOM 5536 C CA . LEU A 1 723 ? 59.102 27.443 94.446 1.00 21.53 723 LEU A CA 1
ATOM 5537 C C . LEU A 1 723 ? 58.699 25.991 94.246 1.00 20.73 723 LEU A C 1
ATOM 5538 O O . LEU A 1 723 ? 57.589 25.607 94.622 1.00 19.70 723 LEU A O 1
ATOM 5543 N N . GLN A 1 724 ? 59.584 25.203 93.627 1.00 20.07 724 GLN A N 1
ATOM 5544 C CA . GLN A 1 724 ? 59.372 23.759 93.547 1.00 24.19 724 GLN A CA 1
ATOM 5545 C C . GLN A 1 724 ? 59.614 23.137 94.921 1.00 20.37 724 GLN A C 1
ATOM 5546 O O . GLN A 1 724 ? 60.304 23.723 95.751 1.00 19.34 724 GLN A O 1
ATOM 5552 N N . PRO A 1 725 ? 59.144 21.914 95.148 1.00 23.51 725 PRO A N 1
ATOM 5553 C CA . PRO A 1 725 ? 59.455 21.235 96.421 1.00 23.59 725 PRO A CA 1
ATOM 5554 C C . PRO A 1 725 ? 60.957 21.147 96.701 1.00 23.28 725 PRO A C 1
ATOM 5555 O O . PRO A 1 725 ? 61.752 20.722 95.860 1.00 22.02 725 PRO A O 1
ATOM 5559 N N . GLY A 1 726 ? 61.341 21.534 97.918 1.00 23.62 726 GLY A N 1
ATOM 5560 C CA . GLY A 1 726 ? 62.730 21.515 98.316 1.00 23.70 726 GLY A CA 1
ATOM 5561 C C . GLY A 1 726 ? 63.512 22.735 97.905 1.00 22.47 726 GLY A C 1
ATOM 5562 O O . GLY A 1 726 ? 64.632 22.930 98.401 1.00 21.23 726 GLY A O 1
ATOM 5563 N N . GLU A 1 727 ? 62.970 23.569 97.020 1.00 22.16 727 GLU A N 1
ATOM 5564 C CA . GLU A 1 727 ? 63.730 24.677 96.458 1.00 20.01 727 GLU A CA 1
ATOM 5565 C C . GLU A 1 727 ? 63.815 25.830 97.445 1.00 21.88 727 GLU A C 1
ATOM 5566 O O . GLU A 1 727 ? 62.796 26.278 97.958 1.00 20.99 727 GLU A O 1
ATOM 5572 N N . LYS A 1 728 ? 65.037 26.335 97.668 1.00 19.20 728 LYS A N 1
ATOM 5573 C CA . LYS A 1 728 ? 65.256 27.575 98.398 1.00 16.85 728 LYS A CA 1
ATOM 5574 C C . LYS A 1 728 ? 65.616 28.666 97.409 1.00 20.09 728 LYS A C 1
ATOM 5575 O O . LYS A 1 728 ? 66.292 28.414 96.404 1.00 24.55 728 LYS A O 1
ATOM 5581 N N . ARG A 1 729 ? 65.190 29.888 97.716 1.00 16.95 729 ARG A N 1
ATOM 5582 C CA . ARG A 1 729 ? 65.429 31.042 96.857 1.00 21.42 729 ARG A CA 1
ATOM 5583 C C . ARG A 1 729 ? 65.723 32.251 97.718 1.00 19.82 729 ARG A C 1
ATOM 5584 O O . ARG A 1 729 ? 65.029 32.473 98.713 1.00 20.98 729 ARG A O 1
ATOM 5592 N N . THR A 1 730 ? 66.721 33.056 97.316 1.00 21.32 730 THR A N 1
ATOM 5593 C CA . THR A 1 730 ? 66.946 34.351 97.947 1.00 20.79 730 THR A CA 1
ATOM 5594 C C . THR A 1 730 ? 66.030 35.409 97.351 1.00 24.72 730 THR A C 1
ATOM 5595 O O . THR A 1 730 ? 65.982 35.584 96.127 1.00 24.13 730 THR A O 1
ATOM 5599 N N . VAL A 1 731 ? 65.289 36.101 98.210 1.00 17.15 731 VAL A N 1
ATOM 5600 C CA . VAL A 1 731 ? 64.413 37.200 97.811 1.00 18.37 731 VAL A CA 1
ATOM 5601 C C . VAL A 1 731 ? 65.087 38.495 98.230 1.00 19.68 731 VAL A C 1
ATOM 5602 O O . VAL A 1 731 ? 65.454 38.665 99.402 1.00 23.42 731 VAL A O 1
ATOM 5606 N N . THR A 1 732 ? 65.252 39.410 97.289 1.00 19.78 732 THR A N 1
ATOM 5607 C CA . THR A 1 732 ? 65.916 40.680 97.555 1.00 23.46 732 THR A CA 1
ATOM 5608 C C . THR A 1 732 ? 64.906 41.816 97.500 1.00 25.64 732 THR A C 1
ATOM 5609 O O . THR A 1 732 ? 64.196 41.957 96.507 1.00 22.78 732 THR A O 1
ATOM 5613 N N . LEU A 1 733 ? 64.877 42.640 98.543 1.00 24.54 733 LEU A N 1
ATOM 5614 C CA . LEU A 1 733 ? 63.928 43.737 98.675 1.00 26.03 733 LEU A CA 1
ATOM 5615 C C . LEU A 1 733 ? 64.709 44.998 98.979 1.00 31.56 733 LEU A C 1
ATOM 5616 O O . LEU A 1 733 ? 65.664 44.973 99.766 1.00 29.29 733 LEU A O 1
ATOM 5621 N N . ARG A 1 734 ? 64.328 46.086 98.320 1.00 26.87 734 ARG A N 1
ATOM 5622 C CA . ARG A 1 734 ? 64.987 47.373 98.478 1.00 28.46 734 ARG A CA 1
ATOM 5623 C C . ARG A 1 734 ? 64.083 48.268 99.313 1.00 29.86 734 ARG A C 1
ATOM 5624 O O . ARG A 1 734 ? 62.885 48.370 99.046 1.00 33.85 734 ARG A O 1
ATOM 5632 N N . LEU A 1 735 ? 64.659 48.897 100.333 1.00 24.05 735 LEU A N 1
ATOM 5633 C CA . LEU A 1 735 ? 63.908 49.648 101.333 1.00 25.82 735 LEU A CA 1
ATOM 5634 C C . LEU A 1 735 ? 64.617 50.979 101.532 1.00 25.34 735 LEU A C 1
ATOM 5635 O O . LEU A 1 735 ? 65.636 51.044 102.240 1.00 27.02 735 LEU A O 1
ATOM 5640 N N . PRO A 1 736 ? 64.122 52.054 100.941 1.00 28.28 736 PRO A N 1
ATOM 5641 C CA . PRO A 1 736 ? 64.707 53.371 101.237 1.00 25.23 736 PRO A CA 1
ATOM 5642 C C . PRO A 1 736 ? 64.660 53.631 102.740 1.00 25.23 736 PRO A C 1
ATOM 5643 O O . PRO A 1 736 ? 63.685 53.303 103.411 1.00 22.65 736 PRO A O 1
ATOM 5647 N N . ALA A 1 737 ? 65.747 54.171 103.290 1.00 25.06 737 ALA A N 1
ATOM 5648 C CA . ALA A 1 737 ? 65.721 54.488 104.712 1.00 19.54 737 ALA A CA 1
ATOM 5649 C C . ALA A 1 737 ? 64.542 55.395 105.056 1.00 20.67 737 ALA A C 1
ATOM 5650 O O . ALA A 1 737 ? 63.964 55.276 106.143 1.00 20.55 737 ALA A O 1
ATOM 5652 N N . ALA A 1 738 ? 64.172 56.294 104.145 1.00 21.64 738 ALA A N 1
ATOM 5653 C CA . ALA A 1 738 ? 63.089 57.231 104.404 1.00 21.24 738 ALA A CA 1
ATOM 5654 C C . ALA A 1 738 ? 61.741 56.531 104.551 1.00 21.75 738 ALA A C 1
ATOM 5655 O O . ALA A 1 738 ? 60.814 57.125 105.101 1.00 22.44 738 ALA A O 1
ATOM 5657 N N . ASP A 1 739 ? 61.606 55.297 104.063 1.00 19.80 739 ASP A N 1
ATOM 5658 C CA . ASP A 1 739 ? 60.378 54.534 104.306 1.00 22.37 739 ASP A CA 1
ATOM 5659 C C . ASP A 1 739 ? 60.194 54.166 105.776 1.00 24.03 739 ASP A C 1
ATOM 5660 O O . ASP A 1 739 ? 59.120 53.684 106.145 1.00 22.52 739 ASP A O 1
ATOM 5665 N N . LEU A 1 740 ? 61.203 54.372 106.622 1.00 21.07 740 LEU A N 1
ATOM 5666 C CA . LEU A 1 740 ? 61.062 54.101 108.046 1.00 21.91 740 LEU A CA 1
ATOM 5667 C C . LEU A 1 740 ? 60.755 55.362 108.840 1.00 24.05 740 LEU A C 1
ATOM 5668 O O . LEU A 1 740 ? 60.606 55.288 110.062 1.00 21.97 740 LEU A O 1
ATOM 5673 N N . ALA A 1 741 ? 60.679 56.512 108.176 1.00 20.33 741 ALA A N 1
ATOM 5674 C CA . ALA A 1 741 ? 60.183 57.716 108.805 1.00 20.24 741 ALA A CA 1
ATOM 5675 C C . ALA A 1 741 ? 58.716 57.545 109.208 1.00 25.08 741 ALA A C 1
ATOM 5676 O O . ALA A 1 741 ? 58.014 56.627 108.767 1.00 22.66 741 ALA A O 1
ATOM 5678 N N . PHE A 1 742 ? 58.244 58.468 110.042 1.00 21.18 742 PHE A N 1
ATOM 5679 C CA . PHE A 1 742 ? 56.834 58.512 110.409 1.00 19.81 742 PHE A CA 1
ATOM 5680 C C . PHE A 1 742 ? 56.397 59.969 110.485 1.00 22.91 742 PHE A C 1
ATOM 5681 O O . PHE A 1 742 ? 57.225 60.889 110.529 1.00 19.89 742 PHE A O 1
ATOM 5689 N N . VAL A 1 743 ? 55.085 60.186 110.451 1.00 20.86 743 VAL A N 1
ATOM 5690 C CA . VAL A 1 743 ? 54.548 61.534 110.588 1.00 19.01 743 VAL A CA 1
ATOM 5691 C C . VAL A 1 743 ? 54.359 61.788 112.079 1.00 23.04 743 VAL A C 1
ATOM 5692 O O . VAL A 1 743 ? 53.530 61.144 112.728 1.00 19.25 743 VAL A O 1
ATOM 5696 N N . GLY A 1 744 ? 55.144 62.730 112.614 1.00 19.81 744 GLY A N 1
ATOM 5697 C CA . GLY A 1 744 ? 55.192 63.017 114.027 1.00 20.34 744 GLY A CA 1
ATOM 5698 C C . GLY A 1 744 ? 53.971 63.813 114.410 1.00 20.19 744 GLY A C 1
ATOM 5699 O O . GLY A 1 744 ? 53.108 64.106 113.589 1.00 20.40 744 GLY A O 1
ATOM 5700 N N . TYR A 1 745 ? 53.925 64.202 115.681 1.00 22.76 745 TYR A N 1
ATOM 5701 C CA . TYR A 1 745 ? 52.734 64.858 116.216 1.00 25.89 745 TYR A CA 1
ATOM 5702 C C . TYR A 1 745 ? 52.448 66.183 115.517 1.00 26.49 745 TYR A C 1
ATOM 5703 O O . TYR A 1 745 ? 51.280 66.543 115.326 1.00 23.77 745 TYR A O 1
ATOM 5712 N N . ASP A 1 746 ? 53.493 66.914 115.127 1.00 24.75 746 ASP A N 1
ATOM 5713 C CA . ASP A 1 746 ? 53.339 68.199 114.451 1.00 22.88 746 ASP A CA 1
ATOM 5714 C C . ASP A 1 746 ? 52.942 68.067 112.982 1.00 28.09 746 ASP A C 1
ATOM 5715 O O . ASP A 1 746 ? 52.866 69.091 112.304 1.00 27.35 746 ASP A O 1
ATOM 5720 N N . GLY A 1 747 ? 52.698 66.853 112.480 1.00 22.94 747 GLY A N 1
ATOM 5721 C CA . GLY A 1 747 ? 52.294 66.639 111.090 1.00 22.84 747 GLY A CA 1
ATOM 5722 C C . GLY A 1 747 ? 53.442 66.538 110.094 1.00 20.88 747 GLY A C 1
ATOM 5723 O O . GLY A 1 747 ? 53.189 66.429 108.881 1.00 22.26 747 GLY A O 1
ATOM 5724 N N . LYS A 1 748 ? 54.682 66.512 110.568 1.00 24.52 748 LYS A N 1
ATOM 5725 C CA . LYS A 1 748 ? 55.862 66.511 109.713 1.00 22.92 748 LYS A CA 1
ATOM 5726 C C . LYS A 1 748 ? 56.554 65.161 109.789 1.00 21.24 748 LYS A C 1
ATOM 5727 O O . LYS A 1 748 ? 56.540 64.486 110.834 1.00 22.72 748 LYS A O 1
ATOM 5733 N N . TRP A 1 749 ? 57.119 64.745 108.651 1.00 23.24 749 TRP A N 1
ATOM 5734 C CA . TRP A 1 749 ? 57.865 63.494 108.612 1.00 18.11 749 TRP A CA 1
ATOM 5735 C C . TRP A 1 749 ? 59.164 63.620 109.385 1.00 18.70 749 TRP A C 1
ATOM 5736 O O . TRP A 1 749 ? 59.814 64.667 109.357 1.00 24.57 749 TRP A O 1
ATOM 5747 N N . ARG A 1 750 ? 59.547 62.538 110.064 1.00 23.03 750 ARG A N 1
ATOM 5748 C CA . ARG A 1 750 ? 60.824 62.456 110.762 1.00 22.13 750 ARG A CA 1
ATOM 5749 C C . ARG A 1 750 ? 61.298 61.014 110.758 1.00 22.68 750 ARG A C 1
ATOM 5750 O O . ARG A 1 750 ? 60.498 60.086 110.905 1.00 21.36 750 ARG A O 1
ATOM 5758 N N . LEU A 1 751 ? 62.593 60.835 110.585 1.00 22.09 751 LEU A N 1
ATOM 5759 C CA . LEU A 1 751 ? 63.274 59.555 110.775 1.00 21.00 751 LEU A CA 1
ATOM 5760 C C . LEU A 1 751 ? 64.198 59.740 111.963 1.00 21.81 751 LEU A C 1
ATOM 5761 O O . LEU A 1 751 ? 65.168 60.496 111.878 1.00 24.92 751 LEU A O 1
ATOM 5766 N N . GLU A 1 752 ? 63.921 59.053 113.069 1.00 23.64 752 GLU A N 1
ATOM 5767 C CA . GLU A 1 752 ? 64.654 59.316 114.304 1.00 21.32 752 GLU A CA 1
ATOM 5768 C C . GLU A 1 752 ? 65.774 58.307 114.497 1.00 24.48 752 GLU A C 1
ATOM 5769 O O . GLU A 1 752 ? 65.598 57.112 114.255 1.00 22.50 752 GLU A O 1
ATOM 5775 N N . ALA A 1 753 ? 66.921 58.794 114.960 1.00 24.10 753 ALA A N 1
ATOM 5776 C CA . ALA A 1 753 ? 67.977 57.902 115.416 1.00 24.45 753 ALA A CA 1
ATOM 5777 C C . ALA A 1 753 ? 67.420 56.915 116.434 1.00 22.10 753 ALA A C 1
ATOM 5778 O O . ALA A 1 753 ? 66.601 57.281 117.291 1.00 21.32 753 ALA A O 1
ATOM 5780 N N . GLY A 1 754 ? 67.878 55.664 116.337 1.00 26.51 754 GLY A N 1
ATOM 5781 C CA . GLY A 1 754 ? 67.432 54.583 117.205 1.00 24.88 754 GLY A CA 1
ATOM 5782 C C . GLY A 1 754 ? 67.249 53.280 116.444 1.00 30.84 754 GLY A C 1
ATOM 5783 O O . GLY A 1 754 ? 67.483 53.241 115.239 1.00 22.86 754 GLY A O 1
ATOM 5784 N N . ASP A 1 755 ? 66.823 52.215 117.118 1.00 22.50 755 ASP A N 1
ATOM 5785 C CA . ASP A 1 755 ? 66.799 50.889 116.518 1.00 23.05 755 ASP A CA 1
ATOM 5786 C C . ASP A 1 755 ? 65.427 50.560 115.943 1.00 23.28 755 ASP A C 1
ATOM 5787 O O . ASP A 1 755 ? 64.391 51.094 116.366 1.00 19.68 755 ASP A O 1
ATOM 5792 N N . PHE A 1 756 ? 65.442 49.674 114.949 1.00 24.16 756 PHE A N 1
ATOM 5793 C CA . PHE A 1 756 ? 64.242 49.119 114.350 1.00 23.44 756 PHE A CA 1
ATOM 5794 C C . PHE A 1 756 ? 64.413 47.619 114.294 1.00 23.77 756 PHE A C 1
ATOM 5795 O O . PHE A 1 756 ? 65.531 47.111 114.245 1.00 23.89 756 PHE A O 1
ATOM 5803 N N . LEU A 1 757 ? 63.309 46.907 114.178 1.00 19.36 757 LEU A N 1
ATOM 5804 C CA . LEU A 1 757 ? 63.374 45.511 113.783 1.00 20.49 757 LEU A CA 1
ATOM 5805 C C . LEU A 1 757 ? 62.727 45.365 112.417 1.00 21.59 757 LEU A C 1
ATOM 5806 O O . LEU A 1 757 ? 61.691 45.993 112.140 1.00 19.24 757 LEU A O 1
ATOM 5811 N N . LEU A 1 758 ? 63.332 44.527 111.556 1.00 21.64 758 LEU A N 1
ATOM 5812 C CA . LEU A 1 758 ? 62.674 44.095 110.329 1.00 20.06 758 LEU A CA 1
ATOM 5813 C C . LEU A 1 758 ? 62.280 42.641 110.536 1.00 19.24 758 LEU A C 1
ATOM 5814 O O . LEU A 1 758 ? 63.023 41.882 111.172 1.00 20.66 758 LEU A O 1
ATOM 5819 N N . PHE A 1 759 ? 61.127 42.254 109.985 1.00 20.37 759 PHE A N 1
ATOM 5820 C CA . PHE A 1 759 ? 60.575 40.917 110.147 1.00 19.07 759 PHE A CA 1
ATOM 5821 C C . PHE A 1 759 ? 60.218 40.330 108.792 1.00 20.61 759 PHE A C 1
ATOM 5822 O O . PHE A 1 759 ? 59.607 41.003 107.956 1.00 20.43 759 PHE A O 1
ATOM 5830 N N . ALA A 1 760 ? 60.576 39.065 108.588 1.00 23.14 760 ALA A N 1
ATOM 5831 C CA . ALA A 1 760 ? 60.110 38.297 107.434 1.00 26.07 760 ALA A CA 1
ATOM 5832 C C . ALA A 1 760 ? 59.866 36.878 107.929 1.00 24.93 760 ALA A C 1
ATOM 5833 O O . ALA A 1 760 ? 60.785 36.244 108.462 1.00 23.03 760 ALA A O 1
ATOM 5835 N N . GLY A 1 761 ? 58.633 36.397 107.791 1.00 21.72 761 GLY A N 1
ATOM 5836 C CA . GLY A 1 761 ? 58.285 35.121 108.409 1.00 20.11 761 GLY A CA 1
ATOM 5837 C C . GLY A 1 761 ? 58.584 35.186 109.886 1.00 23.87 761 GLY A C 1
ATOM 5838 O O . GLY A 1 761 ? 58.318 36.194 110.557 1.00 25.44 761 GLY A O 1
ATOM 5839 N N . ASN A 1 762 ? 59.208 34.128 110.406 1.00 22.01 762 ASN A N 1
ATOM 5840 C CA . ASN A 1 762 ? 59.572 34.132 111.812 1.00 25.03 762 ASN A CA 1
ATOM 5841 C C . ASN A 1 762 ? 60.999 34.634 112.033 1.00 25.95 762 ASN A C 1
ATOM 5842 O O . ASN A 1 762 ? 61.558 34.433 113.110 1.00 25.74 762 ASN A O 1
ATOM 5847 N N . GLN A 1 763 ? 61.610 35.278 111.035 1.00 23.65 763 GLN A N 1
ATOM 5848 C CA . GLN A 1 763 ? 62.966 35.795 111.182 1.00 26.38 763 GLN A CA 1
ATOM 5849 C C . GLN A 1 763 ? 62.922 37.280 111.493 1.00 23.28 763 GLN A C 1
ATOM 5850 O O . GLN A 1 763 ? 62.061 37.999 110.995 1.00 22.95 763 GLN A O 1
ATOM 5856 N N . GLN A 1 764 ? 63.926 37.758 112.228 1.00 20.48 764 GLN A N 1
ATOM 5857 C CA . GLN A 1 764 ? 63.966 39.188 112.512 1.00 23.47 764 GLN A CA 1
ATOM 5858 C C . GLN A 1 764 ? 65.409 39.668 112.557 1.00 22.98 764 GLN A C 1
ATOM 5859 O O . GLN A 1 764 ? 66.317 38.906 112.874 1.00 22.06 764 GLN A O 1
ATOM 5865 N N . GLN A 1 765 ? 65.615 40.945 112.247 1.00 20.41 765 GLN A N 1
ATOM 5866 C CA . GLN A 1 765 ? 66.951 41.512 112.278 1.00 24.42 765 GLN A CA 1
ATOM 5867 C C . GLN A 1 765 ? 66.876 42.950 112.780 1.00 20.20 765 GLN A C 1
ATOM 5868 O O . GLN A 1 765 ? 66.040 43.727 112.305 1.00 23.97 765 GLN A O 1
ATOM 5874 N N . ARG A 1 766 ? 67.757 43.305 113.720 1.00 21.51 766 ARG A N 1
ATOM 5875 C CA . ARG A 1 766 ? 67.810 44.661 114.267 1.00 20.64 766 ARG A CA 1
ATOM 5876 C C . ARG A 1 766 ? 68.727 45.530 113.413 1.00 29.35 766 ARG A C 1
ATOM 5877 O O . ARG A 1 766 ? 69.814 45.094 113.018 1.00 23.47 766 ARG A O 1
ATOM 5885 N N . ILE A 1 767 ? 68.302 46.770 113.166 1.00 21.91 767 ILE A N 1
ATOM 5886 C CA . ILE A 1 767 ? 69.093 47.752 112.435 1.00 24.94 767 ILE A CA 1
ATOM 5887 C C . ILE A 1 767 ? 69.023 49.055 113.207 1.00 24.53 767 ILE A C 1
ATOM 5888 O O . ILE A 1 767 ? 68.173 49.226 114.084 1.00 24.17 767 ILE A O 1
ATOM 5893 N N . SER A 1 768 ? 69.929 49.978 112.882 1.00 22.90 768 SER A N 1
ATOM 5894 C CA . SER A 1 768 ? 70.076 51.220 113.653 1.00 25.43 768 SER A CA 1
ATOM 5895 C C . SER A 1 768 ? 70.175 52.408 112.709 1.00 24.74 768 SER A C 1
ATOM 5896 O O . SER A 1 768 ? 71.075 52.465 111.862 1.00 26.10 768 SER A O 1
ATOM 5899 N N . CYS A 1 769 ? 69.260 53.358 112.862 1.00 23.18 769 CYS A N 1
ATOM 5900 C CA . CYS A 1 769 ? 69.438 54.670 112.268 1.00 21.34 769 CYS A CA 1
ATOM 5901 C C . CYS A 1 769 ? 70.391 55.495 113.126 1.00 22.38 769 CYS A C 1
ATOM 5902 O O . CYS A 1 769 ? 70.171 55.666 114.332 1.00 25.24 769 CYS A O 1
ATOM 5905 N N . THR A 1 770 ? 71.438 56.033 112.501 1.00 24.78 770 THR A N 1
ATOM 5906 C CA . THR A 1 770 ? 72.482 56.686 113.265 1.00 26.21 770 THR A CA 1
ATOM 5907 C C . THR A 1 770 ? 72.291 58.185 113.393 1.00 30.36 770 THR A C 1
ATOM 5908 O O . THR A 1 770 ? 73.027 58.813 114.150 1.00 28.59 770 THR A O 1
ATOM 5912 N N . ALA A 1 771 ? 71.362 58.784 112.663 1.00 28.00 771 ALA A N 1
ATOM 5913 C CA . ALA A 1 771 ? 71.142 60.222 112.774 1.00 26.05 771 ALA A CA 1
ATOM 5914 C C . ALA A 1 771 ? 69.692 60.546 112.442 1.00 27.75 771 ALA A C 1
ATOM 5915 O O . ALA A 1 771 ? 69.124 60.008 111.487 1.00 26.78 771 ALA A O 1
ATOM 5917 N N . THR A 1 772 ? 69.104 61.424 113.244 1.00 24.39 772 THR A N 1
ATOM 5918 C CA . THR A 1 772 ? 67.748 61.863 112.992 1.00 24.73 772 THR A CA 1
ATOM 5919 C C . THR A 1 772 ? 67.724 62.791 111.786 1.00 28.94 772 THR A C 1
ATOM 5920 O O . THR A 1 772 ? 68.606 63.641 111.613 1.00 25.73 772 THR A O 1
ATOM 5924 N N . HIS A 1 773 ? 66.699 62.630 110.951 1.00 22.14 773 HIS A N 1
ATOM 5925 C CA . HIS A 1 773 ? 66.427 63.576 109.881 1.00 21.89 773 HIS A CA 1
ATOM 5926 C C . HIS A 1 773 ? 65.000 64.085 110.011 1.00 25.77 773 HIS A C 1
ATOM 5927 O O . HIS A 1 773 ? 64.062 63.284 110.043 1.00 24.02 773 HIS A O 1
ATOM 5934 N N . LEU A 1 774 ? 64.848 65.410 110.064 1.00 30.96 774 LEU A N 1
ATOM 5935 C CA . LEU A 1 774 ? 63.562 66.085 110.183 1.00 23.06 774 LEU A CA 1
ATOM 5936 C C . LEU A 1 774 ? 63.268 66.776 108.866 1.00 25.64 774 LEU A C 1
ATOM 5937 O O . LEU A 1 774 ? 64.075 67.581 108.392 1.00 26.20 774 LEU A O 1
ATOM 5942 N N . TRP A 1 775 ? 62.142 66.437 108.263 1.00 24.07 775 TRP A N 1
ATOM 5943 C CA . TRP A 1 775 ? 61.756 67.055 106.998 1.00 24.84 775 TRP A CA 1
ATOM 5944 C C . TRP A 1 775 ? 61.107 68.395 107.285 1.00 28.99 775 TRP A C 1
ATOM 5945 O O . TRP A 1 775 ? 60.378 68.546 108.270 1.00 31.89 775 TRP A O 1
ATOM 5956 N N . THR A 1 776 ? 61.392 69.375 106.437 1.00 26.32 776 THR A N 1
ATOM 5957 C CA . THR A 1 776 ? 60.645 70.620 106.471 1.00 29.89 776 THR A CA 1
ATOM 5958 C C . THR A 1 776 ? 59.597 70.695 105.357 1.00 35.20 776 THR A C 1
ATOM 5959 O O . THR A 1 776 ? 58.600 71.407 105.508 1.00 40.77 776 THR A O 1
ATOM 5963 N N . THR A 1 777 ? 59.777 69.941 104.281 1.00 26.42 777 THR A N 1
ATOM 5964 C CA . THR A 1 777 ? 58.803 69.848 103.193 1.00 27.30 777 THR A CA 1
ATOM 5965 C C . THR A 1 777 ? 57.613 68.959 103.584 1.00 27.39 777 THR A C 1
ATOM 5966 O O . THR A 1 777 ? 57.728 68.079 104.450 1.00 24.70 777 THR A O 1
ATOM 5970 N N . PRO A 1 778 ? 56.450 69.156 102.944 1.00 24.45 778 PRO A N 1
ATOM 5971 C CA . PRO A 1 778 ? 55.254 68.410 103.385 1.00 24.33 778 PRO A CA 1
ATOM 5972 C C . PRO A 1 778 ? 55.372 66.925 103.135 1.00 22.82 778 PRO A C 1
ATOM 5973 O O . PRO A 1 778 ? 54.787 66.121 103.880 1.00 21.74 778 PRO A O 1
ATOM 5977 N N . ASN A 1 779 ? 56.119 66.540 102.111 1.00 25.76 779 ASN A N 1
ATOM 5978 C CA . ASN A 1 779 ? 56.351 65.151 101.755 1.00 20.55 779 ASN A CA 1
ATOM 5979 C C . ASN A 1 779 ? 57.843 64.850 101.812 1.00 25.45 779 ASN A C 1
ATOM 5980 O O . ASN A 1 779 ? 58.688 65.742 101.678 1.00 25.04 779 ASN A O 1
ATOM 5985 N N . ARG A 1 780 ? 58.153 63.569 101.932 1.00 22.89 780 ARG A N 1
ATOM 5986 C CA . ARG A 1 780 ? 59.532 63.134 102.018 1.00 23.29 780 ARG A CA 1
ATOM 5987 C C . ARG A 1 780 ? 60.264 63.367 100.703 1.00 31.66 780 ARG A C 1
ATOM 5988 O O . ARG A 1 780 ? 59.646 63.315 99.648 1.00 24.34 780 ARG A O 1
ATOM 5997 N N . VAL B 1 20 ? 44.218 86.509 130.071 1.00 51.51 20 VAL B N 1
ATOM 5998 C CA . VAL B 1 20 ? 42.952 86.321 130.771 1.00 46.20 20 VAL B CA 1
ATOM 5999 C C . VAL B 1 20 ? 43.167 86.326 132.293 1.00 36.52 20 VAL B C 1
ATOM 6000 O O . VAL B 1 20 ? 44.258 86.007 132.762 1.00 42.97 20 VAL B O 1
ATOM 6004 N N . PRO B 1 21 ? 42.138 86.691 133.058 1.00 47.30 21 PRO B N 1
ATOM 6005 C CA . PRO B 1 21 ? 42.294 86.731 134.512 1.00 43.62 21 PRO B CA 1
ATOM 6006 C C . PRO B 1 21 ? 42.591 85.351 135.060 1.00 39.26 21 PRO B C 1
ATOM 6007 O O . PRO B 1 21 ? 42.178 84.328 134.480 1.00 36.82 21 PRO B O 1
ATOM 6011 N N . PRO B 1 22 ? 43.286 85.273 136.189 1.00 34.28 22 PRO B N 1
ATOM 6012 C CA . PRO B 1 22 ? 43.598 83.963 136.772 1.00 30.98 22 PRO B CA 1
ATOM 6013 C C . PRO B 1 22 ? 42.333 83.153 137.015 1.00 34.51 22 PRO B C 1
ATOM 6014 O O . PRO B 1 22 ? 41.285 83.699 137.373 1.00 32.65 22 PRO B O 1
ATOM 6018 N N . ALA B 1 23 ? 42.442 81.837 136.804 1.00 29.58 23 ALA B N 1
ATOM 6019 C CA . ALA B 1 23 ? 41.306 80.945 137.029 1.00 32.94 23 ALA B CA 1
ATOM 6020 C C . ALA B 1 23 ? 40.862 80.994 138.477 1.00 34.94 23 ALA B C 1
ATOM 6021 O O . ALA B 1 23 ? 39.661 81.009 138.777 1.00 33.85 23 ALA B O 1
ATOM 6023 N N . LEU B 1 24 ? 41.814 80.989 139.381 1.00 28.24 24 LEU B N 1
ATOM 6024 C CA . LEU B 1 24 ? 41.597 81.136 140.804 1.00 28.34 24 LEU B CA 1
ATOM 6025 C C . LEU B 1 24 ? 42.139 82.495 141.243 1.00 34.04 24 LEU B C 1
ATOM 6026 O O . LEU B 1 24 ? 43.157 82.947 140.712 1.00 30.63 24 LEU B O 1
ATOM 6031 N N . PRO B 1 25 ? 41.478 83.184 142.169 1.00 34.50 25 PRO B N 1
ATOM 6032 C CA . PRO B 1 25 ? 41.819 84.592 142.412 1.00 29.50 25 PRO B CA 1
ATOM 6033 C C . PRO B 1 25 ? 43.239 84.743 142.934 1.00 25.00 25 PRO B C 1
ATOM 6034 O O . PRO B 1 25 ? 43.727 83.915 143.702 1.00 32.35 25 PRO B O 1
ATOM 6038 N N . TYR B 1 26 ? 43.905 85.813 142.500 1.00 29.73 26 TYR B N 1
ATOM 6039 C CA . TYR B 1 26 ? 45.239 86.109 143.013 1.00 30.09 26 TYR B CA 1
ATOM 6040 C C . TYR B 1 26 ? 45.197 86.480 144.498 1.00 28.82 26 TYR B C 1
ATOM 6041 O O . TYR B 1 26 ? 44.335 87.246 144.949 1.00 27.89 26 TYR B O 1
ATOM 6050 N N . ASP B 1 27 ? 46.151 85.943 145.259 1.00 25.94 27 ASP B N 1
ATOM 6051 C CA . ASP B 1 27 ? 46.183 86.103 146.720 1.00 29.71 27 ASP B CA 1
ATOM 6052 C C . ASP B 1 27 ? 47.641 86.291 147.118 1.00 25.45 27 ASP B C 1
ATOM 6053 O O . ASP B 1 27 ? 48.386 85.307 147.189 1.00 28.93 27 ASP B O 1
ATOM 6058 N N . ALA B 1 28 ? 48.043 87.537 147.391 1.00 28.48 28 ALA B N 1
ATOM 6059 C CA . ALA B 1 28 ? 49.456 87.806 147.673 1.00 30.36 28 ALA B CA 1
ATOM 6060 C C . ALA B 1 28 ? 49.925 87.092 148.936 1.00 32.87 28 ALA B C 1
ATOM 6061 O O . ALA B 1 28 ? 51.073 86.629 149.008 1.00 27.09 28 ALA B O 1
ATOM 6063 N N . ALA B 1 29 ? 49.068 87.031 149.959 1.00 32.09 29 ALA B N 1
ATOM 6064 C CA . ALA B 1 29 ? 49.462 86.380 151.206 1.00 31.13 29 ALA B CA 1
ATOM 6065 C C . ALA B 1 29 ? 49.705 84.894 150.986 1.00 27.84 29 ALA B C 1
ATOM 6066 O O . ALA B 1 29 ? 50.674 84.328 151.505 1.00 28.16 29 ALA B O 1
ATOM 6068 N N . LEU B 1 30 ? 48.829 84.247 150.211 1.00 27.08 30 LEU B N 1
ATOM 6069 C CA . LEU B 1 30 ? 49.046 82.858 149.830 1.00 22.67 30 LEU B CA 1
ATOM 6070 C C . LEU B 1 30 ? 50.364 82.691 149.096 1.00 29.14 30 LEU B C 1
ATOM 6071 O O . LEU B 1 30 ? 51.141 81.791 149.421 1.00 30.11 30 LEU B O 1
ATOM 6076 N N . GLU B 1 31 ? 50.644 83.546 148.096 1.00 25.28 31 GLU B N 1
ATOM 6077 C CA . GLU B 1 31 ? 51.881 83.350 147.329 1.00 28.74 31 GLU B CA 1
ATOM 6078 C C . GLU B 1 31 ? 53.117 83.593 148.191 1.00 27.22 31 GLU B C 1
ATOM 6079 O O . GLU B 1 31 ? 54.168 82.970 147.959 1.00 28.94 31 GLU B O 1
ATOM 6085 N N . SER B 1 32 ? 53.021 84.502 149.165 1.00 24.97 32 SER B N 1
ATOM 6086 C CA . SER B 1 32 ? 54.145 84.738 150.057 1.00 26.01 32 SER B CA 1
ATOM 6087 C C . SER B 1 32 ? 54.438 83.510 150.911 1.00 37.80 32 SER B C 1
ATOM 6088 O O . SER B 1 32 ? 55.606 83.146 151.102 1.00 27.81 32 SER B O 1
ATOM 6091 N N . LYS B 1 33 ? 53.396 82.850 151.430 1.00 24.60 33 LYS B N 1
ATOM 6092 C CA . LYS B 1 33 ? 53.615 81.611 152.176 1.00 31.59 33 LYS B CA 1
ATOM 6093 C C . LYS B 1 33 ? 54.274 80.549 151.299 1.00 29.53 33 LYS B C 1
ATOM 6094 O O . LYS B 1 33 ? 55.221 79.865 151.729 1.00 26.50 33 LYS B O 1
ATOM 6100 N N . VAL B 1 34 ? 53.769 80.387 150.061 1.00 23.04 34 VAL B N 1
ATOM 6101 C CA . VAL B 1 34 ? 54.337 79.419 149.128 1.00 25.53 34 VAL B CA 1
ATOM 6102 C C . VAL B 1 34 ? 55.815 79.714 148.918 1.00 28.31 34 VAL B C 1
ATOM 6103 O O . VAL B 1 34 ? 56.664 78.829 149.041 1.00 26.72 34 VAL B O 1
ATOM 6107 N N . GLN B 1 35 ? 56.145 80.966 148.585 1.00 24.89 35 GLN B N 1
ATOM 6108 C CA . GLN B 1 35 ? 57.526 81.223 148.198 1.00 27.08 35 GLN B CA 1
ATOM 6109 C C . GLN B 1 35 ? 58.450 81.184 149.406 1.00 25.38 35 GLN B C 1
ATOM 6110 O O . GLN B 1 35 ? 59.597 80.739 149.293 1.00 27.89 35 GLN B O 1
ATOM 6116 N N . GLN B 1 36 ? 57.967 81.604 150.580 1.00 26.91 36 GLN B N 1
ATOM 6117 C CA . GLN B 1 36 ? 58.792 81.497 151.779 1.00 29.30 36 GLN B CA 1
ATOM 6118 C C . GLN B 1 36 ? 59.120 80.040 152.105 1.00 31.59 36 GLN B C 1
ATOM 6119 O O . GLN B 1 36 ? 60.250 79.728 152.507 1.00 34.82 36 GLN B O 1
ATOM 6125 N N . ARG B 1 37 ? 58.144 79.137 151.948 1.00 26.56 37 ARG B N 1
ATOM 6126 C CA . ARG B 1 37 ? 58.414 77.724 152.191 1.00 29.54 37 ARG B CA 1
ATOM 6127 C C . ARG B 1 37 ? 59.327 77.138 151.124 1.00 24.20 37 ARG B C 1
ATOM 6128 O O . ARG B 1 37 ? 60.251 76.380 151.448 1.00 28.85 37 ARG B O 1
ATOM 6136 N N . LEU B 1 38 ? 59.075 77.446 149.842 1.00 26.14 38 LEU B N 1
ATOM 6137 C CA . LEU B 1 38 ? 59.942 76.954 148.770 1.00 22.53 38 LEU B CA 1
ATOM 6138 C C . LEU B 1 38 ? 61.394 77.325 149.009 1.00 30.58 38 LEU B C 1
ATOM 6139 O O . LEU B 1 38 ? 62.297 76.501 148.821 1.00 27.18 38 LEU B O 1
ATOM 6144 N N . ALA B 1 39 ? 61.634 78.566 149.436 1.00 26.62 39 ALA B N 1
ATOM 6145 C CA . ALA B 1 39 ? 62.996 79.055 149.632 1.00 27.65 39 ALA B CA 1
ATOM 6146 C C . ALA B 1 39 ? 63.759 78.287 150.694 1.00 36.98 39 ALA B C 1
ATOM 6147 O O . ALA B 1 39 ? 64.997 78.288 150.664 1.00 36.12 39 ALA B O 1
ATOM 6149 N N . ARG B 1 40 ? 63.057 77.636 151.625 1.00 30.34 40 ARG B N 1
ATOM 6150 C CA . ARG B 1 40 ? 63.659 76.883 152.722 1.00 36.03 40 ARG B CA 1
ATOM 6151 C C . ARG B 1 40 ? 63.988 75.440 152.365 1.00 34.71 40 ARG B C 1
ATOM 6152 O O . ARG B 1 40 ? 64.683 74.776 153.132 1.00 32.13 40 ARG B O 1
ATOM 6160 N N . MET B 1 41 ? 63.515 74.940 151.238 1.00 30.32 41 MET B N 1
ATOM 6161 C CA . MET B 1 41 ? 63.522 73.510 150.982 1.00 33.52 41 MET B CA 1
ATOM 6162 C C . MET B 1 41 ? 64.814 73.065 150.316 1.00 31.07 41 MET B C 1
ATOM 6163 O O . MET B 1 41 ? 65.430 73.807 149.547 1.00 30.88 41 MET B O 1
ATOM 6168 N N . THR B 1 42 ? 65.208 71.832 150.610 1.00 25.24 42 THR B N 1
ATOM 6169 C CA . THR B 1 42 ? 66.320 71.192 149.921 1.00 28.47 42 THR B CA 1
ATOM 6170 C C . THR B 1 42 ? 65.808 70.575 148.630 1.00 28.37 42 THR B C 1
ATOM 6171 O O . THR B 1 42 ? 64.600 70.387 148.443 1.00 28.52 42 THR B O 1
ATOM 6175 N N . LEU B 1 43 ? 66.739 70.219 147.740 1.00 26.55 43 LEU B N 1
ATOM 6176 C CA . LEU B 1 43 ? 66.314 69.535 146.522 1.00 26.43 43 LEU B CA 1
ATOM 6177 C C . LEU B 1 43 ? 65.667 68.206 146.866 1.00 28.12 43 LEU B C 1
ATOM 6178 O O . LEU B 1 43 ? 64.698 67.787 146.216 1.00 28.19 43 LEU B O 1
ATOM 6183 N N . ASP B 1 44 ? 66.179 67.531 147.902 1.00 25.79 44 ASP B N 1
ATOM 6184 C CA . ASP B 1 44 ? 65.555 66.284 148.343 1.00 25.03 44 ASP B CA 1
ATOM 6185 C C . ASP B 1 44 ? 64.099 66.507 148.718 1.00 27.73 44 ASP B C 1
ATOM 6186 O O . ASP B 1 44 ? 63.229 65.686 148.393 1.00 29.69 44 ASP B O 1
ATOM 6191 N N . GLU B 1 45 ? 63.812 67.607 149.414 1.00 24.98 45 GLU B N 1
ATOM 6192 C CA . GLU B 1 45 ? 62.430 67.872 149.826 1.00 23.67 45 GLU B CA 1
ATOM 6193 C C . GLU B 1 45 ? 61.556 68.237 148.631 1.00 26.08 45 GLU B C 1
ATOM 6194 O O . GLU B 1 45 ? 60.382 67.833 148.565 1.00 23.37 45 GLU B O 1
ATOM 6200 N N . LYS B 1 46 ? 62.113 69.000 147.685 1.00 23.84 46 LYS B N 1
ATOM 6201 C CA . LYS B 1 46 ? 61.370 69.373 146.474 1.00 22.88 46 LYS B CA 1
ATOM 6202 C C . LYS B 1 46 ? 60.974 68.141 145.661 1.00 23.91 46 LYS B C 1
ATOM 6203 O O . LYS B 1 46 ? 59.817 68.004 145.231 1.00 24.59 46 LYS B O 1
ATOM 6209 N N . VAL B 1 47 ? 61.927 67.250 145.380 1.00 24.02 47 VAL B N 1
ATOM 6210 C CA . VAL B 1 47 ? 61.530 66.113 144.551 1.00 27.40 47 VAL B CA 1
ATOM 6211 C C . VAL B 1 47 ? 60.580 65.201 145.328 1.00 28.29 47 VAL B C 1
ATOM 6212 O O . VAL B 1 47 ? 59.711 64.551 144.735 1.00 26.86 47 VAL B O 1
ATOM 6216 N N . GLY B 1 48 ? 60.718 65.135 146.648 1.00 25.91 48 GLY B N 1
ATOM 6217 C CA . GLY B 1 48 ? 59.789 64.335 147.429 1.00 20.76 48 GLY B CA 1
ATOM 6218 C C . GLY B 1 48 ? 58.369 64.861 147.370 1.00 25.69 48 GLY B C 1
ATOM 6219 O O . GLY B 1 48 ? 57.401 64.087 147.392 1.00 26.06 48 GLY B O 1
ATOM 6220 N N . GLN B 1 49 ? 58.210 66.184 147.329 1.00 21.63 49 GLN B N 1
ATOM 6221 C CA . GLN B 1 49 ? 56.848 66.719 147.211 1.00 24.37 49 GLN B CA 1
ATOM 6222 C C . GLN B 1 49 ? 56.189 66.306 145.905 1.00 29.98 49 GLN B C 1
ATOM 6223 O O . GLN B 1 49 ? 54.955 66.234 145.820 1.00 27.45 49 GLN B O 1
ATOM 6229 N N . MET B 1 50 ? 56.986 66.078 144.870 1.00 24.98 50 MET B N 1
ATOM 6230 C CA . MET B 1 50 ? 56.472 65.720 143.557 1.00 26.05 50 MET B CA 1
ATOM 6231 C C . MET B 1 50 ? 56.168 64.231 143.446 1.00 27.27 50 MET B C 1
ATOM 6232 O O . MET B 1 50 ? 55.713 63.766 142.392 1.00 27.40 50 MET B O 1
ATOM 6237 N N . CYS B 1 51 ? 56.409 63.477 144.511 1.00 25.84 51 CYS B N 1
ATOM 6238 C CA . CYS B 1 51 ? 56.287 62.029 144.505 1.00 25.70 51 CYS B CA 1
ATOM 6239 C C . CYS B 1 51 ? 55.065 61.653 145.325 1.00 25.64 51 CYS B C 1
ATOM 6240 O O . CYS B 1 51 ? 54.940 62.090 146.472 1.00 29.26 51 CYS B O 1
ATOM 6243 N N . GLN B 1 52 ? 54.178 60.837 144.756 1.00 23.33 52 GLN B N 1
ATOM 6244 C CA . GLN B 1 52 ? 52.985 60.384 145.452 1.00 20.77 52 GLN B CA 1
ATOM 6245 C C . GLN B 1 52 ? 52.971 58.866 145.443 1.00 23.57 52 GLN B C 1
ATOM 6246 O O . GLN B 1 52 ? 53.148 58.257 144.388 1.00 23.52 52 GLN B O 1
ATOM 6252 N N . LEU B 1 53 ? 52.780 58.253 146.621 1.00 21.68 53 LEU B N 1
ATOM 6253 C CA . LEU B 1 53 ? 52.715 56.799 146.731 1.00 22.18 53 LEU B CA 1
ATOM 6254 C C . LEU B 1 53 ? 51.375 56.355 147.309 1.00 24.09 53 LEU B C 1
ATOM 6255 O O . LEU B 1 53 ? 50.716 57.097 148.040 1.00 24.28 53 LEU B O 1
ATOM 6260 N N . THR B 1 54 ? 50.984 55.112 147.022 1.00 25.44 54 THR B N 1
ATOM 6261 C CA . THR B 1 54 ? 49.783 54.598 147.673 1.00 24.28 54 THR B CA 1
ATOM 6262 C C . THR B 1 54 ? 50.111 54.155 149.092 1.00 31.43 54 THR B C 1
ATOM 6263 O O . THR B 1 54 ? 51.262 54.166 149.524 1.00 28.37 54 THR B O 1
ATOM 6267 N N . ALA B 1 55 ? 49.078 53.734 149.823 1.00 31.44 55 ALA B N 1
ATOM 6268 C CA . ALA B 1 55 ? 49.257 53.353 151.213 1.00 31.10 55 ALA B CA 1
ATOM 6269 C C . ALA B 1 55 ? 49.969 52.017 151.380 1.00 34.20 55 ALA B C 1
ATOM 6270 O O . ALA B 1 55 ? 50.443 51.710 152.478 1.00 34.21 55 ALA B O 1
ATOM 6272 N N . ASP B 1 56 ? 50.011 51.193 150.347 1.00 32.00 56 ASP B N 1
ATOM 6273 C CA . ASP B 1 56 ? 50.637 49.878 150.478 1.00 35.55 56 ASP B CA 1
ATOM 6274 C C . ASP B 1 56 ? 52.065 49.913 151.010 1.00 34.90 56 ASP B C 1
ATOM 6275 O O . ASP B 1 56 ? 52.361 49.151 151.947 1.00 31.80 56 ASP B O 1
ATOM 6280 N N . PRO B 1 57 ? 52.982 50.745 150.492 1.00 36.59 57 PRO B N 1
ATOM 6281 C CA . PRO B 1 57 ? 54.343 50.796 151.070 1.00 39.00 57 PRO B CA 1
ATOM 6282 C C . PRO B 1 57 ? 54.385 51.172 152.536 1.00 38.43 57 PRO B C 1
ATOM 6283 O O . PRO B 1 57 ? 55.453 51.032 153.165 1.00 38.93 57 PRO B O 1
ATOM 6287 N N . LEU B 1 58 ? 53.294 51.689 153.090 1.00 34.79 58 LEU B N 1
ATOM 6288 C CA . LEU B 1 58 ? 53.232 52.055 154.501 1.00 36.69 58 LEU B CA 1
ATOM 6289 C C . LEU B 1 58 ? 52.498 51.014 155.334 1.00 43.05 58 LEU B C 1
ATOM 6290 O O . LEU B 1 58 ? 52.400 51.165 156.557 1.00 46.95 58 LEU B O 1
ATOM 6295 N N . THR B 1 59 ? 51.993 49.962 154.708 1.00 33.81 59 THR B N 1
ATOM 6296 C CA . THR B 1 59 ? 51.199 48.958 155.406 1.00 37.20 59 THR B CA 1
ATOM 6297 C C . THR B 1 59 ? 52.078 47.797 155.855 1.00 60.39 59 THR B C 1
ATOM 6298 O O . THR B 1 59 ? 52.854 47.252 155.063 1.00 59.61 59 THR B O 1
ATOM 6302 N N . ASP B 1 60 ? 51.952 47.427 157.128 1.00 64.88 60 ASP B N 1
ATOM 6303 C CA . ASP B 1 60 ? 52.611 46.249 157.674 1.00 56.57 60 ASP B CA 1
ATOM 6304 C C . ASP B 1 60 ? 51.982 44.987 157.087 1.00 59.46 60 ASP B C 1
ATOM 6305 O O . ASP B 1 60 ? 50.867 44.618 157.462 1.00 63.80 60 ASP B O 1
ATOM 6310 N N . PHE B 1 70 ? 43.543 46.539 159.486 1.00 43.84 70 PHE B N 1
ATOM 6311 C CA . PHE B 1 70 ? 44.648 47.235 158.840 1.00 43.62 70 PHE B CA 1
ATOM 6312 C C . PHE B 1 70 ? 45.664 47.739 159.871 1.00 50.41 70 PHE B C 1
ATOM 6313 O O . PHE B 1 70 ? 45.318 48.412 160.838 1.00 37.83 70 PHE B O 1
ATOM 6321 N N . THR B 1 71 ? 46.930 47.394 159.656 1.00 38.84 71 THR B N 1
ATOM 6322 C CA . THR B 1 71 ? 48.030 47.860 160.489 1.00 36.66 71 THR B CA 1
ATOM 6323 C C . THR B 1 71 ? 49.041 48.580 159.612 1.00 44.30 71 THR B C 1
ATOM 6324 O O . THR B 1 71 ? 49.462 48.040 158.585 1.00 45.25 71 THR B O 1
ATOM 6328 N N . PHE B 1 72 ? 49.428 49.789 160.002 1.00 37.34 72 PHE B N 1
ATOM 6329 C CA . PHE B 1 72 ? 50.495 50.486 159.294 1.00 38.55 72 PHE B CA 1
ATOM 6330 C C . PHE B 1 72 ? 51.824 50.272 160.010 1.00 40.26 72 PHE B C 1
ATOM 6331 O O . PHE B 1 72 ? 51.875 49.856 161.167 1.00 39.72 72 PHE B O 1
ATOM 6339 N N . ASP B 1 73 ? 52.911 50.551 159.299 1.00 40.25 73 ASP B N 1
ATOM 6340 C CA . ASP B 1 73 ? 54.241 50.316 159.856 1.00 51.79 73 ASP B CA 1
ATOM 6341 C C . ASP B 1 73 ? 54.937 51.638 160.163 1.00 40.09 73 ASP B C 1
ATOM 6342 O O . ASP B 1 73 ? 55.315 52.365 159.228 1.00 39.59 73 ASP B O 1
ATOM 6347 N N . PRO B 1 74 ? 55.137 51.983 161.436 1.00 42.36 74 PRO B N 1
ATOM 6348 C CA . PRO B 1 74 ? 55.828 53.245 161.762 1.00 38.72 74 PRO B CA 1
ATOM 6349 C C . PRO B 1 74 ? 57.186 53.389 161.097 1.00 34.31 74 PRO B C 1
ATOM 6350 O O . PRO B 1 74 ? 57.539 54.493 160.659 1.00 37.09 74 PRO B O 1
ATOM 6354 N N . LYS B 1 75 ? 57.960 52.305 161.015 1.00 35.73 75 LYS B N 1
ATOM 6355 C CA . LYS B 1 75 ? 59.274 52.377 160.378 1.00 37.33 75 LYS B CA 1
ATOM 6356 C C . LYS B 1 75 ? 59.147 52.714 158.895 1.00 40.92 75 LYS B C 1
ATOM 6357 O O . LYS B 1 75 ? 59.979 53.450 158.342 1.00 41.23 75 LYS B O 1
ATOM 6363 N N . ALA B 1 76 ? 58.117 52.177 158.233 1.00 35.82 76 ALA B N 1
ATOM 6364 C CA . ALA B 1 76 ? 57.878 52.529 156.833 1.00 35.61 76 ALA B CA 1
ATOM 6365 C C . ALA B 1 76 ? 57.512 53.995 156.683 1.00 38.06 76 ALA B C 1
ATOM 6366 O O . ALA B 1 76 ? 57.930 54.643 155.717 1.00 31.68 76 ALA B O 1
ATOM 6368 N N . ILE B 1 77 ? 56.721 54.541 157.612 1.00 33.66 77 ILE B N 1
ATOM 6369 C CA . ILE B 1 77 ? 56.388 55.952 157.482 1.00 29.72 77 ILE B CA 1
ATOM 6370 C C . ILE B 1 77 ? 57.629 56.809 157.658 1.00 34.98 77 ILE B C 1
ATOM 6371 O O . ILE B 1 77 ? 57.856 57.757 156.892 1.00 32.56 77 ILE B O 1
ATOM 6376 N N . GLU B 1 78 ? 58.470 56.472 158.638 1.00 32.73 78 GLU B N 1
ATOM 6377 C CA . GLU B 1 78 ? 59.689 57.247 158.841 1.00 36.27 78 GLU B CA 1
ATOM 6378 C C . GLU B 1 78 ? 60.587 57.197 157.615 1.00 38.15 78 GLU B C 1
ATOM 6379 O O . GLU B 1 78 ? 61.232 58.191 157.270 1.00 38.92 78 GLU B O 1
ATOM 6385 N N . ARG B 1 79 ? 60.655 56.049 156.944 1.00 36.43 79 ARG B N 1
ATOM 6386 C CA . ARG B 1 79 ? 61.520 55.939 155.772 1.00 40.50 79 ARG B CA 1
ATOM 6387 C C . ARG B 1 79 ? 60.932 56.684 154.575 1.00 32.29 79 ARG B C 1
ATOM 6388 O O . ARG B 1 79 ? 61.570 57.576 154.000 1.00 33.29 79 ARG B O 1
ATOM 6396 N N . VAL B 1 80 ? 59.710 56.328 154.181 1.00 29.45 80 VAL B N 1
ATOM 6397 C CA . VAL B 1 80 ? 59.109 56.909 152.985 1.00 27.05 80 VAL B CA 1
ATOM 6398 C C . VAL B 1 80 ? 58.951 58.419 153.140 1.00 35.73 80 VAL B C 1
ATOM 6399 O O . VAL B 1 80 ? 59.348 59.196 152.261 1.00 30.73 80 VAL B O 1
ATOM 6403 N N . VAL B 1 81 ? 58.380 58.858 154.265 1.00 29.99 81 VAL B N 1
ATOM 6404 C CA . VAL B 1 81 ? 58.169 60.284 154.495 1.00 31.61 81 VAL B CA 1
ATOM 6405 C C . VAL B 1 81 ? 59.413 60.946 155.066 1.00 27.91 81 VAL B C 1
ATOM 6406 O O . VAL B 1 81 ? 59.826 62.015 154.604 1.00 32.02 81 VAL B O 1
ATOM 6410 N N . GLY B 1 82 ? 60.027 60.350 156.095 1.00 29.13 82 GLY B N 1
ATOM 6411 C CA . GLY B 1 82 ? 61.143 61.017 156.750 1.00 31.24 82 GLY B CA 1
ATOM 6412 C C . GLY B 1 82 ? 62.429 61.009 155.940 1.00 34.20 82 GLY B C 1
ATOM 6413 O O . GLY B 1 82 ? 63.132 62.020 155.870 1.00 35.70 82 GLY B O 1
ATOM 6414 N N . GLN B 1 83 ? 62.782 59.869 155.353 1.00 31.34 83 GLN B N 1
ATOM 6415 C CA . GLN B 1 83 ? 64.025 59.824 154.594 1.00 30.69 83 GLN B CA 1
ATOM 6416 C C . GLN B 1 83 ? 63.827 60.271 153.144 1.00 30.96 83 GLN B C 1
ATOM 6417 O O . GLN B 1 83 ? 64.622 61.059 152.626 1.00 30.47 83 GLN B O 1
ATOM 6423 N N . TYR B 1 84 ? 62.790 59.768 152.469 1.00 34.56 84 TYR B N 1
ATOM 6424 C CA . TYR B 1 84 ? 62.589 60.079 151.055 1.00 28.98 84 TYR B CA 1
ATOM 6425 C C . TYR B 1 84 ? 61.711 61.297 150.820 1.00 31.14 84 TYR B C 1
ATOM 6426 O O . TYR B 1 84 ? 61.608 61.746 149.668 1.00 33.24 84 TYR B O 1
ATOM 6435 N N . LYS B 1 85 ? 61.099 61.861 151.869 1.00 24.81 85 LYS B N 1
ATOM 6436 C CA . LYS B 1 85 ? 60.418 63.150 151.795 1.00 24.58 85 LYS B CA 1
ATOM 6437 C C . LYS B 1 85 ? 59.153 63.097 150.947 1.00 25.46 85 LYS B C 1
ATOM 6438 O O . LYS B 1 85 ? 58.690 64.137 150.466 1.00 24.44 85 LYS B O 1
ATOM 6444 N N . VAL B 1 86 ? 58.556 61.910 150.790 1.00 24.37 86 VAL B N 1
ATOM 6445 C CA . VAL B 1 86 ? 57.324 61.784 150.014 1.00 24.42 86 VAL B CA 1
ATOM 6446 C C . VAL B 1 86 ? 56.236 62.686 150.604 1.00 26.84 86 VAL B C 1
ATOM 6447 O O . VAL B 1 86 ? 55.975 62.683 151.816 1.00 27.13 86 VAL B O 1
ATOM 6451 N N . GLY B 1 87 ? 55.575 63.454 149.727 1.00 23.75 87 GLY B N 1
ATOM 6452 C CA . GLY B 1 87 ? 54.672 64.518 150.121 1.00 22.93 87 GLY B CA 1
ATOM 6453 C C . GLY B 1 87 ? 53.198 64.180 150.003 1.00 22.41 87 GLY B C 1
ATOM 6454 O O . GLY B 1 87 ? 52.333 64.922 150.501 1.00 24.49 87 GLY B O 1
ATOM 6455 N N . SER B 1 88 ? 52.884 63.053 149.373 1.00 19.40 88 SER B N 1
ATOM 6456 C CA . SER B 1 88 ? 51.474 62.719 149.213 1.00 22.86 88 SER B CA 1
ATOM 6457 C C . SER B 1 88 ? 51.290 61.208 149.215 1.00 24.72 88 SER B C 1
ATOM 6458 O O . SER B 1 88 ? 52.065 60.488 148.595 1.00 26.08 88 SER B O 1
ATOM 6461 N N . ILE B 1 89 ? 50.265 60.741 149.927 1.00 24.00 89 ILE B N 1
ATOM 6462 C CA . ILE B 1 89 ? 49.874 59.335 149.962 1.00 25.56 89 ILE B CA 1
ATOM 6463 C C . ILE B 1 89 ? 48.444 59.245 149.457 1.00 23.41 89 ILE B C 1
ATOM 6464 O O . ILE B 1 89 ? 47.658 60.174 149.658 1.00 23.99 89 ILE B O 1
ATOM 6469 N N . LEU B 1 90 ? 48.114 58.175 148.740 1.00 21.71 90 LEU B N 1
ATOM 6470 C CA . LEU B 1 90 ? 46.745 58.026 148.280 1.00 23.61 90 LEU B CA 1
ATOM 6471 C C . LEU B 1 90 ? 46.210 56.624 148.574 1.00 29.83 90 LEU B C 1
ATOM 6472 O O . LEU B 1 90 ? 46.963 55.687 148.890 1.00 22.27 90 LEU B O 1
ATOM 6477 N N . ASN B 1 91 ? 44.875 56.498 148.440 1.00 26.60 91 ASN B N 1
ATOM 6478 C CA . ASN B 1 91 ? 44.181 55.218 148.277 1.00 28.31 91 ASN B CA 1
ATOM 6479 C C . ASN B 1 91 ? 43.751 54.602 149.607 1.00 30.71 91 ASN B C 1
ATOM 6480 O O . ASN B 1 91 ? 44.202 54.999 150.689 1.00 25.26 91 ASN B O 1
ATOM 6485 N N . ALA B 1 92 ? 42.869 53.617 149.513 1.00 25.05 92 ALA B N 1
ATOM 6486 C CA . ALA B 1 92 ? 42.373 52.918 150.682 1.00 26.21 92 ALA B CA 1
ATOM 6487 C C . ALA B 1 92 ? 43.417 51.913 151.143 1.00 25.75 92 ALA B C 1
ATOM 6488 O O . ALA B 1 92 ? 43.871 51.099 150.338 1.00 25.12 92 ALA B O 1
ATOM 6490 N N . PRO B 1 93 ? 43.825 51.950 152.406 1.00 28.41 93 PRO B N 1
ATOM 6491 C CA . PRO B 1 93 ? 44.628 50.858 152.959 1.00 29.22 93 PRO B CA 1
ATOM 6492 C C . PRO B 1 93 ? 44.034 49.508 152.586 1.00 29.39 93 PRO B C 1
ATOM 6493 O O . PRO B 1 93 ? 42.812 49.309 152.626 1.00 26.50 93 PRO B O 1
ATOM 6497 N N . LEU B 1 94 ? 44.907 48.594 152.176 1.00 29.02 94 LEU B N 1
ATOM 6498 C CA . LEU B 1 94 ? 44.522 47.241 151.774 1.00 33.64 94 LEU B CA 1
ATOM 6499 C C . LEU B 1 94 ? 43.559 47.252 150.582 1.00 30.00 94 LEU B C 1
ATOM 6500 O O . LEU B 1 94 ? 42.876 46.255 150.333 1.00 38.92 94 LEU B O 1
ATOM 6505 N N . THR B 1 95 ? 43.474 48.390 149.878 1.00 27.64 95 THR B N 1
ATOM 6506 C CA . THR B 1 95 ? 42.639 48.577 148.684 1.00 32.78 95 THR B CA 1
ATOM 6507 C C . THR B 1 95 ? 41.164 48.252 148.944 1.00 28.51 95 THR B C 1
ATOM 6508 O O . THR B 1 95 ? 40.425 47.823 148.050 1.00 27.99 95 THR B O 1
ATOM 6512 N N . THR B 1 96 ? 40.712 48.467 150.168 1.00 23.32 96 THR B N 1
ATOM 6513 C CA . THR B 1 96 ? 39.327 48.212 150.524 1.00 22.72 96 THR B CA 1
ATOM 6514 C C . THR B 1 96 ? 38.894 49.300 151.492 1.00 29.28 96 THR B C 1
ATOM 6515 O O . THR B 1 96 ? 39.716 49.839 152.242 1.00 24.45 96 THR B O 1
ATOM 6519 N N . ALA B 1 97 ? 37.604 49.640 151.458 1.00 22.12 97 ALA B N 1
ATOM 6520 C CA . ALA B 1 97 ? 37.082 50.727 152.294 1.00 22.45 97 ALA B CA 1
ATOM 6521 C C . ALA B 1 97 ? 37.403 50.500 153.769 1.00 22.51 97 ALA B C 1
ATOM 6522 O O . ALA B 1 97 ? 37.411 49.372 154.251 1.00 22.34 97 ALA B O 1
ATOM 6524 N N . GLN B 1 98 ? 37.637 51.599 154.482 1.00 21.09 98 GLN B N 1
ATOM 6525 C CA . GLN B 1 98 ? 37.958 51.585 155.909 1.00 24.21 98 GLN B CA 1
ATOM 6526 C C . GLN B 1 98 ? 37.050 52.570 156.636 1.00 29.16 98 GLN B C 1
ATOM 6527 O O . GLN B 1 98 ? 36.424 53.434 156.014 1.00 23.55 98 GLN B O 1
ATOM 6533 N N . THR B 1 99 ? 36.983 52.437 157.967 1.00 22.61 99 THR B N 1
ATOM 6534 C CA . THR B 1 99 ? 36.196 53.382 158.763 1.00 22.83 99 THR B CA 1
ATOM 6535 C C . THR B 1 99 ? 36.930 54.716 158.858 1.00 25.33 99 THR B C 1
ATOM 6536 O O . THR B 1 99 ? 38.158 54.773 158.681 1.00 28.52 99 THR B O 1
ATOM 6540 N N . PRO B 1 100 ? 36.213 55.805 159.194 1.00 26.73 100 PRO B N 1
ATOM 6541 C CA . PRO B 1 100 ? 36.924 57.071 159.452 1.00 25.88 100 PRO B CA 1
ATOM 6542 C C . PRO B 1 100 ? 38.003 56.957 160.524 1.00 27.42 100 PRO B C 1
ATOM 6543 O O . PRO B 1 100 ? 39.084 57.538 160.356 1.00 27.95 100 PRO B O 1
ATOM 6547 N N . GLU B 1 101 ? 37.763 56.178 161.586 1.00 26.52 101 GLU B N 1
ATOM 6548 C CA . GLU B 1 101 ? 38.769 56.047 162.648 1.00 29.39 101 GLU B CA 1
ATOM 6549 C C . GLU B 1 101 ? 40.048 55.420 162.123 1.00 30.89 101 GLU B C 1
ATOM 6550 O O . GLU B 1 101 ? 41.145 55.852 162.480 1.00 32.79 101 GLU B O 1
ATOM 6556 N N . ALA B 1 102 ? 39.926 54.419 161.248 1.00 27.95 102 ALA B N 1
ATOM 6557 C CA . ALA B 1 102 ? 41.111 53.745 160.732 1.00 31.30 102 ALA B CA 1
ATOM 6558 C C . ALA B 1 102 ? 41.939 54.679 159.850 1.00 26.32 102 ALA B C 1
ATOM 6559 O O . ALA B 1 102 ? 43.177 54.674 159.910 1.00 27.45 102 ALA B O 1
ATOM 6561 N N . TYR B 1 103 ? 41.274 55.493 159.031 1.00 23.89 103 TYR B N 1
ATOM 6562 C CA . TYR B 1 103 ? 41.988 56.501 158.261 1.00 22.07 103 TYR B CA 1
ATOM 6563 C C . TYR B 1 103 ? 42.624 57.532 159.175 1.00 26.15 103 TYR B C 1
ATOM 6564 O O . TYR B 1 103 ? 43.782 57.921 158.981 1.00 29.22 103 TYR B O 1
ATOM 6573 N N . ALA B 1 104 ? 41.861 58.021 160.157 1.00 24.03 104 ALA B N 1
ATOM 6574 C CA . ALA B 1 104 ? 42.347 59.108 161.010 1.00 27.04 104 ALA B CA 1
ATOM 6575 C C . ALA B 1 104 ? 43.648 58.734 161.723 1.00 30.04 104 ALA B C 1
ATOM 6576 O O . ALA B 1 104 ? 44.585 59.539 161.792 1.00 29.05 104 ALA B O 1
ATOM 6578 N N . ARG B 1 105 ? 43.700 57.542 162.319 1.00 29.49 105 ARG B N 1
ATOM 6579 C CA . ARG B 1 105 ? 44.879 57.190 163.106 1.00 30.39 105 ARG B CA 1
ATOM 6580 C C . ARG B 1 105 ? 46.085 56.994 162.202 1.00 31.96 105 ARG B C 1
ATOM 6581 O O . ARG B 1 105 ? 47.217 57.342 162.566 1.00 30.62 105 ARG B O 1
ATOM 6589 N N . PHE B 1 106 ? 45.840 56.461 161.010 1.00 31.28 106 PHE B N 1
ATOM 6590 C CA . PHE B 1 106 ? 46.876 56.299 160.005 1.00 27.18 106 PHE B CA 1
ATOM 6591 C C . PHE B 1 106 ? 47.405 57.652 159.557 1.00 30.59 106 PHE B C 1
ATOM 6592 O O . PHE B 1 106 ? 48.622 57.875 159.499 1.00 28.52 106 PHE B O 1
ATOM 6600 N N . ILE B 1 107 ? 46.495 58.580 159.252 1.00 25.06 107 ILE B N 1
ATOM 6601 C CA . ILE B 1 107 ? 46.918 59.890 158.759 1.00 25.96 107 ILE B CA 1
ATOM 6602 C C . ILE B 1 107 ? 47.533 60.710 159.892 1.00 26.39 107 ILE B C 1
ATOM 6603 O O . ILE B 1 107 ? 48.462 61.496 159.664 1.00 27.53 107 I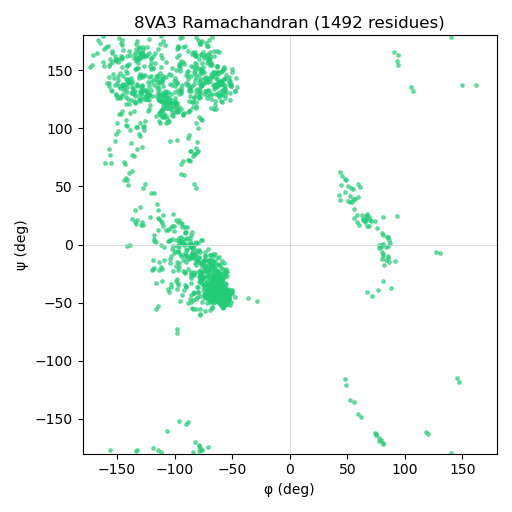LE B O 1
ATOM 6608 N N . GLU B 1 108 ? 47.042 60.546 161.129 1.00 24.64 108 GLU B N 1
ATOM 6609 C CA . GLU B 1 108 ? 47.727 61.173 162.264 1.00 23.91 108 GLU B CA 1
ATOM 6610 C C . GLU B 1 108 ? 49.192 60.758 162.315 1.00 30.97 108 GLU B C 1
ATOM 6611 O O . GLU B 1 108 ? 50.079 61.600 162.525 1.00 34.45 108 GLU B O 1
ATOM 6617 N N . ALA B 1 109 ? 49.470 59.467 162.116 1.00 29.66 109 ALA B N 1
ATOM 6618 C CA . ALA B 1 109 ? 50.859 59.013 162.147 1.00 35.12 109 ALA B CA 1
ATOM 6619 C C . ALA B 1 109 ? 51.657 59.616 160.996 1.00 31.15 109 ALA B C 1
ATOM 6620 O O . ALA B 1 109 ? 52.816 60.013 161.181 1.00 32.21 109 ALA B O 1
ATOM 6622 N N . ILE B 1 110 ? 51.060 59.657 159.802 1.00 27.09 110 ILE B N 1
ATOM 6623 C CA . ILE B 1 110 ? 51.711 60.255 158.639 1.00 31.38 110 ILE B CA 1
ATOM 6624 C C . ILE B 1 110 ? 52.019 61.724 158.890 1.00 32.25 110 ILE B C 1
ATOM 6625 O O . ILE B 1 110 ? 53.107 62.212 158.570 1.00 32.15 110 ILE B O 1
ATOM 6630 N N . GLN B 1 111 ? 51.041 62.466 159.404 1.00 29.06 111 GLN B N 1
ATOM 6631 C CA . GLN B 1 111 ? 51.256 63.890 159.640 1.00 28.35 111 GLN B CA 1
ATOM 6632 C C . GLN B 1 111 ? 52.286 64.151 160.742 1.00 28.90 111 GLN B C 1
ATOM 6633 O O . GLN B 1 111 ? 53.018 65.145 160.675 1.00 32.09 111 GLN B O 1
ATOM 6639 N N . LYS B 1 112 ? 52.375 63.283 161.748 1.00 28.57 112 LYS B N 1
ATOM 6640 C CA . LYS B 1 112 ? 53.379 63.486 162.785 1.00 30.52 112 LYS B CA 1
ATOM 6641 C C . LYS B 1 112 ? 54.789 63.450 162.208 1.00 35.71 112 LYS B C 1
ATOM 6642 O O . LYS B 1 112 ? 55.628 64.290 162.548 1.00 35.60 112 LYS B O 1
ATOM 6648 N N . VAL B 1 113 ? 55.068 62.481 161.334 1.00 33.74 113 VAL B N 1
ATOM 6649 C CA . VAL B 1 113 ? 56.383 62.393 160.696 1.00 33.70 113 VAL B CA 1
ATOM 6650 C C . VAL B 1 113 ? 56.572 63.513 159.677 1.00 32.96 113 VAL B C 1
ATOM 6651 O O . VAL B 1 113 ? 57.651 64.101 159.568 1.00 33.59 113 VAL B O 1
ATOM 6655 N N . SER B 1 114 ? 55.530 63.836 158.923 1.00 27.17 114 SER B N 1
ATOM 6656 C CA . SER B 1 114 ? 55.654 64.895 157.923 1.00 29.84 114 SER B CA 1
ATOM 6657 C C . SER B 1 114 ? 55.982 66.237 158.566 1.00 31.67 114 SER B C 1
ATOM 6658 O O . SER B 1 114 ? 56.884 66.953 158.112 1.00 27.37 114 SER B O 1
ATOM 6661 N N . MET B 1 115 ? 55.249 66.616 159.621 1.00 28.75 115 MET B N 1
ATOM 6662 C CA . MET B 1 115 ? 55.507 67.936 160.189 1.00 30.66 115 MET B CA 1
ATOM 6663 C C . MET B 1 115 ? 56.866 67.969 160.888 1.00 37.21 115 MET B C 1
ATOM 6664 O O . MET B 1 115 ? 57.619 68.944 160.760 1.00 33.33 115 MET B O 1
ATOM 6669 N N . LYS B 1 116 ? 57.224 66.890 161.584 1.00 30.56 116 LYS B N 1
ATOM 6670 C CA . LYS B 1 116 ? 58.489 66.874 162.300 1.00 28.76 116 LYS B CA 1
ATOM 6671 C C . LYS B 1 116 ? 59.685 66.848 161.344 1.00 41.14 116 LYS B C 1
ATOM 6672 O O . LYS B 1 116 ? 60.616 67.648 161.488 1.00 36.69 116 LYS B O 1
ATOM 6678 N N . GLN B 1 117 ? 59.684 65.945 160.357 1.00 32.19 117 GLN B N 1
ATOM 6679 C CA . GLN B 1 117 ? 60.873 65.766 159.518 1.00 37.79 117 GLN B CA 1
ATOM 6680 C C . GLN B 1 117 ? 60.934 66.733 158.331 1.00 36.71 117 GLN B C 1
ATOM 6681 O O . GLN B 1 117 ? 62.031 67.145 157.933 1.00 36.25 117 GLN B O 1
ATOM 6687 N N . ILE B 1 118 ? 59.801 67.111 157.749 1.00 33.41 118 ILE B N 1
ATOM 6688 C CA . ILE B 1 118 ? 59.772 67.981 156.582 1.00 31.45 118 ILE B CA 1
ATOM 6689 C C . ILE B 1 118 ? 59.315 69.387 156.940 1.00 37.10 118 ILE B C 1
ATOM 6690 O O . ILE B 1 118 ? 59.814 70.367 156.383 1.00 34.59 118 ILE B O 1
ATOM 6695 N N . GLY B 1 119 ? 58.341 69.502 157.842 1.00 33.44 119 GLY B N 1
ATOM 6696 C CA . GLY B 1 119 ? 57.694 70.774 158.089 1.00 30.94 119 GLY B CA 1
ATOM 6697 C C . GLY B 1 119 ? 56.631 71.110 157.069 1.00 30.86 119 GLY B C 1
ATOM 6698 O O . GLY B 1 119 ? 56.132 72.244 157.064 1.00 32.08 119 GLY B O 1
ATOM 6699 N N . ILE B 1 120 ? 56.298 70.167 156.193 1.00 27.11 120 ILE B N 1
ATOM 6700 C CA . ILE B 1 120 ? 55.265 70.331 155.175 1.00 28.07 120 ILE B CA 1
ATOM 6701 C C . ILE B 1 120 ? 54.267 69.197 155.367 1.00 30.75 120 ILE B C 1
ATOM 6702 O O . ILE B 1 120 ? 54.669 68.027 155.408 1.00 24.37 120 ILE B O 1
ATOM 6707 N N . PRO B 1 121 ? 52.980 69.495 155.529 1.00 29.87 121 PRO B N 1
ATOM 6708 C CA . PRO B 1 121 ? 52.001 68.436 155.792 1.00 27.63 121 PRO B CA 1
ATOM 6709 C C . PRO B 1 121 ? 51.822 67.544 154.574 1.00 27.47 121 PRO B C 1
ATOM 6710 O O . PRO B 1 121 ? 51.913 67.983 153.425 1.00 22.79 121 PRO B O 1
ATOM 6714 N N . ASN B 1 122 ? 51.558 66.271 154.840 1.00 27.32 122 ASN B N 1
ATOM 6715 C CA . ASN B 1 122 ? 51.188 65.347 153.778 1.00 24.88 122 ASN B CA 1
ATOM 6716 C C . ASN B 1 122 ? 49.847 65.750 153.178 1.00 24.92 122 ASN B C 1
ATOM 6717 O O . ASN B 1 122 ? 48.991 66.341 153.854 1.00 28.97 122 ASN B O 1
ATOM 6722 N N . LEU B 1 123 ? 49.692 65.465 151.879 1.00 22.48 123 LEU B N 1
ATOM 6723 C CA . LEU B 1 123 ? 48.416 65.591 151.168 1.00 25.23 123 LEU B CA 1
ATOM 6724 C C . LEU B 1 123 ? 47.889 64.196 150.859 1.00 27.19 123 LEU B C 1
ATOM 6725 O O . LEU B 1 123 ? 48.459 63.483 150.031 1.00 27.31 123 LEU B O 1
ATOM 6730 N N . TYR B 1 124 ? 46.793 63.820 151.501 1.00 25.07 124 TYR B N 1
ATOM 6731 C CA . TYR B 1 124 ? 46.186 62.507 151.325 1.00 20.34 124 TYR B CA 1
ATOM 6732 C C . TYR B 1 124 ? 45.049 62.630 150.317 1.00 23.47 124 TYR B C 1
ATOM 6733 O O . TYR B 1 124 ? 44.228 63.544 150.424 1.00 25.55 124 TYR B O 1
ATOM 6742 N N . GLY B 1 125 ? 44.991 61.719 149.353 1.00 22.05 125 GLY B N 1
ATOM 6743 C CA . GLY B 1 125 ? 43.915 61.725 148.367 1.00 22.88 125 GLY B CA 1
ATOM 6744 C C . GLY B 1 125 ? 43.193 60.394 148.298 1.00 28.93 125 GLY B C 1
ATOM 6745 O O . GLY B 1 125 ? 43.790 59.335 148.466 1.00 22.76 125 GLY B O 1
ATOM 6746 N N . LEU B 1 126 ? 41.880 60.461 148.030 1.00 23.19 126 LEU B N 1
ATOM 6747 C CA . LEU B 1 126 ? 41.058 59.279 147.814 1.00 21.44 126 LEU B CA 1
ATOM 6748 C C . LEU B 1 126 ? 40.182 59.491 146.589 1.00 17.32 126 LEU B C 1
ATOM 6749 O O . LEU B 1 126 ? 39.770 60.609 146.313 1.00 23.78 126 LEU B O 1
ATOM 6754 N N . ASP B 1 127 ? 39.843 58.404 145.908 1.00 21.55 127 ASP B N 1
ATOM 6755 C CA . ASP B 1 127 ? 38.909 58.485 144.783 1.00 24.33 127 ASP B CA 1
ATOM 6756 C C . ASP B 1 127 ? 37.483 58.352 145.316 1.00 26.00 127 ASP B C 1
ATOM 6757 O O . ASP B 1 127 ? 36.833 57.319 145.163 1.00 24.41 127 ASP B O 1
ATOM 6762 N N . GLN B 1 128 ? 37.013 59.417 145.980 1.00 20.12 128 GLN B N 1
ATOM 6763 C CA . GLN B 1 128 ? 35.643 59.448 146.519 1.00 20.50 128 GLN B CA 1
ATOM 6764 C C . GLN B 1 128 ? 34.773 59.982 145.393 1.00 25.39 128 GLN B C 1
ATOM 6765 O O . GLN B 1 128 ? 34.585 61.193 145.256 1.00 22.15 128 GLN B O 1
ATOM 6771 N N . ASN B 1 129 ? 34.221 59.075 144.584 1.00 20.18 129 ASN B N 1
ATOM 6772 C CA . ASN B 1 129 ? 33.622 59.474 143.303 1.00 22.29 129 ASN B CA 1
ATOM 6773 C C . ASN B 1 129 ? 32.123 59.236 143.173 1.00 24.43 129 ASN B C 1
ATOM 6774 O O . ASN B 1 129 ? 31.569 59.536 142.119 1.00 22.35 129 ASN B O 1
ATOM 6779 N N . HIS B 1 130 ? 31.445 58.733 144.208 1.00 23.41 130 HIS B N 1
ATOM 6780 C CA . HIS B 1 130 ? 29.992 58.868 144.252 1.00 22.88 130 HIS B CA 1
ATOM 6781 C C . HIS B 1 130 ? 29.579 58.803 145.711 1.00 22.27 130 HIS B C 1
ATOM 6782 O O . HIS B 1 130 ? 28.953 57.834 146.136 1.00 20.39 130 HIS B O 1
ATOM 6789 N N . GLY B 1 131 ? 29.911 59.843 146.463 1.00 20.17 131 GLY B N 1
ATOM 6790 C CA . GLY B 1 131 ? 29.976 59.668 147.919 1.00 19.23 131 GLY B CA 1
ATOM 6791 C C . GLY B 1 131 ? 31.271 58.949 148.252 1.00 22.17 131 GLY B C 1
ATOM 6792 O O . GLY B 1 131 ? 32.177 58.815 147.404 1.00 21.21 131 GLY B O 1
ATOM 6793 N N . THR B 1 132 ? 31.362 58.460 149.491 1.00 20.48 132 THR B N 1
ATOM 6794 C CA . THR B 1 132 ? 32.659 58.005 150.024 1.00 21.59 132 THR B CA 1
ATOM 6795 C C . THR B 1 132 ? 32.937 56.565 149.596 1.00 21.31 132 THR B C 1
ATOM 6796 O O . THR B 1 132 ? 32.811 55.607 150.368 1.00 27.66 132 THR B O 1
ATOM 6800 N N . THR B 1 133 ? 33.327 56.431 148.330 1.00 21.77 133 THR B N 1
ATOM 6801 C CA . THR B 1 133 ? 33.746 55.171 147.727 1.00 22.25 133 THR B CA 1
ATOM 6802 C C . THR B 1 133 ? 34.524 54.274 148.672 1.00 22.39 133 THR B C 1
ATOM 6803 O O . THR B 1 133 ? 34.291 53.062 148.746 1.00 19.89 133 THR B O 1
ATOM 6807 N N . TYR B 1 134 ? 35.483 54.852 149.375 1.00 18.82 134 TYR B N 1
ATOM 6808 C CA . TYR B 1 134 ? 36.413 54.062 150.153 1.00 23.79 134 TYR B CA 1
ATOM 6809 C C . TYR B 1 134 ? 36.262 54.301 151.655 1.00 20.60 134 TYR B C 1
ATOM 6810 O O . TYR B 1 134 ? 37.209 54.065 152.406 1.00 22.26 134 TYR B O 1
ATOM 6819 N N . THR B 1 135 ? 35.099 54.766 152.122 1.00 22.92 135 THR B N 1
ATOM 6820 C CA . THR B 1 135 ? 34.854 54.884 153.557 1.00 22.00 135 THR B CA 1
ATOM 6821 C C . THR B 1 135 ? 33.623 54.056 153.925 1.00 23.39 135 THR B C 1
ATOM 6822 O O . THR B 1 135 ? 32.506 54.376 153.506 1.00 22.80 135 THR B O 1
ATOM 6826 N N . LEU B 1 136 ? 33.817 53.027 154.750 1.00 26.83 136 LEU B N 1
ATOM 6827 C CA . LEU B 1 136 ? 32.687 52.260 155.272 1.00 29.00 136 LEU B CA 1
ATOM 6828 C C . LEU B 1 136 ? 31.733 53.140 156.082 1.00 28.78 136 LEU B C 1
ATOM 6829 O O . LEU B 1 136 ? 32.161 53.956 156.901 1.00 25.51 136 LEU B O 1
ATOM 6834 N N . GLY B 1 137 ? 30.420 52.933 155.880 1.00 26.73 137 GLY B N 1
ATOM 6835 C CA . GLY B 1 137 ? 29.394 53.690 156.576 1.00 26.80 137 GLY B CA 1
ATOM 6836 C C . GLY B 1 137 ? 29.026 55.014 155.927 1.00 29.56 137 GLY B C 1
ATOM 6837 O O . GLY B 1 137 ? 28.031 55.645 156.333 1.00 28.81 137 GLY B O 1
ATOM 6838 N N . GLY B 1 138 ? 29.795 55.476 154.969 1.00 23.56 138 GLY B N 1
ATOM 6839 C CA . GLY B 1 138 ? 29.517 56.785 154.418 1.00 25.58 138 GLY B CA 1
ATOM 6840 C C . GLY B 1 138 ? 28.345 56.741 153.455 1.00 25.42 138 GLY B C 1
ATOM 6841 O O . GLY B 1 138 ? 27.870 55.670 153.065 1.00 23.86 138 GLY B O 1
ATOM 6842 N N . THR B 1 139 ? 27.923 57.926 153.022 1.00 22.70 139 THR B N 1
ATOM 6843 C CA . THR B 1 139 ? 26.783 58.046 152.124 1.00 23.84 139 THR B CA 1
ATOM 6844 C C . THR B 1 139 ? 27.215 57.784 150.686 1.00 24.72 139 THR B C 1
ATOM 6845 O O . THR B 1 139 ? 28.041 58.529 150.136 1.00 25.16 139 THR B O 1
ATOM 6849 N N . ILE B 1 140 ? 26.631 56.750 150.059 1.00 20.13 140 ILE B N 1
ATOM 6850 C CA . ILE B 1 140 ? 26.979 56.344 148.692 1.00 20.13 140 ILE B CA 1
ATOM 6851 C C . ILE B 1 140 ? 25.870 56.825 147.772 1.00 22.53 140 ILE B C 1
ATOM 6852 O O . ILE B 1 140 ? 24.698 56.450 147.940 1.00 24.04 140 ILE B O 1
ATOM 6857 N N . PHE B 1 141 ? 26.237 57.631 146.792 1.00 22.49 141 PHE B N 1
ATOM 6858 C CA . PHE B 1 141 ? 25.297 58.263 145.876 1.00 20.77 141 PHE B CA 1
ATOM 6859 C C . PHE B 1 141 ? 25.192 57.480 144.583 1.00 21.08 141 PHE B C 1
ATOM 6860 O O . PHE B 1 141 ? 25.968 56.548 144.328 1.00 20.29 141 PHE B O 1
ATOM 6868 N N . PRO B 1 142 ? 24.219 57.822 143.731 1.00 20.63 142 PRO B N 1
ATOM 6869 C CA . PRO B 1 142 ? 24.268 57.327 142.355 1.00 22.13 142 PRO B CA 1
ATOM 6870 C C . PRO B 1 142 ? 25.578 57.747 141.701 1.00 20.64 142 PRO B C 1
ATOM 6871 O O . PRO B 1 142 ? 26.178 58.766 142.073 1.00 19.95 142 PRO B O 1
ATOM 6875 N N . GLN B 1 143 ? 26.037 56.932 140.748 1.00 18.71 143 GLN B N 1
ATOM 6876 C CA . GLN B 1 143 ? 27.194 57.286 139.922 1.00 16.89 143 GLN B CA 1
ATOM 6877 C C . GLN B 1 143 ? 26.912 58.559 139.113 1.00 21.64 143 GLN B C 1
ATOM 6878 O O . GLN B 1 143 ? 25.777 59.005 138.976 1.00 18.26 143 GLN B O 1
ATOM 6884 N N . ASN B 1 144 ? 27.977 59.140 138.556 1.00 18.51 144 ASN B N 1
ATOM 6885 C CA . ASN B 1 144 ? 27.813 60.396 137.836 1.00 15.71 144 ASN B CA 1
ATOM 6886 C C . ASN B 1 144 ? 26.886 60.253 136.634 1.00 19.18 144 ASN B C 1
ATOM 6887 O O . ASN B 1 144 ? 26.201 61.215 136.273 1.00 18.65 144 ASN B O 1
ATOM 6892 N N . ILE B 1 145 ? 26.883 59.102 135.953 1.00 17.85 145 ILE B N 1
ATOM 6893 C CA . ILE B 1 145 ? 25.961 58.991 134.817 1.00 19.31 145 ILE B CA 1
ATOM 6894 C C . ILE B 1 145 ? 24.519 59.212 135.277 1.00 23.52 145 ILE B C 1
ATOM 6895 O O . ILE B 1 145 ? 23.733 59.889 134.606 1.00 17.82 145 ILE B O 1
ATOM 6900 N N . ASN B 1 146 ? 24.173 58.700 136.464 1.00 18.41 146 ASN B N 1
ATOM 6901 C CA . ASN B 1 146 ? 22.851 58.929 137.042 1.00 20.02 146 ASN B CA 1
ATOM 6902 C C . ASN B 1 146 ? 22.630 60.413 137.345 1.00 20.28 146 ASN B C 1
ATOM 6903 O O . ASN B 1 146 ? 21.554 60.968 137.076 1.00 20.56 146 ASN B O 1
ATOM 6908 N N . LEU B 1 147 ? 23.636 61.073 137.925 1.00 17.95 147 LEU B N 1
ATOM 6909 C CA . LEU B 1 147 ? 23.483 62.499 138.213 1.00 17.24 147 LEU B CA 1
ATOM 6910 C C . LEU B 1 147 ? 23.285 63.294 136.929 1.00 16.59 147 LEU B C 1
ATOM 6911 O O . LEU B 1 147 ? 22.527 64.281 136.907 1.00 23.10 147 LEU B O 1
ATOM 6916 N N . GLY B 1 148 ? 23.974 62.898 135.854 1.00 18.16 148 GLY B N 1
ATOM 6917 C CA . GLY B 1 148 ? 23.667 63.478 134.552 1.00 19.37 148 GLY B CA 1
ATOM 6918 C C . GLY B 1 148 ? 22.185 63.384 134.213 1.00 16.90 148 GLY B C 1
ATOM 6919 O O . GLY B 1 148 ? 21.580 64.353 133.755 1.00 21.07 148 GLY B O 1
ATOM 6920 N N . ALA B 1 149 ? 21.571 62.220 134.476 1.00 18.01 149 ALA B N 1
ATOM 6921 C CA . ALA B 1 149 ? 20.152 62.028 134.156 1.00 23.19 149 ALA B CA 1
ATOM 6922 C C . ALA B 1 149 ? 19.230 62.884 135.015 1.00 22.69 149 ALA B C 1
ATOM 6923 O O . ALA B 1 149 ? 18.061 63.096 134.618 1.00 22.02 149 ALA B O 1
ATOM 6925 N N . THR B 1 150 ? 19.714 63.377 136.177 1.00 19.72 150 THR B N 1
ATOM 6926 C CA . THR B 1 150 ? 18.871 64.253 137.010 1.00 20.16 150 THR B CA 1
ATOM 6927 C C . THR B 1 150 ? 18.707 65.640 136.410 1.00 23.02 150 THR B C 1
ATOM 6928 O O . THR B 1 150 ? 17.768 66.347 136.784 1.00 23.77 150 THR B O 1
ATOM 6932 N N . PHE B 1 151 ? 19.614 66.044 135.516 1.00 20.92 151 PHE B N 1
ATOM 6933 C CA . PHE B 1 151 ? 19.693 67.416 135.033 1.00 21.25 151 PHE B CA 1
ATOM 6934 C C . PHE B 1 151 ? 19.552 68.419 136.165 1.00 26.11 151 PHE B C 1
ATOM 6935 O O . PHE B 1 151 ? 18.940 69.493 136.003 1.00 22.78 151 PHE B O 1
ATOM 6943 N N . ASN B 1 152 ? 20.136 68.100 137.320 1.00 18.96 152 ASN B N 1
ATOM 6944 C CA . ASN B 1 152 ? 19.840 68.869 138.531 1.00 21.36 152 ASN B CA 1
ATOM 6945 C C . ASN B 1 152 ? 21.165 69.337 139.143 1.00 25.26 152 ASN B C 1
ATOM 6946 O O . ASN B 1 152 ? 21.822 68.556 139.832 1.00 23.61 152 ASN B O 1
ATOM 6951 N N . ARG B 1 153 ? 21.544 70.600 138.865 1.00 21.07 153 ARG B N 1
ATOM 6952 C CA . ARG B 1 153 ? 22.814 71.148 139.341 1.00 26.07 153 ARG B CA 1
ATOM 6953 C C . ARG B 1 153 ? 22.854 71.207 140.868 1.00 21.71 153 ARG B C 1
ATOM 6954 O O . ARG B 1 153 ? 23.880 70.889 141.483 1.00 24.83 153 ARG B O 1
ATOM 6962 N N . GLU B 1 154 ? 21.767 71.657 141.491 1.00 21.43 154 GLU B N 1
ATOM 6963 C CA . GLU B 1 154 ? 21.786 71.838 142.947 1.00 25.98 154 GLU B CA 1
ATOM 6964 C C . GLU B 1 154 ? 21.872 70.496 143.655 1.00 26.12 154 GLU B C 1
ATOM 6965 O O . GLU B 1 154 ? 22.598 70.345 144.647 1.00 23.63 154 GLU B O 1
ATOM 6971 N N . LEU B 1 155 ? 21.175 69.492 143.141 1.00 21.90 155 LEU B N 1
ATOM 6972 C CA . LEU B 1 155 ? 21.274 68.179 143.759 1.00 22.11 155 LEU B CA 1
ATOM 6973 C C . LEU B 1 155 ? 22.668 67.586 143.574 1.00 24.51 155 LEU B C 1
ATOM 6974 O O . LEU B 1 155 ? 23.193 66.931 144.482 1.00 24.07 155 LEU B O 1
ATOM 6979 N N . THR B 1 156 ? 23.296 67.806 142.409 1.00 21.15 156 THR B N 1
ATOM 6980 C CA . THR B 1 156 ? 24.680 67.374 142.226 1.00 20.66 156 THR B CA 1
ATOM 6981 C C . THR B 1 156 ? 25.598 68.070 143.236 1.00 22.71 156 THR B C 1
ATOM 6982 O O . THR B 1 156 ? 26.422 67.429 143.900 1.00 21.89 156 THR B O 1
ATOM 6986 N N . ARG B 1 157 ? 25.446 69.387 143.378 1.00 21.31 157 ARG B N 1
ATOM 6987 C CA . ARG B 1 157 ? 26.238 70.130 144.359 1.00 21.80 157 ARG B CA 1
ATOM 6988 C C . ARG B 1 157 ? 26.033 69.589 145.777 1.00 26.80 157 ARG B C 1
ATOM 6989 O O . ARG B 1 157 ? 26.993 69.470 146.552 1.00 22.76 157 ARG B O 1
ATOM 6997 N N . ARG B 1 158 ? 24.787 69.279 146.145 1.00 21.64 158 ARG B N 1
ATOM 6998 C CA . ARG B 1 158 ? 24.530 68.788 147.500 1.00 24.44 158 ARG B CA 1
ATOM 6999 C C . ARG B 1 158 ? 25.212 67.440 147.743 1.00 22.98 158 ARG B C 1
ATOM 7000 O O . ARG B 1 158 ? 25.676 67.170 148.854 1.00 21.54 158 ARG B O 1
ATOM 7008 N N . SER B 1 159 ? 25.258 66.573 146.725 1.00 22.04 159 SER B N 1
ATOM 7009 C CA . SER B 1 159 ? 25.907 65.277 146.906 1.00 25.12 159 SER B CA 1
ATOM 7010 C C . SER B 1 159 ? 27.409 65.422 147.161 1.00 22.95 159 SER B C 1
ATOM 7011 O O . SER B 1 159 ? 27.960 64.722 148.013 1.00 21.44 159 SER B O 1
ATOM 7014 N N . THR B 1 160 ? 28.101 66.298 146.418 1.00 22.30 160 THR B N 1
ATOM 7015 C CA . THR B 1 160 ? 29.550 66.387 146.604 1.00 23.14 160 THR B CA 1
ATOM 7016 C C . THR B 1 160 ? 29.891 67.191 147.855 1.00 24.14 160 THR B C 1
ATOM 7017 O O . THR B 1 160 ? 30.923 66.935 148.501 1.00 23.48 160 THR B O 1
ATOM 7021 N N . GLU B 1 161 ? 29.015 68.113 148.244 1.00 18.82 161 GLU B N 1
ATOM 7022 C CA . GLU B 1 161 ? 29.119 68.714 149.571 1.00 21.39 161 GLU B CA 1
ATOM 7023 C C . GLU B 1 161 ? 29.019 67.657 150.667 1.00 26.31 161 GLU B C 1
ATOM 7024 O O . GLU B 1 161 ? 29.778 67.687 151.646 1.00 24.27 161 GLU B O 1
ATOM 7030 N N . ILE B 1 162 ? 28.076 66.720 150.542 1.00 21.41 162 ILE B N 1
ATOM 7031 C CA . ILE B 1 162 ? 28.026 65.645 151.537 1.00 20.33 162 ILE B CA 1
ATOM 7032 C C . ILE B 1 162 ? 29.289 64.792 151.465 1.00 25.13 162 ILE B C 1
ATOM 7033 O O . ILE B 1 162 ? 29.868 64.404 152.492 1.00 22.29 162 ILE B O 1
ATOM 7038 N N . CYS B 1 163 ? 29.733 64.465 150.251 1.00 19.81 163 CYS B N 1
ATOM 7039 C CA . CYS B 1 163 ? 30.946 63.669 150.142 1.00 18.93 163 CYS B CA 1
ATOM 7040 C C . CYS B 1 163 ? 32.123 64.385 150.795 1.00 24.27 163 CYS B C 1
ATOM 7041 O O . CYS B 1 163 ? 32.984 63.743 151.418 1.00 22.29 163 CYS B O 1
ATOM 7044 N N . ALA B 1 164 ? 32.196 65.716 150.640 1.00 21.56 164 ALA B N 1
ATOM 7045 C CA . ALA B 1 164 ? 33.322 66.459 151.212 1.00 19.88 164 ALA B CA 1
ATOM 7046 C C . ALA B 1 164 ? 33.314 66.357 152.724 1.00 22.53 164 ALA B C 1
ATOM 7047 O O . ALA B 1 164 ? 34.362 66.187 153.370 1.00 21.33 164 ALA B O 1
ATOM 7049 N N . TYR B 1 165 ? 32.139 66.543 153.313 1.00 22.73 165 TYR B N 1
ATOM 7050 C CA . TYR B 1 165 ? 32.028 66.503 154.757 1.00 23.20 165 TYR B CA 1
ATOM 7051 C C . TYR B 1 165 ? 32.468 65.145 155.272 1.00 22.74 165 TYR B C 1
ATOM 7052 O O . TYR B 1 165 ? 33.248 65.047 156.231 1.00 22.67 165 TYR B O 1
ATOM 7061 N N . GLU B 1 166 ? 32.010 64.083 154.611 1.00 23.22 166 GLU B N 1
ATOM 7062 C CA . GLU B 1 166 ? 32.286 62.733 155.077 1.00 25.71 166 GLU B CA 1
ATOM 7063 C C . GLU B 1 166 ? 33.722 62.290 154.791 1.00 26.06 166 GLU B C 1
ATOM 7064 O O . GLU B 1 166 ? 34.222 61.351 155.432 1.00 23.28 166 GLU B O 1
ATOM 7070 N N . THR B 1 167 ? 34.397 62.951 153.852 1.00 22.66 167 THR B N 1
ATOM 7071 C CA . THR B 1 167 ? 35.791 62.645 153.566 1.00 23.42 167 THR B CA 1
ATOM 7072 C C . THR B 1 167 ? 36.723 63.379 154.521 1.00 22.22 167 THR B C 1
ATOM 7073 O O . THR B 1 167 ? 37.676 62.780 155.033 1.00 23.95 167 THR B O 1
ATOM 7077 N N . ARG B 1 168 ? 36.443 64.662 154.815 1.00 22.53 168 ARG B N 1
ATOM 7078 C CA . ARG B 1 168 ? 37.177 65.333 155.895 1.00 23.16 168 ARG B CA 1
ATOM 7079 C C . ARG B 1 168 ? 37.034 64.591 157.214 1.00 28.36 168 ARG B C 1
ATOM 7080 O O . ARG B 1 168 ? 37.924 64.668 158.071 1.00 26.21 168 ARG B O 1
ATOM 7088 N N . ALA B 1 169 ? 35.923 63.877 157.410 1.00 23.96 169 ALA B N 1
ATOM 7089 C CA . ALA B 1 169 ? 35.770 63.114 158.651 1.00 27.22 169 ALA B CA 1
ATOM 7090 C C . ALA B 1 169 ? 36.798 61.989 158.764 1.00 21.85 169 ALA B C 1
ATOM 7091 O O . ALA B 1 169 ? 36.945 61.404 159.846 1.00 23.76 169 ALA B O 1
ATOM 7093 N N . CYS B 1 170 ? 37.463 61.641 157.658 1.00 24.30 170 CYS B N 1
ATOM 7094 C CA . CYS B 1 170 ? 38.526 60.653 157.626 1.00 21.94 170 CYS B CA 1
ATOM 7095 C C . CYS B 1 170 ? 39.912 61.278 157.722 1.00 28.89 170 CYS B C 1
ATOM 7096 O O . CYS B 1 170 ? 40.893 60.559 157.555 1.00 24.99 170 CYS B O 1
ATOM 7099 N N . LEU B 1 171 ? 40.002 62.596 157.927 1.00 27.33 171 LEU B N 1
ATOM 7100 C CA . LEU B 1 171 ? 41.247 63.377 157.854 1.00 21.86 171 LEU B CA 1
ATOM 7101 C C . LEU B 1 171 ? 41.816 63.446 156.432 1.00 26.94 171 LEU B C 1
ATOM 7102 O O . LEU B 1 171 ? 43.010 63.701 156.247 1.00 24.39 171 LEU B O 1
ATOM 7107 N N . VAL B 1 172 ? 40.964 63.286 155.425 1.00 23.86 172 VAL B N 1
ATOM 7108 C CA . VAL B 1 172 ? 41.355 63.326 154.014 1.00 19.93 172 VAL B CA 1
ATOM 7109 C C . VAL B 1 172 ? 40.847 64.634 153.415 1.00 19.03 172 VAL B C 1
ATOM 7110 O O . VAL B 1 172 ? 39.639 64.900 153.468 1.00 22.21 172 VAL B O 1
ATOM 7114 N N . PRO B 1 173 ? 41.716 65.449 152.792 1.00 26.64 173 PRO B N 1
ATOM 7115 C CA . PRO B 1 173 ? 41.264 66.757 152.311 1.00 22.81 173 PRO B CA 1
ATOM 7116 C C . PRO B 1 173 ? 41.114 66.867 150.801 1.00 20.66 173 PRO B C 1
ATOM 7117 O O . PRO B 1 173 ? 40.957 67.980 150.294 1.00 21.99 173 PRO B O 1
ATOM 7121 N N . TRP B 1 174 ? 41.146 65.747 150.079 1.00 18.78 174 TRP B N 1
ATOM 7122 C CA . TRP B 1 174 ? 41.244 65.763 148.618 1.00 21.19 174 TRP B CA 1
ATOM 7123 C C . TRP B 1 174 ? 40.572 64.539 148.017 1.00 20.68 174 TRP B C 1
ATOM 7124 O O . TRP B 1 174 ? 40.897 63.406 148.399 1.00 23.35 174 TRP B O 1
ATOM 7135 N N . THR B 1 175 ? 39.675 64.758 147.038 1.00 19.68 175 THR B N 1
ATOM 7136 C CA . THR B 1 175 ? 39.124 63.676 146.217 1.00 19.59 175 THR B CA 1
ATOM 7137 C C . THR B 1 175 ? 39.580 63.840 144.775 1.00 19.44 175 THR B C 1
ATOM 7138 O O . THR B 1 175 ? 39.736 64.961 144.289 1.00 19.84 175 THR B O 1
ATOM 7142 N N . PHE B 1 176 ? 39.830 62.726 144.090 1.00 18.60 176 PHE B N 1
ATOM 7143 C CA . PHE B 1 176 ? 40.276 62.828 142.708 1.00 17.94 176 PHE B CA 1
ATOM 7144 C C . PHE B 1 176 ? 39.083 63.004 141.764 1.00 18.97 176 PHE B C 1
ATOM 7145 O O . PHE B 1 176 ? 38.964 62.283 140.773 1.00 21.62 176 PHE B O 1
ATOM 7153 N N . ASN B 1 177 ? 38.209 63.967 142.035 1.00 19.70 177 ASN B N 1
ATOM 7154 C CA . ASN B 1 177 ? 36.900 64.009 141.375 1.00 20.92 177 ASN B CA 1
ATOM 7155 C C . ASN B 1 177 ? 36.447 65.458 141.294 1.00 20.06 177 ASN B C 1
ATOM 7156 O O . ASN B 1 177 ? 36.923 66.297 142.060 1.00 22.14 177 ASN B O 1
ATOM 7161 N N . PRO B 1 178 ? 35.539 65.794 140.365 1.00 22.13 178 PRO B N 1
ATOM 7162 C CA . PRO B 1 178 ? 34.735 64.936 139.475 1.00 19.86 178 PRO B CA 1
ATOM 7163 C C . PRO B 1 178 ? 35.377 64.441 138.193 1.00 22.39 178 PRO B C 1
ATOM 7164 O O . PRO B 1 178 ? 36.173 65.134 137.555 1.00 20.60 178 PRO B O 1
ATOM 7168 N N . THR B 1 179 ? 34.966 63.246 137.780 1.00 16.98 179 THR B N 1
ATOM 7169 C CA . THR B 1 179 ? 35.228 62.762 136.424 1.00 19.54 179 THR B CA 1
ATOM 7170 C C . THR B 1 179 ? 34.256 63.411 135.446 1.00 22.74 179 THR B C 1
ATOM 7171 O O . THR B 1 179 ? 33.037 63.364 135.658 1.00 26.20 179 THR B O 1
ATOM 7175 N N . ILE B 1 180 ? 34.790 64.016 134.377 1.00 17.68 180 ILE B N 1
ATOM 7176 C CA . ILE B 1 180 ? 33.992 64.764 133.410 1.00 15.59 180 ILE B CA 1
ATOM 7177 C C . ILE B 1 180 ? 34.412 64.376 131.985 1.00 20.40 180 ILE B C 1
ATOM 7178 O O . ILE B 1 180 ? 34.319 65.193 131.065 1.00 22.49 180 ILE B O 1
ATOM 7183 N N . ASP B 1 181 ? 34.871 63.133 131.789 1.00 19.29 181 ASP B N 1
ATOM 7184 C CA . ASP B 1 181 ? 35.105 62.622 130.434 1.00 18.23 181 ASP B CA 1
ATOM 7185 C C . ASP B 1 181 ? 33.800 62.596 129.666 1.00 18.87 181 ASP B C 1
ATOM 7186 O O . ASP B 1 181 ? 32.793 62.160 130.190 1.00 19.91 181 ASP B O 1
ATOM 7191 N N . LEU B 1 182 ? 33.811 62.977 128.393 1.00 18.86 182 LEU B N 1
ATOM 7192 C CA . LEU B 1 182 ? 32.584 62.787 127.610 1.00 21.59 182 LEU B CA 1
ATOM 7193 C C . LEU B 1 182 ? 32.377 61.307 127.293 1.00 18.97 182 LEU B C 1
ATOM 7194 O O . LEU B 1 182 ? 33.293 60.641 126.819 1.00 22.19 182 LEU B O 1
ATOM 7199 N N . ALA B 1 183 ? 31.166 60.788 127.510 1.00 19.37 183 ALA B N 1
ATOM 7200 C CA . ALA B 1 183 ? 30.881 59.376 127.209 1.00 17.84 183 ALA B CA 1
ATOM 7201 C C . ALA B 1 183 ? 30.624 59.219 125.711 1.00 22.39 183 ALA B C 1
ATOM 7202 O O . ALA B 1 183 ? 29.483 59.236 125.264 1.00 28.42 183 ALA B O 1
ATOM 7204 N N . ARG B 1 184 ? 31.674 59.004 124.916 1.00 23.42 184 ARG B N 1
ATOM 7205 C CA . ARG B 1 184 ? 31.469 58.981 123.477 1.00 25.83 184 ARG B CA 1
ATOM 7206 C C . ARG B 1 184 ? 31.479 57.582 122.863 1.00 35.87 184 ARG B C 1
ATOM 7207 O O . ARG B 1 184 ? 31.365 57.461 121.635 1.00 37.76 184 ARG B O 1
ATOM 7215 N N . HIS B 1 185 ? 31.590 56.525 123.665 1.00 22.56 185 HIS B N 1
ATOM 7216 C CA . HIS B 1 185 ? 31.562 55.169 123.120 1.00 24.48 185 HIS B CA 1
ATOM 7217 C C . HIS B 1 185 ? 30.878 54.269 124.135 1.00 27.81 185 HIS B C 1
ATOM 7218 O O . HIS B 1 185 ? 31.391 54.088 125.241 1.00 21.67 185 HIS B O 1
ATOM 7225 N N . ALA B 1 186 ? 29.714 53.730 123.755 1.00 22.14 186 ALA B N 1
ATOM 7226 C CA . ALA B 1 186 ? 28.889 52.921 124.661 1.00 21.13 186 ALA B CA 1
ATOM 7227 C C . ALA B 1 186 ? 29.588 51.672 125.187 1.00 22.93 186 ALA B C 1
ATOM 7228 O O . ALA B 1 186 ? 29.159 51.138 126.225 1.00 19.87 186 ALA B O 1
ATOM 7230 N N . ALA B 1 187 ? 30.601 51.145 124.472 1.00 19.73 187 ALA B N 1
ATOM 7231 C CA . ALA B 1 187 ? 31.333 49.971 124.961 1.00 19.95 187 ALA B CA 1
ATOM 7232 C C . ALA B 1 187 ? 32.375 50.303 126.035 1.00 22.11 187 ALA B C 1
ATOM 7233 O O . ALA B 1 187 ? 32.898 49.383 126.669 1.00 17.57 187 ALA B O 1
ATOM 7235 N N . TRP B 1 188 ? 32.702 51.571 126.255 1.00 20.12 188 TRP B N 1
ATOM 7236 C CA . TRP B 1 188 ? 33.825 51.891 127.170 1.00 21.11 188 TRP B CA 1
ATOM 7237 C C . TRP B 1 188 ? 33.449 51.559 128.614 1.00 22.74 188 TRP B C 1
ATOM 7238 O O . TRP B 1 188 ? 32.407 52.026 129.099 1.00 17.47 188 TRP B O 1
ATOM 7249 N N . PRO B 1 189 ? 34.264 50.796 129.352 1.00 20.92 189 PRO B N 1
ATOM 7250 C CA . PRO B 1 189 ? 33.822 50.392 130.700 1.00 21.65 189 PRO B CA 1
ATOM 7251 C C . PRO B 1 189 ? 33.755 51.543 131.700 1.00 19.38 189 PRO B C 1
ATOM 7252 O O . PRO B 1 189 ? 33.224 51.345 132.795 1.00 19.98 189 PRO B O 1
ATOM 7256 N N . ARG B 1 190 ? 34.257 52.733 131.357 1.00 17.00 190 ARG B N 1
ATOM 7257 C CA . ARG B 1 190 ? 34.178 53.877 132.249 1.00 20.46 190 ARG B CA 1
ATOM 7258 C C . ARG B 1 190 ? 33.084 54.836 131.821 1.00 18.82 190 ARG B C 1
ATOM 7259 O O . ARG B 1 190 ? 33.053 55.970 132.296 1.00 19.27 190 ARG B O 1
ATOM 7267 N N . PHE B 1 191 ? 32.170 54.359 130.952 1.00 16.87 191 PHE B N 1
ATOM 7268 C CA . PHE B 1 191 ? 30.999 55.106 130.483 1.00 18.64 191 PHE B CA 1
ATOM 7269 C C . PHE B 1 191 ? 30.246 55.767 131.633 1.00 18.15 191 PHE B C 1
ATOM 7270 O O . PHE B 1 191 ? 29.858 56.938 131.550 1.00 19.02 191 PHE B O 1
ATOM 7278 N N . TRP B 1 192 ? 30.030 55.022 132.724 1.00 17.39 192 TRP B N 1
ATOM 7279 C CA . TRP B 1 192 ? 29.170 55.432 133.831 1.00 20.79 192 TRP B CA 1
ATOM 7280 C C . TRP B 1 192 ? 29.837 56.369 134.829 1.00 19.91 192 TRP B C 1
ATOM 7281 O O . TRP B 1 192 ? 29.153 56.837 135.755 1.00 19.93 192 TRP B O 1
ATOM 7292 N N . GLU B 1 193 ? 31.133 56.665 134.686 1.00 15.97 193 GLU B N 1
ATOM 7293 C CA . GLU B 1 193 ? 31.844 57.495 135.667 1.00 16.59 193 GLU B CA 1
ATOM 7294 C C . GLU B 1 193 ? 31.690 58.991 135.411 1.00 19.87 193 GLU B C 1
ATOM 7295 O O . GLU B 1 193 ? 32.077 59.800 136.261 1.00 20.96 193 GLU B O 1
ATOM 7301 N N . ASN B 1 194 ? 31.149 59.373 134.273 1.00 20.04 194 ASN B N 1
ATOM 7302 C CA . ASN B 1 194 ? 31.004 60.774 133.926 1.00 19.98 194 ASN B CA 1
ATOM 7303 C C . ASN B 1 194 ? 29.521 61.141 133.842 1.00 19.50 194 ASN B C 1
ATOM 7304 O O . ASN B 1 194 ? 28.628 60.331 134.133 1.00 19.38 194 ASN B O 1
ATOM 7309 N N . PHE B 1 195 ? 29.238 62.394 133.469 1.00 18.58 195 PHE B N 1
ATOM 7310 C CA . PHE B 1 195 ? 27.838 62.820 133.430 1.00 20.99 195 PHE B CA 1
ATOM 7311 C C . PHE B 1 195 ? 27.184 62.590 132.069 1.00 23.57 195 PHE B C 1
ATOM 7312 O O . PHE B 1 195 ? 26.093 63.125 131.829 1.00 20.13 195 PHE B O 1
ATOM 7320 N N . GLY B 1 196 ? 27.847 61.848 131.173 1.00 22.04 196 GLY B N 1
ATOM 7321 C CA . GLY B 1 196 ? 27.218 61.363 129.957 1.00 19.19 196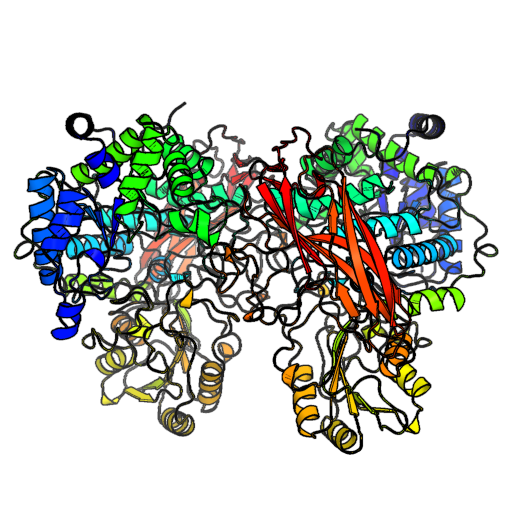 GLY B CA 1
ATOM 7322 C C . GLY B 1 196 ? 27.833 61.854 128.663 1.00 18.08 196 GLY B C 1
ATOM 7323 O O . GLY B 1 196 ? 28.968 62.352 128.621 1.00 19.98 196 GLY B O 1
ATOM 7324 N N . GLU B 1 197 ? 27.063 61.744 127.574 1.00 20.24 197 GLU B N 1
ATOM 7325 C CA . GLU B 1 197 ? 27.691 61.956 126.280 1.00 20.46 197 GLU B CA 1
A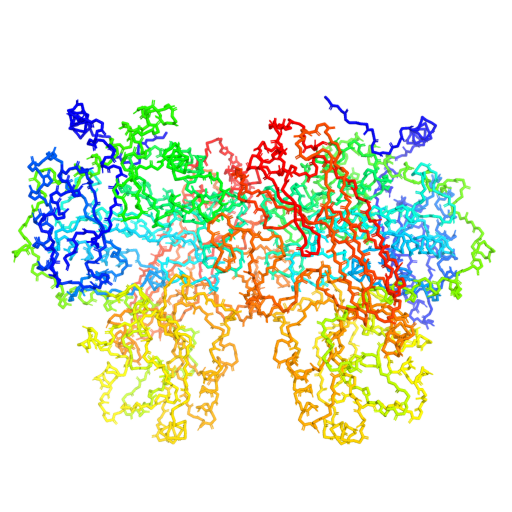TOM 7326 C C . GLU B 1 197 ? 27.790 63.442 125.904 1.00 20.14 197 GLU B C 1
ATOM 7327 O O . GLU B 1 197 ? 28.484 63.769 124.936 1.00 22.50 197 GLU B O 1
ATOM 7333 N N . ASP B 1 198 ? 27.171 64.346 126.671 1.00 18.86 198 ASP B N 1
ATOM 7334 C CA . ASP B 1 198 ? 27.015 65.735 126.245 1.00 17.98 198 ASP B CA 1
ATOM 7335 C C . ASP B 1 198 ? 28.005 66.669 126.928 1.00 20.22 198 ASP B C 1
ATOM 7336 O O . ASP B 1 198 ? 28.240 66.574 128.143 1.00 20.27 198 ASP B O 1
ATOM 7341 N N . THR B 1 199 ? 28.568 67.575 126.104 1.00 21.22 199 THR B N 1
ATOM 7342 C CA . THR B 1 199 ? 29.536 68.582 126.540 1.00 23.64 199 THR B CA 1
ATOM 7343 C C . THR B 1 199 ? 28.960 69.486 127.620 1.00 23.18 199 THR B C 1
ATOM 7344 O O . THR B 1 199 ? 29.587 69.715 128.659 1.00 19.90 199 THR B O 1
ATOM 7348 N N . TYR B 1 200 ? 27.795 70.086 127.335 1.00 19.60 200 TYR B N 1
ATOM 7349 C CA . TYR B 1 200 ? 27.199 71.049 128.262 1.00 20.57 200 TYR B CA 1
ATOM 7350 C C . TYR B 1 200 ? 26.826 70.387 129.595 1.00 22.25 200 TYR B C 1
ATOM 7351 O O . TYR B 1 200 ? 27.020 70.981 130.671 1.00 25.27 200 TYR B O 1
ATOM 7360 N N . VAL B 1 201 ? 26.317 69.145 129.561 1.00 19.09 201 VAL B N 1
ATOM 7361 C CA . VAL B 1 201 ? 25.964 68.491 130.834 1.00 17.70 201 VAL B CA 1
ATOM 7362 C C . VAL B 1 201 ? 27.214 68.262 131.676 1.00 20.91 201 VAL B C 1
ATOM 7363 O O . VAL B 1 201 ? 27.221 68.522 132.892 1.00 21.16 201 VAL B O 1
ATOM 7367 N N . ASN B 1 202 ? 28.302 67.786 131.052 1.00 18.15 202 ASN B N 1
ATOM 7368 C CA . ASN B 1 202 ? 29.523 67.571 131.831 1.00 21.05 202 ASN B CA 1
ATOM 7369 C C . ASN B 1 202 ? 30.106 68.892 132.327 1.00 19.64 202 ASN B C 1
ATOM 7370 O O . ASN B 1 202 ? 30.585 68.969 133.457 1.00 20.56 202 ASN B O 1
ATOM 7375 N N . ALA B 1 203 ? 30.060 69.942 131.510 1.00 16.39 203 ALA B N 1
ATOM 7376 C CA . ALA B 1 203 ? 30.563 71.235 131.972 1.00 21.60 203 ALA B CA 1
ATOM 7377 C C . ALA B 1 203 ? 29.765 71.728 133.177 1.00 21.45 203 ALA B C 1
ATOM 7378 O O . ALA B 1 203 ? 30.332 72.166 134.178 1.00 21.62 203 ALA B O 1
ATOM 7380 N N . GLU B 1 204 ? 28.439 71.698 133.075 1.00 19.25 204 GLU B N 1
ATOM 7381 C CA . GLU B 1 204 ? 27.594 72.312 134.097 1.00 22.15 204 GLU B CA 1
ATOM 7382 C C . GLU B 1 204 ? 27.569 71.484 135.371 1.00 22.22 204 GLU B C 1
ATOM 7383 O O . GLU B 1 204 ? 27.611 72.032 136.492 1.00 20.02 204 GLU B O 1
ATOM 7389 N N . LEU B 1 205 ? 27.466 70.168 135.231 1.00 16.77 205 LEU B N 1
ATOM 7390 C CA . LEU B 1 205 ? 27.439 69.357 136.437 1.00 21.23 205 LEU B CA 1
ATOM 7391 C C . LEU B 1 205 ? 28.826 69.180 137.001 1.00 22.83 205 LEU B C 1
ATOM 7392 O O . LEU B 1 205 ? 28.966 69.000 138.217 1.00 21.66 205 LEU B O 1
ATOM 7397 N N . GLY B 1 206 ? 29.858 69.230 136.143 1.00 21.29 206 GLY B N 1
ATOM 7398 C CA . GLY B 1 206 ? 31.219 69.263 136.661 1.00 20.85 206 GLY B CA 1
ATOM 7399 C C . GLY B 1 206 ? 31.465 70.499 137.499 1.00 22.74 206 GLY B C 1
ATOM 7400 O O . GLY B 1 206 ? 32.035 70.415 138.594 1.00 20.22 206 GLY B O 1
ATOM 7401 N N . ARG B 1 207 ? 31.015 71.666 137.015 1.00 20.01 207 ARG B N 1
ATOM 7402 C CA . ARG B 1 207 ? 31.080 72.874 137.850 1.00 20.56 207 ARG B CA 1
ATOM 7403 C C . ARG B 1 207 ? 30.307 72.715 139.154 1.00 23.40 207 ARG B C 1
ATOM 7404 O O . ARG B 1 207 ? 30.786 73.140 140.216 1.00 22.48 207 ARG B O 1
ATOM 7412 N N . ALA B 1 208 ? 29.094 72.148 139.098 1.00 18.35 208 ALA B N 1
ATOM 7413 C CA . ALA B 1 208 ? 28.316 72.002 140.328 1.00 20.45 208 ALA B CA 1
ATOM 7414 C C . ALA B 1 208 ? 29.034 71.075 141.296 1.00 21.76 208 ALA B C 1
ATOM 7415 O O . ALA B 1 208 ? 29.057 71.328 142.500 1.00 20.46 208 ALA B O 1
ATOM 7417 N N . ALA B 1 209 ? 29.643 70.002 140.774 1.00 20.48 209 ALA B N 1
ATOM 7418 C CA . ALA B 1 209 ? 30.391 69.084 141.631 1.00 18.83 209 ALA B CA 1
ATOM 7419 C C . ALA B 1 209 ? 31.582 69.777 142.282 1.00 25.91 209 ALA B C 1
ATOM 7420 O O . ALA B 1 209 ? 31.806 69.636 143.489 1.00 21.51 209 ALA B O 1
ATOM 7422 N N . VAL B 1 210 ? 32.383 70.507 141.491 1.00 20.58 210 VAL B N 1
ATOM 7423 C CA . VAL B 1 210 ? 33.520 71.236 142.070 1.00 17.92 210 VAL B CA 1
ATOM 7424 C C . VAL B 1 210 ? 33.037 72.177 143.171 1.00 24.35 210 VAL B C 1
ATOM 7425 O O . VAL B 1 210 ? 33.633 72.254 144.251 1.00 21.07 210 VAL B O 1
ATOM 7429 N N . LEU B 1 211 ? 31.954 72.907 142.914 1.00 20.97 211 LEU B N 1
ATOM 7430 C CA . LEU B 1 211 ? 31.449 73.845 143.918 1.00 22.53 211 LEU B CA 1
ATOM 7431 C C . LEU B 1 211 ? 31.004 73.131 145.194 1.00 21.61 211 LEU B C 1
ATOM 7432 O O . LEU B 1 211 ? 31.216 73.639 146.304 1.00 22.57 211 LEU B O 1
ATOM 7437 N N . GLY B 1 212 ? 30.386 71.957 145.061 1.00 22.79 212 GLY B N 1
ATOM 7438 C CA . GLY B 1 212 ? 29.966 71.224 146.241 1.00 20.19 212 GLY B CA 1
ATOM 7439 C C . GLY B 1 212 ? 31.149 70.753 147.075 1.00 25.95 212 GLY B C 1
ATOM 7440 O O . GLY B 1 212 ? 31.160 70.917 148.296 1.00 23.84 212 GLY B O 1
ATOM 7441 N N . TYR B 1 213 ? 32.158 70.153 146.426 1.00 23.27 213 TYR B N 1
ATOM 7442 C CA . TYR B 1 213 ? 33.349 69.690 147.151 1.00 22.65 213 TYR B CA 1
ATOM 7443 C C . TYR B 1 213 ? 34.072 70.838 147.847 1.00 21.16 213 TYR B C 1
ATOM 7444 O O . TYR B 1 213 ? 34.457 70.747 149.032 1.00 20.72 213 TYR B O 1
ATOM 7453 N N . GLN B 1 214 ? 34.358 71.901 147.092 1.00 23.98 214 GLN B N 1
ATOM 7454 C CA . GLN B 1 214 ? 35.335 72.887 147.536 1.00 22.04 214 GLN B CA 1
ATOM 7455 C C . GLN B 1 214 ? 34.716 74.046 148.301 1.00 25.99 214 GLN B C 1
ATOM 7456 O O . GLN B 1 214 ? 35.433 74.707 149.075 1.00 21.50 214 GLN B O 1
ATOM 7462 N N . GLY B 1 215 ? 33.420 74.315 148.101 1.00 22.43 215 GLY B N 1
ATOM 7463 C CA . GLY B 1 215 ? 32.800 75.520 148.631 1.00 22.31 215 GLY B CA 1
ATOM 7464 C C . GLY B 1 215 ? 33.174 76.708 147.762 1.00 27.88 215 GLY B C 1
ATOM 7465 O O . GLY B 1 215 ? 33.747 76.555 146.664 1.00 25.83 215 GLY B O 1
ATOM 7466 N N . ASP B 1 216 ? 32.863 77.913 148.260 1.00 29.66 216 ASP B N 1
ATOM 7467 C CA . ASP B 1 216 ? 32.852 79.077 147.381 1.00 28.98 216 ASP B CA 1
ATOM 7468 C C . ASP B 1 216 ? 34.170 79.844 147.343 1.00 34.09 216 ASP B C 1
ATOM 7469 O O . ASP B 1 216 ? 34.268 80.830 146.604 1.00 35.99 216 ASP B O 1
ATOM 7474 N N . ASN B 1 217 ? 35.203 79.397 148.061 1.00 28.12 217 ASN B N 1
ATOM 7475 C CA . ASN B 1 217 ? 36.479 80.114 148.117 1.00 26.63 217 ASN B CA 1
ATOM 7476 C C . ASN B 1 217 ? 37.618 79.142 147.837 1.00 30.81 217 ASN B C 1
ATOM 7477 O O . ASN B 1 217 ? 38.149 78.512 148.765 1.00 28.25 217 ASN B O 1
ATOM 7482 N N . PRO B 1 218 ? 38.051 79.025 146.579 1.00 30.75 218 PRO B N 1
ATOM 7483 C CA . PRO B 1 218 ? 39.155 78.090 146.263 1.00 28.03 218 PRO B CA 1
ATOM 7484 C C . PRO B 1 218 ? 40.436 78.360 147.043 1.00 24.17 218 PRO B C 1
ATOM 7485 O O . PRO B 1 218 ? 41.259 77.447 147.198 1.00 25.65 218 PRO B O 1
ATOM 7489 N N . ASN B 1 219 ? 40.649 79.587 147.507 1.00 22.40 219 ASN B N 1
ATOM 7490 C CA . ASN B 1 219 ? 41.852 79.900 148.253 1.00 25.75 219 ASN B CA 1
ATOM 7491 C C . ASN B 1 219 ? 41.737 79.562 149.734 1.00 25.89 219 ASN B C 1
ATOM 7492 O O . ASN B 1 219 ? 42.736 79.651 150.442 1.00 24.67 219 ASN B O 1
ATOM 7497 N N . SER B 1 220 ? 40.567 79.147 150.222 1.00 24.09 220 SER B N 1
ATOM 7498 C CA . SER B 1 220 ? 40.455 78.803 151.645 1.00 26.44 220 SER B CA 1
ATOM 7499 C C . SER B 1 220 ? 39.364 77.743 151.770 1.00 30.46 220 SER B C 1
ATOM 7500 O O . SER B 1 220 ? 38.179 78.058 151.848 1.00 25.09 220 SER B O 1
ATOM 7503 N N . ILE B 1 221 ? 39.778 76.491 151.775 1.00 25.59 221 ILE B N 1
ATOM 7504 C CA . ILE B 1 221 ? 38.852 75.376 151.776 1.00 23.63 221 ILE B CA 1
ATOM 7505 C C . ILE B 1 221 ? 38.800 74.873 153.210 1.00 27.86 221 ILE B C 1
ATOM 7506 O O . ILE B 1 221 ? 39.803 74.361 153.733 1.00 23.91 221 ILE B O 1
ATOM 7511 N N . ASP B 1 222 ? 37.653 75.082 153.864 1.00 23.26 222 ASP B N 1
ATOM 7512 C CA . ASP B 1 222 ? 37.571 74.842 155.299 1.00 26.55 222 ASP B CA 1
ATOM 7513 C C . ASP B 1 222 ? 37.460 73.350 155.567 1.00 22.83 222 ASP B C 1
ATOM 7514 O O . ASP B 1 222 ? 37.531 72.508 154.657 1.00 23.79 222 ASP B O 1
ATOM 7519 N N . ARG B 1 223 ? 37.317 73.004 156.842 1.00 25.34 223 ARG B N 1
ATOM 7520 C CA . ARG B 1 223 ? 37.469 71.607 157.208 1.00 28.32 223 ARG B CA 1
ATOM 7521 C C . ARG B 1 223 ? 36.185 70.805 157.035 1.00 25.89 223 ARG B C 1
ATOM 7522 O O . ARG B 1 223 ? 36.119 69.648 157.463 1.00 26.16 223 ARG B O 1
ATOM 7530 N N . TYR B 1 224 ? 35.176 71.378 156.377 1.00 23.79 224 TYR B N 1
ATOM 7531 C CA . TYR B 1 224 ? 34.048 70.619 155.861 1.00 20.19 224 TYR B CA 1
ATOM 7532 C C . TYR B 1 224 ? 34.113 70.433 154.351 1.00 22.65 224 TYR B C 1
ATOM 7533 O O . TYR B 1 224 ? 33.182 69.873 153.765 1.00 26.96 224 TYR B O 1
ATOM 7542 N N . HIS B 1 225 ? 35.171 70.902 153.706 1.00 20.43 225 HIS B N 1
ATOM 7543 C CA . HIS B 1 225 ? 35.234 70.868 152.253 1.00 20.73 225 HIS B CA 1
ATOM 7544 C C . HIS B 1 225 ? 36.569 70.279 151.837 1.00 22.17 225 HIS B C 1
ATOM 7545 O O . HIS B 1 225 ? 37.505 70.211 152.637 1.00 24.73 225 HIS B O 1
ATOM 7552 N N . ILE B 1 226 ? 36.657 69.811 150.580 1.00 23.81 226 ILE B N 1
ATOM 7553 C CA . ILE B 1 226 ? 37.880 69.168 150.125 1.00 23.85 226 ILE B CA 1
ATOM 7554 C C . ILE B 1 226 ? 38.267 69.724 148.762 1.00 26.72 226 ILE B C 1
ATOM 7555 O O . ILE B 1 226 ? 37.450 70.322 148.057 1.00 25.09 226 ILE B O 1
ATOM 7560 N N . ALA B 1 227 ? 39.552 69.547 148.417 1.00 24.70 227 ALA B N 1
ATOM 7561 C CA . ALA B 1 227 ? 40.028 69.828 147.065 1.00 23.26 227 ALA B CA 1
ATOM 7562 C C . ALA B 1 227 ? 39.360 68.884 146.073 1.00 24.39 227 ALA B C 1
ATOM 7563 O O . ALA B 1 227 ? 39.284 67.672 146.301 1.00 23.73 227 ALA B O 1
ATOM 7565 N N . ALA B 1 228 ? 38.915 69.438 144.948 1.00 20.21 228 ALA B N 1
ATOM 7566 C CA . ALA B 1 228 ? 38.440 68.629 143.847 1.00 20.83 228 ALA B CA 1
ATOM 7567 C C . ALA B 1 228 ? 39.553 68.478 142.816 1.00 20.89 228 ALA B C 1
ATOM 7568 O O . ALA B 1 228 ? 40.580 69.175 142.855 1.00 21.63 228 ALA B O 1
ATOM 7570 N N . CYS B 1 229 ? 39.318 67.562 141.879 1.00 19.67 229 CYS B N 1
ATOM 7571 C CA . CYS B 1 229 ? 40.294 67.154 140.864 1.00 18.44 229 CYS B CA 1
ATOM 7572 C C . CYS B 1 229 ? 39.503 66.813 139.609 1.00 20.90 229 CYS B C 1
ATOM 7573 O O . CYS B 1 229 ? 38.781 65.817 139.610 1.00 22.57 229 CYS B O 1
ATOM 7576 N N . LEU B 1 230 ? 39.630 67.594 138.535 1.00 20.78 230 LEU B N 1
ATOM 7577 C CA . LEU B 1 230 ? 38.963 67.164 137.301 1.00 19.37 230 LEU B CA 1
ATOM 7578 C C . LEU B 1 230 ? 39.735 66.008 136.695 1.00 24.15 230 LEU B C 1
ATOM 7579 O O . LEU B 1 230 ? 40.972 66.023 136.665 1.00 22.38 230 LEU B O 1
ATOM 7584 N N . LYS B 1 231 ? 39.016 65.008 136.189 1.00 18.07 231 LYS B N 1
ATOM 7585 C CA . LYS B 1 231 ? 39.720 63.995 135.408 1.00 19.53 231 LYS B CA 1
ATOM 7586 C C . LYS B 1 231 ? 38.823 63.492 134.286 1.00 22.13 231 LYS B C 1
ATOM 7587 O O . LYS B 1 231 ? 37.609 63.706 134.300 1.00 22.16 231 LYS B O 1
ATOM 7593 N N . HIS B 1 232 ? 39.440 62.869 133.272 1.00 21.07 232 HIS B N 1
ATOM 7594 C CA . HIS B 1 232 ? 40.860 62.615 133.028 1.00 19.37 232 HIS B CA 1
ATOM 7595 C C . HIS B 1 232 ? 41.249 63.431 131.822 1.00 20.75 232 HIS B C 1
ATOM 7596 O O . HIS B 1 232 ? 40.887 63.045 130.721 1.00 19.55 232 HIS B O 1
ATOM 7603 N N . TYR B 1 233 ? 41.964 64.540 132.016 1.00 20.30 233 TYR B N 1
ATOM 7604 C CA . TYR B 1 233 ? 42.206 65.507 130.937 1.00 19.22 233 TYR B CA 1
ATOM 7605 C C . TYR B 1 233 ? 43.072 64.920 129.817 1.00 21.91 233 TYR B C 1
ATOM 7606 O O . TYR B 1 233 ? 44.230 64.579 130.071 1.00 21.64 233 TYR B O 1
ATOM 7615 N N . MET B 1 234 ? 42.547 64.796 128.580 1.00 18.84 234 MET B N 1
ATOM 7616 C CA . MET B 1 234 ? 41.160 64.841 128.151 1.00 17.78 234 MET B CA 1
ATOM 7617 C C . MET B 1 234 ? 40.991 63.865 126.957 1.00 21.39 234 MET B C 1
ATOM 7618 O O . MET B 1 234 ? 41.956 63.194 126.523 1.00 21.68 234 MET B O 1
ATOM 7623 N N . ALA B 1 235 ? 39.751 63.725 126.485 1.00 20.01 235 ALA B N 1
ATOM 7624 C CA . ALA B 1 235 ? 39.367 62.803 125.419 1.00 19.44 235 ALA B CA 1
ATOM 7625 C C . ALA B 1 235 ? 39.550 61.338 125.828 1.00 18.70 235 ALA B C 1
ATOM 7626 O O . ALA B 1 235 ? 39.617 60.445 124.978 1.00 20.52 235 ALA B O 1
ATOM 7628 N N . TYR B 1 236 ? 39.587 61.059 127.121 1.00 22.42 236 TYR B N 1
ATOM 7629 C CA . TYR B 1 236 ? 39.800 59.689 127.595 1.00 18.05 236 TYR B CA 1
ATOM 7630 C C . TYR B 1 236 ? 38.641 58.748 127.216 1.00 18.43 236 TYR B C 1
ATOM 7631 O O . TYR B 1 236 ? 38.864 57.545 127.000 1.00 20.41 236 TYR B O 1
ATOM 7640 N N . GLY B 1 237 ? 37.415 59.264 127.145 1.00 20.33 237 GLY B N 1
ATOM 7641 C CA . GLY B 1 237 ? 36.234 58.480 126.830 1.00 22.43 237 GLY B CA 1
ATOM 7642 C C . GLY B 1 237 ? 35.893 58.357 125.357 1.00 23.67 237 GLY B C 1
ATOM 7643 O O . GLY B 1 237 ? 34.797 57.901 124.990 1.00 20.03 237 GLY B O 1
ATOM 7644 N N . ALA B 1 238 ? 36.856 58.694 124.491 1.00 18.92 238 ALA B N 1
ATOM 7645 C CA . ALA B 1 238 ? 36.633 58.485 123.059 1.00 20.73 238 ALA B CA 1
ATOM 7646 C C . ALA B 1 238 ? 37.618 57.498 122.431 1.00 18.26 238 ALA B C 1
ATOM 7647 O O . ALA B 1 238 ? 38.150 57.784 121.354 1.00 20.64 238 ALA B O 1
ATOM 7649 N N . PRO B 1 239 ? 37.914 56.350 123.043 1.00 21.79 239 PRO B N 1
ATOM 7650 C CA . PRO B 1 239 ? 38.766 55.384 122.345 1.00 19.59 239 PRO B CA 1
ATOM 7651 C C . PRO B 1 239 ? 38.036 54.890 121.117 1.00 18.81 239 PRO B C 1
ATOM 7652 O O . PRO B 1 239 ? 36.840 54.589 121.174 1.00 20.63 239 PRO B O 1
ATOM 7656 N N . VAL B 1 240 ? 38.767 54.830 120.000 1.00 18.10 240 VAL B N 1
ATOM 7657 C CA . VAL B 1 240 ? 38.174 54.408 118.728 1.00 21.55 240 VAL B CA 1
ATOM 7658 C C . VAL B 1 240 ? 37.457 53.069 118.885 1.00 18.76 240 VAL B C 1
ATOM 7659 O O . VAL B 1 240 ? 36.348 52.868 118.369 1.00 20.74 240 VAL B O 1
ATOM 7663 N N . SER B 1 241 ? 38.114 52.110 119.544 1.00 19.69 241 SER B N 1
ATOM 7664 C CA . SER B 1 241 ? 37.580 50.748 119.621 1.00 22.37 241 SER B CA 1
ATOM 7665 C C . SER B 1 241 ? 36.579 50.570 120.762 1.00 23.57 241 SER B C 1
ATOM 7666 O O . SER B 1 241 ? 35.986 49.491 120.878 1.00 19.43 241 SER B O 1
ATOM 7669 N N . GLY B 1 242 ? 36.420 51.582 121.620 1.00 20.46 242 GLY B N 1
ATOM 7670 C CA . GLY B 1 242 ? 35.687 51.454 122.870 1.00 19.13 242 GLY B CA 1
ATOM 7671 C C . GLY B 1 242 ? 36.467 50.817 124.007 1.00 23.77 242 GLY B C 1
ATOM 7672 O O . GLY B 1 242 ? 36.021 50.899 125.166 1.00 21.20 242 GLY B O 1
ATOM 7673 N N . ARG B 1 243 ? 37.627 50.203 123.742 1.00 19.13 243 ARG B N 1
ATOM 7674 C CA . ARG B 1 243 ? 38.408 49.569 124.818 1.00 18.91 243 ARG B CA 1
ATOM 7675 C C . ARG B 1 243 ? 39.171 50.591 125.644 1.00 19.73 243 ARG B C 1
ATOM 7676 O O . ARG B 1 243 ? 39.815 51.505 125.112 1.00 20.62 243 ARG B O 1
ATOM 7684 N N . ASP B 1 244 ? 39.135 50.409 126.960 1.00 17.10 244 ASP B N 1
ATOM 7685 C CA . ASP B 1 244 ? 39.803 51.353 127.848 1.00 18.75 244 ASP B CA 1
ATOM 7686 C C . ASP B 1 244 ? 41.302 51.449 127.557 1.00 18.90 244 ASP B C 1
ATOM 7687 O O . ASP B 1 244 ? 41.969 50.444 127.282 1.00 19.93 244 ASP B O 1
ATOM 7692 N N . ARG B 1 245 ? 41.827 52.673 127.627 1.00 16.92 245 ARG B N 1
ATOM 7693 C CA . ARG B 1 245 ? 43.244 52.945 127.392 1.00 18.74 245 ARG B CA 1
ATOM 7694 C C . ARG B 1 245 ? 43.727 52.386 126.054 1.00 23.32 245 ARG B C 1
ATOM 7695 O O . ARG B 1 245 ? 44.762 51.710 125.963 1.00 21.67 245 ARG B O 1
ATOM 7703 N N . THR B 1 246 ? 42.973 52.679 125.002 1.00 20.81 246 THR B N 1
ATOM 7704 C CA . THR B 1 246 ? 43.431 52.471 123.631 1.00 20.55 246 THR B CA 1
ATOM 7705 C C . THR B 1 246 ? 43.237 53.787 122.898 1.00 22.53 246 THR B C 1
ATOM 7706 O O . THR B 1 246 ? 42.561 54.678 123.410 1.00 18.51 246 THR B O 1
ATOM 7710 N N . PRO B 1 247 ? 43.860 53.974 121.737 1.00 20.84 247 PRO B N 1
ATOM 7711 C CA . PRO B 1 247 ? 43.942 55.339 121.182 1.00 20.61 247 PRO B CA 1
ATOM 7712 C C . PRO B 1 247 ? 42.580 55.940 120.850 1.00 23.23 247 PRO B C 1
ATOM 7713 O O . PRO B 1 247 ? 41.666 55.271 120.340 1.00 19.02 247 PRO B O 1
ATOM 7717 N N . SER B 1 248 ? 42.465 57.231 121.107 1.00 20.91 248 SER B N 1
ATOM 7718 C CA . SER B 1 248 ? 41.373 57.971 120.511 1.00 19.99 248 SER B CA 1
ATOM 7719 C C . SER B 1 248 ? 41.877 58.564 119.208 1.00 19.61 248 SER B C 1
ATOM 7720 O O . SER B 1 248 ? 43.085 58.584 118.935 1.00 20.88 248 SER B O 1
ATOM 7723 N N . SER B 1 249 ? 40.943 59.111 118.423 1.00 19.81 249 SER B N 1
ATOM 7724 C CA . SER B 1 249 ? 41.268 59.774 117.164 1.00 24.57 249 SER B CA 1
ATOM 7725 C C . SER B 1 249 ? 40.303 60.952 117.049 1.00 26.36 249 SER B C 1
ATOM 7726 O O . SER B 1 249 ? 39.365 60.927 116.247 1.00 23.86 249 SER B O 1
ATOM 7729 N N . VAL B 1 250 ? 40.538 61.962 117.891 1.00 23.53 250 VAL B N 1
ATOM 7730 C CA . VAL B 1 250 ? 39.610 63.075 118.062 1.00 22.90 250 VAL B CA 1
ATOM 7731 C C . VAL B 1 250 ? 39.916 64.151 117.027 1.00 22.17 250 VAL B C 1
ATOM 7732 O O . VAL B 1 250 ? 41.082 64.535 116.838 1.00 22.35 250 VAL B O 1
ATOM 7736 N N . SER B 1 251 ? 38.870 64.652 116.377 1.00 20.10 251 SER B N 1
ATOM 7737 C CA . SER B 1 251 ? 39.037 65.678 115.358 1.00 24.61 251 SER B CA 1
ATOM 7738 C C . SER B 1 251 ? 39.431 67.005 115.996 1.00 23.36 251 SER B C 1
ATOM 7739 O O . SER B 1 251 ? 39.172 67.260 117.173 1.00 26.08 251 SER B O 1
ATOM 7742 N N . ARG B 1 252 ? 40.018 67.876 115.172 1.00 20.92 252 ARG B N 1
ATOM 7743 C CA . ARG B 1 252 ? 40.496 69.164 115.662 1.00 21.97 252 ARG B CA 1
ATOM 7744 C C . ARG B 1 252 ? 39.377 69.988 116.288 1.00 23.50 252 ARG B C 1
ATOM 7745 O O . ARG B 1 252 ? 39.564 70.567 117.360 1.00 22.65 252 ARG B O 1
ATOM 7753 N N . SER B 1 253 ? 38.204 70.049 115.646 1.00 22.26 253 SER B N 1
ATOM 7754 C CA . SER B 1 253 ? 37.118 70.842 116.209 1.00 20.02 253 SER B CA 1
ATOM 7755 C C . SER B 1 253 ? 36.573 70.204 117.469 1.00 21.45 253 SER B C 1
ATOM 7756 O O . SER B 1 253 ? 36.273 70.909 118.441 1.00 24.02 253 SER B O 1
ATOM 7759 N N . ASP B 1 254 ? 36.428 68.869 117.464 1.00 19.26 254 ASP B N 1
ATOM 7760 C CA . ASP B 1 254 ? 35.898 68.154 118.616 1.00 24.01 254 ASP B CA 1
ATOM 7761 C C . ASP B 1 254 ? 36.803 68.310 119.833 1.00 27.02 254 ASP B C 1
ATOM 7762 O O . ASP B 1 254 ? 36.308 68.400 120.959 1.00 20.90 254 ASP B O 1
ATOM 7767 N N . MET B 1 255 ? 38.128 68.298 119.634 1.00 21.75 255 MET B N 1
ATOM 7768 C CA . MET B 1 255 ? 39.023 68.399 120.802 1.00 22.16 255 MET B CA 1
ATOM 7769 C C . MET B 1 255 ? 38.760 69.682 121.574 1.00 21.05 255 MET B C 1
ATOM 7770 O O . MET B 1 255 ? 38.666 69.673 122.812 1.00 23.40 255 MET B O 1
ATOM 7775 N N . ARG B 1 256 ? 38.621 70.803 120.860 1.00 19.18 256 ARG B N 1
ATOM 7776 C CA . ARG B 1 256 ? 38.440 72.054 121.588 1.00 19.29 256 ARG B CA 1
ATOM 7777 C C . ARG B 1 256 ? 36.984 72.316 121.943 1.00 24.10 256 ARG B C 1
ATOM 7778 O O . ARG B 1 256 ? 36.686 72.751 123.060 1.00 23.32 256 ARG B O 1
ATOM 7786 N N . GLU B 1 257 ? 36.071 72.082 120.993 1.00 21.55 257 GLU B N 1
ATOM 7787 C CA . GLU B 1 257 ? 34.674 72.432 121.222 1.00 20.32 257 GLU B CA 1
ATOM 7788 C C . GLU B 1 257 ? 34.008 71.519 122.248 1.00 22.41 257 GLU B C 1
ATOM 7789 O O . GLU B 1 257 ? 33.117 71.963 122.991 1.00 21.94 257 GLU B O 1
ATOM 7795 N N . LYS B 1 258 ? 34.382 70.243 122.285 1.00 18.08 258 LYS B N 1
ATOM 7796 C CA . LYS B 1 258 ? 33.660 69.286 123.125 1.00 22.29 258 LYS B CA 1
ATOM 7797 C C . LYS B 1 258 ? 34.526 68.698 124.236 1.00 26.20 258 LYS B C 1
ATOM 7798 O O . LYS B 1 258 ? 34.142 68.781 125.401 1.00 21.89 258 LYS B O 1
ATOM 7804 N N . HIS B 1 259 ? 35.666 68.089 123.933 1.00 21.14 259 HIS B N 1
ATOM 7805 C CA . HIS B 1 259 ? 36.411 67.411 125.009 1.00 20.27 259 HIS B CA 1
ATOM 7806 C C . HIS B 1 259 ? 37.020 68.396 126.003 1.00 18.72 259 HIS B C 1
ATOM 7807 O O . HIS B 1 259 ? 37.054 68.125 127.220 1.00 19.92 259 HIS B O 1
ATOM 7814 N N . PHE B 1 260 ? 37.511 69.540 125.513 1.00 18.79 260 PHE B N 1
ATOM 7815 C CA . PHE B 1 260 ? 38.166 70.534 126.383 1.00 20.78 260 PHE B CA 1
ATOM 7816 C C . PHE B 1 260 ? 37.155 71.345 127.190 1.00 21.63 260 PHE B C 1
ATOM 7817 O O . PHE B 1 260 ? 37.478 71.814 128.294 1.00 18.54 260 PHE B O 1
ATOM 7825 N N . GLU B 1 261 ? 35.958 71.548 126.630 1.00 18.05 261 GLU B N 1
ATOM 7826 C CA . GLU B 1 261 ? 34.990 72.492 127.196 1.00 18.53 261 GLU B CA 1
ATOM 7827 C C . GLU B 1 261 ? 34.603 72.198 128.643 1.00 20.72 261 GLU B C 1
ATOM 7828 O O . GLU B 1 261 ? 34.545 73.158 129.435 1.00 21.11 261 GLU B O 1
ATOM 7834 N N . PRO B 1 262 ? 34.336 70.951 129.067 1.00 21.97 262 PRO B N 1
ATOM 7835 C CA . PRO B 1 262 ? 34.001 70.763 130.487 1.00 20.74 262 PRO B CA 1
ATOM 7836 C C . PRO B 1 262 ? 35.172 71.046 131.395 1.00 19.86 262 PRO B C 1
ATOM 7837 O O . PRO B 1 262 ? 34.957 71.517 132.523 1.00 20.95 262 PRO B O 1
ATOM 7841 N N . PHE B 1 263 ? 36.405 70.788 130.931 1.00 18.03 263 PHE B N 1
ATOM 7842 C CA . PHE B 1 263 ? 37.583 71.111 131.736 1.00 20.74 263 PHE B CA 1
ATOM 7843 C C . PHE B 1 263 ? 37.774 72.620 131.818 1.00 23.32 263 PHE B C 1
ATOM 7844 O O . PHE B 1 263 ? 37.990 73.166 132.904 1.00 21.21 263 PHE B O 1
ATOM 7852 N N . ARG B 1 264 ? 37.686 73.316 130.678 1.00 19.48 264 ARG B N 1
ATOM 7853 C CA . ARG B 1 264 ? 37.746 74.782 130.700 1.00 22.24 264 ARG B CA 1
ATOM 7854 C C . ARG B 1 264 ? 36.696 75.371 131.652 1.00 25.89 264 ARG B C 1
ATOM 7855 O O . ARG B 1 264 ? 36.984 76.291 132.437 1.00 22.36 264 ARG B O 1
ATOM 7863 N N . ALA B 1 265 ? 35.454 74.879 131.552 1.00 19.51 265 ALA B N 1
ATOM 7864 C CA . ALA B 1 265 ? 34.356 75.407 132.354 1.00 23.61 265 ALA B CA 1
ATOM 7865 C C . ALA B 1 265 ? 34.597 75.214 133.849 1.00 21.17 265 ALA B C 1
ATOM 7866 O O . ALA B 1 265 ? 34.326 76.116 134.645 1.00 22.67 265 ALA B O 1
ATOM 7868 N N . ALA B 1 266 ? 35.088 74.043 134.258 1.00 23.49 266 ALA B N 1
ATOM 7869 C CA . ALA B 1 266 ? 35.252 73.803 135.690 1.00 25.61 266 ALA B CA 1
ATOM 7870 C C . ALA B 1 266 ? 36.549 74.388 136.226 1.00 26.74 266 ALA B C 1
ATOM 7871 O O . ALA B 1 266 ? 36.638 74.679 137.432 1.00 22.36 266 ALA B O 1
ATOM 7873 N N . VAL B 1 267 ? 37.552 74.578 135.359 1.00 23.27 267 VAL B N 1
ATOM 7874 C CA . VAL B 1 267 ? 38.703 75.399 135.717 1.00 24.00 267 VAL B CA 1
ATOM 7875 C C . VAL B 1 267 ? 38.246 76.803 136.056 1.00 28.90 267 VAL B C 1
ATOM 7876 O O . VAL B 1 267 ? 38.680 77.394 137.054 1.00 25.38 267 VAL B O 1
ATOM 7880 N N . GLN B 1 268 ? 37.322 77.347 135.259 1.00 26.89 268 GLN B N 1
ATOM 7881 C CA . GLN B 1 268 ? 36.836 78.690 135.547 1.00 27.49 268 GLN B CA 1
ATOM 7882 C C . GLN B 1 268 ? 36.162 78.771 136.914 1.00 27.96 268 GLN B C 1
ATOM 7883 O O . GLN B 1 268 ? 36.163 79.842 137.532 1.00 36.52 268 GLN B O 1
ATOM 7889 N N . SER B 1 269 ? 35.646 77.664 137.444 1.00 28.61 269 SER B N 1
ATOM 7890 C CA . SER B 1 269 ? 35.054 77.681 138.779 1.00 31.97 269 SER B CA 1
ATOM 7891 C C . SER B 1 269 ? 36.059 77.371 139.902 1.00 31.86 269 SER B C 1
ATOM 7892 O O . SER B 1 269 ? 35.646 77.154 141.041 1.00 28.48 269 SER B O 1
ATOM 7895 N N . GLY B 1 270 ? 37.357 77.331 139.609 1.00 26.95 270 GLY B N 1
ATOM 7896 C CA . GLY B 1 270 ? 38.365 77.327 140.663 1.00 29.25 270 GLY B CA 1
ATOM 7897 C C . GLY B 1 270 ? 38.859 75.974 141.142 1.00 21.39 270 GLY B C 1
ATOM 7898 O O . GLY B 1 270 ? 39.344 75.883 142.273 1.00 22.61 270 GLY B O 1
ATOM 7899 N N . VAL B 1 271 ? 38.768 74.921 140.324 1.00 21.49 271 VAL B N 1
ATOM 7900 C CA . VAL B 1 271 ? 39.203 73.597 140.767 1.00 22.41 271 VAL B CA 1
ATOM 7901 C C . VAL B 1 271 ? 40.690 73.626 141.136 1.00 25.65 271 VAL B C 1
ATOM 7902 O O . VAL B 1 271 ? 41.505 74.275 140.470 1.00 24.34 271 VAL B O 1
ATOM 7906 N N . LEU B 1 272 ? 41.049 72.921 142.217 1.00 20.16 272 LEU B N 1
ATOM 7907 C CA . LEU B 1 272 ? 42.419 73.016 142.730 1.00 22.60 272 LEU B CA 1
ATOM 7908 C C . LEU B 1 272 ? 43.392 72.100 141.997 1.00 22.64 272 LEU B C 1
ATOM 7909 O O . LEU B 1 272 ? 44.603 72.373 141.999 1.00 20.88 272 LEU B O 1
ATOM 7914 N N . SER B 1 273 ? 42.908 70.998 141.417 1.00 21.03 273 SER B N 1
ATOM 7915 C CA . SER B 1 273 ? 43.809 70.033 140.785 1.00 22.14 273 SER B 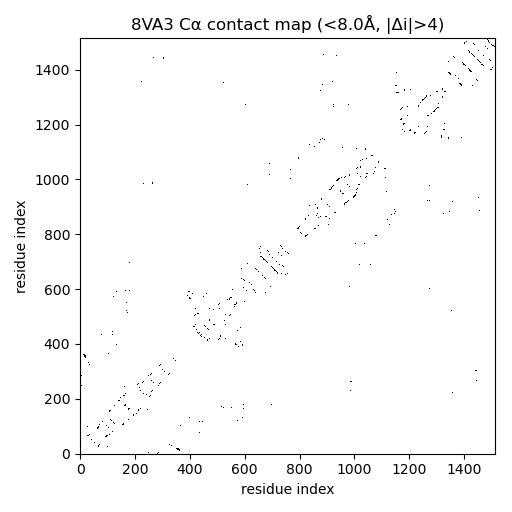CA 1
ATOM 7916 C C . SER B 1 273 ? 43.124 69.396 139.589 1.00 22.47 273 SER B C 1
ATOM 7917 O O . SER B 1 273 ? 41.896 69.481 139.426 1.00 19.73 273 SER B O 1
ATOM 7920 N N . ILE B 1 274 ? 43.950 68.791 138.728 1.00 21.86 274 ILE B N 1
ATOM 7921 C CA . ILE B 1 274 ? 43.503 68.086 137.524 1.00 18.90 274 ILE B CA 1
ATOM 7922 C C . ILE B 1 274 ? 44.377 66.853 137.373 1.00 20.68 274 ILE B C 1
ATOM 7923 O O . ILE B 1 274 ? 45.576 66.895 137.682 1.00 21.67 274 ILE B O 1
ATOM 7928 N N . MET B 1 275 ? 43.766 65.744 136.948 1.00 20.35 275 MET B N 1
ATOM 7929 C CA . MET B 1 275 ? 44.482 64.511 136.653 1.00 17.60 275 MET B CA 1
ATOM 7930 C C . MET B 1 275 ? 44.418 64.245 135.156 1.00 21.67 275 MET B C 1
ATOM 7931 O O . MET B 1 275 ? 43.381 64.466 134.521 1.00 19.51 275 MET B O 1
ATOM 7936 N N . VAL B 1 276 ? 45.534 63.753 134.599 1.00 18.97 276 VAL B N 1
ATOM 7937 C CA . VAL B 1 276 ? 45.718 63.612 133.156 1.00 16.57 276 VAL B CA 1
ATOM 7938 C C . VAL B 1 276 ? 45.244 62.244 132.684 1.00 20.08 276 VAL B C 1
ATOM 7939 O O . VAL B 1 276 ? 45.378 61.236 133.379 1.00 19.57 276 VAL B O 1
ATOM 7943 N N . ASN B 1 277 ? 44.700 62.223 131.462 1.00 20.43 277 ASN B N 1
ATOM 7944 C CA . ASN B 1 277 ? 44.281 61.002 130.780 1.00 18.74 277 ASN B CA 1
ATOM 7945 C C . ASN B 1 277 ? 45.461 60.061 130.557 1.00 21.96 277 ASN B C 1
ATOM 7946 O O . ASN B 1 277 ? 46.463 60.429 129.936 1.00 19.63 277 ASN B O 1
ATOM 7951 N N . SER B 1 278 ? 45.281 58.814 130.968 1.00 17.23 278 SER B N 1
ATOM 7952 C CA . SER B 1 278 ? 46.314 57.795 130.849 1.00 19.17 278 SER B CA 1
ATOM 7953 C C . SER B 1 278 ? 46.627 57.439 129.407 1.00 24.56 278 SER B C 1
ATOM 7954 O O . SER B 1 278 ? 47.736 56.961 129.133 1.00 19.34 278 SER B O 1
ATOM 7957 N N . GLY B 1 279 ? 45.688 57.656 128.495 1.00 23.29 279 GLY B N 1
ATOM 7958 C CA . GLY B 1 279 ? 45.772 57.130 127.137 1.00 22.61 279 GLY B CA 1
ATOM 7959 C C . GLY B 1 279 ? 46.486 58.028 126.151 1.00 21.31 279 GLY B C 1
ATOM 7960 O O . GLY B 1 279 ? 47.356 58.824 126.508 1.00 20.22 279 GLY B O 1
ATOM 7961 N N . VAL B 1 280 ? 46.107 57.881 124.883 1.00 18.01 280 VAL B N 1
ATOM 7962 C CA . VAL B 1 280 ? 46.877 58.330 123.731 1.00 17.98 280 VAL B CA 1
ATOM 7963 C C . VAL B 1 280 ? 45.905 58.895 122.709 1.00 24.05 280 VAL B C 1
ATOM 7964 O O . VAL B 1 280 ? 44.812 58.345 122.518 1.00 21.76 280 VAL B O 1
ATOM 7968 N N . ASP B 1 281 ? 46.283 60.006 122.066 1.00 20.33 281 ASP B N 1
ATOM 7969 C CA . ASP B 1 281 ? 45.543 60.520 120.905 1.00 21.80 281 ASP B CA 1
ATOM 7970 C C . ASP B 1 281 ? 46.549 60.941 119.838 1.00 24.84 281 ASP B C 1
ATOM 7971 O O . ASP B 1 281 ? 47.548 61.587 120.162 1.00 19.67 281 ASP B O 1
ATOM 7976 N N . ASN B 1 282 ? 46.301 60.565 118.583 1.00 23.58 282 ASN B N 1
ATOM 7977 C CA . ASN B 1 282 ? 47.203 60.917 117.470 1.00 20.84 282 ASN B CA 1
ATOM 7978 C C . ASN B 1 282 ? 48.634 60.500 117.810 1.00 18.81 282 ASN B C 1
ATOM 7979 O O . ASN B 1 282 ? 49.597 61.222 117.565 1.00 21.59 282 ASN B O 1
ATOM 7984 N N . GLY B 1 283 ? 48.774 59.312 118.394 1.00 19.73 283 GLY B N 1
ATOM 7985 C CA . GLY B 1 283 ? 50.084 58.767 118.683 1.00 19.57 283 GLY B CA 1
ATOM 7986 C C . GLY B 1 283 ? 50.786 59.359 119.895 1.00 21.18 283 GLY B C 1
ATOM 7987 O O . GLY B 1 283 ? 51.903 58.924 120.207 1.00 20.88 283 GLY B O 1
ATOM 7988 N N . MET B 1 284 ? 50.173 60.320 120.581 1.00 18.14 284 MET B N 1
ATOM 7989 C CA . MET B 1 284 ? 50.818 61.061 121.669 1.00 21.62 284 MET B CA 1
ATOM 7990 C C . MET B 1 284 ? 50.168 60.724 123.000 1.00 21.05 284 MET B C 1
ATOM 7991 O O . MET B 1 284 ? 48.975 61.049 123.202 1.00 20.08 284 MET B O 1
ATOM 7996 N N . PRO B 1 285 ? 50.885 60.077 123.919 1.00 21.19 285 PRO B N 1
ATOM 7997 C CA . PRO B 1 285 ? 50.389 59.966 125.298 1.00 19.55 285 PRO B CA 1
ATOM 7998 C C . PRO B 1 285 ? 50.116 61.356 125.849 1.00 19.24 285 PRO B C 1
ATOM 7999 O O . PRO B 1 285 ? 50.935 62.260 125.694 1.00 21.19 285 PRO B O 1
ATOM 8003 N N . PHE B 1 286 ? 48.944 61.533 126.465 1.00 18.66 286 PHE B N 1
ATOM 8004 C CA . PHE B 1 286 ? 48.648 62.845 127.052 1.00 20.40 286 PHE B CA 1
ATOM 8005 C C . PHE B 1 286 ? 49.659 63.226 128.123 1.00 19.10 286 PHE B C 1
ATOM 8006 O O . PHE B 1 286 ? 49.918 64.415 128.329 1.00 18.85 286 PHE B O 1
ATOM 8014 N N . HIS B 1 287 ? 50.231 62.244 128.816 1.00 18.05 287 HIS B N 1
ATOM 8015 C CA . HIS B 1 287 ? 51.172 62.561 129.878 1.00 20.68 287 HIS B CA 1
ATOM 8016 C C . HIS B 1 287 ? 52.487 63.097 129.354 1.00 17.57 287 HIS B C 1
ATOM 8017 O O . HIS B 1 287 ? 53.343 63.483 130.179 1.00 20.18 287 HIS B O 1
ATOM 8024 N N . ALA B 1 288 ? 52.662 63.134 128.022 1.00 17.91 288 ALA B N 1
ATOM 8025 C CA . ALA B 1 288 ? 53.857 63.704 127.415 1.00 24.33 288 ALA B CA 1
ATOM 8026 C C . ALA B 1 288 ? 53.532 64.897 126.535 1.00 25.49 288 ALA B C 1
ATOM 8027 O O . ALA B 1 288 ? 54.407 65.369 125.807 1.00 21.55 288 ALA B O 1
ATOM 8029 N N . ASN B 1 289 ? 52.287 65.370 126.561 1.00 20.09 289 ASN B N 1
ATOM 8030 C CA . ASN B 1 289 ? 51.791 66.313 125.576 1.00 20.07 289 ASN B CA 1
ATOM 8031 C C . ASN B 1 289 ? 51.879 67.719 126.166 1.00 20.88 289 ASN B C 1
ATOM 8032 O O . ASN B 1 289 ? 50.932 68.215 126.765 1.00 22.49 289 ASN B O 1
ATOM 8037 N N . LYS B 1 290 ? 53.026 68.384 125.950 1.00 21.88 290 LYS B N 1
ATOM 8038 C CA . LYS B 1 290 ? 53.231 69.698 126.559 1.00 22.08 290 LYS B CA 1
ATOM 8039 C C . LYS B 1 290 ? 52.226 70.704 126.024 1.00 23.16 290 LYS B C 1
ATOM 8040 O O . LYS B 1 290 ? 51.748 71.579 126.757 1.00 20.85 290 LYS B O 1
ATOM 8046 N N . GLN B 1 291 ? 51.916 70.617 124.729 1.00 21.02 291 GLN B N 1
ATOM 8047 C CA . GLN B 1 291 ? 50.946 71.531 124.140 1.00 25.29 291 GLN B CA 1
ATOM 8048 C C . GLN B 1 291 ? 49.627 71.502 124.902 1.00 21.61 291 GLN B C 1
ATOM 8049 O O . GLN B 1 291 ? 49.070 72.549 125.245 1.00 20.47 291 GLN B O 1
ATOM 8055 N N . LEU B 1 292 ? 49.115 70.303 125.195 1.00 18.56 292 LEU B N 1
ATOM 8056 C CA . LEU B 1 292 ? 47.793 70.244 125.834 1.00 21.52 292 LEU B CA 1
ATOM 8057 C C . LEU B 1 292 ? 47.869 70.513 127.344 1.00 23.46 292 LEU B C 1
ATOM 8058 O O . LEU B 1 292 ? 46.959 71.132 127.924 1.00 21.27 292 LEU B O 1
ATOM 8063 N N . LEU B 1 293 ? 48.923 70.046 128.003 1.00 23.05 293 LEU B N 1
ATOM 8064 C CA . LEU B 1 293 ? 48.977 70.174 129.464 1.00 21.69 293 LEU B CA 1
ATOM 8065 C C . LEU B 1 293 ? 49.432 71.562 129.885 1.00 23.08 293 LEU B C 1
ATOM 8066 O O . LEU B 1 293 ? 48.855 72.174 130.799 1.00 23.55 293 LEU B O 1
ATOM 8071 N N . THR B 1 294 ? 50.495 72.051 129.259 1.00 21.06 294 THR B N 1
ATOM 8072 C CA . THR B 1 294 ? 51.037 73.343 129.634 1.00 18.99 294 THR B CA 1
ATOM 8073 C C . THR B 1 294 ? 50.371 74.475 128.862 1.00 24.80 294 THR B C 1
ATOM 8074 O O . THR B 1 294 ? 49.915 75.441 129.470 1.00 24.46 294 THR B O 1
ATOM 8078 N N . ASP B 1 295 ? 50.293 74.375 127.528 1.00 22.71 295 ASP B N 1
ATOM 8079 C CA . ASP B 1 295 ? 49.833 75.519 126.745 1.00 21.14 295 ASP B CA 1
ATOM 8080 C C . ASP B 1 295 ? 48.314 75.677 126.803 1.00 21.61 295 ASP B C 1
ATOM 8081 O O . ASP B 1 295 ? 47.805 76.731 127.193 1.00 24.49 295 ASP B O 1
ATOM 8086 N N . TRP B 1 296 ? 47.565 74.658 126.364 1.00 19.99 296 TRP B N 1
ATOM 8087 C CA . TRP B 1 296 ? 46.120 74.792 126.351 1.00 21.83 296 TRP B CA 1
ATOM 8088 C C . TRP B 1 296 ? 45.558 74.994 127.753 1.00 21.01 296 TRP B C 1
ATOM 8089 O O . TRP B 1 296 ? 44.553 75.693 127.931 1.00 22.27 296 TRP B O 1
ATOM 8100 N N . LEU B 1 297 ? 46.114 74.298 128.744 1.00 23.52 297 LEU B N 1
ATOM 8101 C CA . LEU B 1 297 ? 45.456 74.244 130.050 1.00 21.40 297 LEU B CA 1
ATOM 8102 C C . LEU B 1 297 ? 46.081 75.264 131.001 1.00 23.81 297 LEU B C 1
ATOM 8103 O O . LEU B 1 297 ? 45.467 76.299 131.263 1.00 23.18 297 LEU B O 1
ATOM 8108 N N . LYS B 1 298 ? 47.313 75.033 131.496 1.00 21.93 298 LYS B N 1
ATOM 8109 C CA . LYS B 1 298 ? 47.845 75.928 132.529 1.00 26.10 298 LYS B CA 1
ATOM 8110 C C . LYS B 1 298 ? 48.029 77.352 132.004 1.00 26.19 298 LYS B C 1
ATOM 8111 O O . LYS B 1 298 ? 47.712 78.320 132.698 1.00 23.87 298 LYS B O 1
ATOM 8117 N N . ARG B 1 299 ? 48.614 77.509 130.809 1.00 20.75 299 ARG B N 1
ATOM 8118 C CA . ARG B 1 299 ? 48.913 78.864 130.333 1.00 21.98 299 ARG B CA 1
ATOM 8119 C C . ARG B 1 299 ? 47.668 79.566 129.790 1.00 24.08 299 ARG B C 1
ATOM 8120 O O . ARG B 1 299 ? 47.322 80.665 130.238 1.00 25.94 299 ARG B O 1
ATOM 8128 N N . ASP B 1 300 ? 46.976 78.952 128.817 1.00 25.42 300 ASP B N 1
ATOM 8129 C CA . ASP B 1 300 ? 45.843 79.632 128.191 1.00 18.40 300 ASP B CA 1
ATOM 8130 C C . ASP B 1 300 ? 44.769 79.984 129.224 1.00 25.82 300 ASP B C 1
ATOM 8131 O O . ASP B 1 300 ? 44.108 81.031 129.132 1.00 22.44 300 ASP B O 1
ATOM 8136 N N . LEU B 1 301 ? 44.541 79.102 130.180 1.00 19.83 301 LEU B N 1
ATOM 8137 C CA . LEU B 1 301 ? 43.487 79.352 131.154 1.00 23.54 301 LEU B CA 1
ATOM 8138 C C . LEU B 1 301 ? 44.002 80.070 132.387 1.00 22.43 301 LEU B C 1
ATOM 8139 O O . LEU B 1 301 ? 43.208 80.345 133.289 1.00 23.51 301 LEU B O 1
ATOM 8144 N N . ASN B 1 302 ? 45.299 80.370 132.436 1.00 24.82 302 ASN B N 1
ATOM 8145 C CA . ASN B 1 302 ? 45.928 81.048 133.571 1.00 25.11 302 ASN B CA 1
ATOM 8146 C C . ASN B 1 302 ? 45.525 80.367 134.887 1.00 26.16 302 ASN B C 1
ATOM 8147 O O . ASN B 1 302 ? 44.972 80.983 135.798 1.00 21.83 302 ASN B O 1
ATOM 8152 N N . TRP B 1 303 ? 45.782 79.054 134.943 1.00 23.71 303 TRP B N 1
ATOM 8153 C CA . TRP B 1 303 ? 45.332 78.175 136.028 1.00 24.66 303 TRP B CA 1
ATOM 8154 C C . TRP B 1 303 ? 46.526 77.728 136.875 1.00 22.98 303 TRP B C 1
ATOM 8155 O O . TRP B 1 303 ? 47.436 77.043 136.373 1.00 21.33 303 TRP B O 1
ATOM 8166 N N . ASP B 1 304 ? 46.523 78.097 138.155 1.00 23.44 304 ASP B N 1
ATOM 8167 C CA . ASP B 1 304 ? 47.689 77.867 139.005 1.00 21.15 304 ASP B CA 1
ATOM 8168 C C . ASP B 1 304 ? 47.542 76.621 139.881 1.00 21.31 304 ASP B C 1
ATOM 8169 O O . ASP B 1 304 ? 48.238 76.498 140.894 1.00 22.69 304 ASP B O 1
ATOM 8174 N N . GLY B 1 305 ? 46.670 75.690 139.500 1.00 23.62 305 GLY B N 1
ATOM 8175 C CA . GLY B 1 305 ? 46.429 74.501 140.293 1.00 21.41 305 GLY B CA 1
ATOM 8176 C C . GLY B 1 305 ? 47.477 73.425 140.042 1.00 23.78 305 GLY B C 1
ATOM 8177 O O . GLY B 1 305 ? 48.470 73.620 139.334 1.00 23.88 305 GLY B O 1
ATOM 8178 N N . MET B 1 306 ? 47.196 72.239 140.580 1.00 21.82 306 MET B N 1
ATOM 8179 C CA . MET B 1 306 ? 48.192 71.177 140.680 1.00 22.45 306 MET B CA 1
ATOM 8180 C C . MET B 1 306 ? 47.805 70.046 139.745 1.00 21.05 306 MET B C 1
ATOM 8181 O O . MET B 1 306 ? 46.685 69.531 139.830 1.00 22.00 306 MET B O 1
ATOM 8186 N N . LEU B 1 307 ? 48.724 69.669 138.838 1.00 21.07 307 LEU B N 1
ATOM 8187 C CA . LEU B 1 307 ? 48.440 68.688 137.791 1.00 19.62 307 LEU B CA 1
ATOM 8188 C C . LEU B 1 307 ? 49.105 67.364 138.144 1.00 22.34 307 LEU B C 1
ATOM 8189 O O . LEU B 1 307 ? 50.339 67.289 138.262 1.00 23.19 307 LEU B O 1
ATOM 8194 N N . VAL B 1 308 ? 48.297 66.320 138.337 1.00 22.66 308 VAL B N 1
ATOM 8195 C CA . VAL B 1 308 ? 48.812 65.037 138.797 1.00 22.10 308 VAL B CA 1
ATOM 8196 C C . VAL B 1 308 ? 48.639 64.024 137.665 1.00 19.09 308 VAL B C 1
ATOM 8197 O O . VAL B 1 308 ? 47.702 64.123 136.854 1.00 19.36 308 VAL B O 1
ATOM 8201 N N . THR B 1 309 ? 49.569 63.060 137.589 1.00 19.49 309 THR B N 1
ATOM 8202 C CA . THR B 1 309 ? 49.394 61.936 136.673 1.00 19.15 309 THR B CA 1
ATOM 8203 C C . THR B 1 309 ? 48.289 61.004 137.154 1.00 22.90 309 THR B C 1
ATOM 8204 O O . THR B 1 309 ? 47.915 60.986 138.333 1.00 22.90 309 THR B O 1
ATOM 8208 N N . ASP B 1 310 ? 47.769 60.196 136.219 1.00 21.44 310 ASP B N 1
ATOM 8209 C CA . ASP B 1 310 ? 47.003 59.029 136.619 1.00 19.79 310 ASP B CA 1
ATOM 8210 C C . ASP B 1 310 ? 47.994 57.928 137.023 1.00 22.62 310 ASP B C 1
ATOM 8211 O O . ASP B 1 310 ? 49.225 58.116 137.032 1.00 22.67 310 ASP B O 1
ATOM 8216 N N . TRP B 1 311 ? 47.450 56.770 137.378 1.00 22.84 311 TRP B N 1
ATOM 8217 C CA . TRP B 1 311 ? 48.188 55.723 138.091 1.00 24.21 311 TRP B CA 1
ATOM 8218 C C . TRP B 1 311 ? 49.335 55.145 137.252 1.00 21.98 311 TRP B C 1
ATOM 8219 O O . TRP B 1 311 ? 49.101 54.587 136.185 1.00 22.64 311 TRP B O 1
ATOM 8230 N N . ALA B 1 312 ? 50.572 55.264 137.741 1.00 21.57 312 ALA B N 1
ATOM 8231 C CA . ALA B 1 312 ? 51.765 54.725 137.069 1.00 22.17 312 ALA B CA 1
ATOM 8232 C C . ALA B 1 312 ? 51.926 55.231 135.633 1.00 22.79 312 ALA B C 1
ATOM 8233 O O . ALA B 1 312 ? 52.599 54.584 134.816 1.00 22.01 312 ALA B O 1
ATOM 8235 N N . ASP B 1 313 ? 51.351 56.378 135.267 1.00 19.25 313 ASP B N 1
ATOM 8236 C CA . ASP B 1 313 ? 51.408 56.712 133.844 1.00 20.38 313 ASP B CA 1
ATOM 8237 C C . ASP B 1 313 ? 52.762 57.250 133.385 1.00 23.12 313 ASP B C 1
ATOM 8238 O O . ASP B 1 313 ? 53.026 57.267 132.175 1.00 23.09 313 ASP B O 1
ATOM 8243 N N . ILE B 1 314 ? 53.647 57.671 134.292 1.00 19.99 314 ILE B N 1
ATOM 8244 C CA . ILE B 1 314 ? 55.011 57.949 133.825 1.00 20.21 314 ILE B CA 1
ATOM 8245 C C . ILE B 1 314 ? 55.703 56.649 133.425 1.00 21.73 314 ILE B C 1
ATOM 8246 O O . ILE B 1 314 ? 56.330 56.566 132.354 1.00 22.48 314 ILE B O 1
ATOM 8251 N N . ASP B 1 315 ? 55.554 55.596 134.243 1.00 19.25 315 ASP B N 1
ATOM 8252 C CA . ASP B 1 315 ? 56.044 54.275 133.844 1.00 19.74 315 ASP B CA 1
ATOM 8253 C C . ASP B 1 315 ? 55.505 53.894 132.474 1.00 18.01 315 ASP B C 1
ATOM 8254 O O . ASP B 1 315 ? 56.233 53.347 131.636 1.00 20.17 315 ASP B O 1
ATOM 8259 N N . ASN B 1 316 ? 54.212 54.156 132.236 1.00 20.73 316 ASN B N 1
ATOM 8260 C CA . ASN B 1 316 ? 53.620 53.752 130.960 1.00 20.83 316 ASN B CA 1
ATOM 8261 C C . ASN B 1 316 ? 54.328 54.375 129.757 1.00 20.43 316 ASN B C 1
ATOM 8262 O O . ASN B 1 316 ? 54.341 53.775 128.678 1.00 21.25 316 ASN B O 1
ATOM 8267 N N . LEU B 1 317 ? 54.852 55.592 129.895 1.00 19.11 317 LEU B N 1
ATOM 8268 C CA . LEU B 1 317 ? 55.503 56.227 128.756 1.00 22.47 317 LEU B CA 1
ATOM 8269 C C . LEU B 1 317 ? 56.646 55.379 128.207 1.00 24.37 317 LEU B C 1
ATOM 8270 O O . LEU B 1 317 ? 56.860 55.342 126.990 1.00 24.00 317 LEU B O 1
ATOM 8275 N N . TYR B 1 318 ? 57.429 54.726 129.074 1.00 20.81 318 TYR B N 1
ATOM 8276 C CA . TYR B 1 318 ? 58.467 53.887 128.503 1.00 21.53 318 TYR B CA 1
ATOM 8277 C C . TYR B 1 318 ? 58.074 52.422 128.402 1.00 23.19 318 TYR B C 1
ATOM 8278 O O . TYR B 1 318 ? 58.423 51.780 127.405 1.00 29.55 318 TYR B O 1
ATOM 8287 N N . LYS B 1 319 ? 57.299 51.895 129.357 1.00 22.23 319 LYS B N 1
ATOM 8288 C CA . LYS B 1 319 ? 57.000 50.468 129.323 1.00 20.22 319 LYS B CA 1
ATOM 8289 C C . LYS B 1 319 ? 55.879 50.166 128.339 1.00 22.52 319 LYS B C 1
ATOM 8290 O O . LYS B 1 319 ? 55.968 49.198 127.572 1.00 25.58 319 LYS B O 1
ATOM 8296 N N . ARG B 1 320 ? 54.812 50.965 128.376 1.00 22.04 320 ARG B N 1
ATOM 8297 C CA . ARG B 1 320 ? 53.626 50.687 127.560 1.00 21.75 320 ARG B CA 1
ATOM 8298 C C . ARG B 1 320 ? 53.782 51.258 126.149 1.00 23.21 320 ARG B C 1
ATOM 8299 O O . ARG B 1 320 ? 53.634 50.544 125.151 1.00 22.47 320 ARG B O 1
ATOM 8307 N N . ASP B 1 321 ? 54.062 52.551 126.046 1.00 24.77 321 ASP B N 1
ATOM 8308 C CA . ASP B 1 321 ? 53.987 53.228 124.749 1.00 21.18 321 ASP B CA 1
ATOM 8309 C C . ASP B 1 321 ? 55.323 53.345 124.037 1.00 23.59 321 ASP B C 1
ATOM 8310 O O . ASP B 1 321 ? 55.353 53.629 122.831 1.00 22.51 321 ASP B O 1
ATOM 8315 N N . ARG B 1 322 ? 56.421 53.148 124.753 1.00 20.92 322 ARG B N 1
ATOM 8316 C CA . ARG B 1 322 ? 57.758 53.217 124.167 1.00 20.47 322 ARG B CA 1
ATOM 8317 C C . ARG B 1 322 ? 58.014 54.566 123.477 1.00 20.57 322 ARG B C 1
ATOM 8318 O O . ARG B 1 322 ? 58.612 54.628 122.397 1.00 21.40 322 ARG B O 1
ATOM 8326 N N . VAL B 1 323 ? 57.541 55.661 124.085 1.00 19.46 323 VAL B N 1
ATOM 8327 C CA . VAL B 1 323 ? 58.000 56.986 123.671 1.00 19.48 323 VAL B CA 1
ATOM 8328 C C . VAL B 1 323 ? 59.199 57.447 124.496 1.00 26.34 323 VAL B C 1
ATOM 8329 O O . VAL B 1 323 ? 59.685 58.569 124.296 1.00 25.01 323 VAL B O 1
ATOM 8333 N N . ALA B 1 324 ? 59.670 56.625 125.439 1.00 24.22 324 ALA B N 1
ATOM 8334 C CA . ALA B 1 324 ? 60.873 56.885 126.231 1.00 21.28 324 ALA B CA 1
ATOM 8335 C C . ALA B 1 324 ? 61.597 55.564 126.401 1.00 24.26 324 ALA B C 1
ATOM 8336 O O . ALA B 1 324 ? 60.975 54.503 126.347 1.00 26.65 324 ALA B O 1
ATOM 8338 N N . ASN B 1 325 ? 62.920 55.629 126.603 1.00 28.71 325 ASN B N 1
ATOM 8339 C CA . ASN B 1 325 ? 63.725 54.418 126.703 1.00 29.30 325 ASN B CA 1
ATOM 8340 C C . ASN B 1 325 ? 63.861 53.887 128.122 1.00 28.48 325 ASN B C 1
ATOM 8341 O O . ASN B 1 325 ? 64.248 52.721 128.300 1.00 28.09 325 ASN B O 1
ATOM 8346 N N . ASN B 1 326 ? 63.529 54.683 129.127 1.00 24.68 326 ASN B N 1
ATOM 8347 C CA . ASN B 1 326 ? 63.734 54.256 130.507 1.00 25.88 326 ASN B CA 1
ATOM 8348 C C . ASN B 1 326 ? 62.961 55.206 131.410 1.00 29.31 326 ASN B C 1
ATOM 8349 O O . ASN B 1 326 ? 62.360 56.190 130.959 1.00 24.94 326 ASN B O 1
ATOM 8354 N N . LYS B 1 327 ? 62.971 54.896 132.703 1.00 25.80 327 LYS B N 1
ATOM 8355 C CA . LYS B 1 327 ? 62.109 55.653 133.606 1.00 25.64 327 LYS B CA 1
ATOM 8356 C C . LYS B 1 327 ? 62.629 57.073 133.798 1.00 24.77 327 LYS B C 1
ATOM 8357 O O . LYS B 1 327 ? 61.843 58.020 133.863 1.00 24.25 327 LYS B O 1
ATOM 8363 N N . LYS B 1 328 ? 63.950 57.247 133.853 1.00 27.66 328 LYS B N 1
ATOM 8364 C CA . LYS B 1 328 ? 64.500 58.594 133.967 1.00 27.32 328 LYS B CA 1
ATOM 8365 C C . LYS B 1 328 ? 64.021 59.478 132.818 1.00 25.37 328 LYS B C 1
ATOM 8366 O O . LYS B 1 328 ? 63.572 60.607 133.034 1.00 25.83 328 LYS B O 1
ATOM 8372 N N . GLU B 1 329 ? 64.116 58.985 131.583 1.00 25.06 329 GLU B N 1
ATOM 8373 C CA . GLU B 1 329 ? 63.659 59.794 130.460 1.00 22.96 329 GLU B CA 1
ATOM 8374 C C . GLU B 1 329 ? 62.164 60.016 130.510 1.00 21.53 329 GLU B C 1
ATOM 8375 O O . GLU B 1 329 ? 61.681 61.061 130.042 1.00 25.25 329 GLU B O 1
ATOM 8381 N N . ALA B 1 330 ? 61.410 59.026 131.000 1.00 21.18 330 ALA B N 1
ATOM 8382 C CA . ALA B 1 330 ? 59.958 59.195 131.095 1.00 21.57 330 ALA B CA 1
ATOM 8383 C C . ALA B 1 330 ? 59.607 60.279 132.106 1.00 21.42 330 ALA B C 1
ATOM 8384 O O . ALA B 1 330 ? 58.715 61.103 131.862 1.00 22.12 330 ALA B O 1
ATOM 8386 N N . ILE B 1 331 ? 60.284 60.286 133.251 1.00 24.20 331 ILE B N 1
ATOM 8387 C CA . ILE B 1 331 ? 60.037 61.326 134.253 1.00 23.32 331 ILE B CA 1
ATOM 8388 C C . ILE B 1 331 ? 60.335 62.699 133.669 1.00 22.51 331 ILE B C 1
ATOM 8389 O O . ILE B 1 331 ? 59.528 63.626 133.765 1.00 23.57 331 ILE B O 1
ATOM 8394 N N . ALA B 1 332 ? 61.473 62.835 132.986 1.00 22.45 332 ALA B N 1
ATOM 8395 C CA . ALA B 1 332 ? 61.823 64.145 132.447 1.00 24.21 332 ALA B CA 1
ATOM 8396 C C . ALA B 1 332 ? 60.781 64.621 131.442 1.00 20.42 332 ALA B C 1
ATOM 8397 O O . ALA B 1 332 ? 60.365 65.783 131.473 1.00 26.61 332 ALA B O 1
ATOM 8399 N N . MET B 1 333 ? 60.323 63.727 130.564 1.00 23.60 333 MET B N 1
ATOM 8400 C CA . MET B 1 333 ? 59.328 64.092 129.554 1.00 25.04 333 MET B CA 1
ATOM 8401 C C . MET B 1 333 ? 58.010 64.533 130.199 1.00 20.77 333 MET B C 1
ATOM 8402 O O . MET B 1 333 ? 57.413 65.550 129.811 1.00 22.02 333 MET B O 1
ATOM 8407 N N . ALA B 1 334 ? 57.529 63.768 131.169 1.00 19.78 334 ALA B N 1
ATOM 8408 C CA . ALA B 1 334 ? 56.258 64.110 131.823 1.00 15.76 334 ALA B CA 1
ATOM 8409 C C . ALA B 1 334 ? 56.391 65.401 132.628 1.00 19.68 334 ALA B C 1
ATOM 8410 O O . ALA B 1 334 ? 55.552 66.299 132.535 1.00 19.45 334 ALA B O 1
ATOM 8412 N N . ILE B 1 335 ? 57.455 65.526 133.416 1.00 24.24 335 ILE B N 1
ATOM 8413 C CA . ILE B 1 335 ? 57.591 66.738 134.219 1.00 26.95 335 ILE B CA 1
ATOM 8414 C C . ILE B 1 335 ? 57.775 67.963 133.323 1.00 22.11 335 ILE B C 1
ATOM 8415 O O . ILE B 1 335 ? 57.155 69.011 133.546 1.00 25.52 335 ILE B O 1
ATOM 8420 N N . ASN B 1 336 ? 58.599 67.854 132.284 1.00 21.10 336 ASN B N 1
ATOM 8421 C CA . ASN B 1 336 ? 58.751 68.983 131.370 1.00 23.06 336 ASN B CA 1
ATOM 8422 C C . ASN B 1 336 ? 57.449 69.292 130.635 1.00 25.64 336 ASN B C 1
ATOM 8423 O O . ASN B 1 336 ? 57.212 70.448 130.236 1.00 23.71 336 ASN B O 1
ATOM 8428 N N . ALA B 1 337 ? 56.587 68.290 130.448 1.00 21.23 337 ALA B N 1
ATOM 8429 C CA . ALA B 1 337 ? 55.342 68.581 129.745 1.00 20.66 337 ALA B CA 1
ATOM 8430 C C . ALA B 1 337 ? 54.355 69.337 130.622 1.00 27.38 337 ALA B C 1
ATOM 8431 O O . ALA B 1 337 ? 53.390 69.903 130.097 1.00 21.53 337 ALA B O 1
ATOM 8433 N N . GLY B 1 338 ? 54.591 69.383 131.933 1.00 22.42 338 GLY B N 1
ATOM 8434 C CA . GLY B 1 338 ? 53.722 70.146 132.811 1.00 22.29 338 GLY B CA 1
ATOM 8435 C C . GLY B 1 338 ? 53.240 69.398 134.035 1.00 20.65 338 GLY B C 1
ATOM 8436 O O . GLY B 1 338 ? 52.580 70.002 134.885 1.00 22.66 338 GLY B O 1
ATOM 8437 N N . ILE B 1 339 ? 53.522 68.092 134.124 1.00 19.67 339 ILE B N 1
ATOM 8438 C CA . ILE B 1 339 ? 53.134 67.334 135.317 1.00 23.72 339 ILE B CA 1
ATOM 8439 C C . ILE B 1 339 ? 53.781 67.935 136.561 1.00 21.81 339 ILE B C 1
ATOM 8440 O O . ILE B 1 339 ? 54.979 68.260 136.565 1.00 22.93 339 ILE B O 1
ATOM 8445 N N . ASP B 1 340 ? 53.008 68.031 137.655 1.00 20.72 340 ASP B N 1
ATOM 8446 C CA . ASP B 1 340 ? 53.566 68.472 138.935 1.00 21.33 340 ASP B CA 1
ATOM 8447 C C . ASP B 1 340 ? 53.797 67.339 139.921 1.00 27.42 340 ASP B C 1
ATOM 8448 O O . ASP B 1 340 ? 54.754 67.401 140.709 1.00 25.50 340 ASP B O 1
ATOM 8453 N N . MET B 1 341 ? 52.952 66.312 139.911 1.00 21.37 341 MET B N 1
ATOM 8454 C CA . MET B 1 341 ? 53.064 65.250 140.905 1.00 20.18 341 MET B CA 1
ATOM 8455 C C . MET B 1 341 ? 52.910 63.925 140.191 1.00 22.70 341 MET B C 1
ATOM 8456 O O . MET B 1 341 ? 52.007 63.783 139.370 1.00 20.56 341 MET B O 1
ATOM 8461 N N . SER B 1 342 ? 53.789 62.966 140.473 1.00 24.52 342 SER B N 1
ATOM 8462 C CA . SER B 1 342 ? 53.685 61.641 139.873 1.00 21.43 342 SER B CA 1
ATOM 8463 C C . SER B 1 342 ? 53.014 60.675 140.831 1.00 22.64 342 SER B C 1
ATOM 8464 O O . SER B 1 342 ? 53.509 60.468 141.946 1.00 22.93 342 SER B O 1
ATOM 8467 N N . MET B 1 343 ? 51.901 60.076 140.386 1.00 23.47 343 MET B N 1
ATOM 8468 C CA . MET B 1 343 ? 51.256 58.961 141.089 1.00 21.15 343 MET B CA 1
ATOM 8469 C C . MET B 1 343 ? 52.075 57.738 140.701 1.00 24.98 343 MET B C 1
ATOM 8470 O O . MET B 1 343 ? 51.735 56.995 139.777 1.00 24.24 343 MET B O 1
ATOM 8475 N N . ASP B 1 344 ? 53.218 57.566 141.383 1.00 23.60 344 ASP B N 1
ATOM 8476 C CA . ASP B 1 344 ? 54.249 56.671 140.849 1.00 22.36 344 ASP B CA 1
ATOM 8477 C C . ASP B 1 344 ? 53.730 55.264 140.576 1.00 24.76 344 ASP B C 1
ATOM 8478 O O . ASP B 1 344 ? 53.976 54.746 139.470 1.00 25.94 344 ASP B O 1
ATOM 8483 N N . PRO B 1 345 ? 53.004 54.591 141.501 1.00 23.89 345 PRO B N 1
ATOM 8484 C CA . PRO B 1 345 ? 52.667 54.981 142.871 1.00 21.28 345 PRO B CA 1
ATOM 8485 C C . PRO B 1 345 ? 53.384 54.102 143.914 1.00 25.80 345 PRO B C 1
ATOM 8486 O O . PRO B 1 345 ? 52.932 54.048 145.058 1.00 24.06 345 PRO B O 1
ATOM 8490 N N . TYR B 1 346 ? 54.463 53.375 143.571 1.00 25.22 346 TYR B N 1
ATOM 8491 C CA . TYR B 1 346 ? 55.065 52.412 144.502 1.00 29.61 346 TYR B CA 1
ATOM 8492 C C . TYR B 1 346 ? 56.500 52.692 144.902 1.00 31.97 346 TYR B C 1
ATOM 8493 O O . TYR B 1 346 ? 56.946 52.139 145.916 1.00 30.03 346 TYR B O 1
ATOM 8502 N N . ASP B 1 347 ? 57.259 53.465 144.121 1.00 28.71 347 ASP B N 1
ATOM 8503 C CA . ASP B 1 347 ? 58.723 53.421 144.166 1.00 31.48 347 ASP B CA 1
ATOM 8504 C C . ASP B 1 347 ? 59.298 54.757 144.625 1.00 32.79 347 ASP B C 1
ATOM 8505 O O . ASP B 1 347 ? 59.282 55.735 143.870 1.00 31.92 347 ASP B O 1
ATOM 8510 N N . VAL B 1 348 ? 59.868 54.788 145.838 1.00 27.63 348 VAL B N 1
ATOM 8511 C CA . VAL B 1 348 ? 60.565 55.991 146.289 1.00 27.18 348 VAL B CA 1
ATOM 8512 C C . VAL B 1 348 ? 61.719 56.338 145.369 1.00 28.26 348 VAL B C 1
ATOM 8513 O O . VAL B 1 348 ? 62.181 57.480 145.374 1.00 34.94 348 VAL B O 1
ATOM 8517 N N . GLY B 1 349 ? 62.208 55.376 144.578 1.00 31.34 349 GLY B N 1
ATOM 8518 C CA . GLY B 1 349 ? 63.258 55.658 143.606 1.00 26.23 349 GLY B CA 1
ATOM 8519 C C . GLY B 1 349 ? 62.905 56.753 142.603 1.00 33.74 349 GLY B C 1
ATOM 8520 O O . GLY B 1 349 ? 63.799 57.295 141.942 1.00 26.99 349 GLY B O 1
ATOM 8521 N N . PHE B 1 350 ? 61.621 57.104 142.484 1.00 29.70 350 PHE B N 1
ATOM 8522 C CA . PHE B 1 350 ? 61.250 58.248 141.654 1.00 23.77 350 PHE B CA 1
ATOM 8523 C C . PHE B 1 350 ? 62.039 59.482 142.067 1.00 27.00 350 PHE B C 1
ATOM 8524 O O . PHE B 1 350 ? 62.477 60.265 141.220 1.00 30.16 350 PHE B O 1
ATOM 8532 N N . THR B 1 351 ? 62.233 59.671 143.377 1.00 29.98 351 THR B N 1
ATOM 8533 C CA . THR B 1 351 ? 62.906 60.879 143.842 1.00 27.37 351 THR B CA 1
ATOM 8534 C C . THR B 1 351 ? 64.364 60.891 143.412 1.00 27.07 351 THR B C 1
ATOM 8535 O O . THR B 1 351 ? 64.890 61.938 143.009 1.00 25.39 351 THR B O 1
ATOM 8539 N N . ASP B 1 352 ? 65.034 59.742 143.495 1.00 28.75 352 ASP B N 1
ATOM 8540 C CA . ASP B 1 352 ? 66.417 59.666 143.034 1.00 28.25 352 ASP B CA 1
ATOM 8541 C C . ASP B 1 352 ? 66.520 59.966 141.536 1.00 28.06 352 ASP B C 1
ATOM 8542 O O . ASP B 1 352 ? 67.415 60.707 141.089 1.00 27.14 352 ASP B O 1
ATOM 8547 N N . LEU B 1 353 ? 65.621 59.385 140.738 1.00 25.71 353 LEU B N 1
ATOM 8548 C CA . LEU B 1 353 ? 65.694 59.589 139.293 1.00 24.82 353 LEU B CA 1
ATOM 8549 C C . LEU B 1 353 ? 65.348 61.019 138.909 1.00 26.07 353 LEU B C 1
ATOM 8550 O O . LEU B 1 353 ? 65.886 61.545 137.928 1.00 25.67 353 LEU B O 1
ATOM 8555 N N . LEU B 1 354 ? 64.427 61.658 139.631 1.00 27.00 354 LEU B N 1
ATOM 8556 C CA . LEU B 1 354 ? 64.132 63.054 139.309 1.00 24.80 354 LEU B CA 1
ATOM 8557 C C . LEU B 1 354 ? 65.318 63.945 139.661 1.00 26.02 354 LEU B C 1
ATOM 8558 O O . LEU B 1 354 ? 65.626 64.904 138.938 1.00 27.21 354 LEU B O 1
ATOM 8563 N N . LYS B 1 355 ? 66.007 63.644 140.763 1.00 29.85 355 LYS B N 1
ATOM 8564 C CA . LYS B 1 355 ? 67.213 64.396 141.074 1.00 30.43 355 LYS B CA 1
ATOM 8565 C C . LYS B 1 355 ? 68.261 64.200 139.994 1.00 29.78 355 LYS B C 1
ATOM 8566 O O . LYS B 1 355 ? 68.986 65.138 139.642 1.00 36.81 355 LYS B O 1
ATOM 8572 N N . GLN B 1 356 ? 68.378 62.981 139.472 1.00 30.53 356 GLN B N 1
ATOM 8573 C CA . GLN B 1 356 ? 69.303 62.764 138.358 1.00 27.66 356 GLN B CA 1
ATOM 8574 C C . GLN B 1 356 ? 68.934 63.632 137.162 1.00 36.31 356 GLN B C 1
ATOM 8575 O O . GLN B 1 356 ? 69.814 64.203 136.505 1.00 38.42 356 GLN B O 1
ATOM 8581 N N . CYS B 1 357 ? 67.634 63.731 136.856 1.00 28.56 357 CYS B N 1
ATOM 8582 C CA . CYS B 1 357 ? 67.190 64.605 135.770 1.00 29.76 357 CYS B CA 1
ATOM 8583 C C . CYS B 1 357 ? 67.650 66.036 136.000 1.00 30.39 357 CYS B C 1
ATOM 8584 O O . CYS B 1 357 ? 68.112 66.713 135.070 1.00 34.80 357 CYS B O 1
ATOM 8587 N N . VAL B 1 358 ? 67.500 66.529 137.225 1.00 28.85 358 VAL B N 1
ATOM 8588 C CA . VAL B 1 358 ? 67.915 67.894 137.517 1.00 27.56 358 VAL B CA 1
ATOM 8589 C C . VAL B 1 358 ? 69.434 68.011 137.411 1.00 35.03 358 VAL B C 1
ATOM 8590 O O . VAL B 1 358 ? 69.966 68.946 136.795 1.00 28.39 358 VAL B O 1
ATOM 8594 N N . ASN B 1 359 ? 70.152 67.048 137.996 1.00 32.27 359 ASN B N 1
ATOM 8595 C CA . ASN B 1 359 ? 71.614 67.099 138.004 1.00 38.34 359 ASN B CA 1
ATOM 8596 C C . ASN B 1 359 ? 72.195 66.999 136.593 1.00 40.91 359 ASN B C 1
ATOM 8597 O O . ASN B 1 359 ? 73.254 67.574 136.322 1.00 42.10 359 ASN B O 1
ATOM 8602 N N . GLU B 1 360 ? 71.535 66.260 135.694 1.00 34.41 360 GLU B N 1
ATOM 8603 C CA . GLU B 1 360 ? 72.007 66.074 134.323 1.00 43.04 360 GLU B CA 1
ATOM 8604 C C . GLU B 1 360 ? 71.425 67.095 133.354 1.00 41.35 360 GLU B C 1
ATOM 8605 O O . GLU B 1 360 ? 71.680 67.009 132.144 1.00 39.96 360 GLU B O 1
ATOM 8611 N N . GLY B 1 361 ? 70.666 68.064 133.852 1.00 33.40 361 GLY B N 1
ATOM 8612 C CA . GLY B 1 361 ? 70.111 69.093 133.001 1.00 34.62 361 GLY B CA 1
ATOM 8613 C C . GLY B 1 361 ? 68.933 68.668 132.158 1.00 31.81 361 GLY B C 1
ATOM 8614 O O . GLY B 1 361 ? 68.581 69.397 131.224 1.00 36.11 361 GLY B O 1
ATOM 8615 N N . LEU B 1 362 ? 68.313 67.514 132.452 1.00 30.36 362 LEU B N 1
ATOM 8616 C CA . LEU B 1 362 ? 67.146 67.053 131.699 1.00 31.20 362 LEU B CA 1
ATOM 8617 C C . LEU B 1 362 ? 65.874 67.807 132.073 1.00 30.25 362 LEU B C 1
ATOM 8618 O O . LEU B 1 362 ? 64.991 67.953 131.229 1.00 26.75 362 LEU B O 1
ATOM 8623 N N . VAL B 1 363 ? 65.765 68.287 133.311 1.00 28.37 363 VAL B N 1
ATOM 8624 C CA . VAL B 1 363 ? 64.639 69.094 133.803 1.00 27.25 363 VAL B CA 1
ATOM 8625 C C . VAL B 1 363 ? 65.203 70.336 134.491 1.00 30.03 363 VAL B C 1
ATOM 8626 O O . VAL B 1 363 ? 66.046 70.193 135.391 1.00 26.82 363 VAL B O 1
ATOM 8630 N N . PRO B 1 364 ? 64.808 71.559 134.122 1.00 26.46 364 PRO B N 1
ATOM 8631 C CA . PRO B 1 364 ? 65.404 72.749 134.763 1.00 25.99 364 PRO B CA 1
ATOM 8632 C C . PRO B 1 364 ? 64.834 72.997 136.158 1.00 31.68 364 PRO B C 1
ATOM 8633 O O . PRO B 1 364 ? 63.687 72.664 136.448 1.00 27.93 364 PRO B O 1
ATOM 8637 N N . MET B 1 365 ? 65.643 73.612 137.034 1.00 25.94 365 MET B N 1
ATOM 8638 C CA . MET B 1 365 ? 65.126 73.912 138.381 1.00 26.83 365 MET B CA 1
ATOM 8639 C C . MET B 1 365 ? 63.877 74.793 138.339 1.00 28.55 365 MET B C 1
ATOM 8640 O O . MET B 1 365 ? 63.051 74.741 139.259 1.00 28.99 365 MET B O 1
ATOM 8645 N N . SER B 1 366 ? 63.733 75.627 137.308 1.00 27.43 366 SER B N 1
ATOM 8646 C CA . SER B 1 366 ? 62.531 76.459 137.205 1.00 29.56 366 SER B CA 1
ATOM 8647 C C . SER B 1 366 ? 61.280 75.601 137.136 1.00 27.98 366 SER B C 1
ATOM 8648 O O . SER B 1 366 ? 60.221 75.977 137.659 1.00 24.93 366 SER B O 1
ATOM 8651 N N . ARG B 1 367 ? 61.374 74.458 136.466 1.00 25.90 367 ARG B N 1
ATOM 8652 C CA . ARG B 1 367 ? 60.220 73.576 136.337 1.00 25.28 367 ARG B CA 1
ATOM 8653 C C . ARG B 1 367 ? 59.946 72.841 137.657 1.00 26.41 367 ARG B C 1
ATOM 8654 O O . ARG B 1 367 ? 58.784 72.681 138.051 1.00 24.77 367 ARG B O 1
ATOM 8662 N N . ILE B 1 368 ? 61.002 72.382 138.347 1.00 24.40 368 ILE B N 1
ATOM 8663 C CA . ILE B 1 368 ? 60.847 71.818 139.687 1.00 25.93 368 ILE B CA 1
ATOM 8664 C C . ILE B 1 368 ? 60.200 72.843 140.606 1.00 25.85 368 ILE B C 1
ATOM 8665 O O . ILE B 1 368 ? 59.231 72.549 141.314 1.00 26.83 368 ILE B O 1
ATOM 8670 N N . ASP B 1 369 ? 60.795 74.040 140.667 1.00 25.01 369 ASP B N 1
ATOM 8671 C CA . ASP B 1 369 ? 60.287 75.085 141.551 1.00 28.27 369 ASP B CA 1
ATOM 8672 C C . ASP B 1 369 ? 58.823 75.398 141.267 1.00 27.09 369 ASP B C 1
ATOM 8673 O O . ASP B 1 369 ? 58.037 75.650 142.195 1.00 27.43 369 ASP B O 1
ATOM 8678 N N . ASP B 1 370 ? 58.434 75.409 139.989 1.00 25.68 370 ASP B N 1
ATOM 8679 C CA . ASP B 1 370 ? 57.037 75.717 139.685 1.00 23.31 370 ASP B CA 1
ATOM 8680 C C . ASP B 1 370 ? 56.117 74.582 140.140 1.00 22.02 370 ASP B C 1
ATOM 8681 O O . ASP B 1 370 ? 55.043 74.827 140.702 1.00 23.14 370 ASP B O 1
ATOM 8686 N N . ALA B 1 371 ? 56.536 73.339 139.918 1.00 24.28 371 ALA B N 1
ATOM 8687 C CA . ALA B 1 371 ? 55.748 72.187 140.349 1.00 19.34 371 ALA B CA 1
ATOM 8688 C C . ALA B 1 371 ? 55.539 72.193 141.860 1.00 23.30 371 ALA B C 1
ATOM 8689 O O . ALA B 1 371 ? 54.412 71.987 142.341 1.00 22.10 371 ALA B O 1
ATOM 8691 N N . VAL B 1 372 ? 56.623 72.379 142.615 1.00 25.56 372 VAL B N 1
ATOM 8692 C CA . VAL B 1 372 ? 56.526 72.438 144.071 1.00 24.63 372 VAL B CA 1
ATOM 8693 C C . VAL B 1 372 ? 55.696 73.643 144.496 1.00 22.60 372 VAL B C 1
ATOM 8694 O O . VAL B 1 372 ? 54.886 73.553 145.422 1.00 22.87 372 VAL B O 1
ATOM 8698 N N . SER B 1 373 ? 55.847 74.778 143.802 1.00 19.92 373 SER B N 1
ATOM 8699 C CA . SER B 1 373 ? 54.986 75.918 144.101 1.00 24.50 373 SER B CA 1
ATOM 8700 C C . SER B 1 373 ? 53.509 75.537 144.001 1.00 25.35 373 SER B C 1
ATOM 8701 O O . SER B 1 373 ? 52.717 75.856 144.896 1.00 25.98 373 SER B O 1
ATOM 8704 N N . ARG B 1 374 ? 53.129 74.810 142.955 1.00 20.58 374 ARG B N 1
ATOM 8705 C CA . ARG B 1 374 ? 51.726 74.420 142.821 1.00 21.07 374 ARG B CA 1
ATOM 8706 C C . ARG B 1 374 ? 51.288 73.445 143.913 1.00 24.43 374 ARG B C 1
ATOM 8707 O O . ARG B 1 374 ? 50.160 73.526 144.406 1.00 25.37 374 ARG B O 1
ATOM 8715 N N . ILE B 1 375 ? 52.150 72.502 144.286 1.00 22.44 375 ILE B N 1
ATOM 8716 C CA . ILE B 1 375 ? 51.803 71.550 145.341 1.00 20.11 375 ILE B CA 1
ATOM 8717 C C . ILE B 1 375 ? 51.672 72.262 146.682 1.00 22.29 375 ILE B C 1
ATOM 8718 O O . ILE B 1 375 ? 50.708 72.041 147.434 1.00 21.92 375 ILE B O 1
ATOM 8723 N N . LEU B 1 376 ? 52.628 73.144 147.003 1.00 22.69 376 LEU B N 1
ATOM 8724 C CA . LEU B 1 376 ? 52.552 73.867 148.268 1.00 21.77 376 LEU B CA 1
ATOM 8725 C C . LEU B 1 376 ? 51.310 74.753 148.324 1.00 24.50 376 LEU B C 1
ATOM 8726 O O . LEU B 1 376 ? 50.654 74.871 149.372 1.00 24.84 376 LEU B O 1
ATOM 8731 N N . ARG B 1 377 ? 51.041 75.457 147.229 1.00 23.42 377 ARG B N 1
ATOM 8732 C CA . ARG B 1 377 ? 49.864 76.314 147.138 1.00 25.74 377 ARG B CA 1
ATOM 8733 C C . ARG B 1 377 ? 48.597 75.519 147.425 1.00 25.82 377 ARG B C 1
ATOM 8734 O O . ARG B 1 377 ? 47.720 75.974 148.171 1.00 22.44 377 ARG B O 1
ATOM 8742 N N . MET B 1 378 ? 48.487 74.321 146.843 1.00 25.15 378 MET B N 1
ATOM 8743 C CA . MET B 1 378 ? 47.324 73.489 147.121 1.00 25.26 378 MET B CA 1
ATOM 8744 C C . MET B 1 378 ? 47.252 73.136 148.607 1.00 20.48 378 MET B C 1
ATOM 8745 O O . MET B 1 378 ? 46.174 73.206 149.222 1.00 22.32 378 MET B O 1
ATOM 8750 N N . LYS B 1 379 ? 48.402 72.799 149.215 1.00 24.38 379 LYS B N 1
ATOM 8751 C CA . LYS B 1 379 ? 48.401 72.440 150.634 1.00 26.66 379 LYS B CA 1
ATOM 8752 C C . LYS B 1 379 ? 47.995 73.617 151.496 1.00 26.23 379 LYS B C 1
ATOM 8753 O O . LYS B 1 379 ? 47.239 73.452 152.459 1.00 24.99 379 LYS B O 1
ATOM 8759 N N . PHE B 1 380 ? 48.478 74.816 151.161 1.00 21.28 380 PHE B N 1
ATOM 8760 C CA . PHE B 1 380 ? 48.075 75.997 151.895 1.00 24.91 380 PHE B CA 1
ATOM 8761 C C . PHE B 1 380 ? 46.597 76.286 151.700 1.00 25.46 380 PHE B C 1
ATOM 8762 O O . PHE B 1 380 ? 45.927 76.699 152.649 1.00 26.45 380 PHE B O 1
ATOM 8770 N N . ARG B 1 381 ? 46.064 76.098 150.480 1.00 24.36 381 ARG B N 1
ATOM 8771 C CA . ARG B 1 381 ? 44.641 76.366 150.311 1.00 21.90 381 ARG B CA 1
ATOM 8772 C C . ARG B 1 381 ? 43.784 75.437 151.165 1.00 26.19 381 ARG B C 1
ATOM 8773 O O . ARG B 1 381 ? 42.710 75.835 151.611 1.00 27.12 381 ARG B O 1
ATOM 8781 N N . LEU B 1 382 ? 44.227 74.202 151.390 1.00 24.22 382 LEU B N 1
ATOM 8782 C CA . LEU B 1 382 ? 43.486 73.282 152.254 1.00 20.36 382 LEU B CA 1
ATOM 8783 C C . LEU B 1 382 ? 43.702 73.515 153.756 1.00 25.78 382 LEU B C 1
ATOM 8784 O O . LEU B 1 382 ? 43.111 72.787 154.561 1.00 26.31 382 LEU B O 1
ATOM 8789 N N . GLY B 1 383 ? 44.497 74.505 154.149 1.00 23.48 383 GLY B N 1
ATOM 8790 C CA . GLY B 1 383 ? 44.744 74.793 155.554 1.00 22.68 383 GLY B CA 1
ATOM 8791 C C . GLY B 1 383 ? 45.581 73.739 156.252 1.00 27.21 383 GLY B C 1
ATOM 8792 O O . GLY B 1 383 ? 45.558 73.653 157.487 1.00 24.51 383 GLY B O 1
ATOM 8793 N N . LEU B 1 384 ? 46.346 72.949 155.487 1.00 26.06 384 LEU B N 1
ATOM 8794 C CA . LEU B 1 384 ? 47.064 71.804 156.036 1.00 27.77 384 LEU B CA 1
ATOM 8795 C C . LEU B 1 384 ? 48.314 72.175 156.830 1.00 27.54 384 LEU B C 1
ATOM 8796 O O . LEU B 1 384 ? 48.730 71.394 157.697 1.00 30.64 384 LEU B O 1
ATOM 8801 N N . PHE B 1 385 ? 48.929 73.334 156.600 1.00 23.86 385 PHE B N 1
ATOM 8802 C CA . PHE B 1 385 ? 50.064 73.659 157.463 1.00 26.99 385 PHE B CA 1
ATOM 8803 C C . PHE B 1 385 ? 49.589 73.974 158.874 1.00 28.36 385 PHE B C 1
ATOM 8804 O O . PHE B 1 385 ? 50.174 73.495 159.850 1.00 26.86 385 PHE B O 1
ATOM 8812 N N . ASP B 1 386 ? 48.521 74.762 158.992 1.00 30.24 386 ASP B N 1
ATOM 8813 C CA . ASP B 1 386 ? 47.972 75.115 160.299 1.00 30.47 386 ASP B CA 1
ATOM 8814 C C . ASP B 1 386 ? 47.150 73.978 160.901 1.00 32.08 386 ASP B C 1
ATOM 8815 O O . ASP B 1 386 ? 47.122 73.825 162.120 1.00 31.25 386 ASP B O 1
ATOM 8820 N N . ALA B 1 387 ? 46.499 73.162 160.081 1.00 27.80 387 ALA B N 1
ATOM 8821 C CA . ALA B 1 387 ? 45.677 72.053 160.573 1.00 29.62 387 ALA B CA 1
ATOM 8822 C C . ALA B 1 387 ? 45.944 70.829 159.710 1.00 27.66 387 ALA B C 1
ATOM 8823 O O . ALA B 1 387 ? 45.150 70.477 158.816 1.00 24.97 387 ALA B O 1
ATOM 8825 N N . PRO B 1 388 ? 47.079 70.164 159.931 1.00 27.93 388 PRO B N 1
ATOM 8826 C CA . PRO B 1 388 ? 47.343 68.909 159.206 1.00 26.46 388 PRO B CA 1
ATOM 8827 C C . PRO B 1 388 ? 46.454 67.773 159.662 1.00 26.56 388 PRO B C 1
ATOM 8828 O O . PRO B 1 388 ? 46.280 66.799 158.914 1.00 27.09 388 PRO B O 1
ATOM 8832 N N . THR B 1 389 ? 45.940 67.862 160.879 1.00 29.92 389 THR B N 1
ATOM 8833 C CA . THR B 1 389 ? 44.876 67.026 161.400 1.00 30.28 389 THR B CA 1
ATOM 8834 C C . THR B 1 389 ? 43.840 67.946 162.023 1.00 34.41 389 THR B C 1
ATOM 8835 O O . THR B 1 389 ? 44.075 69.148 162.191 1.00 28.37 389 THR B O 1
ATOM 8839 N N . TRP B 1 390 ? 42.689 67.373 162.375 1.00 24.80 390 TRP B N 1
ATOM 8840 C CA . TRP B 1 390 ? 41.606 68.148 162.974 1.00 33.63 390 TRP B CA 1
ATOM 8841 C C . TRP B 1 390 ? 40.731 67.186 163.784 1.00 33.77 390 TRP B C 1
ATOM 8842 O O . TRP B 1 390 ? 41.047 65.997 163.911 1.00 31.09 390 TRP B O 1
ATOM 8853 N N . ASN B 1 391 ? 39.640 67.706 164.359 1.00 33.91 391 AS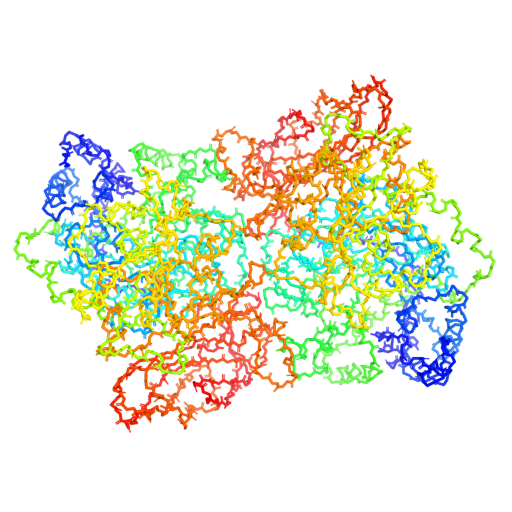N B N 1
ATOM 8854 C CA . ASN B 1 391 ? 38.893 66.947 165.380 1.00 28.31 391 ASN B CA 1
ATOM 8855 C C . ASN B 1 391 ? 37.875 66.054 164.673 1.00 33.03 391 ASN B C 1
ATOM 8856 O O . ASN B 1 391 ? 36.682 66.356 164.563 1.00 34.82 391 ASN B O 1
ATOM 8861 N N . TRP B 1 392 ? 38.377 64.921 164.176 1.00 26.87 392 TRP B N 1
ATOM 8862 C CA . TRP B 1 392 ? 37.538 63.982 163.433 1.00 25.52 392 TRP B CA 1
ATOM 8863 C C . TRP B 1 392 ? 36.570 63.252 164.366 1.00 29.77 392 TRP B C 1
ATOM 8864 O O . TRP B 1 392 ? 35.501 62.825 163.937 1.00 30.44 392 TRP B O 1
ATOM 8875 N N . ARG B 1 393 ? 36.914 63.110 165.648 1.00 30.28 393 ARG B N 1
ATOM 8876 C CA . ARG B 1 393 ? 36.002 62.443 166.575 1.00 28.90 393 ARG B CA 1
ATOM 8877 C C . ARG B 1 393 ? 34.769 63.275 166.891 1.00 33.89 393 ARG B C 1
ATOM 8878 O O . ARG B 1 393 ? 33.750 62.707 167.295 1.00 40.73 393 ARG B O 1
ATOM 8886 N N . ARG B 1 394 ? 34.827 64.596 166.739 1.00 33.98 394 ARG B N 1
ATOM 8887 C CA . ARG B 1 394 ? 33.758 65.448 167.242 1.00 34.18 394 ARG B CA 1
ATOM 8888 C C . ARG B 1 394 ? 32.989 66.211 166.175 1.00 33.56 394 ARG B C 1
ATOM 8889 O O . ARG B 1 394 ? 31.782 66.400 166.344 1.00 34.61 394 ARG B O 1
ATOM 8897 N N . ASP B 1 395 ? 33.624 66.617 165.070 1.00 31.11 395 ASP B N 1
ATOM 8898 C CA . ASP B 1 395 ? 33.066 67.671 164.225 1.00 32.03 395 ASP B CA 1
ATOM 8899 C C . ASP B 1 395 ? 32.212 67.156 163.074 1.00 31.69 395 ASP B C 1
ATOM 8900 O O . ASP B 1 395 ? 31.730 67.968 162.275 1.00 28.82 395 ASP B O 1
ATOM 8905 N N . TYR B 1 396 ? 32.014 65.842 162.965 1.00 27.20 396 TYR B N 1
ATOM 8906 C CA . TYR B 1 396 ? 31.364 65.241 161.802 1.00 26.52 396 TYR B CA 1
ATOM 8907 C C . TYR B 1 396 ? 30.206 64.333 162.229 1.00 26.22 396 TYR B C 1
ATOM 8908 O O . TYR B 1 396 ? 30.098 63.195 161.774 1.00 26.67 396 TYR B O 1
ATOM 8917 N N . PRO B 1 397 ? 29.305 64.815 163.110 1.00 27.12 397 PRO B N 1
ATOM 8918 C CA . PRO B 1 397 ? 28.232 63.927 163.604 1.00 28.38 397 PRO B CA 1
ATOM 8919 C C . PRO B 1 397 ? 27.262 63.493 162.528 1.00 33.55 397 PRO B C 1
ATOM 8920 O O . PRO B 1 397 ? 26.588 62.480 162.714 1.00 29.30 397 PRO B O 1
ATOM 8924 N N . LEU B 1 398 ? 27.160 64.218 161.416 1.00 26.64 398 LEU B N 1
ATOM 8925 C CA . LEU B 1 398 ? 26.222 63.829 160.371 1.00 27.91 398 LEU B CA 1
ATOM 8926 C C . LEU B 1 398 ? 26.766 62.732 159.478 1.00 24.86 398 LEU B C 1
ATOM 8927 O O . LEU B 1 398 ? 26.093 62.367 158.505 1.00 24.35 398 LEU B O 1
ATOM 8932 N N . PHE B 1 399 ? 27.987 62.239 159.736 1.00 28.65 399 PHE B N 1
ATOM 8933 C CA . PHE B 1 399 ? 28.563 61.205 158.881 1.00 26.28 399 PHE B CA 1
ATOM 8934 C C . PHE B 1 399 ? 27.631 59.994 158.820 1.00 31.21 399 PHE B C 1
ATOM 8935 O O . PHE B 1 399 ? 27.289 59.411 159.856 1.00 27.04 399 PHE B O 1
ATOM 8943 N N . GLY B 1 400 ? 27.275 59.574 157.611 1.00 30.14 400 GLY B N 1
ATOM 8944 C CA . GLY B 1 400 ? 26.395 58.421 157.457 1.00 25.01 400 GLY B CA 1
ATOM 8945 C C . GLY B 1 400 ? 24.995 58.590 158.022 1.00 28.53 400 GLY B C 1
ATOM 8946 O O . GLY B 1 400 ? 24.315 57.594 158.270 1.00 28.17 400 GLY B O 1
ATOM 8947 N N . SER B 1 401 ? 24.537 59.824 158.213 1.00 23.55 401 SER B N 1
ATOM 8948 C CA . SER B 1 401 ? 23.241 60.073 158.819 1.00 22.32 401 SER B CA 1
ATOM 8949 C C . SER B 1 401 ? 22.101 59.763 157.854 1.00 26.98 401 SER B C 1
ATOM 8950 O O . SER B 1 401 ? 22.274 59.709 156.627 1.00 25.64 401 SER B O 1
ATOM 8953 N N . ALA B 1 402 ? 20.899 59.602 158.423 1.00 27.56 402 ALA B N 1
ATOM 8954 C CA . ALA B 1 402 ? 19.719 59.436 157.576 1.00 28.58 402 ALA B CA 1
ATOM 8955 C C . ALA B 1 402 ? 19.429 60.700 156.775 1.00 27.08 402 ALA B C 1
ATOM 8956 O O . ALA B 1 402 ? 18.896 60.630 155.662 1.00 27.35 402 ALA B O 1
ATOM 8958 N N . GLN B 1 403 ? 19.749 61.862 157.335 1.00 23.59 403 GLN B N 1
ATOM 8959 C CA . GLN B 1 403 ? 19.595 63.111 156.602 1.00 26.56 403 GLN B CA 1
ATOM 8960 C C . GLN B 1 403 ? 20.451 63.118 155.333 1.00 28.14 403 GLN B C 1
ATOM 8961 O O . GLN B 1 403 ? 19.981 63.509 154.255 1.00 24.99 403 GLN B O 1
ATOM 8967 N N . HIS B 1 404 ? 21.706 62.668 155.431 1.00 25.08 404 HIS B N 1
ATOM 8968 C CA . HIS B 1 404 ? 22.527 62.564 154.222 1.00 25.79 404 HIS B CA 1
ATOM 8969 C C . HIS B 1 404 ? 21.964 61.520 153.268 1.00 25.99 404 HIS B C 1
ATOM 8970 O O . HIS B 1 404 ? 21.987 61.704 152.045 1.00 23.37 404 HIS B O 1
ATOM 8977 N N . ALA B 1 405 ? 21.463 60.409 153.811 1.00 28.52 405 ALA B N 1
ATOM 8978 C CA . ALA B 1 405 ? 20.928 59.370 152.945 1.00 24.29 405 ALA B CA 1
ATOM 8979 C C . ALA B 1 405 ? 19.688 59.839 152.183 1.00 27.49 405 ALA B C 1
ATOM 8980 O O . ALA B 1 405 ? 19.459 59.381 151.056 1.00 24.23 405 ALA B O 1
ATOM 8982 N N . ASP B 1 406 ? 18.875 60.720 152.788 1.00 24.11 406 ASP B N 1
ATOM 8983 C CA . ASP B 1 406 ? 17.721 61.300 152.089 1.00 23.85 406 ASP B CA 1
ATOM 8984 C C . ASP B 1 406 ? 18.142 62.019 150.816 1.00 26.18 406 ASP B C 1
ATOM 8985 O O . ASP B 1 406 ? 17.421 61.984 149.808 1.00 26.76 406 ASP B O 1
ATOM 8990 N N . VAL B 1 407 ? 19.283 62.716 150.849 1.00 23.35 407 VAL B N 1
ATOM 8991 C CA . VAL B 1 407 ? 19.749 63.372 149.629 1.00 26.14 407 VAL B CA 1
ATOM 8992 C C . VAL B 1 407 ? 20.176 62.335 148.604 1.00 24.46 407 VAL B C 1
ATOM 8993 O O . VAL B 1 407 ? 19.913 62.478 147.403 1.00 24.18 407 VAL B O 1
ATOM 8997 N N . ALA B 1 408 ? 20.847 61.271 149.052 1.00 23.88 408 ALA B N 1
ATOM 8998 C CA . ALA B 1 408 ? 21.222 60.221 148.111 1.00 22.08 408 ALA B CA 1
ATOM 8999 C C . ALA B 1 408 ? 19.993 59.582 147.480 1.00 22.69 408 ALA B C 1
ATOM 9000 O O . ALA B 1 408 ? 19.977 59.294 146.268 1.00 22.09 408 ALA B O 1
ATOM 9002 N N . ARG B 1 409 ? 18.963 59.322 148.286 1.00 21.45 409 ARG B N 1
ATOM 9003 C CA . ARG B 1 409 ? 17.780 58.683 147.732 1.00 21.77 409 ARG B CA 1
ATOM 9004 C C . ARG B 1 409 ? 17.080 59.611 146.743 1.00 28.34 409 ARG B C 1
ATOM 9005 O O . ARG B 1 409 ? 16.617 59.159 145.690 1.00 24.68 409 ARG B O 1
ATOM 9013 N N . GLN B 1 410 ? 17.031 60.918 147.045 1.00 22.45 410 GLN B N 1
ATOM 9014 C CA . GLN B 1 410 ? 16.428 61.858 146.105 1.00 21.58 410 GLN B CA 1
ATOM 9015 C C . GLN B 1 410 ? 17.194 61.880 144.794 1.00 22.97 410 GLN B C 1
ATOM 9016 O O . GLN B 1 410 ? 16.587 61.883 143.726 1.00 23.16 410 GLN B O 1
ATOM 9022 N N A SER B 1 411 ? 18.529 61.946 144.873 0.50 21.47 411 SER B N 1
ATOM 9023 N N B SER B 1 411 ? 18.525 61.906 144.849 0.50 21.46 411 SER B N 1
ATOM 9024 C CA A SER B 1 411 ? 19.371 61.855 143.684 0.50 22.29 411 SER B CA 1
ATOM 9025 C CA B SER B 1 411 ? 19.282 61.895 143.603 0.50 22.30 411 SER B CA 1
ATOM 9026 C C A SER B 1 411 ? 19.064 60.587 142.908 0.50 23.57 411 SER B C 1
ATOM 9027 C C B SER B 1 411 ? 19.122 60.565 142.878 0.50 23.54 411 SER B C 1
ATOM 9028 O O A SER B 1 411 ? 18.911 60.613 141.678 0.50 24.16 411 SER B O 1
ATOM 9029 O O B SER B 1 411 ? 19.111 60.531 141.639 0.50 24.20 411 SER B O 1
ATOM 9034 N N . ALA B 1 412 ? 18.948 59.470 143.620 1.00 21.18 412 ALA B N 1
ATOM 9035 C CA . ALA B 1 412 ? 18.663 58.204 142.964 1.00 22.14 412 ALA B CA 1
ATOM 9036 C C . ALA B 1 412 ? 17.315 58.265 142.238 1.00 20.61 412 ALA B C 1
ATOM 9037 O O . ALA B 1 412 ? 17.233 57.915 141.054 1.00 21.30 412 ALA B O 1
ATOM 9039 N N . GLU B 1 413 ? 16.264 58.752 142.920 1.00 21.33 413 GLU B N 1
ATOM 9040 C CA . GLU B 1 413 ? 14.943 58.867 142.286 1.00 21.06 413 GLU B CA 1
ATOM 9041 C C . GLU B 1 413 ? 15.011 59.705 141.026 1.00 24.04 413 GLU B C 1
ATOM 9042 O O . GLU B 1 413 ? 14.484 59.308 139.980 1.00 24.28 413 GLU B O 1
ATOM 9048 N N . GLU B 1 414 ? 15.591 60.910 141.134 1.00 21.03 414 GLU B N 1
ATOM 9049 C CA . GLU B 1 414 ? 15.593 61.845 140.020 1.00 21.20 414 GLU B CA 1
ATOM 9050 C C . GLU B 1 414 ? 16.434 61.346 138.853 1.00 23.25 414 GLU B C 1
ATOM 9051 O O . GLU B 1 414 ? 16.292 61.879 137.760 1.00 22.39 414 GLU B O 1
ATOM 9057 N N . SER B 1 415 ? 17.274 60.336 139.054 1.00 20.10 415 SER B N 1
ATOM 9058 C CA . SER B 1 415 ? 18.118 59.802 138.000 1.00 20.29 415 SER B CA 1
ATOM 9059 C C . SER B 1 415 ? 17.434 58.707 137.191 1.00 24.26 415 SER B C 1
ATOM 9060 O O . SER B 1 415 ? 17.842 58.434 136.058 1.00 23.02 415 SER B O 1
ATOM 9063 N N . MET B 1 416 ? 16.408 58.075 137.726 1.00 20.34 416 MET B N 1
ATOM 9064 C CA . MET B 1 416 ? 15.829 56.925 137.052 1.00 18.23 416 MET B CA 1
ATOM 9065 C C . MET B 1 416 ? 14.940 57.389 135.905 1.00 23.18 416 MET B C 1
ATOM 9066 O O . MET B 1 416 ? 14.118 58.300 136.069 1.00 21.51 416 MET B O 1
ATOM 9071 N N . VAL B 1 417 ? 15.108 56.766 134.743 1.00 23.49 417 VAL B N 1
ATOM 9072 C CA . VAL B 1 417 ? 14.453 57.226 133.514 1.00 19.09 417 VAL B CA 1
ATOM 9073 C C . VAL B 1 417 ? 13.346 56.252 133.134 1.00 21.65 417 VAL B C 1
ATOM 9074 O O . VAL B 1 417 ? 13.605 55.083 132.845 1.00 21.04 417 VAL B O 1
ATOM 9078 N N . LEU B 1 418 ? 12.113 56.736 133.125 1.00 21.94 418 LEU B N 1
ATOM 9079 C CA . LEU B 1 418 ? 10.973 55.952 132.647 1.00 22.13 418 LEU B CA 1
ATOM 9080 C C . LEU B 1 418 ? 10.987 56.082 131.128 1.00 25.74 418 LEU B C 1
ATOM 9081 O O . LEU B 1 418 ? 10.678 57.146 130.593 1.00 23.68 418 LEU B O 1
ATOM 9086 N N . LEU B 1 419 ? 11.414 55.025 130.433 1.00 22.56 419 LEU B N 1
ATOM 9087 C CA . LEU B 1 419 ? 11.627 55.068 128.989 1.00 19.57 419 LEU B CA 1
ATOM 9088 C C . LEU B 1 419 ? 10.394 54.667 128.229 1.00 24.98 419 LEU B C 1
ATOM 9089 O O . LEU B 1 419 ? 10.236 55.080 127.077 1.00 24.43 419 LEU B O 1
ATOM 9094 N N . LYS B 1 420 ? 9.515 53.893 128.863 1.00 22.90 420 LYS B N 1
ATOM 9095 C CA . LYS B 1 420 ? 8.328 53.344 128.230 1.00 24.85 420 LYS B CA 1
ATOM 9096 C C . LYS B 1 420 ? 7.325 53.037 129.333 1.00 24.28 420 LYS B C 1
ATOM 9097 O O . LYS B 1 420 ? 7.699 52.509 130.385 1.00 26.24 420 LYS B O 1
ATOM 9103 N N . ASN B 1 421 ? 6.056 53.344 129.083 1.00 25.28 421 ASN B N 1
ATOM 9104 C CA . ASN B 1 421 ? 5.035 53.013 130.073 1.00 25.89 421 ASN B CA 1
ATOM 9105 C C . ASN B 1 421 ? 3.687 52.894 129.385 1.00 30.08 421 ASN B C 1
ATOM 9106 O O . ASN B 1 421 ? 2.862 53.803 129.487 1.00 29.04 421 ASN B O 1
ATOM 9111 N N . GLU B 1 422 ? 3.441 51.788 128.697 1.00 33.12 422 GLU B N 1
ATOM 9112 C CA . GLU B 1 422 ? 2.185 51.654 127.960 1.00 30.31 422 GLU B CA 1
ATOM 9113 C C . GLU B 1 422 ? 1.041 51.197 128.850 1.00 30.66 422 GLU B C 1
ATOM 9114 O O . GLU B 1 422 ? 1.222 50.426 129.802 1.00 35.59 422 GLU B O 1
ATOM 9120 N N . GLY B 1 423 ? -0.163 51.682 128.522 1.00 30.12 423 GLY B N 1
ATOM 9121 C CA . GLY B 1 423 ? -1.355 51.316 129.267 1.00 31.84 423 GLY B CA 1
ATOM 9122 C C . GLY B 1 423 ? -1.312 51.644 130.741 1.00 33.80 423 GLY B C 1
ATOM 9123 O O . GLY B 1 423 ? -1.976 50.967 131.532 1.00 39.18 423 GLY B O 1
ATOM 9124 N N . GLN B 1 424 ? -0.521 52.643 131.146 1.00 39.06 424 GLN B N 1
ATOM 9125 C CA . GLN B 1 424 ? -0.450 53.056 132.554 1.00 35.43 424 GLN B CA 1
ATOM 9126 C C . GLN B 1 424 ? -0.119 51.878 133.479 1.00 29.67 424 GLN B C 1
ATOM 9127 O O . GLN B 1 424 ? -0.653 51.761 134.583 1.00 34.95 424 GLN B O 1
ATOM 9133 N N . LEU B 1 425 ? 0.742 50.968 133.014 1.00 30.46 425 LEU B N 1
ATOM 9134 C CA . LEU B 1 425 ? 1.138 49.847 133.865 1.00 27.65 425 LEU B CA 1
ATOM 9135 C C . LEU B 1 425 ? 1.748 50.348 135.180 1.00 32.38 425 LEU B C 1
ATOM 9136 O O . LEU B 1 425 ? 1.410 49.843 136.259 1.00 33.46 425 LEU B O 1
ATOM 9141 N N . LEU B 1 426 ? 2.611 51.387 135.112 1.00 28.75 426 LEU B N 1
ATOM 9142 C CA . LEU B 1 426 ? 3.219 52.080 136.252 1.00 26.71 426 LEU B CA 1
ATOM 9143 C C . LEU B 1 426 ? 2.490 53.393 136.532 1.00 29.05 426 LEU B C 1
ATOM 9144 O O . LEU B 1 426 ? 2.102 54.102 135.594 1.00 27.76 426 LEU B O 1
ATOM 9149 N N . PRO B 1 427 ? 2.284 53.773 137.802 1.00 29.59 427 PRO B N 1
ATOM 9150 C CA . PRO B 1 427 ? 2.713 53.077 139.033 1.00 29.12 427 PRO B CA 1
ATOM 9151 C C . PRO B 1 427 ? 1.871 51.845 139.383 1.00 27.35 427 PRO B C 1
ATOM 9152 O O . PRO B 1 427 ? 0.681 51.757 139.057 1.00 25.54 427 PRO B O 1
ATOM 9156 N N . LEU B 1 428 ? 2.519 50.873 140.024 1.00 28.17 428 LEU B N 1
ATOM 9157 C CA . LEU B 1 428 ? 1.853 49.674 140.510 1.00 25.63 428 LEU B CA 1
ATOM 9158 C C . LEU B 1 428 ? 0.862 50.032 141.606 1.00 34.24 428 LEU B C 1
ATOM 9159 O O . LEU B 1 428 ? 0.935 51.093 142.214 1.00 35.20 428 LEU B O 1
ATOM 9164 N N . ARG B 1 429 ? -0.060 49.118 141.870 1.00 34.27 429 ARG B N 1
ATOM 9165 C CA . ARG B 1 429 ? -1.176 49.400 142.754 1.00 43.94 429 ARG B CA 1
ATOM 9166 C C . ARG B 1 429 ? -1.241 48.347 143.848 1.00 46.41 429 ARG B C 1
ATOM 9167 O O . ARG B 1 429 ? -0.649 47.267 143.736 1.00 39.70 429 ARG B O 1
ATOM 9175 N N . ALA B 1 430 ? -1.971 48.688 144.911 1.00 48.35 430 ALA B N 1
ATOM 9176 C CA . ALA B 1 430 ? -2.244 47.751 145.993 1.00 42.59 430 ALA B CA 1
ATOM 9177 C C . ALA B 1 430 ? -2.953 46.511 145.462 1.00 47.99 430 ALA B C 1
ATOM 9178 O O . ALA B 1 430 ? -3.681 46.562 144.467 1.00 42.75 430 ALA B O 1
ATOM 9180 N N . GLY B 1 431 ? -2.731 45.386 146.139 1.00 50.17 431 GLY B N 1
ATOM 9181 C CA . GLY B 1 431 ? -3.305 44.128 145.699 1.00 46.57 431 GLY B CA 1
ATOM 9182 C C . GLY B 1 431 ? -2.450 43.363 144.698 1.00 52.03 431 GLY B C 1
ATOM 9183 O O . GLY B 1 431 ? -2.390 42.131 144.759 1.00 60.81 431 GLY B O 1
ATOM 9184 N N . GLN B 1 432 ? -1.778 44.059 143.780 1.00 44.23 432 GLN B N 1
ATOM 9185 C CA . GLN B 1 432 ? -1.057 43.363 142.713 1.00 38.79 432 GLN B CA 1
ATOM 9186 C C . GLN B 1 432 ? 0.035 42.468 143.288 1.00 41.61 432 GLN B C 1
ATOM 9187 O O . GLN B 1 432 ? 0.827 42.907 144.130 1.00 39.28 432 GLN B O 1
ATOM 9193 N N . LYS B 1 433 ? 0.079 41.211 142.827 1.00 35.08 433 LYS B N 1
ATOM 9194 C CA . LYS B 1 433 ? 1.156 40.287 143.190 1.00 32.91 433 LYS B CA 1
ATOM 9195 C C . LYS B 1 433 ? 2.322 40.517 142.232 1.00 32.75 433 LYS B C 1
ATOM 9196 O O . LYS B 1 433 ? 2.161 40.394 141.017 1.00 31.98 433 LYS B O 1
ATOM 9202 N N . ILE B 1 434 ? 3.485 40.841 142.780 1.00 27.91 434 ILE B N 1
ATOM 9203 C CA . ILE B 1 434 ? 4.651 41.240 142.003 1.00 28.73 434 ILE B CA 1
ATOM 9204 C C . ILE B 1 434 ? 5.662 40.111 142.057 1.00 35.54 434 ILE B C 1
ATOM 9205 O O . ILE B 1 434 ? 5.962 39.591 143.141 1.00 37.07 434 ILE B O 1
ATOM 9210 N N . LEU B 1 435 ? 6.194 39.737 140.900 1.00 35.19 435 LEU B N 1
ATOM 9211 C CA . LEU B 1 435 ? 7.331 38.833 140.832 1.00 30.72 435 LEU B CA 1
ATOM 9212 C C . LEU B 1 435 ? 8.577 39.621 140.463 1.00 31.94 435 LEU B C 1
ATOM 9213 O O . LEU B 1 435 ? 8.584 40.339 139.463 1.00 35.61 435 LEU B O 1
ATOM 9218 N N . LEU B 1 436 ? 9.615 39.498 141.270 1.00 29.94 436 LEU B N 1
ATOM 9219 C CA . LEU B 1 436 ? 10.908 40.100 140.973 1.00 31.91 436 LEU B CA 1
ATOM 9220 C C . LEU B 1 436 ? 11.818 39.029 140.402 1.00 24.68 436 LEU B C 1
ATOM 9221 O O . LEU B 1 436 ? 12.030 37.988 141.044 1.00 23.53 436 LEU B O 1
ATOM 9226 N N . ALA B 1 437 ? 12.340 39.281 139.200 1.00 27.24 437 ALA B N 1
ATOM 9227 C CA . ALA B 1 437 ? 13.166 38.317 138.486 1.00 22.70 437 ALA B CA 1
ATOM 9228 C C . ALA B 1 437 ? 14.390 39.034 137.947 1.00 23.77 437 ALA B C 1
ATOM 9229 O O . ALA B 1 437 ? 14.493 40.263 138.015 1.00 22.69 437 ALA B O 1
ATOM 9231 N N . GLY B 1 438 ? 15.331 38.256 137.395 1.00 21.23 438 GLY B N 1
ATOM 9232 C CA . GLY B 1 438 ? 16.531 38.835 136.844 1.00 25.14 438 GLY B CA 1
ATOM 9233 C C . GLY B 1 438 ? 17.688 38.869 137.824 1.00 24.16 438 GLY B C 1
ATOM 9234 O O . GLY B 1 438 ? 17.515 38.894 139.049 1.00 25.79 438 GLY B O 1
ATOM 9235 N N . PRO B 1 439 ? 18.909 38.884 137.282 1.00 23.64 439 PRO B N 1
ATOM 9236 C CA . PRO B 1 439 ? 20.106 38.754 138.129 1.00 18.78 439 PRO B CA 1
ATOM 9237 C C . PRO B 1 439 ? 20.436 40.010 138.904 1.00 25.41 439 PRO B C 1
ATOM 9238 O O . PRO B 1 439 ? 21.253 39.961 139.847 1.00 23.81 439 PRO B O 1
ATOM 9242 N N . ASN B 1 440 ? 19.846 41.134 138.527 1.00 21.41 440 ASN B N 1
ATOM 9243 C CA . ASN B 1 440 ? 20.064 42.407 139.207 1.00 20.36 440 ASN B CA 1
ATOM 9244 C C . ASN B 1 440 ? 19.000 42.693 140.284 1.00 22.03 440 ASN B C 1
ATOM 9245 O O . ASN B 1 440 ? 19.010 43.772 140.874 1.00 25.09 440 ASN B O 1
ATOM 9250 N N . ALA B 1 441 ? 18.107 41.739 140.569 1.00 24.94 441 ALA B N 1
ATOM 9251 C CA . ALA B 1 441 ? 16.967 42.021 141.452 1.00 21.50 441 ALA B CA 1
ATOM 9252 C C . ALA B 1 441 ? 17.301 42.042 142.949 1.00 25.89 441 ALA B C 1
ATOM 9253 O O . ALA B 1 441 ? 16.540 42.638 143.727 1.00 25.01 441 ALA B O 1
ATOM 9255 N N . ASN B 1 442 ? 18.371 41.382 143.391 1.00 22.93 442 ASN B N 1
ATOM 9256 C CA . ASN B 1 442 ? 18.596 41.229 144.839 1.00 23.03 442 ASN B CA 1
ATOM 9257 C C . ASN B 1 442 ? 20.091 41.378 145.159 1.00 23.77 442 ASN B C 1
ATOM 9258 O O . ASN B 1 442 ? 20.700 40.573 145.865 1.00 23.04 442 ASN B O 1
ATOM 9263 N N . SER B 1 443 ? 20.690 42.463 144.673 1.00 23.49 443 SER B N 1
ATOM 9264 C CA . SER B 1 443 ? 22.124 42.637 144.785 1.00 22.89 443 SER B CA 1
ATOM 9265 C C . SER B 1 443 ? 22.458 44.111 144.955 1.00 22.97 443 SER B C 1
ATOM 9266 O O . SER B 1 443 ? 22.055 44.930 144.127 1.00 23.00 443 SER B O 1
ATOM 9269 N N . LEU B 1 444 ? 23.239 44.428 145.993 1.00 19.39 444 LEU B N 1
ATOM 9270 C CA . LEU B 1 444 ? 23.775 45.776 146.157 1.00 16.85 444 LEU B CA 1
ATOM 9271 C C . LEU B 1 444 ? 24.934 46.021 145.220 1.00 22.19 444 LEU B C 1
ATOM 9272 O O . LEU B 1 444 ? 25.152 47.154 144.793 1.00 19.82 444 LEU B O 1
ATOM 9277 N N . ARG B 1 445 ? 25.709 44.985 144.943 1.00 19.75 445 ARG B N 1
ATOM 9278 C CA . ARG B 1 445 ? 26.750 45.125 143.927 1.00 21.22 445 ARG B CA 1
ATOM 9279 C C . ARG B 1 445 ? 26.160 45.624 142.606 1.00 22.22 445 ARG B C 1
ATOM 9280 O O . ARG B 1 445 ? 26.745 46.483 141.931 1.00 20.86 445 ARG B O 1
ATOM 9288 N N . ALA B 1 446 ? 25.003 45.085 142.216 1.00 21.18 446 ALA B N 1
ATOM 9289 C CA . ALA B 1 446 ? 24.387 45.469 140.948 1.00 23.27 446 ALA B CA 1
ATOM 9290 C C . ALA B 1 446 ? 23.936 46.928 140.966 1.00 22.52 446 ALA B C 1
ATOM 9291 O O . ALA B 1 446 ? 24.062 47.643 139.958 1.00 21.17 446 ALA B O 1
ATOM 9293 N N . LEU B 1 447 ? 23.412 47.384 142.104 1.00 19.10 447 LEU B N 1
ATOM 9294 C CA . LEU B 1 447 ? 22.944 48.759 142.211 1.00 21.62 447 LEU B CA 1
ATOM 9295 C C . LEU B 1 447 ? 24.105 49.753 142.164 1.00 23.54 447 LEU B C 1
ATOM 9296 O O . LEU B 1 447 ? 23.954 50.863 141.638 1.00 22.13 447 LEU B O 1
ATOM 9301 N N . ASN B 1 448 ? 25.251 49.401 142.747 1.00 21.04 448 ASN B N 1
ATOM 9302 C CA . ASN B 1 448 ? 26.348 50.376 142.875 1.00 16.25 448 ASN B CA 1
ATOM 9303 C C . ASN B 1 448 ? 27.306 50.375 141.703 1.00 21.28 448 ASN B C 1
ATOM 9304 O O . ASN B 1 448 ? 27.822 51.439 141.332 1.00 22.26 448 ASN B O 1
ATOM 9309 N N . GLY B 1 449 ? 27.574 49.212 141.134 1.00 20.26 449 GLY B N 1
ATOM 9310 C CA . GLY B 1 449 ? 28.578 49.136 140.106 1.00 17.62 449 GLY B CA 1
ATOM 9311 C C . GLY B 1 449 ? 29.969 49.230 140.715 1.00 19.80 449 GLY B C 1
ATOM 9312 O O . GLY B 1 449 ? 30.183 49.011 141.928 1.00 21.40 449 GLY B O 1
ATOM 9313 N N . GLY B 1 450 ? 30.942 49.516 139.846 1.00 19.97 450 GLY B N 1
ATOM 9314 C CA . GLY B 1 450 ? 32.332 49.622 140.260 1.00 19.31 450 GLY B CA 1
ATOM 9315 C C . GLY B 1 450 ? 32.543 50.835 141.161 1.00 20.85 450 GLY B C 1
ATOM 9316 O O . GLY B 1 450 ? 31.617 51.591 141.458 1.00 21.45 450 GLY B O 1
ATOM 9317 N N . TRP B 1 451 ? 33.800 51.003 141.617 1.00 20.91 451 TRP B N 1
ATOM 9318 C CA . TRP B 1 451 ? 34.187 52.100 142.525 1.00 21.49 451 TRP B CA 1
ATOM 9319 C C . TRP B 1 451 ? 33.251 52.175 143.720 1.00 25.38 451 TRP B C 1
ATOM 9320 O O . TRP B 1 451 ? 32.714 53.231 144.060 1.00 19.72 451 TRP B O 1
ATOM 9331 N N . THR B 1 452 ? 33.047 51.036 144.373 1.00 21.19 452 THR B N 1
ATOM 9332 C CA . THR B 1 452 ? 32.193 51.004 145.565 1.00 19.29 452 THR B CA 1
ATOM 9333 C C . THR B 1 452 ? 32.815 50.023 146.558 1.00 23.22 452 THR B C 1
ATOM 9334 O O . THR B 1 452 ? 32.709 48.806 146.363 1.00 21.18 452 THR B O 1
ATOM 9338 N N . TYR B 1 453 ? 33.480 50.575 147.596 1.00 20.51 453 TYR B N 1
ATOM 9339 C CA . TYR B 1 453 ? 34.170 49.884 148.695 1.00 22.89 453 TYR B CA 1
ATOM 9340 C C . TYR B 1 453 ? 35.461 49.186 148.251 1.00 24.37 453 TYR B C 1
ATOM 9341 O O . TYR B 1 453 ? 36.460 49.227 148.978 1.00 25.00 453 TYR B O 1
ATOM 9350 N N . THR B 1 454 ? 35.422 48.488 147.111 1.00 22.18 454 THR B N 1
ATOM 9351 C CA . THR B 1 454 ? 36.592 48.036 146.372 1.00 18.56 454 THR B CA 1
ATOM 9352 C C . THR B 1 454 ? 36.543 48.632 144.970 1.00 21.42 454 THR B C 1
ATOM 9353 O O . THR B 1 454 ? 35.482 49.033 144.465 1.00 23.19 454 THR B O 1
ATOM 9357 N N . TRP B 1 455 ? 37.712 48.642 144.333 1.00 20.79 455 TRP B N 1
ATOM 9358 C CA . TRP B 1 455 ? 37.832 49.165 142.971 1.00 22.75 455 TRP B CA 1
ATOM 9359 C C . TRP B 1 455 ? 36.804 48.553 142.021 1.00 22.11 455 TRP B C 1
ATOM 9360 O O . TRP B 1 455 ? 36.134 49.270 141.266 1.00 21.57 455 TRP B O 1
ATOM 9371 N N . GLN B 1 456 ? 36.684 47.217 142.022 1.00 21.37 456 GLN B N 1
ATOM 9372 C CA . GLN B 1 456 ? 35.747 46.555 141.121 1.00 20.15 456 GLN B CA 1
ATOM 9373 C C . GLN B 1 456 ? 34.302 46.547 141.628 1.00 20.38 456 GLN B C 1
ATOM 9374 O O . GLN B 1 456 ? 33.407 46.134 140.867 1.00 23.75 456 GLN B O 1
ATOM 9380 N N . GLY B 1 457 ? 34.060 46.971 142.867 1.00 20.90 457 GLY B N 1
ATOM 9381 C CA . GLY B 1 457 ? 32.726 46.858 143.464 1.00 22.36 457 GLY B CA 1
ATOM 9382 C C . GLY B 1 457 ? 32.291 45.435 143.719 1.00 22.71 457 GLY B C 1
ATOM 9383 O O . GLY B 1 457 ? 31.096 45.163 143.940 1.00 23.08 457 GLY B O 1
ATOM 9384 N N . HIS B 1 458 ? 33.234 44.510 143.698 1.00 21.95 458 HIS B N 1
ATOM 9385 C CA . HIS B 1 458 ? 32.911 43.096 143.598 1.00 23.84 458 HIS B CA 1
ATOM 9386 C C . HIS B 1 458 ? 32.656 42.451 144.960 1.00 25.57 458 HIS B C 1
ATOM 9387 O O . HIS B 1 458 ? 32.424 41.235 145.028 1.00 23.20 458 HIS B O 1
ATOM 9394 N N . ARG B 1 459 ? 32.682 43.232 146.050 1.00 18.69 459 ARG B N 1
ATOM 9395 C CA . ARG B 1 459 ? 32.444 42.663 147.377 1.00 19.19 459 ARG B CA 1
ATOM 9396 C C . ARG B 1 459 ? 31.375 43.443 148.132 1.00 22.56 459 ARG B C 1
ATOM 9397 O O . ARG B 1 459 ? 31.303 43.346 149.348 1.00 22.51 459 ARG B O 1
ATOM 9405 N N . THR B 1 460 ? 30.549 44.225 147.430 1.00 22.72 460 THR B N 1
ATOM 9406 C CA . THR B 1 460 ? 29.643 45.134 148.126 1.00 19.80 460 THR B CA 1
ATOM 9407 C C . THR B 1 460 ? 28.562 44.396 148.896 1.00 26.01 460 THR B C 1
ATOM 9408 O O . THR B 1 460 ? 28.212 44.796 150.013 1.00 26.64 460 THR B O 1
ATOM 9412 N N . ASP B 1 461 ? 28.017 43.309 148.340 1.00 24.66 461 ASP B N 1
ATOM 9413 C CA . ASP B 1 461 ? 27.009 42.607 149.126 1.00 20.38 461 ASP B CA 1
ATOM 9414 C C . ASP B 1 461 ? 27.617 41.976 150.369 1.00 27.86 461 ASP B C 1
ATOM 9415 O O . ASP B 1 461 ? 26.925 41.839 151.372 1.00 26.61 461 ASP B O 1
ATOM 9420 N N . GLU B 1 462 ? 28.912 41.637 150.333 1.00 23.19 462 GLU B N 1
ATOM 9421 C CA . GLU B 1 462 ? 29.565 41.035 151.502 1.00 31.35 462 GLU B CA 1
ATOM 9422 C C . GLU B 1 462 ? 29.949 42.089 152.539 1.00 24.09 462 GLU B C 1
ATOM 9423 O O . GLU B 1 462 ? 29.906 41.836 153.755 1.00 27.14 462 GLU B O 1
ATOM 9429 N N . LEU B 1 463 ? 30.369 43.258 152.076 1.00 24.78 463 LEU B N 1
ATOM 9430 C CA . LEU B 1 463 ? 30.900 44.273 152.973 1.00 22.84 463 LEU B CA 1
ATOM 9431 C C . LEU B 1 463 ? 29.836 45.157 153.597 1.00 27.47 463 LEU B C 1
ATOM 9432 O O . LEU B 1 463 ? 30.077 45.718 154.668 1.00 27.11 463 LEU B O 1
ATOM 9437 N N . ALA B 1 464 ? 28.690 45.352 152.941 1.00 21.87 464 ALA B N 1
ATOM 9438 C CA . ALA B 1 464 ? 27.688 46.306 153.421 1.00 22.28 464 ALA B CA 1
ATOM 9439 C C . ALA B 1 464 ? 26.290 45.747 153.213 1.00 28.13 464 ALA B C 1
ATOM 9440 O O . ALA B 1 464 ? 25.431 46.397 152.611 1.00 27.13 464 ALA B O 1
ATOM 9442 N N . PRO B 1 465 ? 26.012 44.550 153.745 1.00 24.23 465 PRO B N 1
ATOM 9443 C CA . PRO B 1 465 ? 24.683 43.958 153.560 1.00 25.42 465 PRO B CA 1
ATOM 9444 C C . PRO B 1 465 ? 23.550 44.726 154.229 1.00 30.46 465 PRO B C 1
ATOM 9445 O O . PRO B 1 465 ? 22.389 44.377 153.989 1.00 27.91 465 PRO B O 1
ATOM 9449 N N . GLN B 1 466 ? 23.830 45.755 155.046 1.00 22.83 466 GLN B N 1
ATOM 9450 C CA . GLN B 1 466 ? 22.743 46.445 155.751 1.00 29.33 466 GLN B CA 1
ATOM 9451 C C . GLN B 1 466 ? 21.867 47.293 154.821 1.00 30.92 466 GLN B C 1
ATOM 9452 O O . GLN B 1 466 ? 20.740 47.637 155.201 1.00 29.04 466 GLN B O 1
ATOM 9458 N N . TYR B 1 467 ? 22.340 47.623 153.614 1.00 26.18 467 TYR B N 1
ATOM 9459 C CA . TYR B 1 467 ? 21.590 48.430 152.645 1.00 30.33 467 TYR B CA 1
ATOM 9460 C C . TYR B 1 467 ? 20.594 47.545 151.888 1.00 27.41 467 TYR B C 1
ATOM 9461 O O . TYR B 1 467 ? 20.663 46.311 151.943 1.00 28.98 467 TYR B O 1
ATOM 9470 N N . LYS B 1 468 ? 19.609 48.185 151.247 1.00 25.85 468 LYS B N 1
ATOM 9471 C CA . LYS B 1 468 ? 18.442 47.486 150.707 1.00 23.95 468 LYS B CA 1
ATOM 9472 C C . LYS B 1 468 ? 18.600 47.207 149.205 1.00 25.05 468 LYS B C 1
ATOM 9473 O O . LYS B 1 468 ? 18.732 48.138 148.395 1.00 23.93 468 LYS B O 1
ATOM 9479 N N . THR B 1 469 ? 18.529 45.929 148.825 1.00 23.92 469 THR B N 1
ATOM 9480 C CA . THR B 1 469 ? 18.473 45.593 147.402 1.00 23.05 469 THR B CA 1
ATOM 9481 C C . THR B 1 469 ? 17.119 46.000 146.827 1.00 26.17 469 THR B C 1
ATOM 9482 O O . THR B 1 469 ? 16.188 46.355 147.555 1.00 26.51 469 THR B O 1
ATOM 9486 N N . ILE B 1 470 ? 17.001 45.929 145.497 1.00 23.52 470 ILE B N 1
ATOM 9487 C CA . ILE B 1 470 ? 15.710 46.209 144.876 1.00 25.96 470 ILE B CA 1
ATOM 9488 C C . ILE B 1 470 ? 14.638 45.320 145.499 1.00 24.34 470 ILE B C 1
ATOM 9489 O O . ILE B 1 470 ? 13.577 45.796 145.926 1.00 24.72 470 ILE B O 1
ATOM 9494 N N . TYR B 1 471 ? 14.927 44.018 145.612 1.00 22.63 471 TYR B N 1
ATOM 9495 C CA . TYR B 1 471 ? 13.970 43.090 146.227 1.00 29.28 471 TYR B CA 1
ATOM 9496 C C . TYR B 1 471 ? 13.606 43.494 147.661 1.00 24.39 471 TYR B C 1
ATOM 9497 O O . TYR B 1 471 ? 12.419 43.542 148.028 1.00 27.96 471 TYR B O 1
ATOM 9506 N N . GLU B 1 472 ? 14.605 43.789 148.502 1.00 28.25 472 GLU B N 1
ATOM 9507 C CA . GLU B 1 472 ? 14.286 44.143 149.885 1.00 28.39 472 GLU B CA 1
ATOM 9508 C C . GLU B 1 472 ? 13.441 45.413 149.960 1.00 26.17 472 GLU B C 1
ATOM 9509 O O . GLU B 1 472 ? 12.477 45.475 150.727 1.00 29.27 472 GLU B O 1
ATOM 9515 N N . ALA B 1 473 ? 13.788 46.438 149.181 1.00 23.75 473 ALA B N 1
ATOM 9516 C CA . ALA B 1 473 ? 13.015 47.677 149.214 1.00 24.15 473 ALA B CA 1
ATOM 9517 C C . ALA B 1 473 ? 11.599 47.478 148.668 1.00 27.62 473 ALA B C 1
ATOM 9518 O O . ALA B 1 473 ? 10.652 48.104 149.150 1.00 24.57 473 ALA B O 1
ATOM 9520 N N . MET B 1 474 ? 11.455 46.665 147.615 1.00 24.41 474 MET B N 1
ATOM 9521 C CA . MET B 1 474 ? 10.135 46.359 147.068 1.00 22.86 474 MET B CA 1
ATOM 9522 C C . MET B 1 474 ? 9.306 45.571 148.071 1.00 27.27 474 MET B C 1
ATOM 9523 O O . MET B 1 474 ? 8.117 45.858 148.263 1.00 27.91 474 MET B O 1
ATOM 9528 N N . ALA B 1 475 ? 9.912 44.582 148.737 1.00 27.45 475 ALA B N 1
ATOM 9529 C CA . ALA B 1 475 ? 9.169 43.842 149.768 1.00 29.91 475 ALA B CA 1
ATOM 9530 C C . ALA B 1 475 ? 8.705 44.769 150.892 1.00 29.51 475 ALA B C 1
ATOM 9531 O O . ALA B 1 475 ? 7.580 44.644 151.383 1.00 31.68 475 ALA B O 1
ATOM 9533 N N . GLU B 1 476 ? 9.537 45.736 151.286 1.00 28.36 476 GLU B N 1
ATOM 9534 C CA . GLU B 1 476 ? 9.122 46.626 152.369 1.00 28.52 476 GLU B CA 1
ATOM 9535 C C . GLU B 1 476 ? 7.987 47.542 151.939 1.00 33.53 476 GLU B C 1
ATOM 9536 O O . GLU B 1 476 ? 7.049 47.776 152.707 1.00 31.61 476 GLU B O 1
ATOM 9542 N N . ARG B 1 477 ? 8.058 48.075 150.721 1.00 30.01 477 ARG B N 1
ATOM 9543 C CA . ARG B 1 477 ? 7.069 49.051 150.289 1.00 29.95 477 ARG B CA 1
ATOM 9544 C C . ARG B 1 477 ? 5.730 48.394 149.974 1.00 29.09 477 ARG B C 1
ATOM 9545 O O . ARG B 1 477 ? 4.683 48.929 150.337 1.00 28.79 477 ARG B O 1
ATOM 9553 N N . PHE B 1 478 ? 5.741 47.258 149.273 1.00 30.85 478 PHE B N 1
ATOM 9554 C CA . PHE B 1 478 ? 4.518 46.628 148.779 1.00 31.36 478 PHE B CA 1
ATOM 9555 C C . PHE B 1 478 ? 4.026 45.509 149.684 1.00 36.69 478 PHE B C 1
ATOM 9556 O O . PHE B 1 478 ? 2.867 45.078 149.548 1.00 32.46 478 PHE B O 1
ATOM 9564 N N . GLY B 1 479 ? 4.877 45.037 150.603 1.00 30.87 479 GLY B N 1
ATOM 9565 C CA . GLY B 1 479 ? 4.530 43.969 151.522 1.00 34.91 479 GLY B CA 1
ATOM 9566 C C . GLY B 1 479 ? 5.178 42.656 151.148 1.00 38.29 479 GLY B C 1
ATOM 9567 O O . GLY B 1 479 ? 5.180 42.284 149.979 1.00 34.82 479 GLY B O 1
ATOM 9568 N N . GLN B 1 480 ? 5.729 41.943 152.132 1.00 43.39 480 GLN B N 1
ATOM 9569 C CA . GLN B 1 480 ? 6.368 40.666 151.833 1.00 39.73 480 GLN B CA 1
ATOM 9570 C C . GLN B 1 480 ? 5.419 39.711 151.130 1.00 43.72 480 GLN B C 1
ATOM 9571 O O . GLN B 1 480 ? 5.847 38.925 150.279 1.00 40.77 480 GLN B O 1
ATOM 9577 N N . ASP B 1 481 ? 4.132 39.752 151.479 1.00 44.81 481 ASP B N 1
ATOM 9578 C CA . ASP B 1 481 ? 3.174 38.821 150.894 1.00 45.60 481 ASP B CA 1
ATOM 9579 C C . ASP B 1 481 ? 2.855 39.141 149.443 1.00 42.50 481 ASP B C 1
ATOM 9580 O O . ASP B 1 481 ? 2.272 38.297 148.758 1.00 49.35 481 ASP B O 1
ATOM 9585 N N . LYS B 1 482 ? 3.231 40.324 148.958 1.00 39.40 482 LYS B N 1
ATOM 9586 C CA . LYS B 1 482 ? 2.927 40.749 147.603 1.00 35.56 482 LYS B CA 1
ATOM 9587 C C . LYS B 1 482 ? 4.129 40.672 146.672 1.00 39.28 482 LYS B C 1
ATOM 9588 O O . LYS B 1 482 ? 3.955 40.791 145.452 1.00 39.84 482 LYS B O 1
ATOM 9594 N N . VAL B 1 483 ? 5.337 40.482 147.207 1.00 32.90 483 VAL B N 1
ATOM 9595 C CA . VAL B 1 483 ? 6.568 40.508 146.416 1.00 37.66 483 VAL B CA 1
ATOM 9596 C C . VAL B 1 483 ? 7.271 39.171 146.581 1.00 37.31 483 VAL B C 1
ATOM 9597 O O . VAL B 1 483 ? 7.613 38.778 147.704 1.00 38.21 483 VAL B O 1
ATOM 9601 N N . THR B 1 484 ? 7.455 38.471 145.466 1.00 32.81 484 THR B N 1
ATOM 9602 C CA . THR B 1 484 ? 8.108 37.172 145.394 1.00 34.27 484 THR B CA 1
ATOM 9603 C C . THR B 1 484 ? 9.406 37.319 144.605 1.00 32.91 484 THR B C 1
ATOM 9604 O O . THR B 1 484 ? 9.432 37.997 143.577 1.00 31.81 484 THR B O 1
ATOM 9608 N N . LEU B 1 485 ? 10.480 36.704 145.086 1.00 30.64 485 LEU B N 1
ATOM 9609 C CA . LEU B 1 485 ? 11.771 36.737 144.395 1.00 28.44 485 LEU B CA 1
ATOM 9610 C C . LEU B 1 485 ? 11.998 35.411 143.680 1.00 22.64 485 LEU B C 1
ATOM 9611 O O . LEU B 1 485 ? 12.040 34.362 144.317 1.00 31.11 485 LEU B O 1
ATOM 9616 N N . SER B 1 486 ? 12.183 35.451 142.363 1.00 24.39 486 SER B N 1
ATOM 9617 C CA . SER B 1 486 ? 12.627 34.250 141.648 1.00 22.61 486 SER B CA 1
ATOM 9618 C C . SER B 1 486 ? 13.453 34.725 140.456 1.00 30.92 486 SER B C 1
ATOM 9619 O O . SER B 1 486 ? 12.887 35.090 139.423 1.00 32.71 486 SER B O 1
ATOM 9622 N N . GLN B 1 487 ? 14.780 34.719 140.603 1.00 26.04 487 GLN B N 1
ATOM 9623 C CA . GLN B 1 487 ? 15.625 35.441 139.644 1.00 25.25 487 GLN B CA 1
ATOM 9624 C C . GLN B 1 487 ? 15.594 34.806 138.254 1.00 27.57 487 GLN B C 1
ATOM 9625 O O . GLN B 1 487 ? 15.564 35.524 137.246 1.00 29.28 487 GLN B O 1
ATOM 9631 N N . GLY B 1 488 ? 15.623 33.469 138.170 1.00 25.83 488 GLY B N 1
ATOM 9632 C CA . GLY B 1 488 ? 15.745 32.792 136.881 1.00 24.26 488 GLY B CA 1
ATOM 9633 C C . GLY B 1 488 ? 17.150 32.789 136.279 1.00 24.59 488 GLY B C 1
ATOM 9634 O O . GLY B 1 488 ? 17.585 31.794 135.686 1.00 24.99 488 GLY B O 1
ATOM 9635 N N . VAL B 1 489 ? 17.862 33.908 136.418 1.00 20.85 489 VAL B N 1
ATOM 9636 C CA . VAL B 1 489 ? 19.260 34.041 136.006 1.00 26.62 489 VAL B CA 1
ATOM 9637 C C . VAL B 1 489 ? 19.984 34.688 137.170 1.00 27.70 489 VAL B C 1
ATOM 9638 O O . VAL B 1 489 ? 19.434 35.587 137.820 1.00 30.43 489 VAL B O 1
ATOM 9642 N N . VAL B 1 490 ? 21.180 34.188 137.485 1.00 23.78 490 VAL B N 1
ATOM 9643 C CA . VAL B 1 490 ? 21.955 34.709 138.603 1.00 26.01 490 VAL B CA 1
ATOM 9644 C C . VAL B 1 490 ? 23.381 34.959 138.160 1.00 28.07 490 VAL B C 1
ATOM 9645 O O . VAL B 1 490 ? 23.902 34.272 137.275 1.00 30.06 490 VAL B O 1
ATOM 9649 N N . TYR B 1 491 ? 24.030 35.931 138.820 1.00 21.56 491 TYR B N 1
ATOM 9650 C CA . TYR B 1 491 ? 25.463 36.193 138.719 1.00 23.63 491 TYR B CA 1
ATOM 9651 C C . TYR B 1 491 ? 26.183 35.345 139.758 1.00 24.06 491 TYR B C 1
ATOM 9652 O O . TYR B 1 491 ? 25.662 35.152 140.854 1.00 24.45 491 TYR B O 1
ATOM 9661 N N . PRO B 1 492 ? 27.351 34.824 139.426 1.00 23.94 492 PRO B N 1
ATOM 9662 C CA . PRO B 1 492 ? 28.193 34.193 140.442 1.00 26.64 492 PRO B CA 1
ATOM 9663 C C . PRO B 1 492 ? 28.889 35.261 141.274 1.00 26.94 492 PRO B C 1
ATOM 9664 O O . PRO B 1 492 ? 28.977 36.434 140.892 1.00 28.29 492 PRO B O 1
ATOM 9668 N N . LYS B 1 493 ? 29.407 34.830 142.417 1.00 26.15 493 LYS B N 1
ATOM 9669 C CA . LYS B 1 493 ? 30.286 35.685 143.198 1.00 26.12 493 LYS B CA 1
ATOM 9670 C C . LYS B 1 493 ? 31.574 35.930 142.421 1.00 23.88 493 LYS B C 1
ATOM 9671 O O . LYS B 1 493 ? 32.130 35.013 141.803 1.00 23.90 493 LYS B O 1
ATOM 9677 N N . ALA B 1 494 ? 32.041 37.178 142.436 1.00 21.77 494 ALA B N 1
ATOM 9678 C CA . ALA B 1 494 ? 33.276 37.517 141.738 1.00 22.83 494 ALA B CA 1
ATOM 9679 C C . ALA B 1 494 ? 34.469 36.764 142.324 1.00 27.14 494 ALA B C 1
ATOM 9680 O O . ALA B 1 494 ? 34.606 36.635 143.544 1.00 23.80 494 ALA B O 1
ATOM 9682 N N . ASP B 1 495 ? 35.362 36.291 141.460 1.00 27.46 495 ASP B N 1
ATOM 9683 C CA . ASP B 1 495 ? 36.680 35.896 141.953 1.00 26.59 495 ASP B CA 1
ATOM 9684 C C . ASP B 1 495 ? 37.436 37.165 142.359 1.00 27.61 495 ASP B C 1
ATOM 9685 O O . ASP B 1 495 ? 36.970 38.291 142.140 1.00 22.90 495 ASP B O 1
ATOM 9690 N N . GLU B 1 496 ? 38.646 36.999 142.910 1.00 26.46 496 GLU B N 1
ATOM 9691 C CA . GLU B 1 496 ? 39.381 38.150 143.454 1.00 29.44 496 GLU B CA 1
ATOM 9692 C C . GLU B 1 496 ? 39.692 39.199 142.404 1.00 27.38 496 GLU B C 1
ATOM 9693 O O . GLU B 1 496 ? 39.741 40.397 142.721 1.00 29.75 496 GLU B O 1
ATOM 9699 N N . ALA B 1 497 ? 39.926 38.780 141.167 1.00 21.96 497 ALA B N 1
ATOM 9700 C CA . ALA B 1 497 ? 40.246 39.691 140.083 1.00 22.78 497 ALA B CA 1
ATOM 9701 C C . ALA B 1 497 ? 38.994 40.236 139.392 1.00 24.34 497 ALA B C 1
ATOM 9702 O O . ALA B 1 497 ? 39.102 41.075 138.483 1.00 26.26 497 ALA B O 1
ATOM 9704 N N . ASN B 1 498 ? 37.816 39.792 139.814 1.00 22.71 498 ASN B N 1
ATOM 9705 C CA . ASN B 1 498 ? 36.561 40.094 139.099 1.00 20.59 498 ASN B CA 1
ATOM 9706 C C . ASN B 1 498 ? 36.688 39.728 137.629 1.00 20.41 498 ASN B C 1
ATOM 9707 O O . ASN B 1 498 ? 36.106 40.367 136.745 1.00 24.29 498 ASN B O 1
ATOM 9712 N N . SER B 1 499 ? 37.406 38.631 137.357 1.00 23.08 499 SER B N 1
ATOM 9713 C CA . SER B 1 499 ? 37.522 38.214 135.968 1.00 22.65 499 SER B CA 1
ATOM 9714 C C . SER B 1 499 ? 36.202 37.683 135.407 1.00 23.16 499 SER B C 1
ATOM 9715 O O . SER B 1 499 ? 36.039 37.662 134.180 1.00 22.36 499 SER B O 1
ATOM 9718 N N . ASN B 1 500 ? 35.263 37.256 136.261 1.00 21.24 500 ASN B N 1
ATOM 9719 C CA . ASN B 1 500 ? 33.995 36.679 135.832 1.00 21.35 500 ASN B CA 1
ATOM 9720 C C . ASN B 1 500 ? 32.837 37.673 135.916 1.00 21.64 500 ASN B C 1
ATOM 9721 O O . ASN B 1 500 ? 31.677 37.258 136.039 1.00 23.35 500 ASN B O 1
ATOM 9726 N N . TRP B 1 501 ? 33.111 38.976 135.828 1.00 22.70 501 TRP B N 1
ATOM 9727 C CA . TRP B 1 501 ? 32.035 39.972 135.955 1.00 24.48 501 TRP B CA 1
ATOM 9728 C C . TRP B 1 501 ? 30.935 39.792 134.898 1.00 21.56 501 TRP B C 1
ATOM 9729 O O . TRP B 1 501 ? 29.755 40.097 135.168 1.00 23.02 501 TRP B O 1
ATOM 9740 N N . ALA B 1 502 ? 31.283 39.314 133.701 1.00 20.19 502 ALA B N 1
ATOM 9741 C CA . ALA B 1 502 ? 30.290 39.133 132.635 1.00 22.58 502 ALA B CA 1
ATOM 9742 C C . ALA B 1 502 ? 29.510 37.832 132.746 1.00 24.38 502 ALA B C 1
ATOM 9743 O O . ALA B 1 502 ? 28.553 37.636 131.986 1.00 21.60 502 ALA B O 1
ATOM 9745 N N . ALA B 1 503 ? 29.911 36.925 133.628 1.00 24.32 503 ALA B N 1
ATOM 9746 C CA . ALA B 1 503 ? 29.266 35.624 133.683 1.00 21.23 503 ALA B CA 1
ATOM 9747 C C . ALA B 1 503 ? 27.884 35.717 134.340 1.00 26.62 503 ALA B C 1
ATOM 9748 O O . ALA B 1 503 ? 27.667 36.489 135.273 1.00 23.41 503 ALA B O 1
ATOM 9750 N N . ASP B 1 504 ? 26.943 34.929 133.836 1.00 22.86 504 ASP B N 1
ATOM 9751 C CA . ASP B 1 504 ? 25.716 34.648 134.578 1.00 20.41 504 ASP B CA 1
ATOM 9752 C C . ASP B 1 504 ? 25.281 33.242 134.207 1.00 22.74 504 ASP B C 1
ATOM 9753 O O . ASP B 1 504 ? 25.891 32.597 133.342 1.00 25.57 504 ASP B O 1
ATOM 9758 N N . SER B 1 505 ? 24.193 32.779 134.820 1.00 22.91 505 SER B N 1
ATOM 9759 C CA . SER B 1 505 ? 23.726 31.428 134.525 1.00 27.40 505 SER B CA 1
ATOM 9760 C C . SER B 1 505 ? 22.241 31.291 134.840 1.00 26.56 505 SER B C 1
ATOM 9761 O O . SER B 1 505 ? 21.698 32.009 135.680 1.00 26.19 505 SER B O 1
ATOM 9764 N N . MET B 1 506 ? 21.601 30.356 134.142 1.00 32.40 506 MET B N 1
ATOM 9765 C CA . MET B 1 506 ? 20.226 30.000 134.438 1.00 31.70 506 MET B CA 1
ATOM 9766 C C . MET B 1 506 ? 20.178 29.285 135.777 1.00 35.66 506 MET B C 1
ATOM 9767 O O . MET B 1 506 ? 21.052 28.478 136.098 1.00 34.99 506 MET B O 1
ATOM 9772 N N . ALA B 1 507 ? 19.151 29.591 136.557 1.00 33.06 507 ALA B N 1
ATOM 9773 C CA . ALA B 1 507 ? 18.975 29.013 137.886 1.00 32.05 507 ALA B CA 1
ATOM 9774 C C . ALA B 1 507 ? 17.490 28.688 138.039 1.00 33.29 507 ALA B C 1
ATOM 9775 O O . ALA B 1 507 ? 16.678 29.575 138.316 1.00 36.52 507 ALA B O 1
ATOM 9777 N N . ASP B 1 508 ? 17.137 27.425 137.817 1.00 39.96 508 ASP B N 1
ATOM 9778 C CA . ASP B 1 508 ? 15.761 26.935 137.903 1.00 38.68 508 ASP B CA 1
ATOM 9779 C C . ASP B 1 508 ? 14.775 27.865 137.193 1.00 35.76 508 ASP B C 1
ATOM 9780 O O . ASP B 1 508 ? 13.831 28.389 137.782 1.00 33.47 508 ASP B O 1
ATOM 9785 N N . LEU B 1 509 ? 15.013 28.053 135.897 1.00 33.24 509 LEU B N 1
ATOM 9786 C CA . LEU B 1 509 ? 14.079 28.814 135.073 1.00 38.43 509 LEU B CA 1
ATOM 9787 C C . LEU B 1 509 ? 12.648 28.305 135.250 1.00 39.10 509 LEU B C 1
ATOM 9788 O O . LEU B 1 509 ? 11.708 29.098 135.377 1.00 34.41 509 LEU B O 1
ATOM 9793 N N . ALA B 1 510 ? 12.479 26.981 135.328 1.00 39.41 510 ALA B N 1
ATOM 9794 C CA . ALA B 1 510 ? 11.147 26.391 135.450 1.00 39.76 510 ALA B CA 1
ATOM 9795 C C . ALA B 1 510 ? 10.387 26.943 136.654 1.00 36.30 510 ALA B C 1
ATOM 9796 O O . ALA B 1 510 ? 9.219 27.336 136.543 1.00 37.41 510 ALA B O 1
ATOM 9798 N N . ALA B 1 511 ? 11.027 26.952 137.822 1.00 35.70 511 ALA B N 1
ATOM 9799 C CA . ALA B 1 511 ? 10.392 27.517 139.010 1.00 34.83 511 ALA B CA 1
ATOM 9800 C C . ALA B 1 511 ? 10.043 28.986 138.804 1.00 37.59 511 ALA B C 1
ATOM 9801 O O . ALA B 1 511 ? 8.986 29.456 139.248 1.00 32.38 511 ALA B O 1
ATOM 9803 N N . THR B 1 512 ? 10.935 29.729 138.141 1.00 37.01 512 THR B N 1
ATOM 9804 C CA . THR B 1 512 ? 10.710 31.151 137.927 1.00 33.42 512 THR B CA 1
ATOM 9805 C C . THR B 1 512 ? 9.467 31.380 137.078 1.00 31.08 512 THR B C 1
ATOM 9806 O O . THR B 1 512 ? 8.622 32.210 137.422 1.00 30.18 512 THR B O 1
ATOM 9810 N N . LEU B 1 513 ? 9.320 30.613 135.986 1.00 33.29 513 LEU B N 1
ATOM 9811 C CA . LEU B 1 513 ? 8.148 30.738 135.116 1.00 37.69 513 LEU B CA 1
ATOM 9812 C C . LEU B 1 513 ? 6.864 30.367 135.852 1.00 38.49 513 LEU B C 1
ATOM 9813 O O . LEU B 1 513 ? 5.824 31.017 135.682 1.00 35.92 513 LEU B O 1
ATOM 9818 N N . ARG B 1 514 ? 6.917 29.321 136.674 1.00 33.57 514 ARG B N 1
ATOM 9819 C CA . ARG B 1 514 ? 5.768 28.976 137.499 1.00 34.70 514 ARG B CA 1
ATOM 9820 C C . ARG B 1 514 ? 5.383 30.143 138.396 1.00 39.77 514 ARG B C 1
ATOM 9821 O O . ARG B 1 514 ? 4.203 30.492 138.516 1.00 41.04 514 ARG B O 1
ATOM 9829 N N . ALA B 1 515 ? 6.376 30.764 139.029 1.00 33.89 515 ALA B N 1
ATOM 9830 C CA . ALA B 1 515 ? 6.116 31.917 139.883 1.00 38.55 515 ALA B CA 1
ATOM 9831 C C . ALA B 1 515 ? 5.539 33.077 139.083 1.00 35.52 515 ALA B C 1
ATOM 9832 O O . ALA B 1 515 ? 4.664 33.809 139.572 1.00 41.74 515 ALA B O 1
ATOM 9834 N N . ALA B 1 516 ? 5.998 33.253 137.848 1.00 32.69 516 ALA B N 1
ATOM 9835 C CA . ALA B 1 516 ? 5.443 34.319 137.021 1.00 34.79 516 ALA B CA 1
ATOM 9836 C C . ALA B 1 516 ? 3.975 34.054 136.718 1.00 36.05 516 ALA B C 1
ATOM 9837 O O . ALA B 1 516 ? 3.151 34.978 136.752 1.00 37.37 516 ALA B O 1
ATOM 9839 N N . GLN B 1 517 ? 3.613 32.788 136.477 1.00 39.47 517 GLN B N 1
ATOM 9840 C CA . GLN B 1 517 ? 2.207 32.466 136.227 1.00 44.28 517 GLN B CA 1
ATOM 9841 C C . GLN B 1 517 ? 1.320 32.847 137.403 1.00 40.77 517 GLN B C 1
ATOM 9842 O O . GLN B 1 517 ? 0.183 33.277 137.201 1.00 39.52 517 GLN B O 1
ATOM 9848 N N . ALA B 1 518 ? 1.832 32.726 138.625 1.00 37.35 518 ALA B N 1
ATOM 9849 C CA . ALA B 1 518 ? 1.112 33.027 139.861 1.00 40.49 518 ALA B CA 1
ATOM 9850 C C . ALA B 1 518 ? 1.033 34.515 140.199 1.00 46.26 518 ALA B C 1
ATOM 9851 O O . ALA B 1 518 ? 0.401 34.871 141.206 1.00 45.46 518 ALA B O 1
ATOM 9853 N N . ALA B 1 519 ? 1.673 35.388 139.429 1.00 35.72 519 ALA B N 1
ATOM 9854 C CA . ALA B 1 519 ? 1.756 36.799 139.774 1.00 35.06 519 ALA B CA 1
ATOM 9855 C C . ALA B 1 519 ? 0.875 37.615 138.829 1.00 38.21 519 ALA B C 1
ATOM 9856 O O . ALA B 1 519 ? 0.326 37.102 137.848 1.00 37.81 519 ALA B O 1
ATOM 9858 N N . ASP B 1 520 ? 0.726 38.898 139.151 1.00 31.90 520 ASP B N 1
ATOM 9859 C CA . ASP B 1 520 ? 0.009 39.857 138.316 1.00 34.13 520 ASP B CA 1
ATOM 9860 C C . ASP B 1 520 ? 0.933 40.700 137.446 1.00 31.59 520 ASP B C 1
ATOM 9861 O O . ASP B 1 520 ? 0.532 41.153 136.374 1.00 30.53 520 ASP B O 1
ATOM 9866 N N . VAL B 1 521 ? 2.150 40.947 137.896 1.00 31.42 521 VAL B N 1
ATOM 9867 C CA . VAL B 1 521 ? 3.079 41.780 137.147 1.00 28.75 521 VAL B CA 1
ATOM 9868 C C . VAL B 1 521 ? 4.479 41.270 137.443 1.00 33.53 521 VAL B C 1
ATOM 9869 O O . VAL B 1 521 ? 4.767 40.815 138.560 1.00 28.77 521 VAL B O 1
ATOM 9873 N N . ILE B 1 522 ? 5.339 41.339 136.430 1.00 27.59 522 ILE B N 1
ATOM 9874 C CA . ILE B 1 522 ? 6.705 40.849 136.495 1.00 27.42 522 ILE B CA 1
ATOM 9875 C C . ILE B 1 522 ? 7.627 42.058 136.418 1.00 29.98 522 ILE B C 1
ATOM 9876 O O . ILE B 1 522 ? 7.526 42.863 135.482 1.00 27.99 522 ILE B O 1
ATOM 9881 N N . VAL B 1 523 ? 8.497 42.216 137.410 1.00 23.83 523 VAL B N 1
ATOM 9882 C CA . VAL B 1 523 ? 9.551 43.226 137.371 1.00 25.17 523 VAL B CA 1
ATOM 9883 C C . VAL B 1 523 ? 10.876 42.490 137.123 1.00 28.94 523 VAL B C 1
ATOM 9884 O O . VAL B 1 523 ? 11.391 41.809 138.016 1.00 23.68 523 VAL B O 1
ATOM 9888 N N . ALA B 1 524 ? 11.438 42.625 135.914 1.00 22.86 524 ALA B N 1
ATOM 9889 C CA . ALA B 1 524 ? 12.627 41.885 135.506 1.00 23.84 524 ALA B CA 1
ATOM 9890 C C . ALA B 1 524 ? 13.800 42.848 135.488 1.00 26.76 524 ALA B C 1
ATOM 9891 O O . ALA B 1 524 ? 13.810 43.788 134.682 1.00 25.86 524 ALA B O 1
ATOM 9893 N N . CYS B 1 525 ? 14.795 42.586 136.343 1.00 22.01 525 CYS B N 1
ATOM 9894 C CA . CYS B 1 525 ? 15.943 43.466 136.560 1.00 22.87 525 CYS B CA 1
ATOM 9895 C C . CYS B 1 525 ? 17.148 42.848 135.877 1.00 18.50 525 CYS B C 1
ATOM 9896 O O . CYS B 1 525 ? 17.699 41.850 136.360 1.00 22.07 525 CYS B O 1
ATOM 9899 N N . VAL B 1 526 ? 17.538 43.426 134.751 1.00 19.41 526 VAL B N 1
ATOM 9900 C CA . VAL B 1 526 ? 18.592 42.885 133.888 1.00 20.14 526 VAL B CA 1
ATOM 9901 C C . VAL B 1 526 ? 19.616 43.983 133.640 1.00 20.58 526 VAL B C 1
ATOM 9902 O O . VAL B 1 526 ? 19.379 45.159 133.925 1.00 20.52 526 VAL B O 1
ATOM 9906 N N . GLY B 1 527 ? 20.757 43.583 133.085 1.00 23.42 527 GLY B N 1
ATOM 9907 C CA . GLY B 1 527 ? 21.808 44.508 132.700 1.00 19.96 527 GLY B CA 1
ATOM 9908 C C . GLY B 1 527 ? 23.182 43.898 132.899 1.00 26.32 527 GLY B C 1
ATOM 9909 O O . GLY B 1 527 ? 23.556 42.901 132.254 1.00 21.68 527 GLY B O 1
ATOM 9910 N N . GLU B 1 528 ? 23.945 44.489 133.818 1.00 17.67 528 GLU B N 1
ATOM 9911 C CA . GLU B 1 528 ? 25.340 44.130 134.036 1.00 19.18 528 GLU B CA 1
ATOM 9912 C C . GLU B 1 528 ? 25.594 43.983 135.525 1.00 21.79 528 GLU B C 1
ATOM 9913 O O . GLU B 1 528 ? 24.963 44.661 136.342 1.00 20.58 528 GLU B O 1
ATOM 9919 N N . ASN B 1 529 ? 26.551 43.118 135.861 1.00 20.24 529 ASN B N 1
ATOM 9920 C CA . ASN B 1 529 ? 27.140 43.088 137.197 1.00 18.89 529 ASN B CA 1
ATOM 9921 C C . ASN B 1 529 ? 28.198 44.194 137.237 1.00 23.03 529 ASN B C 1
ATOM 9922 O O . ASN B 1 529 ? 28.419 44.869 136.230 1.00 21.12 529 ASN B O 1
ATOM 9927 N N . SER B 1 530 ? 28.874 44.396 138.382 1.00 21.61 530 SER B N 1
ATOM 9928 C CA . SER B 1 530 ? 29.815 45.511 138.491 1.00 18.29 530 SER B CA 1
ATOM 9929 C C . SER B 1 530 ? 31.170 45.175 137.865 1.00 17.09 530 SER B C 1
ATOM 9930 O O . SER B 1 530 ? 31.594 44.021 137.825 1.00 21.63 530 SER B O 1
ATOM 9933 N N . TYR B 1 531 ? 31.859 46.216 137.402 1.00 21.63 531 TYR B N 1
ATOM 9934 C CA . TYR B 1 531 ? 33.196 46.112 136.810 1.00 19.94 531 TYR B CA 1
ATOM 9935 C C . TYR B 1 531 ? 33.804 47.505 136.855 1.00 20.71 531 TYR B C 1
ATOM 9936 O O . TYR B 1 531 ? 33.094 48.493 137.048 1.00 21.75 531 TYR B O 1
ATOM 9945 N N . CYS B 1 532 ? 35.112 47.593 136.579 1.00 18.07 532 CYS B N 1
ATOM 9946 C CA . CYS B 1 532 ? 35.747 48.902 136.577 1.00 18.83 532 CYS B CA 1
ATOM 9947 C C . CYS B 1 532 ? 36.978 48.876 135.674 1.00 20.70 532 CYS B C 1
ATOM 9948 O O . CYS B 1 532 ? 37.760 47.925 135.724 1.00 20.95 532 CYS B O 1
ATOM 9951 N N . GLU B 1 533 ? 37.096 49.878 134.808 1.00 21.13 533 GLU B N 1
ATOM 9952 C CA . GLU B 1 533 ? 38.256 50.092 133.929 1.00 25.08 533 GLU B CA 1
ATOM 9953 C C . GLU B 1 533 ? 38.462 48.874 133.019 1.00 20.73 533 GLU B C 1
ATOM 9954 O O . GLU B 1 533 ? 37.497 48.206 132.610 1.00 19.59 533 GLU B O 1
ATOM 9960 N N . THR B 1 534 ? 39.738 48.588 132.719 1.00 21.86 534 THR B N 1
ATOM 9961 C CA . THR B 1 534 ? 40.061 47.597 131.694 1.00 21.72 534 THR B CA 1
ATOM 9962 C C . THR B 1 534 ? 39.507 46.216 132.009 1.00 20.44 534 THR B C 1
ATOM 9963 O O . THR B 1 534 ? 39.052 45.540 131.069 1.00 20.22 534 THR B O 1
ATOM 9967 N N . PRO B 1 535 ? 39.473 45.748 133.266 1.00 21.36 535 PRO B N 1
ATOM 9968 C CA . PRO B 1 535 ? 38.844 44.438 133.534 1.00 24.11 535 PRO B CA 1
ATOM 9969 C C . PRO B 1 535 ? 37.420 44.345 133.033 1.00 21.67 535 PRO B C 1
ATOM 9970 O O . PRO B 1 535 ? 36.928 43.224 132.820 1.00 23.67 535 PRO B O 1
ATOM 9974 N N . GLY B 1 536 ? 36.756 45.486 132.829 1.00 19.80 536 GLY B N 1
ATOM 9975 C CA . GLY B 1 536 ? 35.393 45.545 132.322 1.00 21.29 536 GLY B CA 1
ATOM 9976 C C . GLY B 1 536 ? 35.241 45.705 130.808 1.00 20.00 536 GLY B C 1
ATOM 9977 O O . GLY B 1 536 ? 34.098 45.807 130.342 1.00 18.48 536 GLY B O 1
ATOM 9978 N N . ASN B 1 537 ? 36.338 45.746 130.032 1.00 19.85 537 ASN B N 1
ATOM 9979 C CA . ASN B 1 537 ? 36.230 45.786 128.571 1.00 20.97 537 ASN B CA 1
ATOM 9980 C C . ASN B 1 537 ? 35.247 44.747 128.061 1.00 20.55 537 ASN B C 1
ATOM 9981 O O . ASN B 1 537 ? 35.218 43.619 128.558 1.00 19.34 537 ASN B O 1
ATOM 9986 N N . LEU B 1 538 ? 34.484 45.094 127.013 1.00 16.43 538 LEU B N 1
ATOM 9987 C CA . LEU B 1 538 ? 33.593 44.084 126.457 1.00 19.03 538 LEU B CA 1
ATOM 9988 C C . LEU B 1 538 ? 33.903 43.924 124.982 1.00 23.55 538 LEU B C 1
ATOM 9989 O O . LEU B 1 538 ? 34.651 44.717 124.418 1.00 23.15 538 LEU B O 1
ATOM 9994 N N . THR B 1 539 ? 33.324 42.887 124.363 1.00 18.25 539 THR B N 1
ATOM 9995 C CA . THR B 1 539 ? 33.532 42.625 122.935 1.00 18.29 539 THR B CA 1
ATOM 9996 C C . THR B 1 539 ? 32.245 42.680 122.142 1.00 22.77 539 THR B C 1
ATOM 9997 O O . THR B 1 539 ? 32.300 42.755 120.904 1.00 22.73 539 THR B O 1
ATOM 10001 N N . ASP B 1 540 ? 31.094 42.681 122.818 1.00 19.32 540 ASP B N 1
ATOM 10002 C CA . ASP B 1 540 ? 29.841 42.791 122.103 1.00 19.04 540 ASP B CA 1
ATOM 10003 C C . ASP B 1 540 ? 28.855 43.491 123.025 1.00 24.97 540 ASP B C 1
ATOM 10004 O O . ASP B 1 540 ? 28.676 43.086 124.171 1.00 20.53 540 ASP B O 1
ATOM 10009 N N . LEU B 1 541 ? 28.257 44.564 122.540 1.00 21.92 541 LEU B N 1
ATOM 10010 C CA . LEU B 1 541 ? 27.356 45.356 123.387 1.00 21.74 541 LEU B CA 1
ATOM 10011 C C . LEU B 1 541 ? 26.053 44.640 123.764 1.00 21.31 541 LEU B C 1
ATOM 10012 O O . LEU B 1 541 ? 25.355 45.126 124.653 1.00 21.09 541 LEU B O 1
ATOM 10017 N N . HIS B 1 542 ? 25.650 43.568 123.068 1.00 20.09 542 HIS B N 1
ATOM 10018 C CA . HIS B 1 542 ? 24.375 42.924 123.409 1.00 22.02 542 HIS B CA 1
ATOM 10019 C C . HIS B 1 542 ? 24.291 42.576 124.896 1.00 19.49 542 HIS B C 1
ATOM 10020 O O . HIS B 1 542 ? 25.258 42.080 125.486 1.00 19.53 542 HIS B O 1
ATOM 10027 N N . LEU B 1 543 ? 23.096 42.757 125.486 1.00 19.52 543 LEU B N 1
ATOM 10028 C CA . LEU B 1 543 ? 22.793 42.108 126.762 1.00 18.29 543 LEU B CA 1
ATOM 10029 C C . LEU B 1 543 ? 23.127 40.618 126.693 1.00 26.28 543 LEU B C 1
ATOM 10030 O O . LEU B 1 543 ? 23.020 39.984 125.639 1.00 20.59 543 LEU B O 1
ATOM 10035 N N . SER B 1 544 ? 23.534 40.045 127.828 1.00 23.61 544 SER B N 1
ATOM 10036 C CA . SER B 1 544 ? 23.969 38.654 127.814 1.00 25.27 544 SER B CA 1
ATOM 10037 C C . SER B 1 544 ? 22.867 37.717 127.318 1.00 25.28 544 SER B C 1
ATOM 10038 O O . SER B 1 544 ? 21.661 37.957 127.533 1.00 27.57 544 SER B O 1
ATOM 10041 N N . PRO B 1 545 ? 23.254 36.612 126.684 1.00 25.02 545 PRO B N 1
ATOM 10042 C CA . PRO B 1 545 ? 22.235 35.717 126.102 1.00 27.65 545 PRO B CA 1
ATOM 10043 C C . PRO B 1 545 ? 21.287 35.128 127.139 1.00 27.57 545 PRO B C 1
ATOM 10044 O O . PRO B 1 545 ? 20.078 35.017 126.863 1.00 27.20 545 PRO B O 1
ATOM 10048 N N . ASN B 1 546 ? 21.795 34.744 128.319 1.00 25.57 546 ASN B N 1
ATOM 10049 C CA . ASN B 1 546 ? 20.917 34.203 129.363 1.00 28.11 546 ASN B CA 1
ATOM 10050 C C . ASN B 1 546 ? 19.863 35.215 129.783 1.00 22.36 546 ASN B C 1
ATOM 10051 O O . ASN B 1 546 ? 18.710 34.858 130.059 1.00 25.12 546 ASN B O 1
ATOM 10056 N N . GLN B 1 547 ? 20.251 36.483 129.879 1.00 21.48 547 GLN B N 1
ATOM 10057 C CA . GLN B 1 547 ? 19.289 37.491 130.311 1.00 22.87 547 GLN B CA 1
ATOM 10058 C C . GLN B 1 547 ? 18.282 37.815 129.208 1.00 28.31 547 GLN B C 1
ATOM 10059 O O . GLN B 1 547 ? 17.111 38.069 129.500 1.00 24.71 547 GLN B O 1
ATOM 10065 N N . ARG B 1 548 ? 18.697 37.790 127.942 1.00 23.70 548 ARG B N 1
ATOM 10066 C CA . ARG B 1 548 ? 17.726 37.890 126.855 1.00 22.73 548 ARG B CA 1
ATOM 10067 C C . ARG B 1 548 ? 16.727 36.733 126.921 1.00 26.74 548 ARG B C 1
ATOM 10068 O O . ARG B 1 548 ? 15.504 36.933 126.838 1.00 26.88 548 ARG B O 1
ATOM 10076 N N . THR B 1 549 ? 17.232 35.506 127.099 1.00 22.65 549 THR B N 1
ATOM 10077 C CA . THR B 1 549 ? 16.334 34.349 127.115 1.00 26.04 549 THR B CA 1
ATOM 10078 C C . THR B 1 549 ? 15.367 34.428 128.281 1.00 25.84 549 THR B C 1
ATOM 10079 O O . THR B 1 549 ? 14.197 34.056 128.150 1.00 25.44 549 THR B O 1
ATOM 10083 N N . LEU B 1 550 ? 15.843 34.915 129.437 1.00 26.46 550 LEU B N 1
ATOM 10084 C CA . LEU B 1 550 ? 14.979 35.057 130.601 1.00 27.49 550 LEU B CA 1
ATOM 10085 C C . LEU B 1 550 ? 13.776 35.928 130.277 1.00 24.84 550 LEU B C 1
ATOM 10086 O O . LEU B 1 550 ? 12.644 35.583 130.615 1.00 23.94 550 LEU B O 1
ATOM 10091 N N . VAL B 1 551 ? 14.001 37.093 129.659 1.00 23.73 551 VAL B N 1
ATOM 10092 C CA . VAL B 1 551 ? 12.872 38.004 129.469 1.00 26.44 551 VAL B CA 1
ATOM 10093 C C . VAL B 1 551 ? 11.935 37.446 128.407 1.00 29.13 551 VAL B C 1
ATOM 10094 O O . VAL B 1 551 ? 10.712 37.554 128.524 1.00 27.54 551 VAL B O 1
ATOM 10098 N N . LYS B 1 552 ? 12.489 36.806 127.367 1.00 24.38 552 LYS B N 1
ATOM 10099 C CA . LYS B 1 552 ? 11.632 36.180 126.357 1.00 27.18 552 LYS B CA 1
ATOM 10100 C C . LYS B 1 552 ? 10.761 35.079 126.965 1.00 30.07 552 LYS B C 1
ATOM 10101 O O . LYS B 1 552 ? 9.581 34.947 126.618 1.00 28.50 552 LYS B O 1
ATOM 10107 N N . GLU B 1 553 ? 11.322 34.276 127.873 1.00 28.36 553 GLU B N 1
ATOM 10108 C CA . GLU B 1 553 ? 10.524 33.203 128.464 1.00 32.25 553 GLU B CA 1
ATOM 10109 C C . GLU B 1 553 ? 9.473 33.756 129.424 1.00 26.54 553 GLU B C 1
ATOM 10110 O O . GLU B 1 553 ? 8.320 33.301 129.421 1.00 31.97 553 GLU B O 1
ATOM 10116 N N . LEU B 1 554 ? 9.835 34.763 130.224 1.00 26.83 554 LEU B N 1
ATOM 10117 C CA . LEU B 1 554 ? 8.840 35.399 131.089 1.00 26.97 554 LEU B CA 1
ATOM 10118 C C . LEU B 1 554 ? 7.682 35.946 130.271 1.00 31.84 554 LEU B C 1
ATOM 10119 O O . LEU B 1 554 ? 6.511 35.822 130.666 1.00 30.86 554 LEU B O 1
ATOM 10124 N N . ALA B 1 555 ? 7.992 36.544 129.111 1.00 28.96 555 ALA B N 1
ATOM 10125 C CA . ALA B 1 555 ? 6.936 37.133 128.293 1.00 31.23 555 ALA B CA 1
ATOM 10126 C C . ALA B 1 555 ? 5.925 36.087 127.850 1.00 29.46 555 ALA B C 1
ATOM 10127 O O . ALA B 1 555 ? 4.731 36.388 127.739 1.00 30.51 555 ALA B O 1
ATOM 10129 N N . LYS B 1 556 ? 6.362 34.848 127.634 1.00 32.78 556 LYS B N 1
ATOM 10130 C CA . LYS B 1 556 ? 5.431 33.820 127.164 1.00 34.89 556 LYS B CA 1
ATOM 10131 C C . LYS B 1 556 ? 4.388 33.442 128.205 1.00 41.33 556 LYS B C 1
ATOM 10132 O O . LYS B 1 556 ? 3.411 32.770 127.853 1.00 38.18 556 LYS B O 1
ATOM 10138 N N . THR B 1 557 ? 4.567 33.844 129.470 1.00 30.96 557 THR B N 1
ATOM 10139 C CA . THR B 1 557 ? 3.506 33.655 130.451 1.00 35.85 557 THR B CA 1
ATOM 10140 C C . THR B 1 557 ? 2.315 34.566 130.196 1.00 37.83 557 THR B C 1
ATOM 10141 O O . THR B 1 557 ? 1.277 34.365 130.813 1.00 34.61 557 THR B O 1
ATOM 10145 N N . GLY B 1 558 ? 2.443 35.579 129.338 1.00 34.81 558 GLY B N 1
ATOM 10146 C CA . GLY B 1 558 ? 1.356 36.517 129.133 1.00 37.53 558 GLY B CA 1
ATOM 10147 C C . GLY B 1 558 ? 1.229 37.589 130.197 1.00 40.29 558 GLY B C 1
ATOM 10148 O O . GLY B 1 558 ? 0.419 38.511 130.032 1.00 37.72 558 GLY B O 1
ATOM 10149 N N . LYS B 1 559 ? 2.015 37.514 131.288 1.00 34.55 559 LYS B N 1
ATOM 10150 C CA . LYS B 1 559 ? 1.928 38.553 132.305 1.00 36.50 559 LYS B CA 1
ATOM 10151 C C . LYS B 1 559 ? 2.639 39.832 131.842 1.00 39.61 559 LYS B C 1
ATOM 10152 O O . LYS B 1 559 ? 3.618 39.773 131.100 1.00 33.18 559 LYS B O 1
ATOM 10158 N N . PRO B 1 560 ? 2.153 40.999 132.257 1.00 29.36 560 PRO B N 1
ATOM 10159 C CA . PRO B 1 560 ? 2.844 42.252 131.915 1.00 27.93 560 PRO B CA 1
ATOM 10160 C C . PRO B 1 560 ? 4.186 42.340 132.598 1.00 26.97 560 PRO B C 1
ATOM 10161 O O . PRO B 1 560 ? 4.350 41.901 133.743 1.00 27.77 560 PRO B O 1
ATOM 10165 N N . ILE B 1 561 ? 5.141 42.957 131.887 1.00 27.18 561 ILE B N 1
ATOM 10166 C CA . ILE B 1 561 ? 6.537 43.038 132.300 1.00 22.78 561 ILE B CA 1
ATOM 10167 C C . ILE B 1 561 ? 6.949 44.492 132.427 1.00 28.89 561 ILE B C 1
ATOM 10168 O O . ILE B 1 561 ? 6.776 45.284 131.487 1.00 26.86 561 ILE B O 1
ATOM 10173 N N . VAL B 1 562 ? 7.524 44.819 133.583 1.00 25.64 562 VAL B N 1
ATOM 10174 C CA . VAL B 1 562 ? 8.274 46.044 133.825 1.00 21.12 562 VAL B CA 1
ATOM 10175 C C . VAL B 1 562 ? 9.747 45.676 133.683 1.00 24.24 562 VAL B C 1
ATOM 10176 O O . VAL B 1 562 ? 10.278 44.884 134.473 1.00 24.70 562 VAL B O 1
ATOM 10180 N N . LEU B 1 563 ? 10.401 46.238 132.692 1.00 21.56 563 LEU B N 1
ATOM 10181 C CA . LEU B 1 563 ? 11.793 45.910 132.389 1.00 24.16 563 LEU B CA 1
ATOM 10182 C C . LEU B 1 563 ? 12.674 46.968 133.028 1.00 22.81 563 LEU B C 1
ATOM 10183 O O . LEU B 1 563 ? 12.618 48.142 132.643 1.00 24.34 563 LEU B O 1
ATOM 10188 N N . VAL B 1 564 ? 13.477 46.555 134.005 1.00 19.06 564 VAL B N 1
ATOM 10189 C CA . VAL B 1 564 ? 14.372 47.456 134.721 1.00 20.97 564 VAL B CA 1
ATOM 10190 C C . VAL B 1 564 ? 15.793 47.214 134.231 1.00 19.95 564 VAL B C 1
ATOM 10191 O O . VAL B 1 564 ? 16.324 46.103 134.379 1.00 21.52 564 VAL B O 1
ATOM 10195 N N . LEU B 1 565 ? 16.423 48.261 133.685 1.00 18.67 565 LEU B N 1
ATOM 10196 C CA . LEU B 1 565 ? 17.785 48.184 133.170 1.00 21.05 565 LEU B CA 1
ATOM 10197 C C . LEU B 1 565 ? 18.733 48.682 134.257 1.00 21.68 565 LEU B C 1
ATOM 10198 O O . LEU B 1 565 ? 18.656 49.836 134.673 1.00 21.77 565 LEU B O 1
ATOM 10203 N N . SER B 1 566 ? 19.618 47.805 134.712 1.00 21.57 566 SER B N 1
ATOM 10204 C CA . SER B 1 566 ? 20.484 48.051 135.864 1.00 17.94 566 SER B CA 1
ATOM 10205 C C . SER B 1 566 ? 21.904 47.773 135.364 1.00 25.11 566 SER B C 1
ATOM 10206 O O . SER B 1 566 ? 22.281 46.614 135.205 1.00 19.86 566 SER B O 1
ATOM 10209 N N . GLU B 1 567 ? 22.678 48.819 135.057 1.00 18.48 567 GLU B N 1
ATOM 10210 C CA . GLU B 1 567 ? 23.877 48.620 134.227 1.00 16.86 567 GLU B CA 1
ATOM 10211 C C . GLU B 1 567 ? 24.692 49.900 134.180 1.00 16.03 567 GLU B C 1
ATOM 10212 O O . GLU B 1 567 ? 24.146 51.007 134.260 1.00 21.89 567 GLU B O 1
ATOM 10218 N N . GLY B 1 568 ? 25.999 49.738 133.933 1.00 17.57 568 GLY B N 1
ATOM 10219 C CA . GLY B 1 568 ? 26.883 50.875 133.716 1.00 18.27 568 GLY B CA 1
ATOM 10220 C C . GLY B 1 568 ? 26.894 51.348 132.266 1.00 22.56 568 GLY B C 1
ATOM 10221 O O . GLY B 1 568 ? 27.091 52.541 132.002 1.00 19.62 568 GLY B O 1
ATOM 10222 N N . ARG B 1 569 ? 26.654 50.423 131.322 1.00 20.48 569 ARG B N 1
ATOM 10223 C CA . ARG B 1 569 ? 26.643 50.690 129.876 1.00 19.01 569 ARG B CA 1
ATOM 10224 C C . ARG B 1 569 ? 25.272 50.379 129.304 1.00 21.03 569 ARG B C 1
ATOM 10225 O O . ARG B 1 569 ? 24.561 49.512 129.829 1.00 22.19 569 ARG B O 1
ATOM 10233 N N . PRO B 1 570 ? 24.883 51.043 128.224 1.00 19.58 570 PRO B N 1
ATOM 10234 C CA . PRO B 1 570 ? 23.577 50.781 127.598 1.00 21.93 570 PRO B CA 1
ATOM 10235 C C . PRO B 1 570 ? 23.620 49.563 126.682 1.00 20.16 570 PRO B C 1
ATOM 10236 O O . PRO B 1 570 ? 23.653 49.634 125.439 1.00 20.60 570 PRO B O 1
ATOM 10240 N N . ARG B 1 571 ? 23.592 48.397 127.320 1.00 17.84 571 ARG B N 1
ATOM 10241 C CA . ARG B 1 571 ? 23.634 47.123 126.619 1.00 19.78 571 ARG B CA 1
ATOM 10242 C C . ARG B 1 571 ? 22.397 46.934 125.733 1.00 19.33 571 ARG B C 1
ATOM 10243 O O . ARG B 1 571 ? 21.290 47.360 126.069 1.00 19.66 571 ARG B O 1
ATOM 10251 N N . LEU B 1 572 ? 22.583 46.248 124.606 1.00 15.87 572 LEU B N 1
ATOM 10252 C CA . LEU B 1 572 ? 21.532 46.236 123.590 1.00 17.58 572 LEU B CA 1
ATOM 10253 C C . LEU B 1 572 ? 20.370 45.355 124.050 1.00 21.25 572 LEU B C 1
ATOM 10254 O O . LEU B 1 572 ? 20.580 44.215 124.470 1.00 20.86 572 LEU B O 1
ATOM 10259 N N . VAL B 1 573 ? 19.146 45.872 123.937 1.00 18.36 573 VAL B N 1
ATOM 10260 C CA . VAL B 1 573 ? 17.947 45.148 124.389 1.00 21.39 573 VAL B CA 1
ATOM 10261 C C . VAL B 1 573 ? 16.805 45.261 123.381 1.00 24.02 573 VAL B C 1
ATOM 10262 O O . VAL B 1 573 ? 15.634 45.056 123.732 1.00 22.69 573 VAL B O 1
ATOM 10266 N N . GLY B 1 574 ? 17.132 45.551 122.111 1.00 23.50 574 GLY B N 1
ATOM 10267 C CA . GLY B 1 574 ? 16.085 45.729 121.099 1.00 23.35 574 GLY B CA 1
ATOM 10268 C C . GLY B 1 574 ? 15.218 44.508 120.868 1.00 25.77 574 GLY B C 1
ATOM 10269 O O . GLY B 1 574 ? 14.053 44.637 120.470 1.00 25.77 574 GLY B O 1
ATOM 10270 N N . ASP B 1 575 ? 15.748 43.314 121.111 1.00 21.24 575 ASP B N 1
ATOM 10271 C CA . ASP B 1 575 ? 14.902 42.132 120.953 1.00 23.55 575 ASP B CA 1
ATOM 10272 C C . ASP B 1 575 ? 13.984 41.868 122.154 1.00 24.87 575 ASP B C 1
ATOM 10273 O O . ASP B 1 575 ? 13.081 41.038 122.045 1.00 25.81 575 ASP B O 1
ATOM 10278 N N . ILE B 1 576 ? 14.181 42.503 123.307 1.00 26.99 576 ILE B N 1
ATOM 10279 C CA . ILE B 1 576 ? 13.251 42.289 124.415 1.00 25.73 576 ILE B CA 1
ATOM 10280 C C . ILE B 1 576 ? 12.405 43.517 124.739 1.00 25.09 576 ILE B C 1
ATOM 10281 O O . ILE B 1 576 ? 11.330 43.360 125.337 1.00 27.27 576 ILE B O 1
ATOM 10286 N N . GLU B 1 577 ? 12.834 44.715 124.358 1.00 26.68 577 GLU B N 1
ATOM 10287 C CA . GLU B 1 577 ? 12.011 45.905 124.551 1.00 26.46 577 GLU B CA 1
ATOM 10288 C C . GLU B 1 577 ? 10.589 45.744 124.029 1.00 24.89 577 GLU B C 1
ATOM 10289 O O . GLU B 1 577 ? 9.662 46.229 124.700 1.00 26.39 577 GLU B O 1
ATOM 10295 N N . PRO B 1 578 ? 10.317 45.091 122.899 1.00 25.04 578 PRO B N 1
ATOM 10296 C CA . PRO B 1 578 ? 8.915 44.985 122.485 1.00 30.84 578 PRO B CA 1
ATOM 10297 C C . PRO B 1 578 ? 8.083 44.134 123.413 1.00 28.62 578 PRO B C 1
ATOM 10298 O O . PRO B 1 578 ? 6.852 44.189 123.319 1.00 25.15 578 PRO B O 1
ATOM 10302 N N . LEU B 1 579 ? 8.706 43.343 124.291 1.00 23.90 579 LEU B N 1
ATOM 10303 C CA . LEU B 1 579 ? 7.989 42.427 125.169 1.00 26.40 579 LEU B CA 1
ATOM 10304 C C . LEU B 1 579 ? 7.563 43.078 126.473 1.00 31.95 579 LEU B C 1
ATOM 10305 O O . LEU B 1 579 ? 6.785 42.482 127.216 1.00 26.94 579 LEU B O 1
ATOM 10310 N N . ALA B 1 580 ? 8.082 44.266 126.771 1.00 30.22 580 ALA B N 1
ATOM 10311 C CA . ALA B 1 580 ? 7.924 44.928 128.055 1.00 25.62 580 ALA B CA 1
ATOM 10312 C C . ALA B 1 580 ? 6.956 46.083 127.885 1.00 27.15 580 ALA B C 1
ATOM 10313 O O . ALA B 1 580 ? 7.196 46.976 127.066 1.00 31.01 580 ALA B O 1
ATOM 10315 N N . GLN B 1 581 ? 5.886 46.084 128.674 1.00 23.89 581 GLN B N 1
ATOM 10316 C CA . GLN B 1 581 ? 4.960 47.207 128.648 1.00 23.91 581 GLN B CA 1
ATOM 10317 C C . GLN B 1 581 ? 5.589 48.470 129.224 1.00 26.06 581 GLN B C 1
ATOM 10318 O O . GLN B 1 581 ? 5.272 49.582 128.788 1.00 27.67 581 GLN B O 1
ATOM 10324 N N . SER B 1 582 ? 6.459 48.323 130.217 1.00 21.80 582 SER B N 1
ATOM 10325 C CA . SER B 1 582 ? 7.154 49.443 130.827 1.00 22.48 582 SER B CA 1
ATOM 10326 C C . SER B 1 582 ? 8.642 49.148 130.886 1.00 22.71 582 SER B C 1
ATOM 10327 O O . SER B 1 582 ? 9.056 47.993 131.064 1.00 23.22 582 SER B O 1
ATOM 10330 N N . VAL B 1 583 ? 9.442 50.207 130.751 1.00 18.93 583 VAL B N 1
ATOM 10331 C CA . VAL B 1 583 ? 10.893 50.091 130.789 1.00 20.44 583 VAL B CA 1
ATOM 10332 C C . VAL B 1 583 ? 11.431 51.232 131.631 1.00 21.13 583 VAL B C 1
ATOM 10333 O O . VAL B 1 583 ? 11.091 52.397 131.390 1.00 22.08 583 VAL B O 1
ATOM 10337 N N . VAL B 1 584 ? 12.309 50.901 132.583 1.00 22.29 584 VAL B N 1
ATOM 10338 C CA . VAL B 1 584 ? 12.951 51.861 133.468 1.00 22.73 584 VAL B CA 1
ATOM 10339 C C . VAL B 1 584 ? 14.453 51.639 133.410 1.00 23.74 584 VAL B C 1
ATOM 10340 O O . VAL B 1 584 ? 14.917 50.524 133.659 1.00 23.65 584 VAL B O 1
ATOM 10344 N N . ASN B 1 585 ? 15.221 52.701 133.152 1.00 22.90 585 ASN B N 1
ATOM 10345 C CA . ASN B 1 585 ? 16.677 52.622 133.220 1.00 20.31 585 ASN B CA 1
ATOM 10346 C C . ASN B 1 585 ? 17.126 53.258 134.523 1.00 25.52 585 ASN B C 1
ATOM 10347 O O . ASN B 1 585 ? 16.989 54.479 134.693 1.00 19.38 585 ASN B O 1
ATOM 10352 N N . ILE B 1 586 ? 17.646 52.431 135.451 1.00 22.03 586 ILE B N 1
ATOM 10353 C CA . ILE B 1 586 ? 18.143 52.946 136.744 1.00 19.00 586 ILE B CA 1
ATOM 10354 C C . ILE B 1 586 ? 19.642 53.164 136.732 1.00 18.77 586 ILE B C 1
ATOM 10355 O O . ILE B 1 586 ? 20.177 53.745 137.691 1.00 21.00 586 ILE B O 1
ATOM 10360 N N . MET B 1 587 ? 20.331 52.762 135.656 1.00 21.56 587 MET B N 1
ATOM 10361 C CA . MET B 1 587 ? 21.781 52.864 135.524 1.00 22.27 587 MET B CA 1
ATOM 10362 C C . MET B 1 587 ? 22.440 52.325 136.798 1.00 18.87 587 MET B C 1
ATOM 10363 O O . MET B 1 587 ? 22.288 51.145 137.091 1.00 19.76 587 MET B O 1
ATOM 10368 N N . LEU B 1 588 ? 23.152 53.133 137.579 1.00 17.34 588 LEU B N 1
ATOM 10369 C CA . LEU B 1 588 ? 23.853 52.637 138.772 1.00 18.26 588 LEU B CA 1
ATOM 10370 C C . LEU B 1 588 ? 23.526 53.581 139.931 1.00 21.39 588 LEU B C 1
ATOM 10371 O O . LEU B 1 588 ? 24.295 54.511 140.218 1.00 20.80 588 LEU B O 1
ATOM 10376 N N . PRO B 1 589 ? 22.369 53.402 140.575 1.00 21.07 589 PRO B N 1
ATOM 10377 C CA . PRO B 1 589 ? 21.855 54.402 141.519 1.00 18.59 589 PRO B CA 1
ATOM 10378 C C . PRO B 1 589 ? 22.393 54.296 142.940 1.00 20.34 589 PRO B C 1
ATOM 10379 O O . PRO B 1 589 ? 22.049 55.156 143.755 1.00 19.47 589 PRO B O 1
ATOM 10383 N N . GLY B 1 590 ? 23.242 53.284 143.250 1.00 19.81 590 GLY B N 1
ATOM 10384 C CA . GLY B 1 590 ? 23.911 53.207 144.539 1.00 22.04 590 GLY B CA 1
ATOM 10385 C C . GLY B 1 590 ? 23.050 52.622 145.649 1.00 23.60 590 GLY B C 1
ATOM 10386 O O . GLY B 1 590 ? 21.944 52.122 145.426 1.00 23.30 590 GLY B O 1
ATOM 10387 N N . ASN B 1 591 ? 23.580 52.724 146.887 1.00 22.80 591 ASN B N 1
ATOM 10388 C CA . ASN B 1 591 ? 22.995 52.065 148.063 1.00 23.71 591 ASN B CA 1
ATOM 10389 C C . ASN B 1 591 ? 21.516 52.400 148.306 1.00 26.41 591 ASN B C 1
ATOM 10390 O O . ASN B 1 591 ? 20.799 51.624 148.958 1.00 23.78 591 ASN B O 1
ATOM 10395 N N . HIS B 1 592 ? 21.057 53.570 147.859 1.00 20.35 592 HIS B N 1
ATOM 10396 C CA . HIS B 1 592 ? 19.687 54.004 148.095 1.00 24.79 592 HIS B CA 1
ATOM 10397 C C . HIS B 1 592 ? 18.828 53.902 146.844 1.00 27.00 592 HIS B C 1
ATOM 10398 O O . HIS B 1 592 ? 17.668 54.366 146.839 1.00 23.67 592 HIS B O 1
ATOM 10405 N N . GLY B 1 593 ? 19.345 53.215 145.816 1.00 24.30 593 GLY B N 1
ATOM 10406 C CA . GLY B 1 593 ? 18.602 53.053 144.571 1.00 21.89 593 GLY B CA 1
ATOM 10407 C C . GLY B 1 593 ? 17.457 52.060 144.645 1.00 25.38 593 GLY B C 1
ATOM 10408 O O . GLY B 1 593 ? 16.434 52.242 143.970 1.00 22.77 593 GLY B O 1
ATOM 10409 N N . GLY B 1 594 ? 17.605 50.996 145.437 1.00 23.96 594 GLY B N 1
ATOM 10410 C CA . GLY B 1 594 ? 16.459 50.125 145.704 1.00 21.74 594 GLY B CA 1
ATOM 10411 C C . GLY B 1 594 ? 15.312 50.880 146.358 1.00 22.77 594 GLY B C 1
ATOM 10412 O O . GLY B 1 594 ? 14.164 50.800 145.915 1.00 23.50 594 GLY B O 1
ATOM 10413 N N . GLU B 1 595 ? 15.608 51.596 147.443 1.00 20.82 595 GLU B N 1
ATOM 10414 C CA . GLU B 1 595 ? 14.627 52.449 148.113 1.00 22.48 595 GLU B CA 1
ATOM 10415 C C . GLU B 1 595 ? 13.969 53.410 147.134 1.00 27.43 595 GLU B C 1
ATOM 10416 O O . GLU B 1 595 ? 12.743 53.571 147.121 1.00 25.63 595 GLU B O 1
ATOM 10422 N N . ALA B 1 596 ? 14.782 54.076 146.326 1.00 23.02 596 ALA B N 1
ATOM 10423 C CA . ALA B 1 596 ? 14.266 55.048 145.370 1.00 26.24 596 ALA B CA 1
ATOM 10424 C C . ALA B 1 596 ? 13.348 54.389 144.336 1.00 24.85 596 ALA B C 1
ATOM 10425 O O . ALA B 1 596 ? 12.247 54.891 144.049 1.00 23.66 596 ALA B O 1
ATOM 10427 N N . LEU B 1 597 ? 13.785 53.258 143.772 1.00 24.00 597 LEU B N 1
ATOM 10428 C CA . LEU B 1 597 ? 13.007 52.586 142.727 1.00 22.92 597 LEU B CA 1
ATOM 10429 C C . LEU B 1 597 ? 11.655 52.121 143.266 1.00 23.82 597 LEU B C 1
ATOM 10430 O O . LEU B 1 597 ? 10.637 52.254 142.582 1.00 25.48 597 LEU B O 1
ATOM 10435 N N . ALA B 1 598 ? 11.620 51.594 144.505 1.00 22.50 598 ALA B N 1
ATOM 10436 C CA . ALA B 1 598 ? 10.350 51.175 145.098 1.00 24.71 598 ALA B CA 1
ATOM 10437 C C . ALA B 1 598 ? 9.402 52.358 145.241 1.00 28.82 598 ALA B C 1
ATOM 10438 O O . ALA B 1 598 ? 8.203 52.237 144.958 1.00 26.84 598 ALA B O 1
ATOM 10440 N N . ARG B 1 599 ? 9.924 53.520 145.645 1.00 27.55 599 ARG B N 1
ATOM 10441 C CA . ARG B 1 599 ? 9.065 54.704 145.762 1.00 23.12 599 ARG B CA 1
ATOM 10442 C C . ARG B 1 599 ? 8.487 55.116 144.405 1.00 22.70 599 ARG B C 1
ATOM 10443 O O . ARG B 1 599 ? 7.299 55.442 144.310 1.00 26.02 599 ARG B O 1
ATOM 10451 N N . LEU B 1 600 ? 9.300 55.047 143.340 1.00 22.75 600 LEU B N 1
ATOM 10452 C CA . LEU B 1 600 ? 8.833 55.376 141.991 1.00 21.69 600 LEU B CA 1
ATOM 10453 C C . LEU B 1 600 ? 7.824 54.348 141.481 1.00 24.19 600 LEU B C 1
ATOM 10454 O O . LEU B 1 600 ? 6.746 54.711 140.990 1.00 25.05 600 LEU B O 1
ATOM 10459 N N . LEU B 1 601 ? 8.145 53.057 141.606 1.00 22.01 601 LEU B N 1
ATOM 10460 C CA . LEU B 1 601 ? 7.213 52.022 141.156 1.00 23.03 601 LEU B CA 1
ATOM 10461 C C . LEU B 1 601 ? 5.883 52.076 141.913 1.00 28.58 601 LEU B C 1
ATOM 10462 O O . LEU B 1 601 ? 4.834 51.708 141.362 1.00 29.49 601 LEU B O 1
ATOM 10467 N N . ALA B 1 602 ? 5.900 52.543 143.161 1.00 26.05 602 ALA B N 1
ATOM 10468 C CA . ALA B 1 602 ? 4.674 52.694 143.942 1.00 23.10 602 ALA B CA 1
ATOM 10469 C C . ALA B 1 602 ? 3.926 53.988 143.633 1.00 25.89 602 ALA B C 1
ATOM 10470 O O . ALA B 1 602 ? 2.758 54.130 144.022 1.00 30.16 602 ALA B O 1
ATOM 10472 N N . GLY B 1 603 ? 4.572 54.949 142.994 1.00 29.32 603 GLY B N 1
ATOM 10473 C CA . GLY B 1 603 ? 3.945 56.231 142.768 1.00 31.00 603 GLY B CA 1
ATOM 10474 C C . GLY B 1 603 ? 4.087 57.233 143.891 1.00 34.84 603 GLY B C 1
ATOM 10475 O O . GLY B 1 603 ? 3.499 58.320 143.791 1.00 25.24 603 GLY B O 1
ATOM 10476 N N . ASP B 1 604 ? 4.841 56.902 144.956 1.00 28.77 604 ASP B N 1
ATOM 10477 C CA . ASP B 1 604 ? 5.191 57.882 145.988 1.00 28.99 604 ASP B CA 1
ATOM 10478 C C . ASP B 1 604 ? 5.996 59.040 145.423 1.00 26.70 604 ASP B C 1
ATOM 10479 O O . ASP B 1 604 ? 5.905 60.169 145.913 1.00 29.46 604 ASP B O 1
ATOM 10484 N N . ALA B 1 605 ? 6.831 58.767 144.436 1.00 24.19 605 ALA B N 1
ATOM 10485 C CA . ALA B 1 605 ? 7.616 59.771 143.752 1.00 28.60 605 ALA B CA 1
ATOM 10486 C C . ALA B 1 605 ? 7.187 59.729 142.291 1.00 29.84 605 ALA B C 1
ATOM 10487 O O . ALA B 1 605 ? 6.539 58.773 141.864 1.00 27.46 605 ALA B O 1
ATOM 10489 N N . ASN B 1 606 ? 7.493 60.781 141.533 1.00 22.94 606 ASN B N 1
ATOM 10490 C CA . ASN B 1 606 ? 7.169 60.821 140.109 1.00 24.35 606 ASN B CA 1
ATOM 10491 C C . ASN B 1 606 ? 8.465 60.808 139.313 1.00 22.62 606 ASN B C 1
ATOM 10492 O O . ASN B 1 606 ? 9.409 61.532 139.656 1.00 25.73 606 ASN B O 1
ATOM 10497 N N . PHE B 1 607 ? 8.516 59.974 138.276 1.00 24.06 607 PHE B N 1
ATOM 10498 C CA . PHE B 1 607 ? 9.700 59.916 137.408 1.00 23.22 607 PHE B CA 1
ATOM 10499 C C . PHE B 1 607 ? 9.998 61.281 136.812 1.00 21.64 607 PHE B C 1
ATOM 10500 O O . PHE B 1 607 ? 9.098 61.950 136.292 1.00 26.35 607 PHE B O 1
ATOM 10508 N N . SER B 1 608 ? 11.273 61.688 136.848 1.00 21.91 608 SER B N 1
ATOM 10509 C CA . SER B 1 608 ? 11.662 62.889 136.116 1.00 20.39 608 SER B CA 1
ATOM 10510 C C . SER B 1 608 ? 13.001 62.755 135.400 1.00 19.97 608 SER B C 1
ATOM 10511 O O . SER B 1 608 ? 13.445 63.735 134.796 1.00 23.94 608 SER B O 1
ATOM 10514 N N . GLY B 1 609 ? 13.685 61.609 135.504 1.00 21.31 609 GLY B N 1
ATOM 10515 C CA . GLY B 1 609 ? 14.993 61.479 134.894 1.00 21.62 609 GLY B CA 1
ATOM 10516 C C . GLY B 1 609 ? 14.888 61.465 133.383 1.00 24.60 609 GLY B C 1
ATOM 10517 O O . GLY B 1 609 ? 13.839 61.164 132.813 1.00 21.96 609 GLY B O 1
ATOM 10518 N N . ARG B 1 610 ? 15.992 61.837 132.731 1.00 24.62 610 ARG B N 1
ATOM 10519 C CA . ARG B 1 610 ? 16.065 61.900 131.279 1.00 20.71 610 ARG B CA 1
ATOM 10520 C C . ARG B 1 610 ? 17.419 61.339 130.883 1.00 22.45 610 ARG B C 1
ATOM 10521 O O . ARG B 1 610 ? 18.412 61.634 131.543 1.00 20.60 610 ARG B O 1
ATOM 10529 N N . LEU B 1 611 ? 17.456 60.554 129.809 1.00 24.87 611 LEU B N 1
ATOM 10530 C CA . LEU B 1 611 ? 18.690 59.879 129.398 1.00 22.11 611 LEU B CA 1
ATOM 10531 C C . LEU B 1 611 ? 19.782 60.892 129.061 1.00 19.89 611 LEU B C 1
ATOM 10532 O O . LEU B 1 611 ? 19.556 61.781 128.224 1.00 21.99 611 LEU B O 1
ATOM 10537 N N . PRO B 1 612 ? 20.968 60.779 129.658 1.00 18.50 612 PRO B N 1
ATOM 10538 C CA . PRO B 1 612 ? 22.053 61.732 129.357 1.00 20.23 612 PRO B CA 1
ATOM 10539 C C . PRO B 1 612 ? 23.009 61.202 128.298 1.00 20.41 612 PRO B C 1
ATOM 10540 O O . PRO B 1 612 ? 24.168 61.626 128.222 1.00 22.28 612 PRO B O 1
ATOM 10544 N N . PHE B 1 613 ? 22.525 60.243 127.512 1.00 19.59 613 PHE B N 1
ATOM 10545 C CA . PHE B 1 613 ? 23.263 59.650 126.407 1.00 21.66 613 PHE B CA 1
ATOM 10546 C C . PHE B 1 613 ? 22.256 59.036 125.447 1.00 20.68 613 PHE B C 1
ATOM 10547 O O . PHE B 1 613 ? 21.060 58.906 125.751 1.00 19.25 613 PHE B O 1
ATOM 10555 N N . THR B 1 614 ? 22.778 58.622 124.289 1.00 17.93 614 THR B N 1
ATOM 10556 C CA . THR B 1 614 ? 22.019 57.901 123.272 1.00 20.23 614 THR B CA 1
ATOM 10557 C C . THR B 1 614 ? 22.074 56.420 123.608 1.00 21.53 614 THR B C 1
ATOM 10558 O O . THR B 1 614 ? 23.155 55.875 123.797 1.00 21.16 614 THR B O 1
ATOM 10562 N N . TYR B 1 615 ? 20.905 55.765 123.673 1.00 16.76 615 TYR B N 1
ATOM 10563 C CA . TYR B 1 615 ? 20.859 54.326 123.893 1.00 22.07 615 TYR B CA 1
ATOM 10564 C C . TYR B 1 615 ? 20.826 53.646 122.526 1.00 25.41 615 TYR B C 1
ATOM 10565 O O . TYR B 1 615 ? 19.816 53.771 121.805 1.00 23.07 615 TYR B O 1
ATOM 10574 N N . PRO B 1 616 ? 21.878 52.936 122.122 1.00 22.30 616 PRO B N 1
ATOM 10575 C CA . PRO B 1 616 ? 21.924 52.402 120.752 1.00 22.28 616 PRO B CA 1
ATOM 10576 C C . PRO B 1 616 ? 21.078 51.147 120.632 1.00 24.34 616 PRO B C 1
A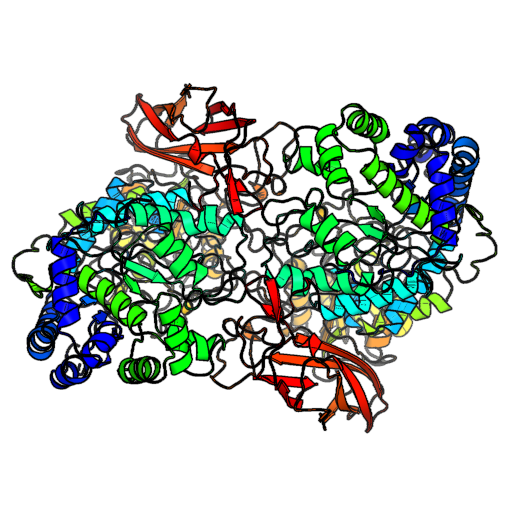TOM 10577 O O . PRO B 1 616 ? 20.787 50.442 121.606 1.00 19.56 616 PRO B O 1
ATOM 10581 N N . ARG B 1 617 ? 20.731 50.853 119.386 1.00 22.17 617 ARG B N 1
ATOM 10582 C CA . ARG B 1 617 ? 19.976 49.672 119.025 1.00 17.71 617 ARG B CA 1
ATOM 10583 C C . ARG B 1 617 ? 20.868 48.540 118.539 1.00 21.00 617 ARG B C 1
ATOM 10584 O O . ARG B 1 617 ? 20.576 47.384 118.810 1.00 22.36 617 ARG B O 1
ATOM 10592 N N . PHE B 1 618 ? 21.923 48.853 117.781 1.00 19.60 618 PHE B N 1
ATOM 10593 C CA . PHE B 1 618 ? 22.705 47.860 117.060 1.00 18.71 618 PHE B CA 1
ATOM 10594 C C . PHE B 1 618 ? 24.199 48.033 117.347 1.00 21.18 618 PHE B C 1
ATOM 10595 O O . PHE B 1 618 ? 24.713 49.152 117.445 1.00 19.68 618 PHE B O 1
ATOM 10603 N N . ALA B 1 619 ? 24.902 46.902 117.383 1.00 20.33 619 ALA B N 1
ATOM 10604 C CA . ALA B 1 619 ? 26.314 46.900 117.759 1.00 22.47 619 ALA B CA 1
ATOM 10605 C C . ALA B 1 619 ? 27.184 47.685 116.776 1.00 24.91 619 ALA B C 1
ATOM 10606 O O . ALA B 1 619 ? 28.181 48.278 117.182 1.00 19.35 619 ALA B O 1
ATOM 10608 N N . ASN B 1 620 ? 26.847 47.707 115.478 1.00 19.71 620 ASN B N 1
ATOM 10609 C CA . ASN B 1 620 ? 27.699 48.412 114.526 1.00 20.77 620 ASN B CA 1
ATOM 10610 C C . ASN B 1 620 ? 26.996 49.623 113.898 1.00 24.65 620 ASN B C 1
ATOM 10611 O O . ASN B 1 620 ? 27.292 50.007 112.766 1.00 25.97 620 ASN B O 1
ATOM 10616 N N . ALA B 1 621 ? 26.074 50.247 114.630 1.00 23.56 621 ALA B N 1
ATOM 10617 C CA . ALA B 1 621 ? 25.495 51.516 114.203 1.00 28.21 621 ALA B CA 1
ATOM 10618 C C . ALA B 1 621 ? 25.422 52.420 115.427 1.00 27.32 621 ALA B C 1
ATOM 10619 O O . ALA B 1 621 ? 24.373 52.805 115.912 1.00 22.06 621 ALA B O 1
ATOM 10621 N N . LEU B 1 622 ? 26.579 52.754 115.975 1.00 23.50 622 LEU B N 1
ATOM 10622 C CA . LEU B 1 622 ? 26.632 53.585 117.162 1.00 23.44 622 LEU B CA 1
ATOM 10623 C C . LEU B 1 622 ? 26.677 55.048 116.752 1.00 25.07 622 LEU B C 1
ATOM 10624 O O . LEU B 1 622 ? 27.430 55.431 115.849 1.00 27.79 622 LEU B O 1
ATOM 10629 N N . THR B 1 623 ? 25.910 55.864 117.466 1.00 27.77 623 THR B N 1
ATOM 10630 C CA . THR B 1 623 ? 25.794 57.286 117.186 1.00 30.32 623 THR B CA 1
ATOM 10631 C C . THR B 1 623 ? 25.593 58.041 118.502 1.00 32.78 623 THR B C 1
ATOM 10632 O O . THR B 1 623 ? 25.257 57.442 119.521 1.00 29.13 623 THR B O 1
ATOM 10636 N N . THR B 1 624 ? 25.875 59.346 118.496 1.00 25.19 624 THR B N 1
ATOM 10637 C CA . THR B 1 624 ? 25.494 60.255 119.577 1.00 22.72 624 THR B CA 1
ATOM 10638 C C . THR B 1 624 ? 24.398 61.186 119.068 1.00 23.20 624 THR B C 1
ATOM 10639 O O . THR B 1 624 ? 24.070 61.176 117.889 1.00 28.05 624 THR B O 1
ATOM 10643 N N . TYR B 1 625 ? 23.846 62.019 119.952 1.00 22.06 625 TYR B N 1
ATOM 10644 C CA . TYR B 1 625 ? 22.697 62.825 119.526 1.00 23.81 625 TYR B CA 1
ATOM 10645 C C . TYR B 1 625 ? 23.151 64.015 118.688 1.00 23.58 625 TYR B C 1
ATOM 10646 O O . TYR B 1 625 ? 22.382 64.523 117.839 1.00 20.59 625 TYR B O 1
ATOM 10655 N N . ASP B 1 626 ? 24.394 64.464 118.910 1.00 19.74 626 ASP B N 1
ATOM 10656 C CA . ASP B 1 626 ? 24.909 65.667 118.251 1.00 19.89 626 ASP B CA 1
ATOM 10657 C C . ASP B 1 626 ? 25.681 65.281 116.987 1.00 22.30 626 ASP B C 1
ATOM 10658 O O . ASP B 1 626 ? 26.863 65.575 116.837 1.00 23.73 626 ASP B O 1
ATOM 10663 N N . TYR B 1 627 ? 24.963 64.629 116.062 1.00 20.96 627 TYR B N 1
ATOM 10664 C CA . TYR B 1 627 ? 25.564 64.065 114.861 1.00 22.13 627 TYR B CA 1
ATOM 10665 C C . TYR B 1 627 ? 25.425 65.044 113.697 1.00 21.10 627 TYR B C 1
ATOM 10666 O O . TYR B 1 627 ? 24.859 66.128 113.834 1.00 20.90 627 TYR B O 1
ATOM 10675 N N . LYS B 1 628 ? 25.980 64.667 112.517 1.00 19.18 628 LYS B N 1
ATOM 10676 C CA . LYS B 1 628 ? 25.950 65.617 111.401 1.00 19.75 628 LYS B CA 1
ATOM 10677 C C . LYS B 1 628 ? 24.763 65.342 110.491 1.00 23.19 628 LYS B C 1
ATOM 10678 O O . LYS B 1 628 ? 24.314 64.200 110.401 1.00 20.91 628 LYS B O 1
ATOM 10684 N N . PRO B 1 629 ? 24.274 66.360 109.748 1.00 20.77 629 PRO B N 1
ATOM 10685 C CA . PRO B 1 629 ? 23.079 66.165 108.899 1.00 21.36 629 PRO B CA 1
ATOM 10686 C C . PRO B 1 629 ? 23.185 64.991 107.935 1.00 23.30 629 PRO B C 1
ATOM 10687 O O . PRO B 1 629 ? 22.190 64.298 107.713 1.00 24.83 629 PRO B O 1
ATOM 10691 N N . MET B 1 630 ? 24.367 64.757 107.343 1.00 24.68 630 MET B N 1
ATOM 10692 C CA . MET B 1 630 ? 24.551 63.660 106.394 1.00 23.20 630 MET B CA 1
ATOM 10693 C C . MET B 1 630 ? 24.219 62.300 106.997 1.00 22.10 630 MET B C 1
ATOM 10694 O O . MET B 1 630 ? 24.003 61.336 106.250 1.00 25.71 630 MET B O 1
ATOM 10699 N N . GLU B 1 631 ? 24.234 62.191 108.317 1.00 22.57 631 GLU B N 1
ATOM 10700 C CA . GLU B 1 631 ? 23.934 60.936 108.991 1.00 24.30 631 GLU B CA 1
ATOM 10701 C C . GLU B 1 631 ? 22.441 60.715 109.155 1.00 27.48 631 GLU B C 1
ATOM 10702 O O . GLU B 1 631 ? 22.048 59.617 109.552 1.00 32.01 631 GLU B O 1
ATOM 10708 N N . SER B 1 632 ? 21.621 61.724 108.861 1.00 27.68 632 SER B N 1
ATOM 10709 C CA . SER B 1 632 ? 20.166 61.611 109.005 1.00 34.76 632 SER B CA 1
ATOM 10710 C C . SER B 1 632 ? 19.562 60.876 107.819 1.00 43.00 632 SER B C 1
ATOM 10711 O O . SER B 1 632 ? 20.071 60.936 106.701 1.00 44.46 632 SER B O 1
ATOM 10714 N N . VAL B 1 633 ? 18.436 60.209 108.062 1.00 69.79 633 VAL B N 1
ATOM 10715 C CA . VAL B 1 633 ? 17.703 59.512 107.009 1.00 74.91 633 VAL B CA 1
ATOM 10716 C C . VAL B 1 633 ? 16.480 60.344 106.636 1.00 69.16 633 VAL B C 1
ATOM 10717 O O . VAL B 1 633 ? 15.665 60.692 107.504 1.00 72.24 633 VAL B O 1
ATOM 10721 N N . GLY B 1 634 ? 16.379 60.699 105.349 1.00 59.90 634 GLY B N 1
ATOM 10722 C CA . GLY B 1 634 ? 15.158 61.239 104.777 1.00 60.43 634 GLY B CA 1
ATOM 10723 C C . GLY B 1 634 ? 15.011 62.749 104.789 1.00 60.85 634 GLY B C 1
ATOM 10724 O O . GLY B 1 634 ? 14.139 63.269 104.084 1.00 59.23 634 GLY B O 1
ATOM 10725 N N . THR B 1 635 ? 15.834 63.473 105.549 1.00 53.10 635 THR B N 1
ATOM 10726 C CA . THR B 1 635 ? 15.640 64.911 105.714 1.00 42.23 635 THR B CA 1
ATOM 10727 C C . THR B 1 635 ? 15.785 65.651 104.391 1.00 47.29 635 THR B C 1
ATOM 10728 O O . THR B 1 635 ? 16.766 65.468 103.665 1.00 43.24 635 THR B O 1
ATOM 10732 N N . MET B 1 636 ? 14.802 66.496 104.086 1.00 37.31 636 MET B N 1
ATOM 10733 C CA . MET B 1 636 ? 14.770 67.238 102.840 1.00 39.89 636 MET B CA 1
ATOM 10734 C C . MET B 1 636 ? 15.421 68.612 102.997 1.00 45.08 636 MET B C 1
ATOM 10735 O O . MET B 1 636 ? 15.506 69.168 104.094 1.00 37.74 636 MET B O 1
ATOM 10740 N N . GLU B 1 637 ? 15.876 69.155 101.865 1.00 51.36 637 GLU B N 1
ATOM 10741 C CA . GLU B 1 637 ? 16.445 70.500 101.805 1.00 53.52 637 GLU B CA 1
ATOM 10742 C C . GLU B 1 637 ? 15.564 71.515 102.527 1.00 49.71 637 GLU B C 1
ATOM 10743 O O . GLU B 1 637 ? 14.352 71.569 102.311 1.00 45.10 637 GLU B O 1
ATOM 10749 N N . GLY B 1 638 ? 16.175 72.338 103.374 1.00 41.83 638 GLY B N 1
ATOM 10750 C CA . GLY B 1 638 ? 15.409 73.356 104.068 1.00 37.03 638 GLY B CA 1
ATOM 10751 C C . GLY B 1 638 ? 14.632 72.878 105.283 1.00 39.53 638 GLY B C 1
ATOM 10752 O O . GLY B 1 638 ? 13.938 73.690 105.911 1.00 39.80 638 GLY B O 1
ATOM 10753 N N . ASN B 1 639 ? 14.693 71.593 105.617 1.00 39.15 639 ASN B N 1
ATOM 10754 C CA . ASN B 1 639 ? 14.098 71.087 106.847 1.00 34.39 639 ASN B CA 1
ATOM 10755 C C . ASN B 1 639 ? 15.192 70.727 107.845 1.00 31.70 639 ASN B C 1
ATOM 10756 O O . ASN B 1 639 ? 16.334 70.411 107.488 1.00 31.10 639 ASN B O 1
ATOM 10761 N N . TYR B 1 640 ? 14.808 70.712 109.115 1.00 28.28 640 TYR B N 1
ATOM 10762 C CA . TYR B 1 640 ? 15.759 70.497 110.197 1.00 25.81 640 TYR B CA 1
ATOM 10763 C C . TYR B 1 640 ? 15.242 69.469 111.195 1.00 29.43 640 TYR B C 1
ATOM 10764 O O . TYR B 1 640 ? 15.716 69.427 112.337 1.00 29.92 640 TYR B O 1
ATOM 10773 N N . ASN B 1 641 ? 14.289 68.637 110.755 1.00 29.02 641 ASN B N 1
ATOM 10774 C CA . ASN B 1 641 ? 13.672 67.575 111.544 1.00 33.20 641 ASN B CA 1
ATOM 10775 C C . ASN B 1 641 ? 14.395 66.252 111.281 1.00 35.83 641 ASN B C 1
ATOM 10776 O O . ASN B 1 641 ? 13.861 65.314 110.692 1.00 39.72 641 ASN B O 1
ATOM 10781 N N . TYR B 1 642 ? 15.633 66.178 111.754 1.00 30.55 642 TYR B N 1
ATOM 10782 C CA . TYR B 1 642 ? 16.464 65.021 111.447 1.00 33.07 642 TYR B CA 1
ATOM 10783 C C . TYR B 1 642 ? 15.928 63.774 112.142 1.00 41.16 642 TYR B C 1
ATOM 10784 O O . TYR B 1 642 ? 15.235 63.854 113.153 1.00 37.35 642 TYR B O 1
ATOM 10793 N N . ASP B 1 643 ? 16.261 62.612 111.583 1.00 41.52 643 ASP B N 1
ATOM 10794 C CA . ASP B 1 643 ? 15.679 61.343 111.999 1.00 48.22 643 ASP B CA 1
ATOM 10795 C C . ASP B 1 643 ? 16.778 60.294 112.125 1.00 49.47 643 ASP B C 1
ATOM 10796 O O . ASP B 1 643 ? 17.412 59.930 111.130 1.00 41.83 643 ASP B O 1
ATOM 10801 N N . ALA B 1 644 ? 17.004 59.817 113.352 1.00 45.02 644 ALA B N 1
ATOM 10802 C CA . ALA B 1 644 ? 17.912 58.705 113.625 1.00 39.81 644 ALA B CA 1
ATOM 10803 C C . ALA B 1 644 ? 17.188 57.555 114.324 1.00 47.04 644 ALA B C 1
ATOM 10804 O O . ALA B 1 644 ? 17.825 56.751 115.013 1.00 41.30 644 ALA B O 1
ATOM 10806 N N . GLN B 1 645 ? 15.862 57.465 114.162 1.00 52.81 645 GLN B N 1
ATOM 10807 C CA . GLN B 1 645 ? 15.066 56.552 114.983 1.00 60.76 645 GLN B CA 1
ATOM 10808 C C . GLN B 1 645 ? 15.325 55.096 114.634 1.00 52.07 645 GLN B C 1
ATOM 10809 O O . GLN B 1 645 ? 15.223 54.219 115.506 1.00 50.27 645 GLN B O 1
ATOM 10815 N N . VAL B 1 646 ? 15.657 54.813 113.375 1.00 43.29 646 VAL B N 1
ATOM 10816 C CA . VAL B 1 646 ? 15.985 53.444 113.005 1.00 48.59 646 VAL B CA 1
ATOM 10817 C C . VAL B 1 646 ? 17.272 52.971 113.685 1.00 50.54 646 VAL B C 1
ATOM 10818 O O . VAL B 1 646 ? 17.513 51.763 113.771 1.00 39.47 646 VAL B O 1
ATOM 10822 N N . TYR B 1 647 ? 18.096 53.881 114.197 1.00 45.96 647 TYR B N 1
ATOM 10823 C CA . TYR B 1 647 ? 19.369 53.503 114.820 1.00 38.07 647 TYR B CA 1
ATOM 10824 C C . TYR B 1 647 ? 19.399 53.672 116.340 1.00 45.95 647 TYR B C 1
ATOM 10825 O O . TYR B 1 647 ? 20.331 53.184 116.992 1.00 38.73 647 TYR B O 1
ATOM 10834 N N . VAL B 1 648 ? 18.433 54.364 116.918 1.00 28.14 648 VAL B N 1
ATOM 10835 C CA . VAL B 1 648 ? 18.468 54.789 118.316 1.00 24.88 648 VAL B CA 1
ATOM 10836 C C . VAL B 1 648 ? 17.376 54.000 119.024 1.00 29.71 648 VAL B C 1
ATOM 10837 O O . VAL B 1 648 ? 16.221 54.007 118.574 1.00 27.48 648 VAL B O 1
ATOM 10841 N N . GLN B 1 649 ? 17.736 53.252 120.074 1.00 22.66 649 GLN B N 1
ATOM 10842 C CA . GLN B 1 649 ? 16.698 52.618 120.894 1.00 26.99 649 GLN B CA 1
ATOM 10843 C C . GLN B 1 649 ? 15.887 53.678 121.638 1.00 24.60 649 GLN B C 1
ATOM 10844 O O . GLN B 1 649 ? 14.648 53.655 121.647 1.00 23.01 649 GLN B O 1
ATOM 10850 N N . TRP B 1 650 ? 16.584 54.591 122.317 1.00 21.31 650 TRP B N 1
ATOM 10851 C CA . TRP B 1 650 ? 15.981 55.750 122.977 1.00 21.26 650 TRP B CA 1
ATOM 10852 C C . TRP B 1 650 ? 16.989 56.877 122.830 1.00 23.04 650 TRP B C 1
ATOM 10853 O O . TRP B 1 650 ? 18.191 56.653 123.032 1.00 24.70 650 TRP B O 1
ATOM 10864 N N . PRO B 1 651 ? 16.543 58.082 122.525 1.00 23.64 651 PRO B N 1
ATOM 10865 C CA . PRO B 1 651 ? 17.484 59.179 122.304 1.00 21.56 651 PRO B CA 1
ATOM 10866 C C . PRO B 1 651 ? 17.913 59.871 123.594 1.00 24.33 651 PRO B C 1
ATOM 10867 O O . PRO B 1 651 ? 17.325 59.721 124.681 1.00 21.87 651 PRO B O 1
ATOM 10871 N N . PHE B 1 652 ? 18.992 60.627 123.455 1.00 19.26 652 PHE B N 1
ATOM 10872 C CA . PHE B 1 652 ? 19.383 61.575 124.482 1.00 21.44 652 PHE B CA 1
ATOM 10873 C C . PHE B 1 652 ? 18.174 62.434 124.820 1.00 20.99 652 PHE B C 1
ATOM 10874 O O . PHE B 1 652 ? 17.426 62.854 123.928 1.00 22.07 652 PHE B O 1
ATOM 10882 N N . GLY B 1 653 ? 17.962 62.654 126.113 1.00 23.68 653 GLY B N 1
ATOM 10883 C CA . GLY B 1 653 ? 16.795 63.373 126.587 1.00 20.37 653 GLY B CA 1
ATOM 10884 C C . GLY B 1 653 ? 15.527 62.558 126.677 1.00 23.53 653 GLY B C 1
ATOM 10885 O O . GLY B 1 653 ? 14.497 63.105 127.079 1.00 24.93 653 GLY B O 1
ATOM 10886 N N . ALA B 1 654 ? 15.551 61.273 126.340 1.00 19.99 654 ALA B N 1
ATOM 10887 C CA . ALA B 1 654 ? 14.331 60.481 126.460 1.00 22.97 654 ALA B CA 1
ATOM 10888 C C . ALA B 1 654 ? 13.903 60.407 127.922 1.00 23.30 654 ALA B C 1
ATOM 10889 O O . ALA B 1 654 ? 14.724 60.507 128.829 1.00 24.17 654 ALA B O 1
ATOM 10891 N N . GLY B 1 655 ? 12.611 60.212 128.138 1.00 21.39 655 GLY B N 1
ATOM 10892 C CA . GLY B 1 655 ? 12.124 60.061 129.511 1.00 21.02 655 GLY B CA 1
ATOM 10893 C C . GLY B 1 655 ? 10.703 60.584 129.646 1.00 23.16 655 GLY B C 1
ATOM 10894 O O . GLY B 1 655 ? 10.373 61.640 129.096 1.00 25.18 655 GLY B O 1
ATOM 10895 N N . VAL B 1 656 ? 9.838 59.874 130.364 1.00 24.07 656 VAL B N 1
ATOM 10896 C CA . VAL B 1 656 ? 8.468 60.342 130.527 1.00 20.70 656 VAL B CA 1
ATOM 10897 C C . VAL B 1 656 ? 8.147 60.350 132.007 1.00 25.22 656 VAL B C 1
ATOM 10898 O O . VAL B 1 656 ? 8.853 59.753 132.820 1.00 20.42 656 VAL B O 1
ATOM 10902 N N . SER B 1 657 ? 7.050 61.032 132.341 1.00 25.08 657 SER B N 1
ATOM 10903 C CA . SER B 1 657 ? 6.596 61.173 133.713 1.00 24.80 657 SER B CA 1
ATOM 10904 C C . SER B 1 657 ? 5.259 60.454 133.878 1.00 27.90 657 SER B C 1
ATOM 10905 O O . SER B 1 657 ? 4.624 60.026 132.903 1.00 25.98 657 SER B O 1
ATOM 10908 N N . TYR B 1 658 ? 4.841 60.296 135.138 1.00 24.47 658 TYR B N 1
ATOM 10909 C CA . TYR B 1 658 ? 3.487 59.827 135.389 1.00 26.38 658 TYR B CA 1
ATOM 10910 C C . TYR B 1 658 ? 2.453 60.904 135.129 1.00 32.27 658 TYR B C 1
ATOM 10911 O O . TYR B 1 658 ? 1.264 60.593 135.133 1.00 32.81 658 TYR B O 1
ATOM 10920 N N . THR B 1 659 ? 2.866 62.158 135.011 1.00 26.59 659 THR B N 1
ATOM 10921 C CA . THR B 1 659 ? 1.982 63.223 134.600 1.00 27.24 659 THR B CA 1
ATOM 10922 C C . THR B 1 659 ? 2.419 63.695 133.220 1.00 29.10 659 THR B C 1
ATOM 10923 O O . THR B 1 659 ? 3.369 63.173 132.624 1.00 28.91 659 THR B O 1
ATOM 10927 N N . ASP B 1 660 ? 1.697 64.673 132.695 1.00 29.16 660 ASP B N 1
ATOM 10928 C CA . ASP B 1 660 ? 2.002 65.205 131.377 1.00 28.71 660 ASP B CA 1
ATOM 10929 C C . ASP B 1 660 ? 2.352 66.672 131.498 1.00 28.74 660 ASP B C 1
ATOM 10930 O O . ASP B 1 660 ? 1.727 67.398 132.272 1.00 29.27 660 ASP B O 1
ATOM 10935 N N . PHE B 1 661 ? 3.334 67.108 130.703 1.00 29.27 661 PHE B N 1
ATOM 10936 C CA . PHE B 1 661 ? 3.745 68.501 130.654 1.00 28.82 661 PHE B CA 1
ATOM 10937 C C . PHE B 1 661 ? 3.571 69.041 129.243 1.00 29.14 661 PHE B C 1
ATOM 10938 O O . PHE B 1 661 ? 4.004 68.406 128.274 1.00 31.92 661 PHE B O 1
ATOM 10946 N N . ALA B 1 662 ? 2.966 70.221 129.143 1.00 26.63 662 ALA B N 1
ATOM 10947 C CA . ALA B 1 662 ? 2.784 70.916 127.874 1.00 28.83 662 ALA B CA 1
ATOM 10948 C C . ALA B 1 662 ? 3.678 72.153 127.855 1.00 25.90 662 ALA B C 1
ATOM 10949 O O . ALA B 1 662 ? 3.650 72.963 128.789 1.00 30.16 662 ALA B O 1
ATOM 10951 N N . TYR B 1 663 ? 4.465 72.298 126.786 1.00 27.24 663 TYR B N 1
ATOM 10952 C CA . TYR B 1 663 ? 5.264 73.492 126.545 1.00 27.15 663 TYR B CA 1
ATOM 10953 C C . TYR B 1 663 ? 4.544 74.392 125.551 1.00 31.53 663 TYR B C 1
ATOM 10954 O O . TYR B 1 663 ? 3.981 73.903 124.568 1.00 29.95 663 TYR B O 1
ATOM 10963 N N . SER B 1 664 ? 4.604 75.705 125.773 1.00 25.75 664 SER B N 1
ATOM 10964 C CA . SER B 1 664 ? 3.968 76.640 124.847 1.00 25.88 664 SER B CA 1
ATOM 10965 C C . SER B 1 664 ? 4.709 77.962 124.879 1.00 29.28 664 SER B C 1
ATOM 10966 O O . SER B 1 664 ? 5.458 78.250 125.815 1.00 32.54 664 SER B O 1
ATOM 10969 N N . ASN B 1 665 ? 4.478 78.766 123.840 1.00 29.44 665 ASN B N 1
ATOM 10970 C CA . ASN B 1 665 ? 4.821 80.183 123.855 1.00 25.81 665 ASN B CA 1
ATOM 10971 C C . ASN B 1 665 ? 6.326 80.392 124.043 1.00 29.82 665 ASN B C 1
ATOM 10972 O O . ASN B 1 665 ? 6.773 81.163 124.895 1.00 26.30 665 ASN B O 1
ATOM 10977 N N . LEU B 1 666 ? 7.112 79.684 123.239 1.00 24.94 666 LEU B N 1
ATOM 10978 C CA . LEU B 1 666 ? 8.552 79.929 123.183 1.00 24.22 666 LEU B CA 1
ATOM 10979 C C . LEU B 1 666 ? 8.841 81.329 122.636 1.00 27.21 666 LEU B C 1
ATOM 10980 O O . LEU B 1 666 ? 8.414 81.678 121.532 1.00 29.14 666 LEU B O 1
ATOM 10985 N N . ARG B 1 667 ? 9.580 82.133 123.406 1.00 23.87 667 ARG B N 1
ATOM 10986 C CA . ARG B 1 667 ? 9.948 83.489 123.013 1.00 25.38 667 ARG B CA 1
ATOM 10987 C C . ARG B 1 667 ? 11.453 83.640 123.137 1.00 28.80 667 ARG B C 1
ATOM 10988 O O . ARG B 1 667 ? 12.067 83.058 124.043 1.00 26.36 667 ARG B O 1
ATOM 10996 N N . VAL B 1 668 ? 12.050 84.413 122.231 1.00 25.87 668 VAL B N 1
ATOM 10997 C CA . VAL B 1 668 ? 13.500 84.631 122.214 1.00 22.54 668 VAL B CA 1
ATOM 10998 C C . VAL B 1 668 ? 13.736 86.087 121.870 1.00 35.45 668 VAL B C 1
ATOM 10999 O O . VAL B 1 668 ? 13.256 86.566 120.835 1.00 33.49 668 VAL B O 1
ATOM 11003 N N . SER B 1 669 ? 14.483 86.794 122.711 1.00 29.01 669 SER B N 1
ATOM 11004 C CA . SER B 1 669 ? 14.817 88.171 122.376 1.00 29.79 669 SER B CA 1
ATOM 11005 C C . SER B 1 669 ? 16.256 88.443 122.789 1.00 35.17 669 SER B C 1
ATOM 11006 O O . SER B 1 669 ? 16.689 87.962 123.849 1.00 31.16 669 SER B O 1
ATOM 11009 N N . PRO B 1 670 ? 17.015 89.226 121.989 1.00 30.26 670 PRO B N 1
ATOM 11010 C CA . PRO B 1 670 ? 16.607 89.847 120.714 1.00 29.59 670 PRO B CA 1
ATOM 11011 C C . PRO B 1 670 ? 16.643 88.796 119.634 1.00 29.90 670 PRO B C 1
ATOM 11012 O O . PRO B 1 670 ? 17.540 87.945 119.638 1.00 32.47 670 PRO B O 1
ATOM 11016 N N . ALA B 1 671 ? 15.691 88.819 118.692 1.00 30.42 671 ALA B N 1
ATOM 11017 C CA . ALA B 1 671 ? 15.673 87.788 117.663 1.00 28.14 671 ALA B CA 1
ATOM 11018 C C . ALA B 1 671 ? 16.751 88.041 116.621 1.00 27.49 671 ALA B C 1
ATOM 11019 O O . ALA B 1 671 ? 17.221 87.096 115.987 1.00 31.03 671 ALA B O 1
ATOM 11021 N N . GLN B 1 672 ? 17.128 89.301 116.410 1.00 30.60 672 GLN B N 1
ATOM 11022 C CA . GLN B 1 672 ? 18.295 89.648 115.608 1.00 30.09 672 GLN B CA 1
ATOM 11023 C C . GLN B 1 672 ? 19.407 90.026 116.581 1.00 31.15 672 GLN B C 1
ATOM 11024 O O . GLN B 1 672 ? 19.227 90.942 117.390 1.00 29.33 672 GLN B O 1
ATOM 11030 N N . PHE B 1 673 ? 20.550 89.354 116.483 1.00 29.25 673 PHE B N 1
ATOM 11031 C CA . PHE B 1 673 ? 21.553 89.431 117.536 1.00 30.31 673 PHE B CA 1
ATOM 11032 C C . PHE B 1 673 ? 22.945 89.348 116.944 1.00 30.46 673 PHE B C 1
ATOM 11033 O O . PHE B 1 673 ? 23.132 88.868 115.825 1.00 29.27 673 PHE B O 1
ATOM 11041 N N . ALA B 1 674 ? 23.930 89.810 117.722 1.00 25.52 674 ALA B N 1
ATOM 11042 C CA . ALA B 1 674 ? 25.352 89.682 117.385 1.00 25.41 674 ALA B CA 1
ATOM 11043 C C . ALA B 1 674 ? 26.101 89.190 118.630 1.00 30.08 674 ALA B C 1
ATOM 11044 O O . ALA B 1 674 ? 25.492 88.947 119.672 1.00 27.23 674 ALA B O 1
ATOM 11046 N N . VAL B 1 675 ? 27.430 89.056 118.535 1.00 26.17 675 VAL B N 1
ATOM 11047 C CA . VAL B 1 675 ? 28.182 88.302 119.553 1.00 24.56 675 VAL B CA 1
ATOM 11048 C C . VAL B 1 675 ? 28.067 88.939 120.939 1.00 28.85 675 VAL B C 1
ATOM 11049 O O . VAL B 1 675 ? 28.100 88.229 121.955 1.00 32.16 675 VAL B O 1
ATOM 11053 N N . SER B 1 676 ? 27.907 90.262 121.023 1.00 33.06 676 SER B N 1
ATOM 11054 C CA . SER B 1 676 ? 27.880 90.866 122.355 1.00 30.25 676 SER B CA 1
ATOM 11055 C C . SER B 1 676 ? 26.534 90.713 123.063 1.00 38.59 676 SER B C 1
ATOM 11056 O O . SER B 1 676 ? 26.438 91.060 124.245 1.00 31.05 676 SER B O 1
ATOM 11059 N N . ASP B 1 677 ? 25.515 90.171 122.395 1.00 31.26 677 ASP B N 1
ATOM 11060 C CA . ASP B 1 677 ? 24.194 90.042 122.988 1.00 28.75 677 ASP B CA 1
ATOM 11061 C C . ASP B 1 677 ? 24.078 88.811 123.890 1.00 26.70 677 ASP B C 1
ATOM 11062 O O . ASP B 1 677 ? 24.767 87.809 123.727 1.00 26.57 677 ASP B O 1
ATOM 11067 N N . THR B 1 678 ? 23.138 88.881 124.824 1.00 27.66 678 THR B N 1
ATOM 11068 C CA . THR B 1 678 ? 22.649 87.707 125.529 1.00 28.63 678 THR B CA 1
ATOM 11069 C C . THR B 1 678 ? 21.189 87.506 125.141 1.00 25.20 678 THR B C 1
ATOM 11070 O O . THR B 1 678 ? 20.402 88.457 125.169 1.00 33.23 678 THR B O 1
ATOM 11074 N N . LEU B 1 679 ? 20.849 86.288 124.765 1.00 24.13 679 LEU B N 1
ATOM 11075 C CA . LEU B 1 679 ? 19.492 85.932 124.386 1.00 28.78 679 LEU B CA 1
ATOM 11076 C C . LEU B 1 679 ? 18.709 85.538 125.624 1.00 29.72 679 LEU B C 1
ATOM 11077 O O . LEU B 1 679 ? 19.186 84.752 126.448 1.00 32.37 679 LEU B O 1
ATOM 11082 N N . THR B 1 680 ? 17.522 86.097 125.759 1.00 27.83 680 THR B N 1
ATOM 11083 C CA . THR B 1 680 ? 16.613 85.746 126.837 1.00 27.35 680 THR B CA 1
ATOM 11084 C C . THR B 1 680 ? 15.570 84.835 126.222 1.00 32.10 680 THR B C 1
ATOM 11085 O O . THR B 1 680 ? 14.816 85.253 125.338 1.00 27.01 680 THR B O 1
ATOM 11089 N N . VAL B 1 681 ? 15.569 83.583 126.653 1.00 23.27 681 VAL B N 1
ATOM 11090 C CA . VAL B 1 681 ? 14.650 82.568 126.153 1.00 29.40 681 VAL B CA 1
ATOM 11091 C C . VAL B 1 681 ? 13.616 82.287 127.231 1.00 29.24 681 VAL B C 1
ATOM 11092 O O . VAL B 1 681 ? 13.966 82.080 128.402 1.00 30.49 681 VAL B O 1
ATOM 11096 N N . GLN B 1 682 ? 12.345 82.294 126.846 1.00 23.74 682 GLN B N 1
ATOM 11097 C CA . GLN B 1 682 ? 11.272 82.008 127.784 1.00 27.18 682 GLN B CA 1
ATOM 11098 C C . GLN B 1 682 ? 10.375 80.939 127.200 1.00 33.27 682 GLN B C 1
ATOM 11099 O O . GLN B 1 682 ? 9.982 81.034 126.036 1.00 27.59 682 GLN B O 1
ATOM 11105 N N . ILE B 1 683 ? 10.022 79.946 128.013 1.00 27.59 683 ILE B N 1
ATOM 11106 C CA . ILE B 1 683 ? 9.124 78.880 127.578 1.00 26.02 683 ILE B CA 1
ATOM 11107 C C . ILE B 1 683 ? 8.140 78.641 128.715 1.00 28.87 683 ILE B C 1
ATOM 11108 O O . ILE B 1 683 ? 8.514 78.699 129.894 1.00 27.52 683 ILE B O 1
ATOM 11113 N N . ASP B 1 684 ? 6.875 78.433 128.371 1.00 25.45 684 ASP B N 1
ATOM 11114 C CA . ASP B 1 684 ? 5.830 78.154 129.355 1.00 28.24 684 ASP B CA 1
ATOM 11115 C C . ASP B 1 684 ? 5.646 76.647 129.475 1.00 28.31 684 ASP B C 1
ATOM 11116 O O . ASP B 1 684 ? 5.523 75.953 128.467 1.00 26.26 684 ASP B O 1
ATOM 11121 N N . VAL B 1 685 ? 5.613 76.143 130.704 1.00 26.77 685 VAL B N 1
ATOM 11122 C CA . VAL B 1 685 ? 5.544 74.706 130.972 1.00 27.50 685 VAL B CA 1
ATOM 11123 C C . VAL B 1 685 ? 4.413 74.510 131.970 1.00 30.27 685 VAL B C 1
ATOM 11124 O O . VAL B 1 685 ? 4.413 75.153 133.026 1.00 30.25 685 VAL B O 1
ATOM 11128 N N . GLN B 1 686 ? 3.428 73.671 131.620 1.00 25.81 686 GLN B N 1
ATOM 11129 C CA . GLN B 1 686 ? 2.268 73.437 132.481 1.00 24.52 686 GLN B CA 1
ATOM 11130 C C . GLN B 1 686 ? 2.129 71.954 132.767 1.00 32.47 686 GLN B C 1
ATOM 11131 O O . GLN B 1 686 ? 2.209 71.131 131.851 1.00 26.17 686 GLN B O 1
ATOM 11137 N N . ASN B 1 687 ? 1.925 71.614 134.034 1.00 26.96 687 ASN B N 1
ATOM 11138 C CA . ASN B 1 687 ? 1.514 70.264 134.383 1.00 24.51 687 ASN B CA 1
ATOM 11139 C C . ASN B 1 687 ? 0.026 70.111 134.041 1.00 31.61 687 ASN B C 1
ATOM 11140 O O . ASN B 1 687 ? -0.837 70.656 134.729 1.00 32.30 687 ASN B O 1
ATOM 11145 N N . ILE B 1 688 ? -0.283 69.364 132.983 1.00 28.40 688 ILE B N 1
ATOM 11146 C CA . ILE B 1 688 ? -1.662 69.188 132.559 1.00 31.64 688 ILE B CA 1
ATOM 11147 C C . ILE B 1 688 ? -2.232 67.852 133.013 1.00 40.20 688 ILE B C 1
ATOM 11148 O O . ILE B 1 688 ? -3.324 67.476 132.577 1.00 33.98 688 ILE B O 1
ATOM 11153 N N . GLY B 1 689 ? -1.531 67.134 133.902 1.00 34.41 689 GLY B N 1
ATOM 11154 C CA . GLY B 1 689 ? -1.991 65.878 134.435 1.00 31.89 689 GLY B CA 1
ATOM 11155 C C . GLY B 1 689 ? -2.461 65.979 135.877 1.00 38.04 689 GLY B C 1
ATOM 11156 O O . GLY B 1 689 ? -2.775 67.059 136.394 1.00 34.04 689 GLY B O 1
ATOM 11157 N N . GLN B 1 690 ? -2.503 64.831 136.544 1.00 35.08 690 GLN B N 1
ATOM 11158 C CA . GLN B 1 690 ? -3.119 64.729 137.867 1.00 36.52 690 GLN B CA 1
ATOM 11159 C C . GLN B 1 690 ? -2.137 64.523 139.028 1.00 32.35 690 GLN B C 1
ATOM 11160 O O . GLN B 1 690 ? -2.572 64.466 140.194 1.00 32.77 690 GLN B O 1
ATOM 11166 N N . ARG B 1 691 ? -0.839 64.414 138.757 1.00 33.80 691 ARG B N 1
ATOM 11167 C CA . ARG B 1 691 ? 0.184 64.150 139.764 1.00 31.61 691 ARG B CA 1
ATOM 11168 C C . ARG B 1 691 ? 1.207 65.279 139.782 1.00 33.35 691 ARG B C 1
ATOM 11169 O O . ARG B 1 691 ? 1.615 65.768 138.721 1.00 29.48 691 ARG B O 1
ATOM 11177 N N . VAL B 1 692 ? 1.649 65.673 140.985 1.00 27.44 692 VAL B N 1
ATOM 11178 C CA . VAL B 1 692 ? 2.810 66.555 141.056 1.00 28.80 692 VAL B CA 1
ATOM 11179 C C . VAL B 1 692 ? 4.021 65.851 140.410 1.00 28.31 692 VAL B C 1
ATOM 11180 O O . VAL B 1 692 ? 4.134 64.624 140.432 1.00 28.22 692 VAL B O 1
ATOM 11184 N N . GLY B 1 693 ? 4.919 66.630 139.811 1.00 25.70 693 GLY B N 1
ATOM 11185 C CA . GLY B 1 693 ? 6.140 66.044 139.272 1.00 25.23 693 GLY B CA 1
ATOM 11186 C C . GLY B 1 693 ? 7.118 67.111 138.843 1.00 23.91 693 GLY B C 1
ATOM 11187 O O . GLY B 1 693 ? 6.748 68.279 138.641 1.00 30.06 693 GLY B O 1
ATOM 11188 N N . LYS B 1 694 ? 8.375 66.694 138.675 1.00 23.77 694 LYS B N 1
ATOM 11189 C CA . LYS B 1 694 ? 9.370 67.600 138.138 1.00 23.96 694 LYS B CA 1
ATOM 11190 C C . LYS B 1 694 ? 9.504 67.373 136.642 1.00 27.97 694 LYS B C 1
ATOM 11191 O O . LYS B 1 694 ? 9.237 66.282 136.125 1.00 26.93 694 LYS B O 1
ATOM 11197 N N . GLU B 1 695 ? 9.915 68.425 135.952 1.00 21.18 695 GLU B N 1
ATOM 11198 C CA . GLU B 1 695 ? 10.196 68.375 134.515 1.00 20.46 695 GLU B CA 1
ATOM 11199 C C . GLU B 1 695 ? 11.524 69.076 134.269 1.00 25.05 695 GLU B C 1
ATOM 11200 O O . GLU B 1 695 ? 11.672 70.246 134.634 1.00 27.64 695 GLU B O 1
ATOM 11206 N N . ALA B 1 696 ? 12.490 68.363 133.673 1.00 19.77 696 ALA B N 1
ATOM 11207 C CA . ALA B 1 696 ? 13.715 68.980 133.201 1.00 20.31 696 ALA B CA 1
ATOM 11208 C C . ALA B 1 696 ? 13.390 69.660 131.887 1.00 23.40 696 ALA B C 1
ATOM 11209 O O . ALA B 1 696 ? 12.714 69.074 131.038 1.00 26.59 696 ALA B O 1
ATOM 11211 N N . VAL B 1 697 ? 13.793 70.913 131.762 1.00 22.82 697 VAL B N 1
ATOM 11212 C CA . VAL B 1 697 ? 13.489 71.738 130.608 1.00 21.63 697 VAL B CA 1
ATOM 11213 C C . VAL B 1 697 ? 14.794 71.934 129.853 1.00 24.26 697 VAL B C 1
ATOM 11214 O O . VAL B 1 697 ? 15.675 72.664 130.324 1.00 23.05 697 VAL B O 1
ATOM 11218 N N . LEU B 1 698 ? 14.899 71.317 128.678 1.00 22.60 698 LEU B N 1
ATOM 11219 C CA . LEU B 1 698 ? 16.130 71.281 127.893 1.00 21.63 698 LEU B CA 1
ATOM 11220 C C . LEU B 1 698 ? 15.976 72.145 126.650 1.00 27.27 698 LEU B C 1
ATOM 11221 O O . LEU B 1 698 ? 15.004 71.994 125.900 1.00 23.79 698 LEU B O 1
ATOM 11226 N N . LEU B 1 699 ? 16.943 73.037 126.431 1.00 21.85 699 LEU B N 1
ATOM 11227 C CA . LEU B 1 699 ? 16.937 73.953 125.302 1.00 21.07 699 LEU B CA 1
ATOM 11228 C C . LEU B 1 699 ? 18.049 73.537 124.350 1.00 23.54 699 LEU B C 1
ATOM 11229 O O . LEU B 1 699 ? 19.207 73.467 124.765 1.00 21.35 699 LEU B O 1
ATOM 11234 N N . TYR B 1 700 ? 17.700 73.271 123.089 1.00 20.39 700 TYR B N 1
ATOM 11235 C CA . TYR B 1 700 ? 18.683 72.931 122.061 1.00 22.41 700 TYR B CA 1
ATOM 11236 C C . TYR B 1 700 ? 18.786 74.036 121.017 1.00 24.56 700 TYR B C 1
ATOM 11237 O O . TYR B 1 700 ? 17.894 74.876 120.868 1.00 22.49 700 TYR B O 1
ATOM 11246 N N . SER B 1 701 ? 19.873 74.000 120.249 1.00 21.53 701 SER B N 1
ATOM 11247 C CA . SER B 1 701 ? 20.020 74.887 119.094 1.00 25.35 701 SER B CA 1
ATOM 11248 C C . SER B 1 701 ? 20.440 74.076 117.874 1.00 22.95 701 SER B C 1
ATOM 11249 O O . SER B 1 701 ? 20.941 72.950 117.980 1.00 21.10 701 SER B O 1
ATOM 11252 N N . HIS B 1 702 ? 20.234 74.669 116.701 1.00 22.22 702 HIS B N 1
ATOM 11253 C CA . HIS B 1 702 ? 20.790 74.145 115.460 1.00 20.95 702 HIS B CA 1
ATOM 11254 C C . HIS B 1 702 ? 21.159 75.322 114.584 1.00 27.72 702 HIS B C 1
ATOM 11255 O O . HIS B 1 702 ? 20.328 76.213 114.367 1.00 23.42 702 HIS B O 1
ATOM 11262 N N . ASP B 1 703 ? 22.403 75.311 114.084 1.00 18.46 703 ASP B N 1
ATOM 11263 C CA . ASP B 1 703 ? 22.915 76.350 113.196 1.00 21.52 703 ASP B CA 1
ATOM 11264 C C . ASP B 1 703 ? 22.514 75.921 111.780 1.00 21.59 703 ASP B C 1
ATOM 11265 O O . ASP B 1 703 ? 22.875 74.821 111.356 1.00 24.64 703 ASP B O 1
ATOM 11270 N N . LEU B 1 704 ? 21.656 76.707 111.098 1.00 23.54 704 LEU B N 1
ATOM 11271 C CA . LEU B 1 704 ? 20.999 76.162 109.896 1.00 22.34 704 LEU B CA 1
ATOM 11272 C C . LEU B 1 704 ? 21.965 75.964 108.728 1.00 24.04 704 LEU B C 1
ATOM 11273 O O . LEU B 1 704 ? 21.729 75.102 107.869 1.00 23.53 704 LEU B O 1
ATOM 11278 N N . ALA B 1 705 ? 23.042 76.734 108.669 1.00 19.85 705 ALA B N 1
ATOM 11279 C CA . ALA B 1 705 ? 24.056 76.517 107.633 1.00 20.32 705 ALA B CA 1
ATOM 11280 C C . ALA B 1 705 ? 25.370 77.020 108.208 1.00 20.79 705 ALA B C 1
ATOM 11281 O O . ALA B 1 705 ? 25.354 78.018 108.929 1.00 21.15 705 ALA B O 1
ATOM 11283 N N . ALA B 1 706 ? 26.502 76.355 107.908 1.00 21.87 706 ALA B N 1
ATOM 11284 C CA . ALA B 1 706 ? 27.760 76.746 108.564 1.00 23.19 706 ALA B CA 1
ATOM 11285 C C . ALA B 1 706 ? 28.956 76.324 107.724 1.00 22.92 706 ALA B C 1
ATOM 11286 O O . ALA B 1 706 ? 28.852 75.431 106.888 1.00 22.67 706 ALA B O 1
ATOM 11288 N N . SER B 1 707 ? 30.113 76.958 107.968 1.00 26.35 707 SER B N 1
ATOM 11289 C CA . SER B 1 707 ? 31.277 76.601 107.151 1.00 29.13 707 SER B CA 1
ATOM 11290 C C . SER B 1 707 ? 31.814 75.213 107.494 1.00 25.16 707 SER B C 1
ATOM 11291 O O . SER B 1 707 ? 32.543 74.623 106.693 1.00 26.99 707 SER B O 1
ATOM 11294 N N . SER B 1 708 ? 31.513 74.702 108.680 1.00 24.62 708 SER B N 1
ATOM 11295 C CA . SER B 1 708 ? 31.675 73.291 109.003 1.00 23.43 708 SER B CA 1
ATOM 11296 C C . SER B 1 708 ? 30.277 72.713 109.137 1.00 23.78 708 SER B C 1
ATOM 11297 O O . SER B 1 708 ? 29.412 73.345 109.745 1.00 25.22 708 SER B O 1
ATOM 11300 N N . THR B 1 709 ? 30.028 71.539 108.574 1.00 22.49 709 THR B N 1
ATOM 11301 C CA . THR B 1 709 ? 28.631 71.072 108.580 1.00 22.95 709 THR B CA 1
ATOM 11302 C C . THR B 1 709 ? 28.094 71.022 110.024 1.00 23.91 709 THR B C 1
ATOM 11303 O O . THR B 1 709 ? 28.791 70.539 110.922 1.00 22.29 709 THR B O 1
ATOM 11307 N N . PRO B 1 710 ? 26.926 71.624 110.313 1.00 19.70 710 PRO B N 1
ATOM 11308 C CA . PRO B 1 710 ? 26.529 71.868 111.716 1.00 20.34 710 PRO B CA 1
ATOM 11309 C C . PRO B 1 710 ? 25.875 70.658 112.378 1.00 22.92 710 PRO B C 1
ATOM 11310 O O . PRO B 1 710 ? 25.004 70.004 111.795 1.00 20.76 710 PRO B O 1
ATOM 11314 N N . ASP B 1 711 ? 26.254 70.401 113.645 1.00 19.76 711 ASP B N 1
ATOM 11315 C CA . ASP B 1 711 ? 25.586 69.377 114.439 1.00 23.99 711 ASP B CA 1
ATOM 11316 C C . ASP B 1 711 ? 24.080 69.586 114.396 1.00 20.99 711 ASP B C 1
ATOM 11317 O O . ASP B 1 711 ? 23.603 70.704 114.600 1.00 23.10 711 ASP B O 1
ATOM 11322 N N . VAL B 1 712 ? 23.339 68.486 114.224 1.00 19.68 712 VAL B N 1
ATOM 11323 C CA . VAL B 1 712 ? 21.877 68.569 114.047 1.00 20.96 712 VAL B CA 1
ATOM 11324 C C . VAL B 1 712 ? 21.195 69.233 115.246 1.00 22.81 712 VAL B C 1
ATOM 11325 O O . VAL B 1 712 ? 20.175 69.932 115.093 1.00 21.88 712 VAL B O 1
ATOM 11329 N N . ARG B 1 713 ? 21.732 69.024 116.454 1.00 19.45 713 ARG B N 1
ATOM 11330 C CA . ARG B 1 713 ? 21.231 69.627 117.679 1.00 17.16 713 ARG B CA 1
ATOM 11331 C C . ARG B 1 713 ? 22.384 69.712 118.660 1.00 19.32 713 ARG B C 1
ATOM 11332 O O . ARG B 1 713 ? 23.221 68.816 118.704 1.00 19.65 713 ARG B O 1
ATOM 11340 N N . ARG B 1 714 ? 22.382 70.761 119.481 1.00 20.10 714 ARG B N 1
ATOM 11341 C CA . ARG B 1 714 ? 23.291 70.899 120.605 1.00 21.07 714 ARG B CA 1
ATOM 11342 C C . ARG B 1 714 ? 22.493 71.382 121.814 1.00 22.98 714 ARG B C 1
ATOM 11343 O O . ARG B 1 714 ? 21.729 72.346 121.696 1.00 23.01 714 ARG B O 1
ATOM 11351 N N . LEU B 1 715 ? 22.642 70.701 122.957 1.00 21.22 715 LEU B N 1
ATOM 11352 C CA . LEU B 1 715 ? 22.070 71.191 124.209 1.00 17.44 715 LEU B CA 1
ATOM 11353 C C . LEU B 1 715 ? 22.800 72.459 124.652 1.00 23.15 715 LEU B C 1
ATOM 11354 O O . LEU B 1 715 ? 24.033 72.458 124.783 1.00 20.82 715 LEU B O 1
ATOM 11359 N N . ARG B 1 716 ? 22.038 73.542 124.874 1.00 18.71 716 ARG B N 1
ATOM 11360 C CA . ARG B 1 716 ? 22.604 74.833 125.238 1.00 21.19 716 ARG B CA 1
ATOM 11361 C C . ARG B 1 716 ? 22.254 75.308 126.638 1.00 21.54 716 ARG B C 1
ATOM 11362 O O . ARG B 1 716 ? 22.939 76.192 127.154 1.00 21.94 716 ARG B O 1
ATOM 11370 N N . ALA B 1 717 ? 21.172 74.805 127.224 1.00 21.88 717 ALA B N 1
ATOM 11371 C CA . ALA B 1 717 ? 20.745 75.232 128.549 1.00 25.19 717 ALA B CA 1
ATOM 11372 C C . ALA B 1 717 ? 19.778 74.196 129.094 1.00 20.62 717 ALA B C 1
ATOM 11373 O O . ALA B 1 717 ? 19.157 73.442 128.344 1.00 24.64 717 ALA B O 1
ATOM 11375 N N . PHE B 1 718 ? 19.669 74.157 130.411 1.00 21.02 718 PHE B N 1
ATOM 11376 C CA . PHE B 1 718 ? 18.612 73.338 130.992 1.00 24.66 718 PHE B CA 1
ATOM 11377 C C . PHE B 1 718 ? 18.270 73.858 132.385 1.00 24.49 718 PHE B C 1
ATOM 11378 O O . PHE B 1 718 ? 19.078 74.512 133.065 1.00 24.14 718 PHE B O 1
ATOM 11386 N N . ASP B 1 719 ? 17.044 73.559 132.789 1.00 21.09 719 ASP B N 1
ATOM 11387 C CA . ASP B 1 719 ? 16.583 73.869 134.134 1.00 25.58 719 ASP B CA 1
ATOM 11388 C C . ASP B 1 719 ? 15.653 72.738 134.552 1.00 28.52 719 ASP B C 1
ATOM 11389 O O . ASP B 1 719 ? 15.231 71.919 133.733 1.00 28.12 719 ASP B O 1
ATOM 11394 N N . LYS B 1 720 ? 15.321 72.690 135.831 1.00 26.85 720 LYS B N 1
ATOM 11395 C CA . LYS B 1 720 ? 14.399 71.655 136.272 1.00 23.10 720 LYS B CA 1
ATOM 11396 C C . LYS B 1 720 ? 13.472 72.267 137.305 1.00 25.93 720 LYS B C 1
ATOM 11397 O O . LYS B 1 720 ? 13.942 72.907 138.246 1.00 25.41 720 LYS B O 1
ATOM 11403 N N . ILE B 1 721 ? 12.164 72.056 137.132 1.00 22.90 721 ILE B N 1
ATOM 11404 C CA . ILE B 1 721 ? 11.143 72.709 137.943 1.00 28.31 721 ILE B CA 1
ATOM 11405 C C . ILE B 1 721 ? 10.158 71.648 138.422 1.00 30.79 721 ILE B C 1
ATOM 11406 O O . ILE B 1 721 ? 10.020 70.578 137.822 1.00 26.91 721 ILE B O 1
ATOM 11411 N N . GLU B 1 722 ? 9.483 71.954 139.527 1.00 29.23 722 GLU B N 1
ATOM 11412 C CA . GLU B 1 722 ? 8.449 71.096 140.095 1.00 27.00 722 GLU B CA 1
ATOM 11413 C C . GLU B 1 722 ? 7.101 71.802 139.977 1.00 31.80 722 GLU B C 1
ATOM 11414 O O . GLU B 1 722 ? 6.969 72.952 140.405 1.00 30.98 722 GLU B O 1
ATOM 11420 N N . LEU B 1 723 ? 6.092 71.104 139.447 1.00 27.67 723 LEU B N 1
ATOM 11421 C CA . LEU B 1 723 ? 4.798 71.715 139.138 1.00 28.23 723 LEU B CA 1
ATOM 11422 C C . LEU B 1 723 ? 3.664 70.898 139.735 1.00 29.94 723 LEU B C 1
ATOM 11423 O O . LEU B 1 723 ? 3.599 69.684 139.518 1.00 28.18 723 LEU B O 1
ATOM 11428 N N . GLN B 1 724 ? 2.750 71.578 140.447 1.00 28.98 724 GLN B N 1
ATOM 11429 C CA . GLN B 1 724 ? 1.514 70.954 140.929 1.00 29.67 724 GLN B CA 1
ATOM 11430 C C . GLN B 1 724 ? 0.607 70.657 139.743 1.00 30.54 724 GLN B C 1
ATOM 11431 O O . GLN B 1 724 ? 0.756 71.263 138.682 1.00 30.58 724 GLN B O 1
ATOM 11437 N N . PRO B 1 725 ? -0.355 69.745 139.900 1.00 30.81 725 PRO B N 1
ATOM 11438 C CA . PRO B 1 725 ? -1.344 69.540 138.827 1.00 29.86 725 PRO B CA 1
ATOM 11439 C C . PRO B 1 725 ? -1.989 70.855 138.413 1.00 34.29 725 PRO B C 1
ATOM 11440 O O . PRO B 1 725 ? -2.409 71.657 139.254 1.00 31.89 725 PRO B O 1
ATOM 11444 N N . GLY B 1 726 ? -2.012 71.105 137.099 1.00 37.12 726 GLY B N 1
ATOM 11445 C CA . GLY B 1 726 ? -2.564 72.317 136.546 1.00 36.06 726 GLY B CA 1
ATOM 11446 C C . GLY B 1 726 ? -1.651 73.521 136.592 1.00 35.86 726 GLY B C 1
ATOM 11447 O O . GLY B 1 726 ? -1.978 74.541 135.981 1.00 33.30 726 GLY B O 1
ATOM 11448 N N . GLU B 1 727 ? -0.519 73.449 137.288 1.00 35.20 727 GLU B N 1
ATOM 11449 C CA . GLU B 1 727 ? 0.303 74.630 137.489 1.00 33.70 727 GLU B CA 1
ATOM 11450 C C . GLU B 1 727 ? 1.096 74.934 136.222 1.00 31.75 727 GLU B C 1
ATOM 11451 O O . GLU B 1 727 ? 1.632 74.028 135.574 1.00 31.07 727 GLU B O 1
ATOM 11457 N N . LYS B 1 728 ? 1.141 76.215 135.859 1.00 30.42 728 LYS B N 1
ATOM 11458 C CA . LYS B 1 728 ? 1.899 76.707 134.720 1.00 36.64 728 LYS B CA 1
ATOM 11459 C C . LYS B 1 728 ? 2.958 77.684 135.205 1.00 36.44 728 LYS B C 1
ATOM 11460 O O . LYS B 1 728 ? 2.675 78.544 136.042 1.00 35.64 728 LYS B O 1
ATOM 11466 N N . ARG B 1 729 ? 4.165 77.574 134.658 1.00 30.97 729 ARG B N 1
ATOM 11467 C CA . ARG B 1 729 ? 5.251 78.461 135.037 1.00 31.97 729 ARG B CA 1
ATOM 11468 C C . ARG B 1 729 ? 6.008 78.883 133.786 1.00 31.13 729 ARG B C 1
ATOM 11469 O O . ARG B 1 729 ? 6.167 78.084 132.861 1.00 30.16 729 ARG B O 1
ATOM 11477 N N . THR B 1 730 ? 6.465 80.132 133.740 1.00 25.78 730 THR B N 1
ATOM 11478 C CA . THR B 1 730 ? 7.387 80.543 132.679 1.00 25.86 730 THR B CA 1
ATOM 11479 C C . THR B 1 730 ? 8.821 80.249 133.122 1.00 27.70 730 THR B C 1
ATOM 11480 O O . THR B 1 730 ? 9.250 80.713 134.185 1.00 31.92 730 THR B O 1
ATOM 11484 N N . VAL B 1 731 ? 9.559 79.465 132.316 1.00 28.86 731 VAL B N 1
ATOM 11485 C CA . VAL B 1 731 ? 10.978 79.196 132.553 1.00 29.75 731 VAL B CA 1
ATOM 11486 C C . VAL B 1 731 ? 11.778 80.170 131.716 1.00 30.00 731 VAL B C 1
ATOM 11487 O O . VAL B 1 731 ? 11.522 80.304 130.516 1.00 29.37 731 VAL B O 1
ATOM 11491 N N . THR B 1 732 ? 12.733 80.862 132.338 1.00 25.93 732 THR B N 1
ATOM 11492 C CA . THR B 1 732 ? 13.596 81.797 131.622 1.00 25.70 732 THR B CA 1
ATOM 11493 C C . THR B 1 732 ? 15.028 81.287 131.620 1.00 30.40 732 THR B C 1
ATOM 11494 O O . THR B 1 732 ? 15.586 80.981 132.678 1.00 29.99 732 THR B O 1
ATOM 11498 N N . LEU B 1 733 ? 15.618 81.229 130.437 1.00 25.54 733 LEU B N 1
ATOM 11499 C CA . LEU B 1 733 ? 16.979 80.774 130.220 1.00 26.98 733 LEU B CA 1
ATOM 11500 C C . LEU B 1 733 ? 17.753 81.887 129.528 1.00 37.75 733 LEU B C 1
ATOM 11501 O O . LEU B 1 733 ? 17.231 82.525 128.602 1.00 31.28 733 LEU B O 1
ATOM 11506 N N . ARG B 1 734 ? 18.986 82.137 129.985 1.00 25.80 734 ARG B N 1
ATOM 11507 C CA . ARG B 1 734 ? 19.853 83.172 129.405 1.00 28.89 734 ARG B CA 1
ATOM 11508 C C . ARG B 1 734 ? 20.984 82.519 128.619 1.00 34.79 734 ARG B C 1
ATOM 11509 O O . ARG B 1 734 ? 21.745 81.712 129.163 1.00 31.22 734 ARG B O 1
ATOM 11517 N N . LEU B 1 735 ? 21.097 82.866 127.345 1.00 29.05 735 LEU B N 1
ATOM 11518 C CA . LEU B 1 735 ? 22.022 82.198 126.431 1.00 26.01 735 LEU B CA 1
ATOM 11519 C C . LEU B 1 735 ? 22.914 83.257 125.786 1.00 29.55 735 LEU B C 1
ATOM 11520 O O . LEU B 1 735 ? 22.421 84.032 124.938 1.00 31.03 735 LEU B O 1
ATOM 11525 N N . PRO B 1 736 ? 24.189 83.368 126.175 1.00 27.75 736 PRO B N 1
ATOM 11526 C CA . PRO B 1 736 ? 25.089 84.290 125.472 1.00 24.71 736 PRO B CA 1
ATOM 11527 C C . PRO B 1 736 ? 25.129 83.935 124.003 1.00 22.83 736 PRO B C 1
ATOM 11528 O O . PRO B 1 736 ? 25.095 82.758 123.628 1.00 25.63 736 PRO B O 1
ATOM 11532 N N . ALA B 1 737 ? 25.199 84.972 123.172 1.00 25.34 737 ALA B N 1
ATOM 11533 C CA . ALA B 1 737 ? 25.330 84.753 121.736 1.00 24.64 737 ALA B CA 1
ATOM 11534 C C . ALA B 1 737 ? 26.551 83.887 121.417 1.00 26.85 737 ALA B C 1
ATOM 11535 O O . ALA B 1 737 ? 26.506 83.061 120.503 1.00 23.62 737 ALA B O 1
ATOM 11537 N N . ALA B 1 738 ? 27.658 84.068 122.156 1.00 24.03 738 ALA B N 1
ATOM 11538 C CA . ALA B 1 738 ? 28.874 83.286 121.917 1.00 28.53 738 ALA B CA 1
ATOM 11539 C C . ALA B 1 738 ? 28.683 81.789 122.154 1.00 23.73 738 ALA B C 1
ATOM 11540 O O . ALA B 1 738 ? 29.541 80.999 121.735 1.00 23.07 738 ALA B O 1
ATOM 11542 N N . ASP B 1 739 ? 27.624 81.370 122.860 1.00 22.64 739 ASP B N 1
ATOM 11543 C CA . ASP B 1 739 ? 27.375 79.933 123.025 1.00 20.49 739 ASP B CA 1
ATOM 11544 C C . ASP B 1 739 ? 26.859 79.277 121.749 1.00 25.28 739 ASP B C 1
ATOM 11545 O O . ASP B 1 739 ? 26.726 78.049 121.710 1.00 25.70 739 ASP B O 1
ATOM 11550 N N . LEU B 1 740 ? 26.514 80.063 120.734 1.00 23.94 740 LEU B N 1
ATOM 11551 C CA . LEU B 1 740 ? 26.161 79.550 119.414 1.00 18.88 740 LEU B CA 1
ATOM 11552 C C . LEU B 1 740 ? 27.360 79.544 118.471 1.00 25.50 740 LEU B C 1
ATOM 11553 O O . LEU B 1 740 ? 27.219 79.190 117.293 1.00 23.03 740 LEU B O 1
ATOM 11558 N N . ALA B 1 741 ? 28.527 79.965 118.955 1.00 23.54 741 ALA B N 1
ATOM 11559 C CA . ALA B 1 741 ? 29.742 79.839 118.169 1.00 25.94 741 ALA B CA 1
ATOM 11560 C C . ALA B 1 741 ? 30.121 78.368 118.045 1.00 23.53 741 ALA B C 1
ATOM 11561 O O . ALA B 1 741 ? 29.628 77.512 118.780 1.00 22.38 741 ALA B O 1
ATOM 11563 N N . PHE B 1 742 ? 30.978 78.068 117.074 1.00 23.78 742 PHE B N 1
ATOM 11564 C CA . PHE B 1 742 ? 31.510 76.717 116.927 1.00 22.49 742 PHE B CA 1
ATOM 11565 C C . PHE B 1 742 ? 32.992 76.805 116.584 1.00 22.51 742 PHE B C 1
ATOM 11566 O O . PHE B 1 742 ? 33.499 77.864 116.206 1.00 24.14 742 PHE B O 1
ATOM 11574 N N . VAL B 1 743 ? 33.699 75.691 116.756 1.00 20.32 743 VAL B N 1
ATOM 11575 C CA . VAL B 1 743 ? 35.109 75.637 116.393 1.00 21.88 743 VAL B CA 1
ATOM 11576 C C . VAL B 1 743 ? 35.174 75.241 114.923 1.00 20.06 743 VAL B C 1
ATOM 11577 O O . VAL B 1 743 ? 34.761 74.142 114.542 1.00 23.55 743 VAL B O 1
ATOM 11581 N N . GLY B 1 744 ? 35.662 76.151 114.084 1.00 20.14 744 GLY B N 1
ATOM 11582 C CA . GLY B 1 744 ? 35.742 75.886 112.662 1.00 22.33 744 GLY B CA 1
ATOM 11583 C C . GLY B 1 744 ? 36.930 75.012 112.288 1.00 21.94 744 GLY B C 1
ATOM 11584 O O . GLY B 1 744 ? 37.692 74.527 113.127 1.00 23.63 744 GLY B O 1
ATOM 11585 N N . TYR B 1 745 ? 37.118 74.857 110.968 1.00 20.97 745 TYR B N 1
ATOM 11586 C CA . TYR B 1 745 ? 38.093 73.886 110.499 1.00 21.92 745 TYR B CA 1
ATOM 11587 C C . TYR B 1 745 ? 39.518 74.241 110.936 1.00 22.56 745 TYR B C 1
ATOM 11588 O O . TYR B 1 745 ? 40.329 73.343 111.205 1.00 26.36 745 TYR B O 1
ATOM 11597 N N . ASP B 1 746 ? 39.836 75.529 111.007 1.00 22.64 746 ASP B N 1
ATOM 11598 C CA . ASP B 1 746 ? 41.163 75.984 111.412 1.00 23.20 746 ASP B CA 1
ATOM 11599 C C . ASP B 1 746 ? 41.371 75.905 112.917 1.00 29.12 746 ASP B C 1
ATOM 11600 O O . ASP B 1 746 ? 42.417 76.332 113.398 1.00 27.80 746 ASP B O 1
ATOM 11605 N N . GLY B 1 747 ? 40.403 75.376 113.674 1.00 22.93 747 GLY B N 1
ATOM 11606 C CA . GLY B 1 747 ? 40.561 75.200 115.088 1.00 23.66 747 GLY B CA 1
ATOM 11607 C C . GLY B 1 747 ? 40.183 76.413 115.916 1.00 30.36 747 GLY B C 1
ATOM 11608 O O . GLY B 1 747 ? 40.289 76.358 117.140 1.00 26.82 747 GLY B O 1
ATOM 11609 N N . LYS B 1 748 ? 39.726 77.495 115.289 1.00 22.46 748 LYS B N 1
ATOM 11610 C CA . LYS B 1 748 ? 39.373 78.714 116.004 1.00 22.67 748 LYS B CA 1
ATOM 11611 C C . LYS B 1 748 ? 37.857 78.819 116.151 1.00 25.89 748 LYS B C 1
ATOM 11612 O O . LYS B 1 748 ? 37.090 78.367 115.284 1.00 21.95 748 LYS B O 1
ATOM 11618 N N . TRP B 1 749 ? 37.436 79.493 117.212 1.00 23.75 749 TRP B N 1
ATOM 11619 C CA . TRP B 1 749 ? 36.016 79.748 117.423 1.00 20.73 749 TRP B CA 1
ATOM 11620 C C . TRP B 1 749 ? 35.475 80.812 116.463 1.00 25.34 749 TRP B C 1
ATOM 11621 O O . TRP B 1 749 ? 36.141 81.812 116.163 1.00 25.15 749 TRP B O 1
ATOM 11632 N N . ARG B 1 750 ? 34.238 80.609 115.999 1.00 24.87 750 ARG B N 1
ATOM 11633 C CA . ARG B 1 750 ? 33.600 81.584 115.124 1.00 19.91 750 ARG B CA 1
ATOM 11634 C C . ARG B 1 750 ? 32.096 81.538 115.344 1.00 21.94 750 ARG B C 1
ATOM 11635 O O . ARG B 1 750 ? 31.525 80.462 115.517 1.00 21.01 750 ARG B O 1
ATOM 11643 N N . LEU B 1 751 ? 31.467 82.705 115.375 1.00 23.18 751 LEU B N 1
ATOM 11644 C CA . LEU B 1 751 ? 30.010 82.831 115.366 1.00 24.61 751 LEU B CA 1
ATOM 11645 C C . LEU B 1 751 ? 29.627 83.461 114.031 1.00 22.35 751 LEU B C 1
ATOM 11646 O O . LEU B 1 751 ? 30.029 84.592 113.758 1.00 26.02 751 LEU B O 1
ATOM 11651 N N . GLU B 1 752 ? 28.893 82.727 113.181 1.00 26.61 752 GLU B N 1
ATOM 11652 C CA . GLU B 1 752 ? 28.683 83.134 111.795 1.00 26.07 752 GLU B CA 1
ATOM 11653 C C . GLU B 1 752 ? 27.327 83.800 111.594 1.00 27.43 752 GLU B C 1
ATOM 11654 O O . GLU B 1 752 ? 26.307 83.329 112.096 1.00 23.76 752 GLU B O 1
ATOM 11660 N N . ALA B 1 753 ? 27.326 84.891 110.843 1.00 24.11 753 ALA B N 1
ATOM 11661 C CA . ALA B 1 753 ? 26.081 85.502 110.437 1.00 25.87 753 ALA B CA 1
ATOM 11662 C C . ALA B 1 753 ? 25.210 84.429 109.792 1.00 29.56 753 ALA B C 1
ATOM 11663 O O . ALA B 1 753 ? 25.703 83.558 109.074 1.00 25.38 753 ALA B O 1
ATOM 11665 N N . GLY B 1 754 ? 23.921 84.468 110.082 1.00 27.40 754 GLY B N 1
ATOM 11666 C CA . GLY B 1 754 ? 23.011 83.476 109.540 1.00 29.60 754 GLY B CA 1
ATOM 11667 C C . GLY B 1 754 ? 21.996 83.061 110.587 1.00 30.11 754 GLY B C 1
ATOM 11668 O O . GLY B 1 754 ? 22.064 83.521 111.724 1.00 26.70 754 GLY B O 1
ATOM 11669 N N . ASP B 1 755 ? 21.078 82.179 110.223 1.00 25.22 755 ASP B N 1
ATOM 11670 C CA . ASP B 1 755 ? 19.955 81.811 111.066 1.00 24.76 755 ASP B CA 1
ATOM 11671 C C . ASP B 1 755 ? 20.269 80.603 111.944 1.00 25.22 755 ASP B C 1
ATOM 11672 O O . ASP B 1 755 ? 21.118 79.762 111.636 1.00 24.92 755 ASP B O 1
ATOM 11677 N N . PHE B 1 756 ? 19.546 80.528 113.055 1.00 24.27 756 PHE B N 1
ATOM 11678 C CA . PHE B 1 756 ? 19.546 79.381 113.940 1.00 21.97 756 PHE B CA 1
ATOM 11679 C C . PHE B 1 756 ? 18.101 79.077 114.307 1.00 20.00 756 PHE B C 1
ATOM 11680 O O . PHE B 1 756 ? 17.223 79.946 114.229 1.00 24.27 756 PHE B O 1
ATOM 11688 N N . LEU B 1 757 ? 17.878 77.850 114.769 1.00 22.04 757 LEU B N 1
ATOM 11689 C CA . LEU B 1 757 ? 16.654 77.475 115.448 1.00 22.13 757 LEU B CA 1
ATOM 11690 C C . LEU B 1 757 ? 16.983 77.109 116.880 1.00 27.47 757 LEU B C 1
ATOM 11691 O O . LEU B 1 757 ? 17.993 76.450 117.142 1.00 22.18 757 LEU B O 1
ATOM 11696 N N . LEU B 1 758 ? 16.112 77.525 117.799 1.00 22.85 758 LEU B N 1
ATOM 11697 C CA . LEU B 1 758 ? 16.138 77.060 119.180 1.00 19.84 758 LEU B CA 1
ATOM 11698 C C . LEU B 1 758 ? 14.908 76.192 119.406 1.00 21.58 758 LEU B C 1
ATOM 11699 O O . LEU B 1 758 ? 13.823 76.493 118.886 1.00 21.69 758 LEU B O 1
ATOM 11704 N N . PHE B 1 759 ? 15.068 75.130 120.192 1.00 20.09 759 PHE B N 1
ATOM 11705 C CA . PHE B 1 759 ? 14.044 74.111 120.372 1.00 23.25 759 PHE B CA 1
ATOM 11706 C C . PHE B 1 759 ? 13.833 73.873 121.860 1.00 22.86 759 PHE B C 1
ATOM 11707 O O . PHE B 1 759 ? 14.798 73.660 122.591 1.00 25.50 759 PHE B O 1
ATOM 11715 N N . ALA B 1 760 ? 12.581 73.852 122.299 1.00 22.92 760 ALA B N 1
ATOM 11716 C CA . ALA B 1 760 ? 12.242 73.454 123.666 1.00 24.27 760 ALA B CA 1
ATOM 11717 C C . ALA B 1 760 ? 10.983 72.613 123.565 1.00 28.40 760 ALA B C 1
ATOM 11718 O O . ALA B 1 760 ? 9.982 73.091 123.037 1.00 23.59 760 ALA B O 1
ATOM 11720 N N . GLY B 1 761 ? 11.038 71.363 124.014 1.00 25.02 761 GLY B N 1
ATOM 11721 C CA . GLY B 1 761 ? 9.944 70.441 123.737 1.00 25.29 761 GLY B CA 1
ATOM 11722 C C . GLY B 1 761 ? 9.644 70.408 122.259 1.00 29.28 761 GLY B C 1
ATOM 11723 O O . GLY B 1 761 ? 10.549 70.322 121.428 1.00 29.24 761 GLY B O 1
ATOM 11724 N N . ASN B 1 762 ? 8.361 70.485 121.887 1.00 26.85 762 ASN B N 1
ATOM 11725 C CA . ASN B 1 762 ? 8.046 70.529 120.471 1.00 29.47 762 ASN B CA 1
ATOM 11726 C C . ASN B 1 762 ? 7.907 71.952 119.958 1.00 32.16 762 ASN B C 1
ATOM 11727 O O . ASN B 1 762 ? 7.308 72.157 118.895 1.00 30.48 762 ASN B O 1
ATOM 11732 N N . GLN B 1 763 ? 8.420 72.935 120.687 1.00 23.87 763 GLN B N 1
ATOM 11733 C CA . GLN B 1 763 ? 8.349 74.326 120.243 1.00 26.64 763 GLN B CA 1
ATOM 11734 C C . GLN B 1 763 ? 9.686 74.705 119.618 1.00 24.94 763 GLN B C 1
ATOM 11735 O O . GLN B 1 763 ? 10.743 74.265 120.089 1.00 21.95 763 GLN B O 1
ATOM 11741 N N . GLN B 1 764 ? 9.647 75.520 118.560 1.00 24.51 764 GLN B N 1
ATOM 11742 C CA . GLN B 1 764 ? 10.881 76.018 117.976 1.00 27.15 764 GLN B CA 1
ATOM 11743 C C . GLN B 1 764 ? 10.738 77.489 117.581 1.00 24.12 764 GLN B C 1
ATOM 11744 O O . GLN B 1 764 ? 9.640 77.990 117.340 1.00 23.44 764 GLN B O 1
ATOM 11750 N N . GLN B 1 765 ? 11.875 78.192 117.518 1.00 25.32 765 GLN B N 1
ATOM 11751 C CA . GLN B 1 765 ? 11.847 79.600 117.141 1.00 31.09 765 GLN B CA 1
ATOM 11752 C C . GLN B 1 765 ? 13.099 79.940 116.347 1.00 28.22 765 GLN B C 1
ATOM 11753 O O . GLN B 1 765 ? 14.192 79.494 116.692 1.00 25.71 765 GLN B O 1
ATOM 11759 N N . ARG B 1 766 ? 12.928 80.707 115.268 1.00 28.58 766 ARG B N 1
ATOM 11760 C CA . ARG B 1 766 ? 14.053 81.066 114.403 1.00 30.17 766 ARG B CA 1
ATOM 11761 C C . ARG B 1 766 ? 14.635 82.404 114.829 1.00 32.34 766 ARG B C 1
ATOM 11762 O O . ARG B 1 766 ? 13.899 83.334 115.182 1.00 31.54 766 ARG B O 1
ATOM 11770 N N . ILE B 1 767 ? 15.961 82.480 114.845 1.00 26.94 767 ILE B N 1
ATOM 11771 C CA . ILE B 1 767 ? 16.678 83.697 115.183 1.00 28.59 767 ILE B CA 1
ATOM 11772 C C . ILE B 1 767 ? 17.786 83.874 114.153 1.00 30.96 767 ILE B C 1
ATOM 11773 O O . ILE B 1 767 ? 18.147 82.936 113.441 1.00 27.32 767 ILE B O 1
ATOM 11778 N N . SER B 1 768 ? 18.332 85.089 114.079 1.00 26.17 768 SER B N 1
ATOM 11779 C CA . SER B 1 768 ? 19.354 85.420 113.085 1.00 29.10 768 SER B CA 1
ATOM 11780 C C . SER B 1 768 ? 20.506 86.181 113.727 1.00 27.38 768 SER B C 1
ATOM 11781 O O . SER B 1 768 ? 20.295 87.228 114.355 1.00 28.48 768 SER B O 1
ATOM 11784 N N . CYS B 1 769 ? 21.724 85.691 113.501 1.00 28.80 769 CYS B N 1
ATOM 11785 C CA . CYS B 1 769 ? 22.935 86.435 113.822 1.00 23.59 769 CYS B CA 1
ATOM 11786 C C . CYS B 1 769 ? 23.255 87.402 112.687 1.00 32.68 769 CYS B C 1
ATOM 11787 O O . CYS B 1 769 ? 23.359 86.996 111.524 1.00 30.45 769 CYS B O 1
ATOM 11790 N N . THR B 1 770 ? 23.411 88.685 113.018 1.00 33.14 770 THR B N 1
ATOM 11791 C CA . THR B 1 770 ? 23.541 89.702 111.981 1.00 29.55 770 THR B CA 1
ATOM 11792 C C . THR B 1 770 ? 24.971 89.963 111.560 1.00 27.83 770 THR B C 1
ATOM 11793 O O . THR B 1 770 ? 25.172 90.713 110.607 1.00 27.76 770 THR B O 1
ATOM 11797 N N . ALA B 1 771 ? 25.961 89.416 112.261 1.00 28.11 771 ALA B N 1
ATOM 11798 C CA . ALA B 1 771 ? 27.337 89.750 111.936 1.00 30.28 771 ALA B CA 1
ATOM 11799 C C . ALA B 1 771 ? 28.258 88.644 112.421 1.00 30.06 771 ALA B C 1
ATOM 11800 O O . ALA B 1 771 ? 28.095 88.114 113.532 1.00 28.54 771 ALA B O 1
ATOM 11802 N N . THR B 1 772 ? 29.217 88.285 111.574 1.00 24.88 772 THR B N 1
ATOM 11803 C CA . THR B 1 772 ? 30.117 87.193 111.904 1.00 25.20 772 THR B CA 1
ATOM 11804 C C . THR B 1 772 ? 31.149 87.711 112.885 1.00 28.68 772 THR B C 1
ATOM 11805 O O . THR B 1 772 ? 31.567 88.865 112.795 1.00 26.09 772 THR B O 1
ATOM 11809 N N . HIS B 1 773 ? 31.496 86.888 113.874 1.00 24.24 773 HIS B N 1
ATOM 11810 C CA . HIS B 1 773 ? 32.586 87.209 114.789 1.00 26.18 773 HIS B CA 1
ATOM 11811 C C . HIS B 1 773 ? 33.581 86.071 114.754 1.00 28.04 773 HIS B C 1
ATOM 11812 O O . HIS B 1 773 ? 33.201 84.913 114.970 1.00 27.05 773 HIS B O 1
ATOM 11819 N N . LEU B 1 774 ? 34.846 86.396 114.472 1.00 20.11 774 LEU B N 1
ATOM 11820 C CA . LEU B 1 774 ? 35.926 85.418 114.471 1.00 22.82 774 LEU B CA 1
ATOM 11821 C C . LEU B 1 774 ? 36.836 85.711 115.662 1.00 28.04 774 LEU B C 1
ATOM 11822 O O . LEU B 1 774 ? 37.351 86.825 115.785 1.00 28.87 774 LEU B O 1
ATOM 11827 N N . TRP B 1 775 ? 37.045 84.722 116.523 1.00 27.17 775 TRP B N 1
ATOM 11828 C CA . TRP B 1 775 ? 37.980 84.902 117.636 1.00 26.29 775 TRP B CA 1
ATOM 11829 C C . TRP B 1 775 ? 39.413 84.690 117.165 1.00 29.06 775 TRP B C 1
ATOM 11830 O O . TRP B 1 775 ? 39.679 83.808 116.341 1.00 28.33 775 TRP B O 1
ATOM 11841 N N . THR B 1 776 ? 40.344 85.467 117.728 1.00 26.62 776 THR B N 1
ATOM 11842 C CA . THR B 1 776 ? 41.759 85.185 117.544 1.00 32.34 776 THR B CA 1
ATOM 11843 C C . THR B 1 776 ? 42.401 84.547 118.774 1.00 30.75 776 THR B C 1
ATOM 11844 O O . THR B 1 776 ? 43.480 83.965 118.660 1.00 35.95 776 THR B O 1
ATOM 11848 N N . THR B 1 777 ? 41.757 84.617 119.926 1.00 28.63 777 THR B N 1
ATOM 11849 C CA . THR B 1 777 ? 42.243 83.946 121.121 1.00 29.19 777 THR B CA 1
ATOM 11850 C C . THR B 1 777 ? 41.832 82.480 121.096 1.00 26.09 777 THR B C 1
ATOM 11851 O O . THR B 1 777 ? 40.810 82.131 120.489 1.00 25.55 777 THR B O 1
ATOM 11855 N N . PRO B 1 778 ? 42.575 81.604 121.803 1.00 27.05 778 PRO B N 1
ATOM 11856 C CA . PRO B 1 778 ? 42.218 80.168 121.813 1.00 24.12 778 PRO B CA 1
ATOM 11857 C C . PRO B 1 778 ? 40.840 79.879 122.385 1.00 27.70 778 PRO B C 1
ATOM 11858 O O . PRO B 1 778 ? 40.164 78.945 121.936 1.00 23.69 778 PRO B O 1
ATOM 11862 N N . ASN B 1 779 ? 40.402 80.637 123.377 1.00 24.45 779 ASN B N 1
ATOM 11863 C CA . ASN B 1 779 ? 39.097 80.389 123.980 1.00 25.65 779 ASN B CA 1
ATOM 11864 C C . ASN B 1 779 ? 38.208 81.606 123.751 1.00 26.63 779 ASN B C 1
ATOM 11865 O O . ASN B 1 779 ? 38.701 82.715 123.538 1.00 25.69 779 ASN B O 1
ATOM 11870 N N . ARG B 1 780 ? 36.890 81.393 123.776 1.00 23.88 780 ARG B N 1
ATOM 11871 C CA . ARG B 1 780 ? 35.989 82.527 123.582 1.00 31.92 780 ARG B CA 1
ATOM 11872 C C . ARG B 1 780 ? 36.075 83.529 124.721 1.00 34.40 780 ARG B C 1
ATOM 11873 O O . ARG B 1 780 ? 36.388 83.190 125.873 1.00 32.38 780 ARG B O 1
#

Radius of gyration: 34.16 Å; Cα contacts (8 Å, |Δi|>4): 4030; chains: 2; bounding box: 77×82×103 Å

Solvent-accessible surface area: 48007 Å² total; per-residue (Å²): 152,167,75,108,66,13,1,78,157,46,61,67,12,36,53,101,0,87,116,47,17,90,177,18,77,52,60,25,25,1,0,0,0,0,0,1,2,0,40,44,0,10,40,71,56,133,9,146,61,97,64,191,22,47,52,44,81,168,15,2,87,117,2,0,10,116,50,40,0,1,0,0,8,18,1,0,44,60,36,4,25,60,24,85,31,0,0,124,0,2,55,25,0,7,161,13,1,63,167,74,14,20,2,0,3,0,2,0,0,16,0,12,6,4,0,0,5,0,53,33,2,5,0,1,0,3,13,1,0,5,0,0,0,2,17,75,100,12,0,52,53,3,10,42,0,0,0,28,0,0,0,4,0,2,0,2,0,0,5,1,2,2,0,3,4,1,56,28,12,3,0,0,4,4,1,9,0,1,0,4,0,2,45,0,0,4,35,0,0,90,10,1,0,78,0,6,4,18,134,66,16,21,72,5,74,109,88,34,0,0,0,0,0,3,2,0,0,4,8,0,18,4,102,18,1,32,4,46,7,23,6,24,20,10,112,14,50,17,16,18,11,11,2,22,0,2,59,6,0,0,76,34,2,0,1,0,0,6,0,2,2,3,2,13,15,8,23,0,2,2,19,7,117,93,6,0,31,38,40,0,15,149,22,8,50,2,38,2,0,0,0,0,13,87,21,1,3,26,31,1,30,91,44,0,15,16,7,104,57,26,52,65,0,0,10,58,0,0,48,3,1,0,0,0,1,5,7,2,123,62,15,16,0,6,60,40,0,56,73,0,20,114,94,60,73,1,72,68,82,30,0,39,56,0,0,7,28,0,0,23,2,0,36,5,2,31,0,31,140,16,26,45,23,77,26,147,163,51,13,111,66,47,40,24,79,86,4,15,76,23,0,55,72,0,0,23,11,0,0,0,0,16,29,38,101,63,159,19,3,33,8,168,100,54,18,106,2,0,0,0,0,4,0,0,56,15,2,16,1,0,0,2,0,22,0,1,10,91,6,0,20,45,0,49,105,68,1,92,112,34,58,6,0,54,62,6,0,2,95,108,31,23,118,121,60,6,71,58,25,32,1,0,63,26,52,191,10,62,141,71,0,84,42,16,61,46,25,63,69,37,100,36,58,32,3,38,157,25,0,103,66,7,56,0,0,0,0,0,0,5,5,8,2,4,0,19,64,53,0,30,12,44,33,0,50,1,20,98,42,1,60,58,0,0,70,41,0,24,154,18,66,57,43,1,0,0,0,0,0,4,5,2,1,23,3,0,26,52,0,32,87,72,2,57,0,0,0,1,0,4,5,0,0,0,14,0,0,39,0,0,3,92,0,0,17,18,62,17,28,0,8,1,34,0,0,4,7,0,4,74,62,1,8,3,43,36,24,22,6,25,39,8,16,24,17,70,60,33,119,96,48,65,39,108,33,50,13,135,86,34,13,17,22,71,12,13,19,25,75,22,32,6,88,37,40,25,38,83,17,78,14,63,54,38,116,3,29,43,107,47,50,0,30,0,53,0,13,0,51,0,100,17,164,99,64,3,49,23,0,0,5,0,38,3,2,20,12,31,7,46,7,0,10,19,3,55,14,0,31,5,4,54,28,17,96,0,106,61,45,55,110,87,62,4,75,11,155,0,59,0,21,39,4,1,25,2,0,49,81,17,111,9,56,0,25,54,33,44,2,5,0,18,0,52,132,52,107,64,119,2,21,4,80,52,68,67,95,25,128,63,60,20,97,130,111,66,19,1,75,167,45,60,68,12,41,51,108,0,86,121,42,16,91,174,19,76,51,60,26,26,1,0,0,0,0,0,0,0,1,48,42,0,32,125,76,86,53,30,86,160,17,2,70,119,4,0,7,115,45,42,0,2,0,0,8,20,1,0,90,71,35,4,20,61,26,90,30,0,0,99,0,0,53,24,0,7,126,4,1,61,155,74,13,18,1,0,2,0,1,0,0,16,0,14,7,4,0,0,6,0,53,33,1,5,0,2,0,3,14,1,0,5,0,0,1,2,18,76,91,2,0,52,79,4,11,63,12,0,0,29,0,0,0,3,0,2,0,3,0,0,5,2,2,2,1,3,3,1,53,30,11,3,0,0,5,4,1,10,0,1,0,5,0,1,45,0,0,4,34,0,0,79,9,1,0,80,1,6,5,19,133,67,16,23,72,5,75,114,86,34,0,0,0,0,0,3,2,0,0,4,8,0,18,3,99,18,1,33,4,46,7,22,6,25,20,9,141,14,49,17,17,19,11,11,1,22,0,2,63,6,0,2,110,37,2,0,0,0,0,6,0,2,1,3,2,11,12,8,23,1,1,2,18,7,116,90,6,0,32,40,44,0,14,153,20,18,58,2,38,2,0,0,0,0,12,88,21,2,4,25,31,1,27,91,43,0,14,14,7,105,59,26,51,62,0,0,9,59,0,0,48,3,2,0,0,0,1,5,7,3,123,63,18,16,0,4,59,41,0,52,71,0,23,116,95,62,70,1,72,70,82,31,0,41,55,0,0,6,28,0,0,21,2,0,35,5,2,31,0,32,139,16,24,47,23,59,27,157,169,36,13,112,65,48,38,24,80,109,10,14,79,14,0,53,56,0,0,26,12,0,0,0,0,16,30,37,100,72,164,19,2,15,2,117,108,47,47,97,2,0,0,0,0,3,0,0,55,17,2,14,1,0,0,2,1,23,0,1,12,91,7,0,20,35,0,47,90,72,2,85,116,35,56,8,0,39,64,6,0,9,117,108,32,23,112,117,59,3,72,54,22,36,2,0,48,35,55,138,3,56,142,71,0,88,40,19,63,42,23,55,74,39,99,40,56,31,1,40,154,24,0,102,71,6,51,0,0,0,0,0,0,5,5,9,3,3,0,19,62,53,0,31,12,43,35,0,50,1,19,103,43,2,61,61,0,0,72,42,0,23,157,19,65,60,44,1,0,0,0,0,0,3,5,1,1,23,3,0,24,52,0,32,91,72,1,60,0,0,0,1,0,4,6,0,0,0,13,0,0,39,0,0,3,96,0,0,6,17,65,16,27,0,10,1,36,0,0,4,7,0,3,72,67,1,9,3,46,36,25,22,6,24,43,7,16,25,19,72,64,40,138,98,48,64,38,102,32,54,17,140,85,34,15,15,23,72,13,12,16,24,75,23,32,7,93,38,39,31,42,77,14,77,17,64,51,48,112,3,29,45,109,48,46,0,37,0,54,0,14,0,55,0,98,13,160,76,63,4,50,23,0,0,4,0,37,3,2,19,11,33,7,46,8,1,10,18,4,52,14,1,32,6,4,54,28,16,92,0,103,59,45,58,117,93,65,5,70,13,162,1,60,0,21,41,4,1,24,2,0,62,61,16,111,9,55,0,24,52,32,44,2,8,0,18,1,52,153,56,103,74,123,2,22,5,82,50,69,65,97,25,128,74,59,19,99

Secondary structure (DSSP, 8-state):
--PPPSS---HHHHHHHHHHHTT--HHHHHHHTEEEESGGGB-HHHHHHHSS--B-HHHHIIIIIIT---EEES-GGGB-B-HHHHHHHHHHHHHHIIIIISS--EEEB---SB-TTBTTSPBPPPHHHHHHHT-HHHHHHHHHHHHHHHHTTT--BB---B------TT-TTGGGSS-S-HHHHHHHHHHHHHHHH-S-TT---TT--B-EEEEETTTT-BTTS-TTS-B---HHHIIIIIHHHHHHHHHTT-SEEEE-SSEETTEEGGG-HIIIIIIIIITTT---EEE--TTHHHHHHHTS-SSSSHHHHHHHHHHHT--BEE--S-THHHHHHHHHHHTTSS-HHHHHHHHHHHHHHHHHTTTTT-SS--TTTS-TTTT-HHHHHHHHHHHHHH-EEEEEGGG-PSP-TT--EEEESTTTT-HHHHH-SSBSBTT-TTHHHH-TTSPPHHHHHHHHH-TTTEEE--SEEPPPP-TT-TTTT--EE--HHHHHHHHHH-SEEEEEEE-----SGGG--S--BPPHHHHHHHHHHHTTT--EEEEEE-SS--B-TTTGGG-SEEEEEE---TTHHHHHHHHHHTSS------SS-EESSTT----SS--GGGSSSPPTT------GGGEEE-TT--B-SS-EEEEEEEEESSEE-TT-EEEEEEEEEE-SSS-EEEEEEEEEEESS-SSPPPS-EEEEEEEEEE-TT-EEEEEEEEEGGGG-EE-TTS-EEE-SEEEEEEETTEEEEEEE-S-EE--SS--/---SS---HHHHHHHHHHHHH--HHHHHHHTEEEESGGGB---B-HHHHIIIIIIT---EEES-GGGB-B-HHHHHHHHHHHHHHIIIIISS--EEEE---SB-TTBTTSPBPPPHHHHHHHT-HHHHHHHHHHHHHHHHTTT--EE---B------TT-TTGGGSS-S-HHHHHHHHHHHHHHHH-S-TT---TT--B-EEEEETTTT-BTTS-TTS-B---HHHIIIIISHHHHHHHHTT-SEEEE-SSEETTEEGGG-HIIIIIIIIITTT--SEEE--TTHHHHHHHTS-SSSSHHHHHHHHHHHT--BEE--S-THHHHHHHHHHHTTSS-HHHHHHHHHHHHHHHHHTTTTT-SS--TTTS-TTTT-HHHHHHHHHHHHHH-EEEEEGGG-PSP-TT--EEEESTTTT-HHHHH-SSBSBTT-TTHHHH-TTSPPHHHHHHHHH-GGGEEE--SEEPPPP-TT-TTTT--EE--HHHHHHHHHT-SEEEEEEE-----SGGG--S--BPPHHHHHHHHHHHTT---EEEEEE-SS--B-TTTGGG-SEEEEEES--TTHHHHHHHHHHTSS------SS-EESSTT----SS--GGGSSSPPTT------TTTEEE-TT--B-SS-EEEEEEEEE-SEE-TT-EEEEEEEEEE-SSS-EEEEEEEEEEESS-SSPPPS-EEEEEEEEEE-TT-EEEEEEEEEGGGG-EE-TTS-EEE-SEEEEEEETTEEEEEEE-S-EE--SS--

Sequence (1515 aa):
AQVPPALPYDAALESKVQQRLARMTLDEKVGQMCQLTADPLTDMARTKGTGRFTFDPKAIERVVGQYKVGSILNAPLTTTAQTPEAYARFIEAIQKVSMKQIGIPNLYGLDQNHGTTYTLGGTIFPQNINLGATFNRELTRRSTEICAYETRACLVPWTFNPTIDLARHAAWPRFWENFGEDTYVNAELGRAAVLGYQGDNPNSIDRYHIAACLKHYMAYGAPVSGRDRTPSSVSRSDMREKHFEPFRAAVQSSGVLSIMVNSGVDNGMPFHANKQLLTDWLKRDLNWDGMLVTDWADIDNLYKRDRVANNKKEAIAMAINAGIDMSMDPYDVGFTDLLKQCVNEGLVPMSRIDDAVSRILRMKFRLGLFDAPTWNWRRDYPLFGSAQHADVARQSSAEESMVLLKNEGQLLPLRAGQKILLAGPNANSLRALNGGWTYTWQGHRTDEELAPQYKTIYEAMAERFGQDKVTLSQGVVYPKADEANSNWAADSSMADLAATLRAAQAADVIVACVGENSYCETPGNLTDLHLSPNQRTLVKELAKTGKPIVLVLSEGRPRLVGDIEPLAQSVVNIMLPGNHGGEALARLLAGDANFSGRLPFTYPRFANALTTYDYKPMESVGTMEGNYNYDAQVYVQWPFGAGVSYTDFAYSNLRVSPAQFAVSDTLTVQIDVQNIGQRVGKEAVLLYSHDLAASSSTPDVRRLRAFDKIELQPGEKRTVTLRLPAADLAFVGYDGKWRLEAGDFLLFAGNQQQRISCTATHLWTTPNRVPPALPYDAALESKVQQRLARMTLDEKVGQMCQLTADPLTDFTFDPKAIERVVGQYKVGSILNAPLTTAQTPEAYARFIEAIQKVSMKQIGIPNLYGLDQNHGTTYTLGGTIFPQNINLGATFNRELTRRSTEICAYETRACLVPWTFNPTIDLARHAAWPRFWENFGEDTYVNAELGRAAVLGYQGDNPNSIDRYHIAACLKHYMAYGAPVSGRDRTPSSVSRSDMREKHFEPFRAAVQSGVLSIMVNSGVDNGMPFHANKQLLTDWLKRDLNWDGMLVTDWADIDNLYKRDRVANNKKEAIAMAINAGIDMSMDPYDVGFTDLLKQCVNEGLVPMSRIDDAVSRILRMKFRLGLFDAPTWNWRRDYPLFGSAQHADVARQSSAEESMVLLKNEGQLLPLRAGQKILLAGPNANSLRALNGGWTYTWQGHRTDELAPQYKTIYEAMAERFGQDKVTLSQGVVYPKADEANSNWAADSMADLAATLRAAQAADVIVACVGENSYCETPGNLTDLHLSPNQRTLVKELAKTGKPIVLVLSEGRPRLVGDIEPLAQSVVNIMLPGNHGGEALARLLAGDANFSGRLPFTYPRFANALTTYDYKPMESVGTMEGNYNYDAQVYVQWPFGAGVSYTDFAYSNLRVSPAQFAVSDTLTVQIDVQNIGQRVGKEAVLLYSHDLAASSTPDVRRLRAFDKIELQPGEKRTVTLRLPAADLAFVGYDGKWRLEAGDFLLFAGNQQQRISCTATHLWTTPNR

Foldseek 3Di:
DADAALAHDDPVLLVVLVVLLVPDDLLLLLQQQEEAECVLQWPVVVCVVVVHTDGDLVSLCCSCQPSVHAEYEAAGVQFAEALVVLQVVQVSNQVNNCVRPVFFHAYEYACQQARLRHPLFAGFFALLLLLQLLALQLLLQRLLSSLQLCLLSLHAEHQDDEAAAQADLQAQCNRNHNYNFQVSSLRSRQSNQCSQQPQHLQARESSHHAYEYDAPWNQNAAPQNFHQHEHAAALQCVQFGTCRSVLNNSSSPHQEYEYRLHYYPLDGRLLALCVQPPVHCGQNVYLHAYEYPALSLVCCCPPSNVAPDSLRSLLSRLVSPHLHYCNHHDSCSSVSVVVCDVVVSHDVVSSSSSSSNSSSSCVSHVCSVPVDDCSVPDRPCGSHPVSNVSSLVSLLSSKFWQFAAPPPFQPEAPFQEEEEAAQQFDLQLQAAASHSHRQSQCCCVSPVPFGGLQRLLCVLRPVVRYHYDYQKHQDRADPQSLRQLDIGGDPLVVVLVVLLVGQEYEHEFETGHGHHNSSRDDFLAGDPSSLVSLVSSLVSVHAYEYEYRYQGLRADQVRVVSHNIYMYSRRGHRSNSNSVSCCSNVVAKHATFRSWFRWHHRPQDDTQQAFQVQFPDADPPDLPGDDVVTTPAHGGRHDIPWDKDKDDWDWPPLADAQQDKIKIKIKMFGAGAAKHKYKKWKWKWFNDDQPGGGSIHTFDIDMDIYHHGDMDIDITIGRLQSCWGQDNVSWTKDAWDKMWMDIPPDIDIGTYHHMDTDPRNHD/DAALAHDDVVLLVVLVVLLVPDDLLLLLLCQEEAECVQQVVVPGDLVSLCCSCQVSVHAEYEAASVQFAEALVVLQVVQVSNQVNNCVRPVAFHAYEYACQQARLRHPLFAGFFALLLLLQLLALQLLLQRLLSSQQQCLLSLHAEHQDDELAAQADLQAQCQRNHNYNFQVSSQRNRQSNQCSQQPQHLQARESSHHAYEYDAPWNQNAAPQSFHQHEHAAALQCNQFGTCRSVLSNSSSNHQEYEYRLHYYPLHGRLLALCRQPPVHCPQNVYLHAYEYPALSLVCCCPPSNPDPDSLRSLLRNLVSPHLHYCNHHDSCSSVSVVVCPVVVSHDVVSSSSSSSNSSSSCSNHVCSVPVDDCSVPDRVCGSHVVSNVSSLVSLLSSKFWQFAAPCPPQPDAPFAEEEAAAQQFDQQLQAAASHRHRQSLCCCVSPVVFGGLQRLLCVLRNVVRYHYDHQKHQDRADPVSLRFLDIGGDPLVVSLVVLLVGQEYEHEFETGHGHHNSSRDDFLAGDPSSLVSLVSSLVSVHAYEYEYRYQGLRANLVRVVSHNIYMYSHRGHRSNSNSVSCRSNVVAKHATFRQWFRWHHRPLDDTQQDFQVPFPPDDPPDLPGDPPVTTPAHGRRHDISWDKDKDDWDWPPLEAAQQDKIKIKIKIWGQGAAKHKYKKWKWKWFNCDPPGGGSIHTQDIDMDIYHHGGMDMDIDIGRQQSCWGQDNVSWTKRAFAKMWMDIPNDIDIGTYHHMDTDPRNPD

Nearest PDB structures (foldseek):
  8va3-assembly1_A  TM=1.001E+00  e=0.000E+00  metagenome
  8va3-assembly1_B  TM=9.991E-01  e=0.000E+00  metagenome
  7zeq-assembly1_X  TM=9.031E-01  e=6.732E-70  Thermotoga maritima MSB8
  7zb3-assembly1_A  TM=8.990E-01  e=9.023E-70  Thermotoga maritima MSB8
  8c7f-assembly1_A  TM=8.851E-01  e=1.899E-68  Thermotoga maritima MSB8

B-factor: mean 27.7, std 9.72, range [14.48, 90.16]